Protein AF-0000000069946171 (afdb_homodimer)

Solvent-accessible surface area (backbone atoms only — not comparable to full-atom values): 56715 Å² total; per-residue (Å²): 137,83,79,80,80,76,76,78,77,80,77,77,75,75,73,74,70,72,66,74,68,67,73,79,73,58,49,70,34,68,36,85,49,29,37,39,31,30,38,68,46,90,87,53,72,28,35,36,33,19,44,43,65,46,35,40,60,38,65,78,41,49,49,25,71,65,41,74,42,78,66,44,91,53,70,40,79,16,79,49,45,78,56,23,32,49,29,59,37,87,85,78,68,41,69,42,61,37,77,84,16,38,23,30,32,43,36,31,29,65,76,38,28,90,89,42,52,25,36,34,40,36,44,32,57,30,43,72,46,35,35,64,56,40,25,47,61,64,50,16,55,64,58,42,31,72,60,63,29,28,41,31,30,36,36,45,43,22,24,70,45,7,19,43,26,41,67,39,83,70,27,40,42,36,29,21,60,51,40,44,51,48,45,41,51,46,43,47,69,31,36,48,49,63,9,32,34,59,81,38,26,25,40,29,19,36,37,38,10,1,18,46,43,41,46,51,62,69,47,57,83,61,88,62,53,52,35,41,34,28,36,37,26,35,58,56,23,63,66,41,69,38,75,51,47,59,58,54,46,35,54,48,22,35,75,74,73,46,78,57,92,46,58,68,58,21,45,49,51,54,41,72,45,61,66,58,59,54,53,53,47,38,58,74,68,64,64,83,41,42,49,36,41,24,70,92,46,88,98,46,89,58,71,34,70,52,47,58,94,73,58,80,62,71,76,42,35,84,44,28,33,37,40,35,38,39,70,30,34,20,41,59,72,54,71,74,47,51,58,64,60,46,41,67,48,74,51,50,61,49,49,58,46,60,58,38,35,65,59,56,72,68,57,42,53,53,51,30,49,41,55,42,21,35,49,50,31,62,57,70,66,34,69,89,40,43,69,31,52,24,46,53,48,20,35,51,51,30,50,44,20,45,52,55,47,58,51,52,41,40,75,32,49,39,57,47,35,36,35,37,35,37,47,47,65,61,91,46,29,34,47,34,59,76,68,72,52,78,72,87,57,14,29,49,66,12,66,51,41,37,46,21,43,34,54,86,63,72,64,80,69,53,72,74,48,42,50,48,24,53,36,49,32,45,31,54,41,30,26,64,73,66,61,34,50,35,84,58,68,44,92,78,41,76,54,70,67,59,54,31,46,95,75,43,42,28,25,34,35,42,38,96,58,78,44,77,47,54,38,77,64,25,41,64,47,27,42,49,52,51,52,45,62,68,40,47,82,28,30,66,74,60,71,70,81,91,109,136,84,80,77,78,81,77,77,76,78,75,77,78,75,74,72,72,72,66,77,67,68,74,79,73,57,49,70,34,68,37,86,50,30,36,40,31,30,38,68,47,90,86,53,73,29,35,35,33,20,44,44,64,47,34,41,59,38,65,78,41,50,48,24,71,65,41,74,42,78,64,44,93,54,70,40,79,17,78,49,44,80,56,22,30,50,26,60,36,86,86,80,68,41,68,43,60,38,74,85,14,38,23,30,32,42,36,31,30,66,76,38,28,92,89,41,52,25,35,34,40,35,43,33,58,31,43,72,46,35,35,63,56,40,27,46,60,62,50,16,56,64,58,42,31,74,61,63,29,29,40,31,30,34,35,45,44,21,24,69,44,6,19,42,24,41,67,38,84,70,29,40,41,34,30,20,60,52,40,44,50,47,45,40,51,46,43,47,68,30,35,46,48,64,10,33,35,57,81,37,26,25,39,28,19,34,37,36,9,2,19,47,43,43,46,49,63,68,46,56,84,60,89,62,52,53,34,40,34,27,35,38,28,34,58,58,22,62,66,42,68,38,76,52,46,60,58,52,47,35,54,48,23,37,75,73,72,46,78,57,93,46,58,69,59,22,46,48,51,54,42,73,44,61,67,60,58,55,52,52,48,40,59,74,68,65,63,81,42,43,48,34,40,25,69,92,44,89,97,48,89,58,73,34,71,50,46,58,94,73,57,79,62,71,77,42,36,84,44,28,33,36,39,36,37,39,71,30,34,22,42,58,72,55,71,73,49,51,57,66,59,46,41,66,48,72,52,50,60,51,50,57,47,59,59,39,34,65,60,56,72,70,56,41,53,53,51,32,49,41,54,42,20,35,50,50,30,61,59,69,65,34,69,90,40,42,69,32,53,25,46,53,49,19,35,50,52,31,51,43,22,44,52,55,45,57,49,51,41,42,75,31,49,39,57,46,34,37,35,37,35,37,46,46,66,61,91,44,28,34,45,36,58,77,67,71,53,79,73,87,55,13,29,49,66,13,66,50,40,38,48,22,42,32,55,85,64,71,66,80,67,52,70,72,49,42,50,48,26,52,36,49,31,46,31,52,40,30,27,62,72,66,61,33,50,35,85,58,69,44,90,77,41,78,55,71,66,58,54,31,47,94,76,44,42,28,26,36,34,43,38,97,58,79,44,77,48,54,38,77,63,24,40,65,47,27,43,48,53,51,51,46,62,66,41,47,82,28,30,67,73,58,70,69,81,89,110

pLDDT: mean 92.3, std 13.84, range [21.23, 98.88]

InterPro domains:
  IPR002018 Carboxylesterase, type B [PF00135] (26-528)
  IPR029058 Alpha/Beta hydrolase fold [G3DSA:3.40.50.1820] (4-537)
  IPR029058 Alpha/Beta hydrolase fold [SSF53474] (27-529)

Sequence (1094 aa):
MWRYKCNTILLLSFVFNYGTAMSRIDPLVDTNVGMIRGLRATDGDYAMFMGIPYATVDEANPFGLSKPYPRFNEAFDAYNDTAMCPHLDDLTKEVIGSLDCLHLNVYVPNKANSNNRLPVLVWIHGGSLKIGYSGRYLYGPRFLVKQDIILVTLNYRVGPYGFMCLDVPEVPGNQGLKDQQLALKWIKDNIAAFGANPDRITIFGESAGSKSVDFQLMYSQEKLFHQVIMQSGTAMATSLVKYPDPSVPLKLSEQLGFKTTHTKEALSFLASIDTKLVIVAAEELKLKYNPCVENYFENVERFIPDFPINIKKPNLGNLPTLLGANKDEGLVEFETRTAEKISQDYDMFLNYLNDNFNLNTEELHEMEQIVRNFYIGDEIISKDVIGGLIQIYSDLMYIYPTARTYRKYLDNGLKNIYLYMFSYDGGRNYVKDKFNVTAAGAAHADEIGYLFDISYMDKSPAPEDQLVIDRMTTLWANFVKFGNPTPQTTDILPVLWPAATKNEQYYLDIDADLTVGKRYFNSRVAFWDLFYKLNEKAQIGYKDSSNMWRYKCNTILLLSFVFNYGTAMSRIDPLVDTNVGMIRGLRATDGDYAMFMGIPYATVDEANPFGLSKPYPRFNEAFDAYNDTAMCPHLDDLTKEVIGSLDCLHLNVYVPNKANSNNRLPVLVWIHGGSLKIGYSGRYLYGPRFLVKQDIILVTLNYRVGPYGFMCLDVPEVPGNQGLKDQQLALKWIKDNIAAFGANPDRITIFGESAGSKSVDFQLMYSQEKLFHQVIMQSGTAMATSLVKYPDPSVPLKLSEQLGFKTTHTKEALSFLASIDTKLVIVAAEELKLKYNPCVENYFENVERFIPDFPINIKKPNLGNLPTLLGANKDEGLVEFETRTAEKISQDYDMFLNYLNDNFNLNTEELHEMEQIVRNFYIGDEIISKDVIGGLIQIYSDLMYIYPTARTYRKYLDNGLKNIYLYMFSYDGGRNYVKDKFNVTAAGAAHADEIGYLFDISYMDKSPAPEDQLVIDRMTTLWANFVKFGNPTPQTTDILPVLWPAATKNEQYYLDIDADLTVGKRYFNSRVAFWDLFYKLNEKAQIGYKDSSN

Foldseek 3Di:
DDPCPPPPPPPPPPPPPPPCCVVQPFDWFQWPQGIETWHADPVDQKTKQAFAAQWAADLQFLQFAIGGDHGDPDYHYRYDHPAAAWAQDPPVRATDHDRSRFGKMKMAGNVFDLVQAAAEEEEQEDDLQGGDGFDQQQFACHLQVVLVYMYMYGYFHGDSSQAADAQDQRRNGRNRLSSVVSVLVSCLRTVVRRRHDSAQYEYEYFHVRLQSQQLCVLQPPDPSHQAYEREQDHLLFALFEAAHDNCLLQQLQVLVPHHDPDSSVSSSSCSVDDPRSSNVSCVVVVPDGHHYAGDDDPPGDTSHPARPVPRADAPCAERQYEYEYEPQACVCVQLLDDQVVQLVPQCVLLVRCVSWFQDPPVVSVVLSQVLCCVQQNPDHGGPVSSVSVSVVCSCRGGVLSRVVVVLSVQVNNYDNYAYAYEWADADQQPVCVVSVNDDHTRYGPRCSSLARDNVVVPDDGDPLSVLLSNLVSQQVSCCSRPVASPPDADPSRNDGGDGQHNVWGWHWYRYSDIDIDTDPPVVSSVVVVVVCVVRVCGTPRDDDPVD/DDPPPPPPPPPPPPPPPPPCCVVQPFDWFQWPQGIETWHADPPDQKTKQAFAAQWAADLQFLQFAIGGDHGDPDYHYRYDHPAFAWAQDPPVRATDHDRSRFGKMKMAGNVFDLVQAAAEEEEQEDDLQGGDGFDQQQFACHLQVVLVYMYMYGYFHGDSSQAADAQDQRRNGRNRLSSVVSVLVSCLRTVVRRRHDSAQYEYEYFQVRLQSQQLCVLQPPDPSHQAYEREQDHLLFALFEAAHDNCLLQQLQVLVPHHDPDSSVSSSSCSVDDSRSSNVSCVVVVPDGHHYAGDDDPPGDGSHPARPVPRADAPNAERQYEYEYEPQACVCVQLLDDQVVQLVPQCVLLVRCVSWFQDPPVVSVVLSQVLCCVQQNPDHGGPVSSVSVSVVCSCRGGVLSRVVVVLSVQVNHYDNYAYAYEWADADQQPVCVVSVPDDHTRYGPRCSSLARDNPVVPDDGDPLSVLLSNLVSQQVSCCSRPVASPPDADPSRHDGGDGQHNVWGWHWYRYSDIDIDTDPPVVSSVVVVVVCVVRVCGTPRDDDPVD

Nearest PDB structures (foldseek):
  8axc-assembly1_A  TM=8.458E-01  e=3.448E-42  Mus musculus
  8axc-assembly2_B  TM=8.428E-01  e=2.272E-42  Mus musculus
  3bix-assembly1_A  TM=8.232E-01  e=5.556E-39  Rattus norvegicus
  3b3q-assembly1_B  TM=8.473E-01  e=1.560E-37  Mus musculus
  3biw-assembly2_C  TM=8.231E-01  e=9.690E-38  Rattus norvegicus

Structure (mmCIF, N/CA/C/O backbone):
data_AF-0000000069946171-model_v1
#
loop_
_entity.id
_entity.type
_entity.pdbx_description
1 polymer 'Esterase B1-like'
#
loop_
_atom_site.group_PDB
_atom_site.id
_atom_site.type_symbol
_atom_site.label_atom_id
_atom_site.label_alt_id
_atom_site.label_comp_id
_atom_site.label_asym_id
_atom_site.label_entity_id
_atom_site.label_seq_id
_atom_site.pdbx_PDB_ins_code
_atom_site.Cartn_x
_atom_site.Cartn_y
_atom_site.Cartn_z
_atom_site.occupancy
_atom_site.B_iso_or_equiv
_atom_site.auth_seq_id
_atom_site.auth_comp_id
_atom_site.auth_asym_id
_atom_site.auth_atom_id
_atom_site.pdbx_PDB_model_num
ATOM 1 N N . MET A 1 1 ? -31.078 -30.516 -99.812 1 25.53 1 MET A N 1
ATOM 2 C CA . MET A 1 1 ? -29.812 -30.141 -99.25 1 25.53 1 MET A CA 1
ATOM 3 C C . MET A 1 1 ? -29.812 -30.406 -97.75 1 25.53 1 MET A C 1
ATOM 5 O O . MET A 1 1 ? -30.328 -29.594 -96.938 1 25.53 1 MET A O 1
ATOM 9 N N . TRP A 1 2 ? -30.094 -31.656 -97.312 1 24.33 2 TRP A N 1
ATOM 10 C CA . TRP A 1 2 ? -30.344 -32.312 -96.062 1 24.33 2 TRP A CA 1
ATOM 11 C C . TRP A 1 2 ? -29.141 -32.219 -95.125 1 24.33 2 TRP A C 1
ATOM 13 O O . TRP A 1 2 ? -28.031 -32.594 -95.5 1 24.33 2 TRP A O 1
ATOM 23 N N . ARG A 1 3 ? -29.188 -31.125 -94.25 1 27.47 3 ARG A N 1
ATOM 24 C CA . ARG A 1 3 ? -28.234 -30.641 -93.25 1 27.47 3 ARG A CA 1
ATOM 25 C C . ARG A 1 3 ? -27.75 -31.766 -92.375 1 27.47 3 ARG A C 1
ATOM 27 O O . ARG A 1 3 ? -28.547 -32.625 -92 1 27.47 3 ARG A O 1
ATOM 34 N N . TYR A 1 4 ? -26.422 -32.125 -92.25 1 21.23 4 TYR A N 1
ATOM 35 C CA . TYR A 1 4 ? -25.531 -33.125 -91.688 1 21.23 4 TYR A CA 1
ATOM 36 C C . TYR A 1 4 ? -25.688 -33.219 -90.188 1 21.23 4 TYR A C 1
ATOM 38 O O . TYR A 1 4 ? -25.453 -32.219 -89.5 1 21.23 4 TYR A O 1
ATOM 46 N N . LYS A 1 5 ? -26.781 -33.812 -89.688 1 31.55 5 LYS A N 1
ATOM 47 C CA . LYS A 1 5 ? -27 -34.125 -88.312 1 31.55 5 LYS A CA 1
ATOM 48 C C . LYS A 1 5 ? -25.828 -34.906 -87.75 1 31.55 5 LYS A C 1
ATOM 50 O O . LYS A 1 5 ? -25.734 -36.125 -87.938 1 31.55 5 LYS A O 1
ATOM 55 N N . CYS A 1 6 ? -24.391 -34.312 -87.812 1 25.53 6 CYS A N 1
ATOM 56 C CA . CYS A 1 6 ? -23.297 -35.094 -87.25 1 25.53 6 CYS A CA 1
ATOM 57 C C . CYS A 1 6 ? -23.562 -35.406 -85.75 1 25.53 6 CYS A C 1
ATOM 59 O O . CYS A 1 6 ? -23.875 -34.5 -85 1 25.53 6 CYS A O 1
ATOM 61 N N . ASN A 1 7 ? -23.922 -36.562 -85.438 1 28.16 7 ASN A N 1
ATOM 62 C CA . ASN A 1 7 ? -24.094 -37.25 -84.188 1 28.16 7 ASN A CA 1
ATOM 63 C C . ASN A 1 7 ? -22.812 -37.25 -83.312 1 28.16 7 ASN A C 1
ATOM 65 O O . ASN A 1 7 ? -21.828 -37.875 -83.688 1 28.16 7 ASN A O 1
ATOM 69 N N . THR A 1 8 ? -22.297 -36.094 -82.938 1 33.88 8 THR A N 1
ATOM 70 C CA . THR A 1 8 ? -21.125 -36.094 -82.062 1 33.88 8 THR A CA 1
ATOM 71 C C . THR A 1 8 ? -21.297 -37.031 -80.875 1 33.88 8 THR A C 1
ATOM 73 O O . THR A 1 8 ? -22.328 -36.938 -80.188 1 33.88 8 THR A O 1
ATOM 76 N N . ILE A 1 9 ? -20.766 -38.25 -80.875 1 32.12 9 ILE A N 1
ATOM 77 C CA . ILE A 1 9 ? -20.562 -39.25 -79.875 1 32.12 9 ILE A CA 1
ATOM 78 C C . ILE A 1 9 ? -20.016 -38.594 -78.625 1 32.12 9 ILE A C 1
ATOM 80 O O . ILE A 1 9 ? -19.031 -37.844 -78.688 1 32.12 9 ILE A O 1
ATOM 84 N N . LEU A 1 10 ? -20.828 -38.5 -77.562 1 33.81 10 LEU A N 1
ATOM 85 C CA . LEU A 1 10 ? -20.625 -38.156 -76.188 1 33.81 10 LEU A CA 1
ATOM 86 C C . LEU A 1 10 ? -19.594 -39.062 -75.5 1 33.81 10 LEU A C 1
ATOM 88 O O . LEU A 1 10 ? -19.844 -40.25 -75.312 1 33.81 10 LEU A O 1
ATOM 92 N N . LEU A 1 11 ? -18.297 -39.094 -75.938 1 34.38 11 LEU A N 1
ATOM 93 C CA . LEU A 1 11 ? -17.312 -39.812 -75.125 1 34.38 11 LEU A CA 1
ATOM 94 C C . LEU A 1 11 ? -17.406 -39.375 -73.688 1 34.38 11 LEU A C 1
ATOM 96 O O . LEU A 1 11 ? -17.188 -38.219 -73.312 1 34.38 11 LEU A O 1
ATOM 100 N N . LEU A 1 12 ? -18.141 -40.125 -72.875 1 33.5 12 LEU A N 1
ATOM 101 C CA . LEU A 1 12 ? -18.156 -40.062 -71.438 1 33.5 12 LEU A CA 1
ATOM 102 C C . LEU A 1 12 ? -16.766 -40.281 -70.875 1 33.5 12 LEU A C 1
ATOM 104 O O . LEU A 1 12 ? -16.203 -41.375 -71 1 33.5 12 LEU A O 1
ATOM 108 N N . SER A 1 13 ? -15.82 -39.312 -70.875 1 35.22 13 SER A N 1
ATOM 109 C CA . SER A 1 13 ? -14.586 -39.375 -70.125 1 35.22 13 SER A CA 1
ATOM 110 C C . SER A 1 13 ? -14.859 -39.75 -68.625 1 35.22 13 SER A C 1
ATOM 112 O O . SER A 1 13 ? -15.555 -39.031 -67.938 1 35.22 13 SER A O 1
ATOM 114 N N . PHE A 1 14 ? -14.938 -41.062 -68.375 1 35.81 14 PHE A N 1
ATOM 115 C CA . PHE A 1 14 ? -14.828 -41.5 -67 1 35.81 14 PHE A CA 1
ATOM 116 C C . PHE A 1 14 ? -13.617 -40.875 -66.312 1 35.81 14 PHE A C 1
ATOM 118 O O . PHE A 1 14 ? -12.477 -41.188 -66.688 1 35.81 14 PHE A O 1
ATOM 125 N N . VAL A 1 15 ? -13.664 -39.688 -65.938 1 36.69 15 VAL A N 1
ATOM 126 C CA . VAL A 1 15 ? -12.688 -39.156 -65 1 36.69 15 VAL A CA 1
ATOM 127 C C . VAL A 1 15 ? -12.578 -40.062 -63.781 1 36.69 15 VAL A C 1
ATOM 129 O O . VAL A 1 15 ? -13.547 -40.219 -63.031 1 36.69 15 VAL A O 1
ATOM 132 N N . PHE A 1 16 ? -11.82 -41.188 -63.938 1 35.28 16 PHE A N 1
ATOM 133 C CA . PHE A 1 16 ? -11.352 -41.875 -62.719 1 35.28 16 PHE A CA 1
ATOM 134 C C . PHE A 1 16 ? -10.836 -40.844 -61.688 1 35.28 16 PHE A C 1
ATOM 136 O O . PHE A 1 16 ? -9.828 -40.188 -61.938 1 35.28 16 PHE A O 1
ATOM 143 N N . ASN A 1 17 ? -11.719 -40.281 -61.062 1 32.5 17 ASN A N 1
ATOM 144 C CA . ASN A 1 17 ? -11.289 -39.625 -59.812 1 32.5 17 ASN A CA 1
ATOM 145 C C . ASN A 1 17 ? -10.398 -40.531 -58.969 1 32.5 17 ASN A C 1
ATOM 147 O O . ASN A 1 17 ? -10.852 -41.531 -58.438 1 32.5 17 ASN A O 1
ATOM 151 N N . TYR A 1 18 ? -9.156 -40.844 -59.469 1 33.12 18 TYR A N 1
ATOM 152 C CA . TYR A 1 18 ? -8.195 -41.312 -58.469 1 33.12 18 TYR A CA 1
ATOM 153 C C . TYR A 1 18 ? -8.375 -40.594 -57.156 1 33.12 18 TYR A C 1
ATOM 155 O O . TYR A 1 18 ? -8.031 -39.406 -57.031 1 33.12 18 TYR A O 1
ATOM 163 N N . GLY A 1 19 ? -9.469 -40.906 -56.562 1 35.81 19 GLY A N 1
ATOM 164 C CA . GLY A 1 19 ? -9.328 -40.594 -55.156 1 35.81 19 GLY A CA 1
ATOM 165 C C . GLY A 1 19 ? -7.949 -40.938 -54.594 1 35.81 19 GLY A C 1
ATOM 166 O O . GLY A 1 19 ? -7.473 -42.062 -54.719 1 35.81 19 GLY A O 1
ATOM 167 N N . THR A 1 20 ? -6.977 -40.125 -54.812 1 36.19 20 THR A N 1
ATOM 168 C CA . THR A 1 20 ? -5.77 -40.219 -54 1 36.19 20 THR A CA 1
ATOM 169 C C . THR A 1 20 ? -6.098 -40.781 -52.594 1 36.19 20 THR A C 1
ATOM 171 O O . THR A 1 20 ? -6.582 -40.031 -51.75 1 36.19 20 THR A O 1
ATOM 174 N N . ALA A 1 21 ? -6.684 -41.906 -52.562 1 40.72 21 ALA A N 1
ATOM 175 C CA . ALA A 1 21 ? -6.527 -42.594 -51.281 1 40.72 21 ALA A CA 1
ATOM 176 C C . ALA A 1 21 ? -5.098 -42.469 -50.75 1 40.72 21 ALA A C 1
ATOM 178 O O . ALA A 1 21 ? -4.227 -43.25 -51.156 1 40.72 21 ALA A O 1
ATOM 179 N N . MET A 1 22 ? -4.434 -41.375 -50.812 1 40.09 22 MET A N 1
ATOM 180 C CA . MET A 1 22 ? -3.244 -41.375 -49.969 1 40.09 22 MET A CA 1
ATOM 181 C C . MET A 1 22 ? -3.461 -42.188 -48.688 1 40.09 22 MET A C 1
ATOM 183 O O . MET A 1 22 ? -4.34 -41.875 -47.906 1 40.09 22 MET A O 1
ATOM 187 N N . SER A 1 23 ? -3.467 -43.406 -48.688 1 42.03 23 SER A N 1
ATOM 188 C CA . SER A 1 23 ? -3.455 -44.312 -47.562 1 42.03 23 SER A CA 1
ATOM 189 C C . SER A 1 23 ? -2.795 -43.656 -46.344 1 42.03 23 SER A C 1
ATOM 191 O O . SER A 1 23 ? -1.617 -43.312 -46.375 1 42.03 23 SER A O 1
ATOM 193 N N . ARG A 1 24 ? -3.354 -42.781 -45.656 1 52.91 24 ARG A N 1
ATOM 194 C CA . ARG A 1 24 ? -2.904 -42.125 -44.438 1 52.91 24 ARG A CA 1
ATOM 195 C C . ARG A 1 24 ? -2.27 -43.125 -43.469 1 52.91 24 ARG A C 1
ATOM 197 O O . ARG A 1 24 ? -2.975 -43.844 -42.781 1 52.91 24 ARG A O 1
ATOM 204 N N . ILE A 1 25 ? -1.088 -43.719 -43.812 1 65 25 ILE A N 1
ATOM 205 C CA . ILE A 1 25 ? -0.344 -44.594 -42.906 1 65 25 ILE A CA 1
ATOM 206 C C . ILE A 1 25 ? -0.189 -43.938 -41.531 1 65 25 ILE A C 1
ATOM 208 O O . ILE A 1 25 ? 0.255 -42.781 -41.469 1 65 25 ILE A O 1
ATOM 212 N N . ASP A 1 26 ? -0.712 -44.625 -40.531 1 77.94 26 ASP A N 1
ATOM 213 C CA . ASP A 1 26 ? -0.588 -44.156 -39.156 1 77.94 26 ASP A CA 1
ATOM 214 C C . ASP A 1 26 ? 0.878 -44.062 -38.75 1 77.94 26 ASP A C 1
ATOM 216 O O . ASP A 1 26 ? 1.704 -44.875 -39.125 1 77.94 26 ASP A O 1
ATOM 220 N N . PRO A 1 27 ? 1.184 -42.938 -38.156 1 92.19 27 PRO A N 1
ATOM 221 C CA . PRO A 1 27 ? 2.566 -42.781 -37.719 1 92.19 27 PRO A CA 1
ATOM 222 C C . PRO A 1 27 ? 2.984 -43.875 -36.719 1 92.19 27 PRO A C 1
ATOM 224 O O . PRO A 1 27 ? 2.191 -44.281 -35.844 1 92.19 27 PRO A O 1
ATOM 227 N N . LEU A 1 28 ? 4.102 -44.469 -36.906 1 95.75 28 LEU A N 1
ATOM 228 C CA . LEU A 1 28 ? 4.703 -45.5 -36.062 1 95.75 28 LEU A CA 1
ATOM 229 C C . LEU A 1 28 ? 6.117 -45.125 -35.625 1 95.75 28 LEU A C 1
ATOM 231 O O . LEU A 1 28 ? 6.934 -44.75 -36.5 1 95.75 28 LEU A O 1
ATOM 235 N N . VAL A 1 29 ? 6.371 -45.156 -34.375 1 96.56 29 VAL A N 1
ATOM 236 C CA . VAL A 1 29 ? 7.699 -44.781 -33.875 1 96.56 29 VAL A CA 1
ATOM 237 C C . VAL A 1 29 ? 8.281 -45.938 -33.062 1 96.56 29 VAL A C 1
ATOM 239 O O . VAL A 1 29 ? 7.539 -46.688 -32.438 1 96.56 29 VAL A O 1
ATOM 242 N N . ASP A 1 30 ? 9.57 -46.062 -33.031 1 96.75 30 ASP A N 1
ATOM 243 C CA . ASP A 1 30 ? 10.305 -47.062 -32.281 1 96.75 30 ASP A CA 1
ATOM 244 C C . ASP A 1 30 ? 10.984 -46.438 -31.062 1 96.75 30 ASP A C 1
ATOM 246 O O . ASP A 1 30 ? 12.07 -45.875 -31.172 1 96.75 30 ASP A O 1
ATOM 250 N N . THR A 1 31 ? 10.352 -46.656 -29.906 1 97.44 31 THR A N 1
ATOM 251 C CA . THR A 1 31 ? 10.867 -46.062 -28.672 1 97.44 31 THR A CA 1
ATOM 252 C C . THR A 1 31 ? 11.641 -47.125 -27.859 1 97.44 31 THR A C 1
ATOM 254 O O . THR A 1 31 ? 11.703 -48.281 -28.25 1 97.44 31 THR A O 1
ATOM 257 N N . ASN A 1 32 ? 12.25 -46.656 -26.703 1 96.44 32 ASN A N 1
ATOM 258 C CA . ASN A 1 32 ? 12.969 -47.562 -25.828 1 96.44 32 ASN A CA 1
ATOM 259 C C . ASN A 1 32 ? 12.023 -48.562 -25.125 1 96.44 32 ASN A C 1
ATOM 261 O O . ASN A 1 32 ? 12.445 -49.594 -24.641 1 96.44 32 ASN A O 1
ATOM 265 N N . VAL A 1 33 ? 10.719 -48.156 -25.172 1 97.12 33 VAL A N 1
ATOM 266 C CA . VAL A 1 33 ? 9.75 -49.031 -24.5 1 97.12 33 VAL A CA 1
ATOM 267 C C . VAL A 1 33 ? 8.945 -49.812 -25.531 1 97.12 33 VAL A C 1
ATOM 269 O O . VAL A 1 33 ? 7.934 -50.438 -25.188 1 97.12 33 VAL A O 1
ATOM 272 N N . GLY A 1 34 ? 9.352 -49.719 -26.766 1 97.5 34 GLY A N 1
ATOM 273 C CA . GLY A 1 34 ? 8.656 -50.438 -27.828 1 97.5 34 GLY A CA 1
ATOM 274 C C . GLY A 1 34 ? 8.016 -49.531 -28.844 1 97.5 34 GLY A C 1
ATOM 275 O O . GLY A 1 34 ? 8.172 -48.312 -28.797 1 97.5 34 GLY A O 1
ATOM 276 N N . MET A 1 35 ? 7.301 -50.188 -29.781 1 97.75 35 MET A N 1
ATOM 277 C CA . MET A 1 35 ? 6.668 -49.469 -30.875 1 97.75 35 MET A CA 1
ATOM 278 C C . MET A 1 35 ? 5.371 -48.781 -30.406 1 97.75 35 MET A C 1
ATOM 280 O O . MET A 1 35 ? 4.602 -49.406 -29.656 1 97.75 35 MET A O 1
ATOM 284 N N . ILE A 1 36 ? 5.219 -47.594 -30.875 1 98.31 36 ILE A N 1
ATOM 285 C CA . ILE A 1 36 ? 4.012 -46.812 -30.547 1 98.31 36 ILE A CA 1
ATOM 286 C C . ILE A 1 36 ? 3.375 -46.281 -31.828 1 98.31 36 ILE A C 1
ATOM 288 O O . ILE A 1 36 ? 4.039 -45.625 -32.625 1 98.31 36 ILE A O 1
ATOM 292 N N . ARG A 1 37 ? 2.113 -46.656 -32.031 1 98 37 ARG A N 1
ATOM 293 C CA . ARG A 1 37 ? 1.353 -46.188 -33.188 1 98 37 ARG A CA 1
ATOM 294 C C . ARG A 1 37 ? 0.429 -45.031 -32.812 1 98 37 ARG A C 1
ATOM 296 O O . ARG A 1 37 ? -0.314 -45.125 -31.844 1 98 37 ARG A O 1
ATOM 303 N N . GLY A 1 38 ? 0.599 -44 -33.594 1 97.75 38 GLY A N 1
ATOM 304 C CA . GLY A 1 38 ? -0.24 -42.812 -33.375 1 97.75 38 GLY A CA 1
ATOM 3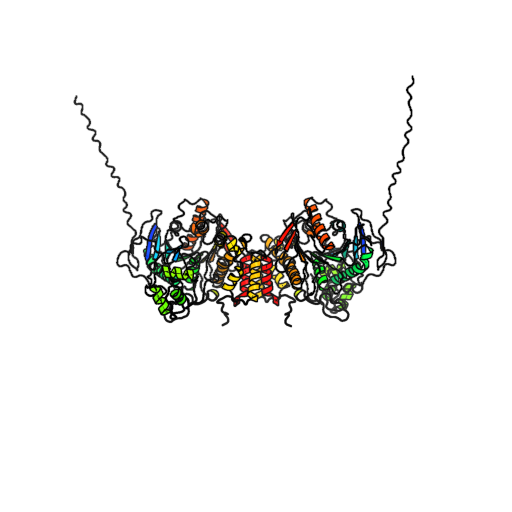05 C C . GLY A 1 38 ? -1.284 -42.625 -34.438 1 97.75 38 GLY A C 1
ATOM 306 O O . GLY A 1 38 ? -1.602 -43.531 -35.188 1 97.75 38 GLY A O 1
ATOM 307 N N . LEU A 1 39 ? -1.948 -41.375 -34.375 1 96.75 39 LEU A N 1
ATOM 308 C CA . LEU A 1 39 ? -2.947 -40.938 -35.344 1 96.75 39 LEU A CA 1
ATOM 309 C C . LEU A 1 39 ? -2.52 -39.656 -36 1 96.75 39 LEU A C 1
ATOM 311 O O . LEU A 1 39 ? -1.876 -38.812 -35.375 1 96.75 39 LEU A O 1
ATOM 315 N N . ARG A 1 40 ? -2.869 -39.531 -37.219 1 96 40 ARG A N 1
ATOM 316 C CA . ARG A 1 40 ? -2.703 -38.25 -37.875 1 96 40 ARG A CA 1
ATOM 317 C C . ARG A 1 40 ? -3.842 -37.281 -37.5 1 96 40 ARG A C 1
ATOM 319 O O . ARG A 1 40 ? -5.008 -37.688 -37.5 1 96 40 ARG A O 1
ATOM 326 N N . ALA A 1 41 ? -3.428 -36.156 -37.188 1 95.06 41 ALA A N 1
ATOM 327 C CA . ALA A 1 41 ? -4.445 -35.156 -36.875 1 95.06 41 ALA A CA 1
ATOM 328 C C . ALA A 1 41 ? -5.246 -34.781 -38.125 1 95.06 41 ALA A C 1
ATOM 330 O O . ALA A 1 41 ? -4.707 -34.75 -39.219 1 95.06 41 ALA A O 1
ATOM 331 N N . THR A 1 42 ? -6.5 -34.406 -37.938 1 91.62 42 THR A N 1
ATOM 332 C CA . THR A 1 42 ? -7.352 -33.969 -39.062 1 91.62 42 THR A CA 1
ATOM 333 C C . THR A 1 42 ? -7.418 -32.438 -39.125 1 91.62 42 THR A C 1
ATOM 335 O O . THR A 1 42 ? -7.848 -31.875 -40.156 1 91.62 42 THR A O 1
ATOM 338 N N . ASP A 1 43 ? -6.965 -31.828 -38.125 1 90.81 43 ASP A N 1
ATOM 339 C CA . ASP A 1 43 ? -7.121 -30.375 -38.031 1 90.81 43 ASP A CA 1
ATOM 340 C C . ASP A 1 43 ? -5.773 -29.672 -38.156 1 90.81 43 ASP A C 1
ATOM 342 O O . ASP A 1 43 ? -5.637 -28.516 -37.75 1 90.81 43 ASP A O 1
ATOM 346 N N . GLY A 1 44 ? -4.828 -30.328 -38.625 1 92.25 44 GLY A N 1
ATOM 347 C CA . GLY A 1 44 ? -3.51 -29.734 -38.781 1 92.25 44 GLY A CA 1
ATOM 348 C C . GLY A 1 44 ? -2.459 -30.719 -39.25 1 92.25 44 GLY A C 1
ATOM 349 O O . GLY A 1 44 ? -2.766 -31.875 -39.562 1 92.25 44 GLY A O 1
ATOM 350 N N . ASP A 1 45 ? -1.23 -30.203 -39.344 1 95.06 45 ASP A N 1
ATOM 351 C CA . ASP A 1 45 ? -0.11 -30.984 -39.875 1 95.06 45 ASP A CA 1
ATOM 352 C C . ASP A 1 45 ? 0.727 -31.562 -38.719 1 95.06 45 ASP A C 1
ATOM 354 O O . ASP A 1 45 ? 1.909 -31.234 -38.594 1 95.06 45 ASP A O 1
ATOM 358 N N . TYR A 1 46 ? 0.096 -32.438 -38 1 97.19 46 TYR A N 1
ATOM 359 C CA . TYR A 1 46 ? 0.806 -33.062 -36.875 1 97.19 46 TYR A CA 1
ATOM 360 C C . TYR A 1 46 ? 0.241 -34.438 -36.562 1 97.19 46 TYR A C 1
ATOM 362 O O . TYR A 1 46 ? -0.844 -34.812 -37.031 1 97.19 46 TYR A O 1
ATOM 370 N N . ALA A 1 47 ? 0.986 -35.281 -35.906 1 97.88 47 ALA A N 1
ATOM 371 C CA . ALA A 1 47 ? 0.604 -36.594 -35.406 1 97.88 47 ALA A CA 1
ATOM 372 C C . ALA A 1 47 ? 0.306 -36.562 -33.906 1 97.88 47 ALA A C 1
ATOM 374 O O . ALA A 1 47 ? 0.85 -35.75 -33.188 1 97.88 47 ALA A O 1
ATOM 375 N N . MET A 1 48 ? -0.588 -37.406 -33.562 1 98.25 48 MET A N 1
ATOM 376 C CA . MET A 1 48 ? -0.984 -37.531 -32.156 1 98.25 48 MET A CA 1
ATOM 377 C C . MET A 1 48 ? -0.703 -38.906 -31.609 1 98.25 48 MET A C 1
ATOM 379 O O . MET A 1 48 ? -1.101 -39.906 -32.219 1 98.25 48 MET A O 1
ATOM 383 N N . PHE A 1 49 ? 0.063 -39.031 -30.594 1 98.62 49 PHE A N 1
ATOM 384 C CA . PHE A 1 49 ? 0.267 -40.25 -29.812 1 98.62 49 PHE A CA 1
ATOM 385 C C . PHE A 1 49 ? -0.34 -40.094 -28.422 1 98.62 49 PHE A C 1
ATOM 387 O O . PHE A 1 49 ? 0.234 -39.438 -27.547 1 98.62 49 PHE A O 1
ATOM 394 N N . MET A 1 50 ? -1.514 -40.75 -28.203 1 98.44 50 MET A N 1
ATOM 395 C CA . MET A 1 50 ? -2.332 -40.406 -27.047 1 98.44 50 MET A CA 1
ATOM 396 C C . MET A 1 50 ? -2.43 -41.625 -26.094 1 98.44 50 MET A C 1
ATOM 398 O O . MET A 1 50 ? -2.506 -42.75 -26.531 1 98.44 50 MET A O 1
ATOM 402 N N . GLY A 1 51 ? -2.371 -41.281 -24.766 1 98.31 51 GLY A N 1
ATOM 403 C CA . GLY A 1 51 ? -2.641 -42.25 -23.719 1 98.31 51 GLY A CA 1
ATOM 404 C C . GLY A 1 51 ? -1.502 -43.219 -23.516 1 98.31 51 GLY A C 1
ATOM 405 O O . GLY A 1 51 ? -1.729 -44.406 -23.172 1 98.31 51 GLY A O 1
ATOM 406 N N . ILE A 1 52 ? -0.316 -42.875 -23.766 1 98.62 52 ILE A N 1
ATOM 407 C CA . ILE A 1 52 ? 0.834 -43.75 -23.578 1 98.62 52 ILE A CA 1
ATOM 408 C C . ILE A 1 52 ? 1.105 -43.938 -22.094 1 98.62 52 ILE A C 1
ATOM 410 O O . ILE A 1 52 ? 1.381 -42.969 -21.375 1 98.62 52 ILE A O 1
ATOM 414 N N . PRO A 1 53 ? 1.006 -45.156 -21.547 1 98.38 53 PRO A N 1
ATOM 415 C CA . PRO A 1 53 ? 1.324 -45.344 -20.125 1 98.38 53 PRO A CA 1
ATOM 416 C C . PRO A 1 53 ? 2.814 -45.188 -19.828 1 98.38 53 PRO A C 1
ATOM 418 O O . PRO A 1 53 ? 3.646 -45.812 -20.484 1 98.38 53 PRO A O 1
ATOM 421 N N . TYR A 1 54 ? 3.207 -44.375 -18.938 1 98.38 54 TYR A N 1
ATOM 422 C CA . TYR A 1 54 ? 4.609 -44.188 -18.578 1 98.38 54 TYR A CA 1
ATOM 423 C C . TYR A 1 54 ? 4.922 -44.875 -17.25 1 98.38 54 TYR A C 1
ATOM 425 O O . TYR A 1 54 ? 6.086 -45.125 -16.953 1 98.38 54 TYR A O 1
ATOM 433 N N . ALA A 1 55 ? 3.922 -45.062 -16.438 1 98.38 55 ALA A N 1
ATOM 434 C CA . ALA A 1 55 ? 4.082 -45.688 -15.125 1 98.38 55 ALA A CA 1
ATOM 435 C C . ALA A 1 55 ? 2.834 -46.469 -14.727 1 98.38 55 ALA A C 1
ATOM 437 O O . ALA A 1 55 ? 1.796 -46.375 -15.383 1 98.38 55 ALA A O 1
ATOM 438 N N . THR A 1 56 ? 2.988 -47.281 -13.688 1 97.69 56 THR A N 1
ATOM 439 C CA . THR A 1 56 ? 1.877 -48.062 -13.133 1 97.69 56 THR A CA 1
ATOM 440 C C . THR A 1 56 ? 1.763 -47.844 -11.633 1 97.69 56 THR A C 1
ATOM 442 O O . THR A 1 56 ? 2.775 -47.719 -10.938 1 97.69 56 THR A O 1
ATOM 445 N N . VAL A 1 57 ? 0.544 -47.781 -11.211 1 97.38 57 VAL A N 1
ATOM 446 C CA . VAL A 1 57 ? 0.261 -47.656 -9.789 1 97.38 57 VAL A CA 1
ATOM 447 C C . VAL A 1 57 ? 0.192 -49.062 -9.164 1 97.38 57 VAL A C 1
ATOM 449 O O . VAL A 1 57 ? -0.409 -49.969 -9.734 1 97.38 57 VAL A O 1
ATOM 452 N N . ASP A 1 58 ? 0.895 -49.219 -8.039 1 94.75 58 ASP A N 1
ATOM 453 C CA . ASP A 1 58 ? 0.783 -50.469 -7.293 1 94.75 58 ASP A CA 1
ATOM 454 C C . ASP A 1 58 ? -0.594 -50.594 -6.645 1 94.75 58 ASP A C 1
ATOM 456 O O . ASP A 1 58 ? -0.923 -49.875 -5.715 1 94.75 58 ASP A O 1
ATOM 460 N N . GLU A 1 59 ? -1.344 -51.531 -7.02 1 91.19 59 GLU A N 1
ATOM 461 C CA . GLU A 1 59 ? -2.709 -51.688 -6.527 1 91.19 59 GLU A CA 1
ATOM 462 C C . GLU A 1 59 ? -2.723 -52.031 -5.039 1 91.19 59 GLU A C 1
ATOM 464 O O . GLU A 1 59 ? -3.678 -51.688 -4.332 1 91.19 59 GLU A O 1
ATOM 469 N N . ALA A 1 60 ? -1.677 -52.688 -4.617 1 92.5 60 ALA A N 1
ATOM 470 C CA . ALA A 1 60 ? -1.598 -53.062 -3.209 1 92.5 60 ALA A CA 1
ATOM 471 C C . ALA A 1 60 ? -1.271 -51.844 -2.34 1 92.5 60 ALA A C 1
ATOM 473 O O . ALA A 1 60 ? -1.569 -51.844 -1.143 1 92.5 60 ALA A O 1
ATOM 474 N N . ASN A 1 61 ? -0.71 -50.906 -2.918 1 94.25 61 ASN A N 1
ATOM 475 C CA . ASN A 1 61 ? -0.415 -49.625 -2.248 1 94.25 61 ASN A CA 1
ATOM 476 C C . ASN A 1 61 ? -0.544 -48.438 -3.201 1 94.25 61 ASN A C 1
ATOM 478 O O . ASN A 1 61 ? 0.45 -47.812 -3.533 1 94.25 61 ASN A O 1
ATOM 482 N N . PRO A 1 62 ? -1.75 -48.062 -3.504 1 97.06 62 PRO A N 1
ATOM 483 C CA . PRO A 1 62 ? -1.953 -47 -4.477 1 97.06 62 PRO A CA 1
ATOM 484 C C . PRO A 1 62 ? -1.511 -45.625 -3.953 1 97.06 62 PRO A C 1
ATOM 486 O O . PRO A 1 62 ? -1.426 -44.656 -4.719 1 97.06 62 PRO A O 1
ATOM 489 N N . PHE A 1 63 ? -1.175 -45.531 -2.662 1 96.62 63 PHE A N 1
ATOM 490 C CA . PHE A 1 63 ? -0.753 -44.281 -2.033 1 96.62 63 PHE A CA 1
ATOM 491 C C . PHE A 1 63 ? 0.766 -44.156 -2.051 1 96.62 63 PHE A C 1
ATOM 493 O O . PHE A 1 63 ? 1.311 -43.125 -1.675 1 96.62 63 PHE A O 1
ATOM 500 N N . GLY A 1 64 ? 1.448 -45.156 -2.482 1 94.88 64 GLY A N 1
ATOM 501 C CA . GLY A 1 64 ? 2.902 -45.188 -2.49 1 94.88 64 GLY A CA 1
ATOM 502 C C . GLY A 1 64 ? 3.498 -44.875 -3.848 1 94.88 64 GLY A C 1
ATOM 503 O O . GLY A 1 64 ? 2.826 -44.281 -4.711 1 94.88 64 GLY A O 1
ATOM 504 N N . LEU A 1 65 ? 4.711 -45.25 -4.039 1 95.31 65 LEU A N 1
ATOM 505 C CA . LEU A 1 65 ? 5.457 -44.906 -5.25 1 95.31 65 LEU A CA 1
ATOM 506 C C . LEU A 1 65 ? 4.93 -45.719 -6.441 1 95.31 65 LEU A C 1
ATOM 508 O O . LEU A 1 65 ? 4.562 -46.875 -6.301 1 95.31 65 LEU A O 1
ATOM 512 N N . SER A 1 66 ? 4.844 -45.031 -7.555 1 96.88 66 SER A N 1
ATOM 513 C CA . SER A 1 66 ? 4.578 -45.75 -8.812 1 96.88 66 SER A CA 1
ATOM 514 C C . SER A 1 66 ? 5.859 -46.312 -9.398 1 96.88 66 SER A C 1
ATOM 516 O O . SER A 1 66 ? 6.957 -46.031 -8.906 1 96.88 66 SER A O 1
ATOM 518 N N . LYS A 1 67 ? 5.672 -47.188 -10.375 1 96.19 67 LYS A N 1
ATOM 519 C CA . LYS A 1 67 ? 6.801 -47.812 -11.047 1 96.19 67 LYS A CA 1
ATOM 520 C C . LYS A 1 67 ? 6.73 -47.594 -12.555 1 96.19 67 LYS A C 1
ATOM 522 O O . LYS A 1 67 ? 5.641 -47.5 -13.125 1 96.19 67 LYS A O 1
ATOM 527 N N . PRO A 1 68 ? 7.914 -47.5 -13.219 1 97.5 68 PRO A N 1
ATOM 528 C CA . PRO A 1 68 ? 7.887 -47.344 -14.672 1 97.5 68 PRO A CA 1
ATOM 529 C C . PRO A 1 68 ? 7.051 -48.438 -15.344 1 97.5 68 PRO A C 1
ATOM 531 O O . PRO A 1 68 ? 7.086 -49.594 -14.922 1 97.5 68 PRO A O 1
ATOM 534 N N . TYR A 1 69 ? 6.289 -48.062 -16.297 1 97.12 69 TYR A N 1
ATOM 535 C CA . TYR A 1 69 ? 5.512 -49.031 -17.062 1 97.12 69 TYR A CA 1
ATOM 536 C C . TYR A 1 69 ? 6.426 -50 -17.828 1 97.12 69 TYR A C 1
ATOM 538 O O . TYR A 1 69 ? 7.457 -49.562 -18.359 1 97.12 69 TYR A O 1
ATOM 546 N N . PRO A 1 70 ? 6.043 -51.25 -17.969 1 95.25 70 PRO A N 1
ATOM 547 C CA . PRO A 1 70 ? 6.875 -52.219 -18.688 1 95.25 70 PRO A CA 1
ATOM 548 C C . PRO A 1 70 ? 6.906 -51.938 -20.203 1 95.25 70 PRO A C 1
ATOM 550 O O . PRO A 1 70 ? 6.031 -51.25 -20.719 1 95.25 70 PRO A O 1
ATOM 553 N N . ARG A 1 71 ? 7.879 -52.531 -20.844 1 96.75 71 ARG A N 1
ATOM 554 C CA . ARG A 1 71 ? 8.016 -52.375 -22.297 1 96.75 71 ARG A CA 1
ATOM 555 C C . ARG A 1 71 ? 6.84 -53 -23.016 1 96.75 71 ARG A C 1
ATOM 557 O O . ARG A 1 71 ? 6.266 -54 -22.547 1 96.75 71 ARG A O 1
ATOM 564 N N . PHE A 1 72 ? 6.602 -52.438 -24.188 1 97.06 72 PHE A N 1
ATOM 565 C CA . PHE A 1 72 ? 5.555 -53 -25.031 1 97.06 72 PHE A CA 1
ATOM 566 C C . PHE A 1 72 ? 6.074 -54.219 -25.812 1 97.06 72 PHE A C 1
ATOM 568 O O . PHE A 1 72 ? 7.113 -54.125 -26.469 1 97.06 72 PHE A O 1
ATOM 575 N N . ASN A 1 73 ? 5.383 -55.312 -25.797 1 94.94 73 ASN A N 1
ATOM 576 C CA . ASN A 1 73 ? 5.738 -56.469 -26.609 1 94.94 73 ASN A CA 1
ATOM 577 C C . ASN A 1 73 ? 5.266 -56.312 -28.062 1 94.94 73 ASN A C 1
ATOM 579 O O . ASN A 1 73 ? 5.91 -56.812 -28.984 1 94.94 73 ASN A O 1
ATOM 583 N N . GLU A 1 74 ? 4.102 -55.688 -28.219 1 96 74 GLU A N 1
ATOM 584 C CA . GLU A 1 74 ? 3.537 -55.312 -29.516 1 96 74 GLU A CA 1
ATOM 585 C C . GLU A 1 74 ? 3.344 -53.781 -29.594 1 96 74 GLU A C 1
ATOM 587 O O . GLU A 1 74 ? 3.494 -53.062 -28.609 1 96 74 GLU A O 1
ATOM 592 N N . ALA A 1 75 ? 3.084 -53.469 -30.797 1 96.5 75 ALA A N 1
ATOM 593 C CA . ALA A 1 75 ? 2.877 -52.031 -30.984 1 96.5 75 ALA A CA 1
ATOM 594 C C . ALA A 1 75 ? 1.721 -51.531 -30.125 1 96.5 75 ALA A C 1
ATOM 596 O O . ALA A 1 75 ? 0.634 -52.125 -30.141 1 96.5 75 ALA A O 1
ATOM 597 N N . PHE A 1 76 ? 2.004 -50.5 -29.328 1 97.69 76 PHE A N 1
ATOM 598 C CA . PHE A 1 76 ? 0.962 -49.875 -28.516 1 97.69 76 PHE A CA 1
ATOM 599 C C . PHE A 1 76 ? 0.139 -48.906 -29.344 1 97.69 76 PHE A C 1
ATOM 601 O O . PHE A 1 76 ? 0.686 -47.969 -29.953 1 97.69 76 PHE A O 1
ATOM 608 N N . ASP A 1 77 ? -1.204 -49.062 -29.438 1 97.69 77 ASP A N 1
ATOM 609 C CA . ASP A 1 77 ? -2.1 -48.125 -30.125 1 97.69 77 ASP A CA 1
ATOM 610 C C . ASP A 1 77 ? -2.4 -46.906 -29.25 1 97.69 77 ASP A C 1
ATOM 612 O O . ASP A 1 77 ? -3.254 -46.969 -28.359 1 97.69 77 ASP A O 1
ATOM 616 N N . ALA A 1 78 ? -1.748 -45.844 -29.547 1 98.06 78 ALA A N 1
ATOM 617 C CA . ALA A 1 78 ? -1.865 -44.625 -28.781 1 98.06 78 ALA A CA 1
ATOM 618 C C . ALA A 1 78 ? -2.971 -43.719 -29.328 1 98.06 78 ALA A C 1
ATOM 620 O O . ALA A 1 78 ? -2.701 -42.625 -29.812 1 98.06 78 ALA A O 1
ATOM 621 N N . TYR A 1 79 ? -4.25 -44.094 -29.078 1 97 79 TYR A N 1
ATOM 622 C CA . TYR A 1 79 ? -5.375 -43.469 -29.75 1 97 79 TYR A CA 1
ATOM 623 C C . TYR A 1 79 ? -6.289 -42.75 -28.75 1 97 79 TYR A C 1
ATOM 625 O O . TYR A 1 79 ? -7.18 -42 -29.141 1 97 79 TYR A O 1
ATOM 633 N N . ASN A 1 80 ? -6.02 -42.969 -27.469 1 96.44 80 ASN A N 1
ATOM 634 C CA . ASN A 1 80 ? -7.004 -42.562 -26.469 1 96.44 80 ASN A CA 1
ATOM 635 C C . ASN A 1 80 ? -6.379 -41.688 -25.391 1 96.44 80 ASN A C 1
ATOM 637 O O . ASN A 1 80 ? -5.516 -42.156 -24.641 1 96.44 80 ASN A O 1
ATOM 641 N N . ASP A 1 81 ? -6.895 -40.5 -25.328 1 95.56 81 ASP A N 1
ATOM 642 C CA . ASP A 1 81 ? -6.348 -39.562 -24.328 1 95.56 81 ASP A CA 1
ATOM 643 C C . ASP A 1 81 ? -7.34 -39.344 -23.188 1 95.56 81 ASP A C 1
ATOM 645 O O . ASP A 1 81 ? -7.289 -38.312 -22.516 1 95.56 81 ASP A O 1
ATOM 649 N N . THR A 1 82 ? -8.25 -40.219 -22.781 1 94.69 82 THR A N 1
ATOM 650 C CA . THR A 1 82 ? -9.352 -40 -21.859 1 94.69 82 THR A CA 1
ATOM 651 C C . THR A 1 82 ? -8.977 -40.438 -20.453 1 94.69 82 THR A C 1
ATOM 653 O O . THR A 1 82 ? -9.742 -40.25 -19.5 1 94.69 82 THR A O 1
ATOM 656 N N . ALA A 1 83 ? -7.785 -41.062 -20.297 1 95.56 83 ALA A N 1
ATOM 657 C CA . ALA A 1 83 ? -7.383 -41.5 -18.969 1 95.56 83 ALA A CA 1
ATOM 658 C C . ALA A 1 83 ? -7.309 -40.344 -17.984 1 95.56 83 ALA A C 1
ATOM 660 O O . ALA A 1 83 ? -6.848 -39.25 -18.344 1 95.56 83 ALA A O 1
ATOM 661 N N . MET A 1 84 ? -7.863 -40.562 -16.797 1 95.94 84 MET A N 1
ATOM 662 C CA . MET A 1 84 ? -7.832 -39.594 -15.703 1 95.94 84 MET A CA 1
ATOM 663 C C . MET A 1 84 ? -7.578 -40.281 -14.375 1 95.94 84 MET A C 1
ATOM 665 O O . MET A 1 84 ? -8.086 -41.375 -14.133 1 95.94 84 MET A O 1
ATOM 669 N N . CYS A 1 85 ? -6.766 -39.656 -13.586 1 97.19 85 CYS A N 1
ATOM 670 C CA . CYS A 1 85 ? -6.645 -40.188 -12.227 1 97.19 85 CYS A CA 1
ATOM 671 C C . CYS A 1 85 ? -7.906 -39.875 -11.422 1 97.19 85 CYS A C 1
ATOM 673 O O . CYS A 1 85 ? -8.625 -38.938 -11.703 1 97.19 85 CYS A O 1
ATOM 675 N N . PRO A 1 86 ? -8.141 -40.656 -10.375 1 96.44 86 PRO A N 1
ATOM 676 C CA . PRO A 1 86 ? -9.375 -40.469 -9.609 1 96.44 86 PRO A CA 1
ATOM 677 C C . PRO A 1 86 ? -9.461 -39.094 -8.953 1 96.44 86 PRO A C 1
ATOM 679 O O . PRO A 1 86 ? -8.539 -38.688 -8.258 1 96.44 86 PRO A O 1
ATOM 682 N N . HIS A 1 87 ? -10.578 -38.406 -9.18 1 95.56 87 HIS A N 1
ATOM 683 C CA . HIS A 1 87 ? -10.844 -37.125 -8.531 1 95.56 87 HIS A CA 1
ATOM 684 C C . HIS A 1 87 ? -12.32 -36.75 -8.648 1 95.56 87 HIS A C 1
ATOM 686 O O . HIS A 1 87 ? -13.07 -37.406 -9.391 1 95.56 87 HIS A O 1
ATOM 692 N N . LEU A 1 88 ? -12.688 -35.812 -7.887 1 93.31 88 LEU A N 1
ATOM 693 C CA . LEU A 1 88 ? -14.039 -35.281 -7.938 1 93.31 88 LEU A CA 1
ATOM 694 C C . LEU A 1 88 ? -14.148 -34.188 -9 1 93.31 88 LEU A C 1
ATOM 696 O O . LEU A 1 88 ? -13.508 -33.156 -8.891 1 93.31 88 LEU A O 1
ATOM 700 N N . ASP A 1 89 ? -14.938 -34.438 -9.969 1 89 89 ASP A N 1
ATOM 701 C CA . ASP A 1 89 ? -15.109 -33.469 -11.023 1 89 89 ASP A CA 1
ATOM 702 C C . ASP A 1 89 ? -15.82 -32.219 -10.5 1 89 89 ASP A C 1
ATOM 704 O O . ASP A 1 89 ? -16.859 -32.312 -9.852 1 89 89 ASP A O 1
ATOM 708 N N . ASP A 1 90 ? -15.273 -31.094 -10.781 1 79.94 90 ASP A N 1
ATOM 709 C CA . ASP A 1 90 ? -15.742 -29.859 -10.188 1 79.94 90 ASP A CA 1
ATOM 710 C C . ASP A 1 90 ? -17.078 -29.422 -10.797 1 79.94 90 ASP A C 1
ATOM 712 O O . ASP A 1 90 ? -17.844 -28.688 -10.172 1 79.94 90 ASP A O 1
ATOM 716 N N . LEU A 1 91 ? -17.359 -29.844 -12.016 1 75.69 91 LEU A N 1
ATOM 717 C CA . LEU A 1 91 ? -18.594 -29.422 -12.688 1 75.69 91 LEU A CA 1
ATOM 718 C C . LEU A 1 91 ? -19.719 -30.406 -12.414 1 75.69 91 LEU A C 1
ATOM 720 O O . LEU A 1 91 ? -20.812 -30 -11.977 1 75.69 91 LEU A O 1
ATOM 724 N N . THR A 1 92 ? -19.422 -31.719 -12.555 1 81 92 THR A N 1
ATOM 725 C CA . THR A 1 92 ? -20.469 -32.719 -12.43 1 81 92 THR A CA 1
ATOM 726 C C . THR A 1 92 ? -20.594 -33.188 -10.984 1 81 92 THR A C 1
ATOM 728 O O . THR A 1 92 ? -21.594 -33.812 -10.609 1 81 92 THR A O 1
ATOM 731 N N . LYS A 1 93 ? -19.625 -32.938 -10.195 1 86.19 93 LYS A N 1
ATOM 732 C CA . LYS A 1 93 ? -19.547 -33.375 -8.797 1 86.19 93 LYS A CA 1
ATOM 733 C C . LYS A 1 93 ? -19.594 -34.906 -8.695 1 86.19 93 LYS A C 1
ATOM 735 O O . LYS A 1 93 ? -20.141 -35.438 -7.73 1 86.19 93 LYS A O 1
ATOM 740 N N . GLU A 1 94 ? -19.172 -35.5 -9.742 1 92 94 GLU A N 1
ATOM 741 C CA . GLU A 1 94 ? -19.016 -36.938 -9.75 1 92 94 GLU A CA 1
ATOM 742 C C . GLU A 1 94 ? -17.531 -37.344 -9.672 1 92 94 GLU A C 1
ATOM 744 O O . GLU A 1 94 ? -16.672 -36.625 -10.18 1 92 94 GLU A O 1
ATOM 749 N N . VAL A 1 95 ? -17.359 -38.438 -9.008 1 94 95 VAL A N 1
ATOM 750 C CA . VAL A 1 95 ? -15.992 -38.969 -8.977 1 94 95 VAL A CA 1
ATOM 751 C C . VAL A 1 95 ? -15.703 -39.719 -10.266 1 94 95 VAL A C 1
ATOM 753 O O . VAL A 1 95 ? -16.453 -40.594 -10.656 1 94 95 VAL A O 1
ATOM 756 N N . ILE A 1 96 ? -14.625 -39.375 -10.906 1 94.44 96 ILE A N 1
ATOM 757 C CA . ILE A 1 96 ? -14.258 -40 -12.188 1 94.44 96 ILE A CA 1
ATOM 758 C C . ILE A 1 96 ? -12.805 -40.469 -12.125 1 94.44 96 ILE A C 1
ATOM 760 O O . ILE A 1 96 ? -12.078 -40.156 -11.18 1 94.44 96 ILE A O 1
ATOM 764 N N . GLY A 1 97 ? -12.477 -41.344 -13.164 1 95.38 97 GLY A N 1
ATOM 765 C CA . GLY A 1 97 ? -11.094 -41.781 -13.305 1 95.38 97 GLY A CA 1
ATOM 766 C C . GLY A 1 97 ? -10.812 -43.125 -12.656 1 95.38 97 GLY A C 1
ATOM 767 O O . GLY A 1 97 ? -11.695 -43.719 -12.023 1 95.38 97 GLY A O 1
ATOM 768 N N . SER A 1 98 ? -9.641 -43.562 -12.859 1 96 98 SER A N 1
ATOM 769 C CA . SER A 1 98 ? -9.156 -44.812 -12.305 1 96 98 SER A CA 1
ATOM 770 C C . SER A 1 98 ? -7.664 -44.75 -11.992 1 96 98 SER A C 1
ATOM 772 O O . SER A 1 98 ? -6.988 -43.781 -12.367 1 96 98 SER A O 1
ATOM 774 N N . LEU A 1 99 ? -7.203 -45.75 -11.328 1 96.69 99 LEU A N 1
ATOM 775 C CA . LEU A 1 99 ? -5.801 -45.781 -10.93 1 96.69 99 LEU A CA 1
ATOM 776 C C . LEU A 1 99 ? -4.898 -46.062 -12.125 1 96.69 99 LEU A C 1
ATOM 778 O O . LEU A 1 99 ? -3.689 -45.844 -12.07 1 96.69 99 LEU A O 1
ATOM 782 N N . ASP A 1 100 ? -5.469 -46.625 -13.164 1 96.75 100 ASP A N 1
ATOM 783 C CA . ASP A 1 100 ? -4.727 -46.75 -14.414 1 96.75 100 ASP A CA 1
ATOM 784 C C . ASP A 1 100 ? -4.754 -45.438 -15.203 1 96.75 100 ASP A C 1
ATOM 786 O O . ASP A 1 100 ? -5.41 -45.344 -16.25 1 96.75 100 ASP A O 1
ATOM 790 N N . CYS A 1 101 ? -4.027 -44.5 -14.742 1 97.75 101 CYS A N 1
ATOM 791 C CA . CYS A 1 101 ? -4.191 -43.156 -15.273 1 97.75 101 CYS A CA 1
ATOM 792 C C . CYS A 1 101 ? -2.836 -42.531 -15.57 1 97.75 101 CYS A C 1
ATOM 794 O O . CYS A 1 101 ? -2.771 -41.406 -16.094 1 97.75 101 CYS A O 1
ATOM 796 N N . LEU A 1 102 ? -1.733 -43.125 -15.195 1 98.69 102 LEU A N 1
ATOM 797 C CA . LEU A 1 102 ? -0.418 -42.531 -15.375 1 98.69 102 LEU A CA 1
ATOM 798 C C . LEU A 1 102 ? 0.024 -42.625 -16.828 1 98.69 102 LEU A C 1
ATOM 800 O O . LEU A 1 102 ? 0.918 -43.406 -17.172 1 98.69 102 LEU A O 1
ATOM 804 N N . HIS A 1 103 ? -0.63 -41.781 -17.625 1 98.56 103 HIS A N 1
ATOM 805 C CA . HIS A 1 103 ? -0.458 -41.719 -19.078 1 98.56 103 HIS A CA 1
ATOM 806 C C . HIS A 1 103 ? 0.009 -40.344 -19.516 1 98.56 103 HIS A C 1
ATOM 808 O O . HIS A 1 103 ? -0.149 -39.375 -18.781 1 98.56 103 HIS A O 1
ATOM 814 N N . LEU A 1 104 ? 0.675 -40.281 -20.672 1 98.69 104 LEU A N 1
ATOM 815 C CA . LEU A 1 104 ? 1.013 -39 -21.297 1 98.69 104 LEU A CA 1
ATOM 816 C C . LEU A 1 104 ? 0.657 -39.031 -22.781 1 98.69 104 LEU A C 1
ATOM 818 O O . LEU A 1 104 ? 0.343 -40.062 -23.344 1 98.69 104 LEU A O 1
ATOM 822 N N . ASN A 1 105 ? 0.542 -37.875 -23.359 1 98.81 105 ASN A N 1
ATOM 823 C CA . ASN A 1 105 ? 0.28 -37.656 -24.781 1 98.81 105 ASN A CA 1
ATOM 824 C C . ASN A 1 105 ? 1.424 -36.906 -25.453 1 98.81 105 ASN A C 1
ATOM 826 O O . ASN A 1 105 ? 2.01 -36 -24.844 1 98.81 105 ASN A O 1
ATOM 830 N N . VAL A 1 106 ? 1.717 -37.281 -26.688 1 98.81 106 VAL A N 1
ATOM 831 C CA . VAL A 1 106 ? 2.734 -36.594 -27.484 1 98.81 106 VAL A CA 1
ATOM 832 C C . VAL A 1 106 ? 2.131 -36.125 -28.797 1 98.81 106 VAL A C 1
ATOM 834 O O . VAL A 1 106 ? 1.566 -36.906 -29.562 1 98.81 106 VAL A O 1
ATOM 837 N N . TYR A 1 107 ? 2.246 -34.875 -29.062 1 98.69 107 TYR A N 1
ATOM 838 C CA . TYR A 1 107 ? 1.787 -34.25 -30.297 1 98.69 107 TYR A CA 1
ATOM 839 C C . TYR A 1 107 ? 2.963 -33.719 -31.125 1 98.69 107 TYR A C 1
ATOM 841 O O . TYR A 1 107 ? 3.721 -32.875 -30.656 1 98.69 107 TYR A O 1
ATOM 849 N N . VAL A 1 108 ? 3.064 -34.188 -32.375 1 98.38 108 VAL A N 1
ATOM 850 C CA . VAL A 1 108 ? 4.309 -34.031 -33.125 1 98.38 108 VAL A CA 1
ATOM 851 C C . VAL A 1 108 ? 4.023 -33.375 -34.469 1 98.38 108 VAL A C 1
ATOM 853 O O . VAL A 1 108 ? 3.357 -33.969 -35.312 1 98.38 108 VAL A O 1
ATOM 856 N N . PRO A 1 109 ? 4.637 -32.156 -34.625 1 97.62 109 PRO A N 1
ATOM 857 C CA . PRO A 1 109 ? 4.566 -31.625 -35.969 1 97.62 109 PRO A CA 1
ATOM 858 C C . PRO A 1 109 ? 5.141 -32.594 -37.031 1 97.62 109 PRO A C 1
ATOM 860 O O . PRO A 1 109 ? 6.16 -33.219 -36.781 1 97.62 109 PRO A O 1
ATOM 863 N N . ASN A 1 110 ? 4.539 -32.594 -38.188 1 94.5 110 ASN A N 1
ATOM 864 C CA . ASN A 1 110 ? 4.961 -33.531 -39.219 1 94.5 110 ASN A CA 1
ATOM 865 C C . ASN A 1 110 ? 6.375 -33.25 -39.688 1 94.5 110 ASN A C 1
ATOM 867 O O . ASN A 1 110 ? 7.059 -34.125 -40.219 1 94.5 110 ASN A O 1
ATOM 871 N N . LYS A 1 111 ? 6.789 -32.094 -39.438 1 93.88 111 LYS A N 1
ATOM 872 C CA . LYS A 1 111 ? 8.125 -31.703 -39.875 1 93.88 111 LYS A CA 1
ATOM 873 C C . LYS A 1 111 ? 9.195 -32.281 -38.969 1 93.88 111 LYS A C 1
ATOM 875 O O . LYS A 1 111 ? 10.375 -32.312 -39.312 1 93.88 111 LYS A O 1
ATOM 880 N N . ALA A 1 112 ? 8.844 -32.812 -37.844 1 95.38 112 ALA A N 1
ATOM 881 C CA . ALA A 1 112 ? 9.805 -33.344 -36.906 1 95.38 112 ALA A CA 1
ATOM 882 C C . ALA A 1 112 ? 10.367 -34.688 -37.406 1 95.38 112 ALA A C 1
ATOM 884 O O . ALA A 1 112 ? 9.609 -35.562 -37.812 1 95.38 112 ALA A O 1
ATOM 885 N N . ASN A 1 113 ? 11.695 -34.75 -37.438 1 91.56 113 ASN A N 1
ATOM 886 C CA . ASN A 1 113 ? 12.398 -36 -37.812 1 91.56 113 ASN A CA 1
ATOM 887 C C . ASN A 1 113 ? 13.836 -35.969 -37.281 1 91.56 113 ASN A C 1
ATOM 889 O O . ASN A 1 113 ? 14.234 -35.062 -36.562 1 91.56 113 ASN A O 1
ATOM 893 N N . SER A 1 114 ? 14.547 -37 -37.625 1 90.31 114 SER A N 1
ATOM 894 C CA . SER A 1 114 ? 15.891 -37.156 -37.094 1 90.31 114 SER A CA 1
ATOM 895 C C . SER A 1 114 ? 16.828 -36.094 -37.625 1 90.31 114 SER A C 1
ATOM 897 O O . SER A 1 114 ? 17.828 -35.75 -36.969 1 90.31 114 SER A O 1
ATOM 899 N N . ASN A 1 115 ? 16.516 -35.5 -38.688 1 92.19 115 ASN A N 1
ATOM 900 C CA . ASN A 1 115 ? 17.344 -34.469 -39.281 1 92.19 115 ASN A CA 1
ATOM 901 C C . ASN A 1 115 ? 16.875 -33.062 -38.875 1 92.19 115 ASN A C 1
ATOM 903 O O . ASN A 1 115 ? 17.578 -32.094 -39.062 1 92.19 115 ASN A O 1
ATOM 907 N N . ASN A 1 116 ? 15.703 -33.062 -38.344 1 94.31 116 ASN A N 1
ATOM 908 C CA . ASN A 1 116 ? 15.094 -31.812 -37.844 1 94.31 116 ASN A CA 1
ATOM 909 C C . ASN A 1 116 ? 14.438 -32.031 -36.5 1 94.31 116 ASN A C 1
ATOM 911 O O . ASN A 1 116 ? 13.219 -31.938 -36.375 1 94.31 116 ASN A O 1
ATOM 915 N N . ARG A 1 117 ? 15.227 -32.188 -35.5 1 97.5 117 ARG A N 1
ATOM 916 C CA . ARG A 1 117 ? 14.711 -32.438 -34.156 1 97.5 117 ARG A CA 1
ATOM 917 C C . ARG A 1 117 ? 14.133 -31.188 -33.531 1 97.5 117 ARG A C 1
ATOM 919 O O . ARG A 1 117 ? 14.781 -30.141 -33.531 1 97.5 117 ARG A O 1
ATOM 926 N N . LEU A 1 118 ? 12.969 -31.266 -33.125 1 98.44 118 LEU A N 1
ATOM 927 C CA . LEU A 1 118 ? 12.266 -30.109 -32.562 1 98.44 118 LEU A CA 1
ATOM 928 C C . LEU A 1 118 ? 12.359 -30.094 -31.047 1 98.44 118 LEU A C 1
ATOM 930 O O . LEU A 1 118 ? 12.539 -31.125 -30.422 1 98.44 118 LEU A O 1
ATOM 934 N N . PRO A 1 119 ? 12.359 -28.891 -30.438 1 98.44 119 PRO A N 1
ATOM 935 C CA . PRO A 1 119 ? 12.297 -28.812 -28.969 1 98.44 119 PRO A CA 1
ATOM 936 C C . PRO A 1 119 ? 10.953 -29.281 -28.422 1 98.44 119 PRO A C 1
ATOM 938 O O . PRO A 1 119 ? 9.977 -29.391 -29.156 1 98.44 119 PRO A O 1
ATOM 941 N N . VAL A 1 120 ? 10.906 -29.609 -27.125 1 98.69 120 VAL A N 1
ATOM 942 C CA . VAL A 1 120 ? 9.75 -30.219 -26.484 1 98.69 120 VAL A CA 1
ATOM 943 C C . VAL A 1 120 ? 9.203 -29.281 -25.406 1 98.69 120 VAL A C 1
ATOM 945 O O . VAL A 1 120 ? 9.969 -28.656 -24.672 1 98.69 120 VAL A O 1
ATOM 948 N N . LEU A 1 121 ? 7.961 -29.094 -25.391 1 98.88 121 LEU A N 1
ATOM 949 C CA . LEU A 1 121 ? 7.215 -28.406 -24.344 1 98.88 121 LEU A CA 1
ATOM 950 C C . LEU A 1 121 ? 6.324 -29.391 -23.578 1 98.88 121 LEU A C 1
ATOM 952 O O . LEU A 1 121 ? 5.461 -30.031 -24.172 1 98.88 121 LEU A O 1
ATOM 956 N N . VAL A 1 122 ? 6.535 -29.516 -22.281 1 98.88 122 VAL A N 1
ATOM 957 C CA . VAL A 1 122 ? 5.828 -30.5 -21.469 1 98.88 122 VAL A CA 1
ATOM 958 C C . VAL A 1 122 ? 4.871 -29.797 -20.5 1 98.88 122 VAL A C 1
ATOM 960 O O . VAL A 1 122 ? 5.305 -29.062 -19.609 1 98.88 122 VAL A O 1
ATOM 963 N N . TRP A 1 123 ? 3.584 -30.109 -20.594 1 98.88 123 TRP A N 1
ATOM 964 C CA . TRP A 1 123 ? 2.529 -29.469 -19.797 1 98.88 123 TRP A CA 1
ATOM 965 C C . TRP A 1 123 ? 2.211 -30.297 -18.562 1 98.88 123 TRP A C 1
ATOM 967 O O . TRP A 1 123 ? 1.9 -31.484 -18.656 1 98.88 123 TRP A O 1
ATOM 977 N N . ILE A 1 124 ? 2.34 -29.672 -17.438 1 98.75 124 ILE A N 1
ATOM 978 C CA . ILE A 1 124 ? 1.851 -30.203 -16.172 1 98.75 124 ILE A CA 1
ATOM 979 C C . ILE A 1 124 ? 0.586 -29.469 -15.758 1 98.75 124 ILE A C 1
ATOM 981 O O . ILE A 1 124 ? 0.637 -28.266 -15.43 1 98.75 124 ILE A O 1
ATOM 985 N N . HIS A 1 125 ? -0.542 -30.141 -15.734 1 97.88 125 HIS A N 1
ATOM 986 C CA . HIS A 1 125 ? -1.832 -29.484 -15.57 1 97.88 125 HIS A CA 1
ATOM 987 C C . HIS A 1 125 ? -2.027 -29 -14.133 1 97.88 125 HIS A C 1
ATOM 989 O O . HIS A 1 125 ? -1.421 -29.547 -13.211 1 97.88 125 HIS A O 1
ATOM 995 N N . GLY A 1 126 ? -2.883 -28.016 -14.023 1 97.06 126 GLY A N 1
ATOM 996 C CA . GLY A 1 126 ? -3.291 -27.516 -12.719 1 97.06 126 GLY A CA 1
ATOM 997 C C . GLY A 1 126 ? -4.477 -28.281 -12.141 1 97.06 126 GLY A C 1
ATOM 998 O O . GLY A 1 126 ? -4.746 -29.406 -12.539 1 97.06 126 GLY A O 1
ATOM 999 N N . GLY A 1 127 ? -5.059 -27.656 -11.125 1 95.38 127 GLY A N 1
ATOM 1000 C CA . GLY A 1 127 ? -6.203 -28.266 -10.477 1 95.38 127 GLY A CA 1
ATOM 1001 C C . GLY A 1 127 ? -6.02 -28.422 -8.977 1 95.38 127 GLY A C 1
ATOM 1002 O O . GLY A 1 127 ? -6.496 -29.406 -8.383 1 95.38 127 GLY A O 1
ATOM 1003 N N . SER A 1 128 ? -5.254 -27.531 -8.383 1 94.06 128 SER A N 1
ATOM 1004 C CA . SER A 1 128 ? -5.043 -27.469 -6.941 1 94.06 128 SER A CA 1
ATOM 1005 C C . SER A 1 128 ? -4.504 -28.781 -6.395 1 94.06 128 SER A C 1
ATOM 1007 O O . SER A 1 128 ? -4.734 -29.109 -5.23 1 94.06 128 SER A O 1
ATOM 1009 N N . LEU A 1 129 ? -3.988 -29.625 -7.312 1 95.69 129 LEU A N 1
ATOM 1010 C CA . LEU A 1 129 ? -3.439 -30.938 -6.973 1 95.69 129 LEU A CA 1
ATOM 1011 C C . LEU A 1 129 ? -4.547 -31.891 -6.535 1 95.69 129 LEU A C 1
ATOM 1013 O O . LEU A 1 129 ? -4.277 -32.906 -5.871 1 95.69 129 LEU A O 1
ATOM 1017 N N . LYS A 1 130 ? -5.781 -31.547 -6.914 1 94.56 130 LYS A N 1
ATOM 1018 C CA . LYS A 1 130 ? -6.934 -32.344 -6.512 1 94.56 130 LYS A CA 1
ATOM 1019 C C . LYS A 1 130 ? -7.684 -32.875 -7.727 1 94.56 130 LYS A C 1
ATOM 1021 O O . LYS A 1 130 ? -8.359 -33.906 -7.645 1 94.56 130 LYS A O 1
ATOM 1026 N N . ILE A 1 131 ? -7.57 -32.094 -8.75 1 94.06 131 ILE A N 1
ATOM 1027 C CA . ILE A 1 131 ? -8.297 -32.469 -9.953 1 94.06 131 ILE A CA 1
ATOM 1028 C C . ILE A 1 131 ? -7.434 -32.188 -11.18 1 94.06 131 ILE A C 1
ATOM 1030 O O . ILE A 1 131 ? -6.426 -31.484 -11.102 1 94.06 131 ILE A O 1
ATOM 1034 N N . GLY A 1 132 ? -7.855 -32.844 -12.312 1 94.69 132 GLY A N 1
ATOM 1035 C CA . GLY A 1 132 ? -7.242 -32.531 -13.586 1 94.69 132 GLY A CA 1
ATOM 1036 C C . GLY A 1 132 ? -6.941 -33.75 -14.438 1 94.69 132 GLY A C 1
ATOM 1037 O O . GLY A 1 132 ? -7.051 -34.875 -13.969 1 94.69 132 GLY A O 1
ATOM 1038 N N . TYR A 1 133 ? -6.699 -33.438 -15.664 1 95.19 133 TYR A N 1
ATOM 1039 C CA . TYR A 1 133 ? -6.32 -34.438 -16.656 1 95.19 133 TYR A CA 1
ATOM 1040 C C . TYR A 1 133 ? -5.602 -33.781 -17.844 1 95.19 133 TYR A C 1
ATOM 1042 O O . TYR A 1 133 ? -5.59 -32.562 -17.969 1 95.19 133 TYR A O 1
ATOM 1050 N N . SER A 1 134 ? -5.031 -34.625 -18.672 1 96.44 134 SER A N 1
ATOM 1051 C CA . SER A 1 134 ? -4.109 -34.094 -19.672 1 96.44 134 SER A CA 1
ATOM 1052 C C . SER A 1 134 ? -4.727 -34.156 -21.078 1 96.44 134 SER A C 1
ATOM 1054 O O . SER A 1 134 ? -4.082 -33.781 -22.062 1 96.44 134 SER A O 1
ATOM 1056 N N . GLY A 1 135 ? -5.945 -34.438 -21.219 1 96.19 135 GLY A N 1
ATOM 1057 C CA . GLY A 1 135 ? -6.543 -34.719 -22.516 1 96.19 135 GLY A CA 1
ATOM 1058 C C . GLY A 1 135 ? -6.789 -33.469 -23.344 1 96.19 135 GLY A C 1
ATOM 1059 O O . GLY A 1 135 ? -6.758 -32.375 -22.828 1 96.19 135 GLY A O 1
ATOM 1060 N N . ARG A 1 136 ? -7.141 -33.656 -24.641 1 95.62 136 ARG A N 1
ATOM 1061 C CA . ARG A 1 136 ? -7.289 -32.625 -25.641 1 95.62 136 ARG A CA 1
ATOM 1062 C C . ARG A 1 136 ? -8.578 -31.828 -25.406 1 95.62 136 ARG A C 1
ATOM 1064 O O . ARG A 1 136 ? -8.75 -30.734 -25.969 1 95.62 136 ARG A O 1
ATOM 1071 N N . TYR A 1 137 ? -9.375 -32.438 -24.578 1 94 137 TYR A N 1
ATOM 1072 C CA . TYR A 1 137 ? -10.602 -31.688 -24.312 1 94 137 TYR A CA 1
ATOM 1073 C C . TYR A 1 137 ? -10.289 -30.297 -23.797 1 94 137 TYR A C 1
ATOM 1075 O O . TYR A 1 137 ? -10.914 -29.312 -24.219 1 94 137 TYR A O 1
ATOM 1083 N N . LEU A 1 138 ? -9.344 -30.188 -22.969 1 95.44 138 LEU A N 1
ATOM 1084 C CA . LEU A 1 138 ? -8.953 -28.891 -22.438 1 95.44 138 LEU A CA 1
ATOM 1085 C C . LEU A 1 138 ? -7.645 -28.422 -23.047 1 95.44 138 LEU A C 1
ATOM 1087 O O . LEU A 1 138 ? -7.426 -27.219 -23.203 1 95.44 138 LEU A O 1
ATOM 1091 N N . TYR A 1 139 ? -6.816 -29.391 -23.359 1 97.94 139 TYR A N 1
ATOM 1092 C CA . TYR A 1 139 ? -5.477 -29 -23.781 1 97.94 139 TYR A CA 1
ATOM 1093 C C . TYR A 1 139 ? -5.219 -29.422 -25.219 1 97.94 139 TYR A C 1
ATOM 1095 O O . TYR A 1 139 ? -4.27 -30.156 -25.5 1 97.94 139 TYR A O 1
ATOM 1103 N N . GLY A 1 140 ? -6.055 -28.859 -26.125 1 97.62 140 GLY A N 1
ATOM 1104 C CA . GLY A 1 140 ? -5.863 -29.094 -27.547 1 97.62 140 GLY A CA 1
ATOM 1105 C C . GLY A 1 140 ? -4.555 -28.531 -28.062 1 97.62 140 GLY A C 1
ATOM 1106 O O . GLY A 1 140 ? -4.215 -27.375 -27.812 1 97.62 140 GLY A O 1
ATOM 1107 N N . PRO A 1 141 ? -3.828 -29.312 -28.828 1 98 141 PRO A N 1
ATOM 1108 C CA . PRO A 1 141 ? -2.441 -28.969 -29.172 1 98 141 PRO A CA 1
ATOM 1109 C C . PRO A 1 141 ? -2.332 -28.031 -30.359 1 98 141 PRO A C 1
ATOM 1111 O O . PRO A 1 141 ? -1.253 -27.516 -30.641 1 98 141 PRO A O 1
ATOM 1114 N N . ARG A 1 142 ? -3.355 -27.766 -31.047 1 96.81 142 ARG A N 1
ATOM 1115 C CA . ARG A 1 142 ? -3.316 -27.172 -32.375 1 96.81 142 ARG A CA 1
ATOM 1116 C C . ARG A 1 142 ? -2.557 -25.844 -32.375 1 96.81 142 ARG A C 1
ATOM 1118 O O . ARG A 1 142 ? -1.714 -25.594 -33.25 1 96.81 142 ARG A O 1
ATOM 1125 N N . PHE A 1 143 ? -2.834 -24.969 -31.391 1 97.44 143 PHE A N 1
ATOM 1126 C CA . PHE A 1 143 ? -2.244 -23.641 -31.344 1 97.44 143 PHE A CA 1
ATOM 1127 C C . PHE A 1 143 ? -0.732 -23.719 -31.172 1 97.44 143 PHE A C 1
ATOM 1129 O O . PHE A 1 143 ? 0.017 -23 -31.828 1 97.44 143 PHE A O 1
ATOM 1136 N N . LEU A 1 144 ? -0.242 -24.641 -30.344 1 98.25 144 LEU A N 1
ATOM 1137 C CA . LEU A 1 144 ? 1.165 -24.688 -29.953 1 98.25 144 LEU A CA 1
ATOM 1138 C C . LEU A 1 144 ? 1.975 -25.484 -30.984 1 98.25 144 LEU A C 1
ATOM 1140 O O . LEU A 1 144 ? 3.088 -25.094 -31.328 1 98.25 144 LEU A O 1
ATOM 1144 N N . VAL A 1 145 ? 1.439 -26.562 -31.5 1 97.69 145 VAL A N 1
ATOM 1145 C CA . VAL A 1 145 ? 2.184 -27.438 -32.406 1 97.69 145 VAL A CA 1
ATOM 1146 C C . VAL A 1 145 ? 2.432 -26.734 -33.719 1 97.69 145 VAL A C 1
ATOM 1148 O O . VAL A 1 145 ? 3.43 -27 -34.406 1 97.69 145 VAL A O 1
ATOM 1151 N N . LYS A 1 146 ? 1.569 -25.797 -34.031 1 96.5 146 LYS A N 1
ATOM 1152 C CA . LYS A 1 146 ? 1.741 -24.984 -35.25 1 96.5 146 LYS A CA 1
ATOM 1153 C C . LYS A 1 146 ? 3.031 -24.172 -35.188 1 96.5 146 LYS A C 1
ATOM 1155 O O . LYS A 1 146 ? 3.533 -23.719 -36.219 1 96.5 146 LYS A O 1
ATOM 1160 N N . GLN A 1 147 ? 3.555 -24.031 -34.031 1 97.5 147 GLN A N 1
ATOM 1161 C CA . GLN A 1 147 ? 4.746 -23.219 -33.844 1 97.5 147 GLN A CA 1
ATOM 1162 C C . GLN A 1 147 ? 6.016 -24.062 -33.938 1 97.5 147 GLN A C 1
ATOM 1164 O O . GLN A 1 147 ? 7.098 -23.609 -33.562 1 97.5 147 GLN A O 1
ATOM 1169 N N . ASP A 1 148 ? 5.969 -25.266 -34.375 1 97.12 148 ASP A N 1
ATOM 1170 C CA . ASP A 1 148 ? 7.086 -26.172 -34.594 1 97.12 148 ASP A CA 1
ATOM 1171 C C . ASP A 1 148 ? 7.75 -26.562 -33.281 1 97.12 148 ASP A C 1
ATOM 1173 O O . ASP A 1 148 ? 8.977 -26.484 -33.156 1 97.12 148 ASP A O 1
ATOM 1177 N N . ILE A 1 149 ? 6.957 -26.922 -32.344 1 98.06 149 ILE A N 1
ATOM 1178 C CA . ILE A 1 149 ? 7.387 -27.516 -31.078 1 98.06 149 ILE A CA 1
ATOM 1179 C C . ILE A 1 149 ? 6.578 -28.781 -30.812 1 98.06 149 ILE A C 1
ATOM 1181 O O . ILE A 1 149 ? 5.41 -28.891 -31.203 1 98.06 149 ILE A O 1
ATOM 1185 N N . ILE A 1 150 ? 7.191 -29.766 -30.25 1 98.69 150 ILE A N 1
ATOM 1186 C CA . ILE A 1 150 ? 6.492 -30.969 -29.812 1 98.69 150 ILE A CA 1
ATOM 1187 C C . ILE A 1 150 ? 5.863 -30.719 -28.438 1 98.69 150 ILE A C 1
ATOM 1189 O O . ILE A 1 150 ? 6.52 -30.203 -27.531 1 98.69 150 ILE A O 1
ATOM 1193 N N . LEU A 1 151 ? 4.574 -30.984 -28.328 1 98.81 151 LEU A N 1
ATOM 1194 C CA . LEU A 1 151 ? 3.867 -30.812 -27.062 1 98.81 151 LEU A CA 1
ATOM 1195 C C . LEU A 1 151 ? 3.637 -32.156 -26.391 1 98.81 151 LEU A C 1
ATOM 1197 O O . LEU A 1 151 ? 3.234 -33.125 -27.047 1 98.81 151 LEU A O 1
ATOM 1201 N N . VAL A 1 152 ? 3.953 -32.25 -25.141 1 98.88 152 VAL A N 1
ATOM 1202 C CA . VAL A 1 152 ? 3.633 -33.406 -24.312 1 98.88 152 VAL A CA 1
ATOM 1203 C C . VAL A 1 152 ? 2.738 -32.969 -23.156 1 98.88 152 VAL A C 1
ATOM 1205 O O . VAL A 1 152 ? 2.99 -31.969 -22.5 1 98.88 152 VAL A O 1
ATOM 1208 N N . THR A 1 153 ? 1.646 -33.656 -22.938 1 98.81 153 THR A N 1
ATOM 1209 C CA . THR A 1 153 ? 0.813 -33.5 -21.75 1 98.81 153 THR A CA 1
ATOM 1210 C C . THR A 1 153 ? 0.802 -34.781 -20.922 1 98.81 153 THR A C 1
ATOM 1212 O O . THR A 1 153 ? 0.931 -35.875 -21.453 1 98.81 153 THR A O 1
ATOM 1215 N N . LEU A 1 154 ? 0.682 -34.688 -19.594 1 98.81 154 LEU A N 1
ATOM 1216 C CA . LEU A 1 154 ? 0.778 -35.906 -18.781 1 98.81 154 LEU A CA 1
ATOM 1217 C C . LEU A 1 154 ? -0.19 -35.844 -17.594 1 98.81 154 LEU A C 1
ATOM 1219 O O . LEU A 1 154 ? -0.526 -34.75 -17.125 1 98.81 154 LEU A O 1
ATOM 1223 N N . ASN A 1 155 ? -0.654 -37 -17.188 1 98.56 155 ASN A N 1
ATOM 1224 C CA . ASN A 1 155 ? -1.403 -37.156 -15.938 1 98.56 155 ASN A CA 1
ATOM 1225 C C . ASN A 1 155 ? -0.479 -37.469 -14.766 1 98.56 155 ASN A C 1
ATOM 1227 O O . ASN A 1 155 ? 0.648 -37.906 -14.953 1 98.56 155 ASN A O 1
ATOM 1231 N N . TYR A 1 156 ? -0.901 -37.188 -13.648 1 98.56 156 TYR A N 1
ATOM 1232 C CA . TYR A 1 156 ? -0.309 -37.594 -12.375 1 98.56 156 TYR A CA 1
ATOM 1233 C C . TYR A 1 156 ? -1.383 -37.781 -11.305 1 98.56 156 TYR A C 1
ATOM 1235 O O . TYR A 1 156 ? -2.498 -37.281 -11.445 1 98.56 156 TYR A O 1
ATOM 1243 N N . ARG A 1 157 ? -1.099 -38.531 -10.312 1 98.25 157 ARG A N 1
ATOM 1244 C CA . ARG A 1 157 ? -2.088 -38.75 -9.258 1 98.25 157 ARG A CA 1
ATOM 1245 C C . ARG A 1 157 ? -2.34 -37.5 -8.461 1 98.25 157 ARG A C 1
ATOM 1247 O O . ARG A 1 157 ? -1.405 -36.75 -8.164 1 98.25 157 ARG A O 1
ATOM 1254 N N . VAL A 1 158 ? -3.605 -37.25 -8.102 1 97.12 158 VAL A N 1
ATOM 1255 C CA . VAL A 1 158 ? -4.035 -36.094 -7.363 1 97.12 158 VAL A CA 1
ATOM 1256 C C . VAL A 1 158 ? -4.766 -36.5 -6.09 1 97.12 158 VAL A C 1
ATOM 1258 O O . VAL A 1 158 ? -4.926 -37.688 -5.824 1 97.12 158 VAL A O 1
ATOM 1261 N N . GLY A 1 159 ? -5.086 -35.531 -5.25 1 96.06 159 GLY A N 1
ATOM 1262 C CA . GLY A 1 159 ? -5.852 -35.812 -4.043 1 96.06 159 GLY A CA 1
ATOM 1263 C C . GLY A 1 159 ? -5.184 -36.812 -3.117 1 96.06 159 GLY A C 1
ATOM 1264 O O . GLY A 1 159 ? -3.969 -36.75 -2.916 1 96.06 159 GLY A O 1
ATOM 1265 N N . PRO A 1 160 ? -5.984 -37.688 -2.545 1 95.88 160 PRO A N 1
ATOM 1266 C CA . PRO A 1 160 ? -5.434 -38.594 -1.555 1 95.88 160 PRO A CA 1
ATOM 1267 C C . PRO A 1 160 ? -4.414 -39.562 -2.152 1 95.88 160 PRO A C 1
ATOM 1269 O O . PRO A 1 160 ? -3.51 -40.031 -1.451 1 95.88 160 PRO A O 1
ATOM 1272 N N . TYR A 1 161 ? -4.516 -39.812 -3.418 1 97.19 161 TYR A N 1
ATOM 1273 C CA . TYR A 1 161 ? -3.625 -40.781 -4.031 1 97.19 161 TYR A CA 1
ATOM 1274 C C . TYR A 1 161 ? -2.301 -40.156 -4.434 1 97.19 161 TYR A C 1
ATOM 1276 O O . TYR A 1 161 ? -1.295 -40.844 -4.598 1 97.19 161 TYR A O 1
ATOM 1284 N N . GLY A 1 162 ? -2.314 -38.875 -4.605 1 97.31 162 GLY A N 1
ATOM 1285 C CA . GLY A 1 162 ? -1.107 -38.219 -5.055 1 97.31 162 GLY A CA 1
ATOM 1286 C C . GLY A 1 162 ? -0.387 -37.469 -3.943 1 97.31 162 GLY A C 1
ATOM 1287 O O . GLY A 1 162 ? 0.819 -37.219 -4.031 1 97.31 162 GLY A O 1
ATOM 1288 N N . PHE A 1 163 ? -1.128 -37.125 -2.848 1 97 163 PHE A N 1
ATOM 1289 C CA . PHE A 1 163 ? -0.512 -36.188 -1.94 1 97 163 PHE A CA 1
ATOM 1290 C C . PHE A 1 163 ? -0.821 -36.531 -0.49 1 97 163 PHE A C 1
ATOM 1292 O O . PHE A 1 163 ? -0.812 -35.656 0.38 1 97 163 PHE A O 1
ATOM 1299 N N . MET A 1 164 ? -1.139 -37.75 -0.221 1 95.19 164 MET A N 1
ATOM 1300 C CA . MET A 1 164 ? -1.111 -38.219 1.163 1 95.19 164 MET A CA 1
ATOM 1301 C C . MET A 1 164 ? 0.321 -38.312 1.68 1 95.19 164 MET A C 1
ATOM 1303 O O . MET A 1 164 ? 1.191 -38.875 1.017 1 95.19 164 MET A O 1
ATOM 1307 N N . CYS A 1 165 ? 0.558 -37.688 2.783 1 93.75 165 CYS A N 1
ATOM 1308 C CA . CYS A 1 165 ? 1.892 -37.594 3.367 1 93.75 165 CYS A CA 1
ATOM 1309 C C . CYS A 1 165 ? 1.903 -38.156 4.781 1 93.75 165 CYS A C 1
ATOM 1311 O O . CYS A 1 165 ? 1.415 -37.531 5.715 1 93.75 165 CYS A O 1
ATOM 1313 N N . LEU A 1 166 ? 2.52 -39.312 5.113 1 92.62 166 LEU A N 1
ATOM 1314 C CA . LEU A 1 166 ? 2.377 -40 6.395 1 92.62 166 LEU A CA 1
ATOM 1315 C C . LEU A 1 166 ? 3.723 -40.125 7.105 1 92.62 166 LEU A C 1
ATOM 1317 O O . LEU A 1 166 ? 3.785 -40.531 8.266 1 92.62 166 LEU A O 1
ATOM 1321 N N . ASP A 1 167 ? 4.805 -39.75 6.656 1 88.94 167 ASP A N 1
ATOM 1322 C CA . ASP A 1 167 ? 6.121 -39.844 7.273 1 88.94 167 ASP A CA 1
ATOM 1323 C C . ASP A 1 167 ? 6.523 -41.281 7.496 1 88.94 167 ASP A C 1
ATOM 1325 O O . ASP A 1 167 ? 6.98 -41.656 8.578 1 88.94 167 ASP A O 1
ATOM 1329 N N . VAL A 1 168 ? 6.188 -42.188 6.688 1 91.88 168 VAL A N 1
ATOM 1330 C CA . VAL A 1 168 ? 6.617 -43.562 6.672 1 91.88 168 VAL A CA 1
ATOM 1331 C C . VAL A 1 168 ? 7.223 -43.906 5.312 1 91.88 168 VAL A C 1
ATOM 1333 O O . VAL A 1 168 ? 6.855 -43.312 4.297 1 91.88 168 VAL A O 1
ATOM 1336 N N . PRO A 1 169 ? 8.086 -44.844 5.238 1 91.5 169 PRO A N 1
ATOM 1337 C CA . PRO A 1 169 ? 8.797 -45.125 3.99 1 91.5 169 PRO A CA 1
ATOM 1338 C C . PRO A 1 169 ? 7.871 -45.625 2.881 1 91.5 169 PRO A C 1
ATOM 1340 O O . PRO A 1 169 ? 8.141 -45.406 1.699 1 91.5 169 PRO A O 1
ATOM 1343 N N . GLU A 1 170 ? 6.781 -46.281 3.268 1 91.25 170 GLU A N 1
ATOM 1344 C CA . GLU A 1 170 ? 5.859 -46.812 2.277 1 91.25 170 GLU A CA 1
ATOM 1345 C C . GLU A 1 170 ? 5.043 -45.719 1.614 1 91.25 170 GLU A C 1
ATOM 1347 O O . GLU A 1 170 ? 4.578 -45.875 0.484 1 91.25 170 GLU A O 1
ATOM 1352 N N . VAL A 1 171 ? 4.82 -44.656 2.352 1 94 171 VAL A N 1
ATOM 1353 C CA . VAL A 1 171 ? 4.074 -43.469 1.875 1 94 171 VAL A CA 1
ATOM 1354 C C . VAL A 1 171 ? 4.73 -42.188 2.383 1 94 171 VAL A C 1
ATOM 1356 O O . VAL A 1 171 ? 4.133 -41.469 3.162 1 94 171 VAL A O 1
ATOM 1359 N N . PRO A 1 172 ? 5.902 -41.875 1.899 1 89.38 172 PRO A N 1
ATOM 1360 C CA . PRO A 1 172 ? 6.633 -40.719 2.42 1 89.38 172 PRO A CA 1
ATOM 1361 C C . PRO A 1 172 ? 5.965 -39.406 2.061 1 89.38 172 PRO A C 1
ATOM 1363 O O . PRO A 1 172 ? 6.043 -38.438 2.828 1 89.38 172 PRO A O 1
ATOM 1366 N N . GLY A 1 173 ? 5.352 -39.375 0.85 1 94.06 173 GLY A N 1
ATOM 1367 C CA . GLY A 1 173 ? 4.66 -38.188 0.427 1 94.06 173 GLY A CA 1
ATOM 1368 C C . GLY A 1 173 ? 5.008 -37.75 -0.988 1 94.06 173 GLY A C 1
ATOM 1369 O O . GLY A 1 173 ? 5.941 -38.281 -1.589 1 94.06 173 GLY A O 1
ATOM 1370 N N . ASN A 1 174 ? 4.16 -36.875 -1.511 1 97.31 174 ASN A N 1
ATOM 1371 C CA . ASN A 1 174 ? 4.367 -36.156 -2.768 1 97.31 174 ASN A CA 1
ATOM 1372 C C . ASN A 1 174 ? 4.395 -37.125 -3.955 1 97.31 174 ASN A C 1
ATOM 1374 O O . ASN A 1 174 ? 5.191 -36.969 -4.879 1 97.31 174 ASN A O 1
ATOM 1378 N N . GLN A 1 175 ? 3.584 -38.156 -3.939 1 96.88 175 GLN A N 1
ATOM 1379 C CA . GLN A 1 175 ? 3.553 -39.125 -5.016 1 96.88 175 GLN A CA 1
ATOM 1380 C C . GLN A 1 175 ? 3.17 -38.5 -6.344 1 96.88 175 GLN A C 1
ATOM 1382 O O . GLN A 1 175 ? 3.641 -38.906 -7.402 1 96.88 175 GLN A O 1
ATOM 1387 N N . GLY A 1 176 ? 2.27 -37.531 -6.277 1 98 176 GLY A N 1
ATOM 1388 C CA . GLY A 1 176 ? 1.928 -36.812 -7.496 1 98 176 GLY A CA 1
ATOM 1389 C C . GLY A 1 176 ? 3.125 -36.156 -8.164 1 98 176 GLY A C 1
ATOM 1390 O O . GLY A 1 176 ? 3.26 -36.188 -9.383 1 98 176 GLY A O 1
ATOM 1391 N N . LEU A 1 177 ? 3.996 -35.531 -7.371 1 97.88 177 LEU A N 1
ATOM 1392 C CA . LEU A 1 177 ? 5.215 -34.938 -7.895 1 97.88 177 LEU A CA 1
ATOM 1393 C C . LEU A 1 177 ? 6.184 -36 -8.391 1 97.88 177 LEU A C 1
ATOM 1395 O O . LEU A 1 177 ? 6.871 -35.812 -9.391 1 97.88 177 LEU A O 1
ATOM 1399 N N . LYS A 1 178 ? 6.246 -37.125 -7.691 1 96.88 178 LYS A N 1
ATOM 1400 C CA . LYS A 1 178 ? 7.113 -38.219 -8.086 1 96.88 178 LYS A CA 1
ATOM 1401 C C . LYS A 1 178 ? 6.605 -38.875 -9.359 1 96.88 178 LYS A C 1
ATOM 1403 O O . LYS A 1 178 ? 7.398 -39.375 -10.18 1 96.88 178 LYS A O 1
ATOM 1408 N N . ASP A 1 179 ? 5.242 -38.938 -9.508 1 98.31 179 ASP A N 1
ATOM 1409 C CA . ASP A 1 179 ? 4.688 -39.375 -10.789 1 98.31 179 ASP A CA 1
ATOM 1410 C C . ASP A 1 179 ? 5.172 -38.5 -11.93 1 98.31 179 ASP A C 1
ATOM 1412 O O . ASP A 1 179 ? 5.562 -39 -12.992 1 98.31 179 ASP A O 1
ATOM 1416 N N . GLN A 1 180 ? 5.133 -37.219 -11.742 1 98.25 180 GLN A N 1
ATOM 1417 C CA . GLN A 1 180 ? 5.613 -36.25 -12.742 1 98.25 180 GLN A CA 1
ATOM 1418 C C . GLN A 1 180 ? 7.086 -36.5 -13.07 1 98.25 180 GLN A C 1
ATOM 1420 O O . GLN A 1 180 ? 7.484 -36.438 -14.242 1 98.25 180 GLN A O 1
ATOM 1425 N N . GLN A 1 181 ? 7.867 -36.75 -12.055 1 96.69 181 GLN A N 1
ATOM 1426 C CA . GLN A 1 181 ? 9.281 -37.062 -12.242 1 96.69 181 GLN A CA 1
ATOM 1427 C C . GLN A 1 181 ? 9.477 -38.281 -13.125 1 96.69 181 GLN A C 1
ATOM 1429 O O . GLN A 1 181 ? 10.336 -38.281 -14.008 1 96.69 181 GLN A O 1
ATOM 1434 N N . LEU A 1 182 ? 8.711 -39.281 -12.891 1 97 182 LEU A N 1
ATOM 1435 C CA . LEU A 1 182 ? 8.789 -40.469 -13.695 1 97 182 LEU A CA 1
ATOM 1436 C C . LEU A 1 182 ? 8.398 -40.188 -15.148 1 97 182 LEU A C 1
ATOM 1438 O O . LEU A 1 182 ? 8.984 -40.75 -16.078 1 97 182 LEU A O 1
ATOM 1442 N N . ALA A 1 183 ? 7.367 -39.406 -15.281 1 98.62 183 ALA A N 1
ATOM 1443 C CA . ALA A 1 183 ? 6.965 -39.031 -16.625 1 98.62 183 ALA A CA 1
ATOM 1444 C C . ALA A 1 183 ? 8.094 -38.281 -17.344 1 98.62 183 ALA A C 1
ATOM 1446 O O . ALA A 1 183 ? 8.352 -38.531 -18.531 1 98.62 183 ALA A O 1
ATOM 1447 N N . LEU A 1 184 ? 8.75 -37.375 -16.656 1 98.25 184 LEU A N 1
ATOM 1448 C CA . LEU A 1 184 ? 9.844 -36.625 -17.25 1 98.25 184 LEU A CA 1
ATOM 1449 C C . LEU A 1 184 ? 11.008 -37.531 -17.625 1 98.25 184 LEU A C 1
ATOM 1451 O O . LEU A 1 184 ? 11.656 -37.312 -18.656 1 98.25 184 LEU A O 1
ATOM 1455 N N . LYS A 1 185 ? 11.281 -38.5 -16.797 1 97.25 185 LYS A N 1
ATOM 1456 C CA . LYS A 1 185 ? 12.305 -39.469 -17.141 1 97.25 185 LYS A CA 1
ATOM 1457 C C . LYS A 1 185 ? 11.922 -40.25 -18.391 1 97.25 185 LYS A C 1
ATOM 1459 O O . LYS A 1 185 ? 12.758 -40.5 -19.266 1 97.25 185 LYS A O 1
ATOM 1464 N N . TRP A 1 186 ? 10.664 -40.656 -18.422 1 98.38 186 TRP A N 1
ATOM 1465 C CA . TRP A 1 186 ? 10.172 -41.344 -19.609 1 98.38 186 TRP A CA 1
ATOM 1466 C C . TRP A 1 186 ? 10.367 -40.5 -20.859 1 98.38 186 TRP A C 1
ATOM 1468 O O . TRP A 1 186 ? 10.805 -41 -21.891 1 98.38 186 TRP A O 1
ATOM 1478 N N . ILE A 1 187 ? 10.008 -39.25 -20.812 1 98.69 187 ILE A N 1
ATOM 1479 C CA . ILE A 1 187 ? 10.117 -38.344 -21.922 1 98.69 187 ILE A CA 1
ATOM 1480 C C . ILE A 1 187 ? 11.586 -38.219 -22.344 1 98.69 187 ILE A C 1
ATOM 1482 O O . ILE A 1 187 ? 11.906 -38.344 -23.531 1 98.69 187 ILE A O 1
ATOM 1486 N N . LYS A 1 188 ? 12.43 -38 -21.422 1 97.62 188 LYS A N 1
ATOM 1487 C CA . LYS A 1 188 ? 13.852 -37.875 -21.703 1 97.62 188 LYS A CA 1
ATOM 1488 C C . LYS A 1 188 ? 14.375 -39.094 -22.438 1 97.62 188 LYS A C 1
ATOM 1490 O O . LYS A 1 188 ? 15.141 -38.969 -23.406 1 97.62 188 LYS A O 1
ATOM 1495 N N . ASP A 1 189 ? 13.93 -40.219 -22.094 1 97.38 189 ASP A N 1
ATOM 1496 C CA . ASP A 1 189 ? 14.461 -41.469 -22.594 1 97.38 189 ASP A CA 1
ATOM 1497 C C . ASP A 1 189 ? 13.859 -41.844 -23.938 1 97.38 189 ASP A C 1
ATOM 1499 O O . ASP A 1 189 ? 14.461 -42.562 -24.719 1 97.38 189 ASP A O 1
ATOM 1503 N N . ASN A 1 190 ? 12.672 -41.281 -24.266 1 98.31 190 ASN A N 1
ATOM 1504 C CA . ASN A 1 190 ? 11.945 -41.875 -25.391 1 98.31 190 ASN A CA 1
ATOM 1505 C C . ASN A 1 190 ? 11.625 -40.812 -26.453 1 98.31 190 ASN A C 1
ATOM 1507 O O . ASN A 1 190 ? 11.297 -41.125 -27.594 1 98.31 190 ASN A O 1
ATOM 1511 N N . ILE A 1 191 ? 11.773 -39.562 -26.172 1 98.25 191 ILE A N 1
ATOM 1512 C CA . ILE A 1 191 ? 11.156 -38.5 -26.984 1 98.25 191 ILE A CA 1
ATOM 1513 C C . ILE A 1 191 ? 11.898 -38.375 -28.312 1 98.25 191 ILE A C 1
ATOM 1515 O O . ILE A 1 191 ? 11.352 -37.844 -29.281 1 98.25 191 ILE A O 1
ATOM 1519 N N . ALA A 1 192 ? 13.125 -38.781 -28.344 1 97.94 192 ALA A N 1
ATOM 1520 C CA . ALA A 1 192 ? 13.906 -38.719 -29.578 1 97.94 192 ALA A CA 1
ATOM 1521 C C . ALA A 1 192 ? 13.227 -39.531 -30.688 1 97.94 192 ALA A C 1
ATOM 1523 O O . ALA A 1 192 ? 13.305 -39.156 -31.859 1 97.94 192 ALA A O 1
ATOM 1524 N N . ALA A 1 193 ? 12.562 -40.594 -30.344 1 97.75 193 ALA A N 1
ATOM 1525 C CA . ALA A 1 193 ? 11.883 -41.469 -31.312 1 97.75 193 ALA A CA 1
ATOM 1526 C C . ALA A 1 193 ? 10.758 -40.719 -32.031 1 97.75 193 ALA A C 1
ATOM 1528 O O . ALA A 1 193 ? 10.336 -41.094 -33.125 1 97.75 193 ALA A O 1
ATOM 1529 N N . PHE A 1 194 ? 10.344 -39.625 -31.484 1 97.94 194 PHE A N 1
ATOM 1530 C CA . PHE A 1 194 ? 9.242 -38.844 -32.031 1 97.94 194 PHE A CA 1
ATOM 1531 C C . PHE A 1 194 ? 9.781 -37.656 -32.844 1 97.94 194 PHE A C 1
ATOM 1533 O O . PHE A 1 194 ? 9.016 -36.781 -33.25 1 97.94 194 PHE A O 1
ATOM 1540 N N . GLY A 1 195 ? 11.102 -37.594 -32.969 1 97.31 195 GLY A N 1
ATOM 1541 C CA . GLY A 1 195 ? 11.703 -36.5 -33.719 1 97.31 195 GLY A CA 1
ATOM 1542 C C . GLY A 1 195 ? 12.055 -35.312 -32.844 1 97.31 195 GLY A C 1
ATOM 1543 O O . GLY A 1 195 ? 12.289 -34.219 -33.344 1 97.31 195 GLY A O 1
ATOM 1544 N N . ALA A 1 196 ? 12.102 -35.531 -31.594 1 97.81 196 ALA A N 1
ATOM 1545 C CA . ALA A 1 196 ? 12.383 -34.469 -30.641 1 97.81 196 ALA A CA 1
ATOM 1546 C C . ALA A 1 196 ? 13.867 -34.438 -30.266 1 97.81 196 ALA A C 1
ATOM 1548 O O . ALA A 1 196 ? 14.57 -35.438 -30.438 1 97.81 196 ALA A O 1
ATOM 1549 N N . ASN A 1 197 ? 14.375 -33.281 -29.875 1 97.25 197 ASN A N 1
ATOM 1550 C CA . ASN A 1 197 ? 15.672 -33.125 -29.219 1 97.25 197 ASN A CA 1
ATOM 1551 C C . ASN A 1 197 ? 15.578 -33.375 -27.719 1 97.25 197 ASN A C 1
ATOM 1553 O O . ASN A 1 197 ? 15.039 -32.531 -26.984 1 97.25 197 ASN A O 1
ATOM 1557 N N . PRO A 1 198 ? 16.094 -34.469 -27.203 1 96.69 198 PRO A N 1
ATOM 1558 C CA . PRO A 1 198 ? 15.922 -34.781 -25.797 1 96.69 198 PRO A CA 1
ATOM 1559 C C . PRO A 1 198 ? 16.672 -33.812 -24.875 1 96.69 198 PRO A C 1
ATOM 1561 O O . PRO A 1 198 ? 16.484 -33.844 -23.656 1 96.69 198 PRO A O 1
ATOM 1564 N N . ASP A 1 199 ? 17.531 -32.938 -25.453 1 95.88 199 ASP A N 1
ATOM 1565 C CA . ASP A 1 199 ? 18.281 -32 -24.641 1 95.88 199 ASP A CA 1
ATOM 1566 C C . ASP A 1 199 ? 17.578 -30.641 -24.609 1 95.88 199 ASP A C 1
ATOM 1568 O O . ASP A 1 199 ? 18.047 -29.703 -23.938 1 95.88 199 ASP A O 1
ATOM 1572 N N . ARG A 1 200 ? 16.453 -30.5 -25.266 1 97.5 200 ARG A N 1
ATOM 1573 C CA . ARG A 1 200 ? 15.703 -29.25 -25.328 1 97.5 200 ARG A CA 1
ATOM 1574 C C . ARG A 1 200 ? 14.266 -29.469 -24.859 1 97.5 200 ARG A C 1
ATOM 1576 O O . ARG A 1 200 ? 13.328 -29.344 -25.656 1 97.5 200 ARG A O 1
ATOM 1583 N N . ILE A 1 201 ? 14.164 -29.719 -23.562 1 98.19 201 ILE A N 1
ATOM 1584 C CA . ILE A 1 201 ? 12.867 -29.953 -22.938 1 98.19 201 ILE A CA 1
ATOM 1585 C C . ILE A 1 201 ? 12.531 -28.797 -22 1 98.19 201 ILE A C 1
ATOM 1587 O O . ILE A 1 201 ? 13.32 -28.453 -21.109 1 98.19 201 ILE A O 1
ATOM 1591 N N . THR A 1 202 ? 11.445 -28.125 -22.219 1 98.5 202 THR A N 1
ATOM 1592 C CA . THR A 1 202 ? 10.875 -27.109 -21.344 1 98.5 202 THR A CA 1
ATOM 1593 C C . THR A 1 202 ? 9.641 -27.641 -20.625 1 98.5 202 THR A C 1
ATOM 1595 O O . THR A 1 202 ? 8.727 -28.172 -21.266 1 98.5 202 THR A O 1
ATOM 1598 N N . ILE A 1 203 ? 9.625 -27.547 -19.328 1 98.56 203 ILE A N 1
ATOM 1599 C CA . ILE A 1 203 ? 8.406 -27.922 -18.609 1 98.56 203 ILE A CA 1
ATOM 1600 C C . ILE A 1 203 ? 7.629 -26.656 -18.234 1 98.56 203 ILE A C 1
ATOM 1602 O O . ILE A 1 203 ? 8.219 -25.625 -17.938 1 98.56 203 ILE A O 1
ATOM 1606 N N . PHE A 1 204 ? 6.324 -26.688 -18.359 1 98.75 204 PHE A N 1
ATOM 1607 C CA . PHE A 1 204 ? 5.48 -25.562 -18 1 98.75 204 PHE A CA 1
ATOM 1608 C C . PHE A 1 204 ? 4.16 -26.031 -17.406 1 98.75 204 PHE A C 1
ATOM 1610 O O . PHE A 1 204 ? 3.779 -27.188 -17.578 1 98.75 204 PHE A O 1
ATOM 1617 N N . GLY A 1 205 ? 3.551 -25.25 -16.641 1 98.62 205 GLY A N 1
ATOM 1618 C CA . GLY A 1 205 ? 2.277 -25.547 -16 1 98.62 205 GLY A CA 1
ATOM 1619 C C . GLY A 1 205 ? 1.584 -24.312 -15.453 1 98.62 205 GLY A C 1
ATOM 1620 O O . GLY A 1 205 ? 2.139 -23.203 -15.5 1 98.62 205 GLY A O 1
ATOM 1621 N N . GLU A 1 206 ? 0.342 -24.453 -15.078 1 98.19 206 GLU A N 1
ATOM 1622 C CA . GLU A 1 206 ? -0.509 -23.406 -14.531 1 98.19 206 GLU A CA 1
ATOM 1623 C C . GLU A 1 206 ? -1.035 -23.781 -13.148 1 98.19 206 GLU A C 1
ATOM 1625 O O . GLU A 1 206 ? -1.351 -24.953 -12.898 1 98.19 206 GLU A O 1
ATOM 1630 N N . SER A 1 207 ? -1.099 -22.781 -12.227 1 97.62 207 SER A N 1
ATOM 1631 C CA . SER A 1 207 ? -1.646 -23 -10.891 1 97.62 207 SER A CA 1
ATOM 1632 C C . SER A 1 207 ? -0.89 -24.094 -10.156 1 97.62 207 SER A C 1
ATOM 1634 O O . SER A 1 207 ? 0.328 -24.016 -9.977 1 97.62 207 SER A O 1
ATOM 1636 N N . ALA A 1 208 ? -1.555 -25.25 -9.891 1 97.25 208 ALA A N 1
ATOM 1637 C CA . ALA A 1 208 ? -0.886 -26.375 -9.242 1 97.25 208 ALA A CA 1
ATOM 1638 C C . ALA A 1 208 ? 0.183 -26.984 -10.156 1 97.25 208 ALA A C 1
ATOM 1640 O O . ALA A 1 208 ? 1.219 -27.453 -9.68 1 97.25 208 ALA A O 1
ATOM 1641 N N . GLY A 1 209 ? -0.058 -26.984 -11.461 1 98.31 209 GLY A N 1
ATOM 1642 C CA . GLY A 1 209 ? 0.96 -27.422 -12.406 1 98.31 209 GLY A CA 1
ATOM 1643 C C . GLY A 1 209 ? 2.201 -26.547 -12.391 1 98.31 209 GLY A C 1
ATOM 1644 O O . GLY A 1 209 ? 3.322 -27.062 -12.5 1 98.31 209 GLY A O 1
ATOM 1645 N N . SER A 1 210 ? 1.935 -25.266 -12.281 1 98.5 210 SER A N 1
ATOM 1646 C CA . SER A 1 210 ? 3.043 -24.312 -12.164 1 98.5 210 SER A CA 1
ATOM 1647 C C . SER A 1 210 ? 3.822 -24.531 -10.875 1 98.5 210 SER A C 1
ATOM 1649 O O . SER A 1 210 ? 5.051 -24.453 -10.859 1 98.5 210 SER A O 1
ATOM 1651 N N . LYS A 1 211 ? 3.154 -24.75 -9.797 1 98.12 211 LYS A N 1
ATOM 1652 C CA . LYS A 1 211 ? 3.805 -25.109 -8.539 1 98.12 211 LYS A CA 1
ATOM 1653 C C . LYS A 1 211 ? 4.648 -26.375 -8.695 1 98.12 211 LYS A C 1
ATOM 1655 O O . LYS A 1 211 ? 5.762 -26.453 -8.18 1 98.12 211 LYS A O 1
ATOM 1660 N N . SER A 1 212 ? 4.121 -27.312 -9.406 1 98 212 SER A N 1
ATOM 1661 C CA . SER A 1 212 ? 4.852 -28.547 -9.688 1 98 212 SER A CA 1
ATOM 1662 C C . SER A 1 212 ? 6.141 -28.266 -10.453 1 98 212 SER A C 1
ATOM 1664 O O . SER A 1 212 ? 7.18 -28.859 -10.164 1 98 212 SER A O 1
ATOM 1666 N N . VAL A 1 213 ? 6.062 -27.391 -11.398 1 97.94 213 VAL A N 1
ATOM 1667 C CA . VAL A 1 213 ? 7.242 -27.016 -12.164 1 97.94 213 VAL A CA 1
ATOM 1668 C C . VAL A 1 213 ? 8.312 -26.453 -11.227 1 97.94 213 VAL A C 1
ATOM 1670 O O . VAL A 1 213 ? 9.484 -26.828 -11.336 1 97.94 213 VAL A O 1
ATOM 1673 N N . ASP A 1 214 ? 7.898 -25.625 -10.328 1 97 214 ASP A N 1
ATOM 1674 C CA . ASP A 1 214 ? 8.828 -25.031 -9.375 1 97 214 ASP A CA 1
ATOM 1675 C C . ASP A 1 214 ? 9.438 -26.094 -8.461 1 97 214 ASP A C 1
ATOM 1677 O O . ASP A 1 214 ? 10.641 -26.078 -8.203 1 97 214 ASP A O 1
ATOM 1681 N N . PHE A 1 215 ? 8.641 -27.016 -8.016 1 96.56 215 PHE A N 1
ATOM 1682 C CA . PHE A 1 215 ? 9.133 -28.109 -7.172 1 96.56 215 PHE A CA 1
ATOM 1683 C C . PHE A 1 215 ? 10.117 -28.984 -7.938 1 96.56 215 PHE A C 1
ATOM 1685 O O . PHE A 1 215 ? 11.125 -29.422 -7.387 1 96.56 215 PHE A O 1
ATOM 1692 N N . GLN A 1 216 ? 9.773 -29.266 -9.188 1 96.31 216 GLN A N 1
ATOM 1693 C CA . GLN A 1 216 ? 10.688 -30.031 -10.016 1 96.31 216 GLN A CA 1
ATOM 1694 C C . GLN A 1 216 ? 12.031 -29.328 -10.164 1 96.31 216 GLN A C 1
ATOM 1696 O O . GLN A 1 216 ? 13.086 -29.969 -10.133 1 96.31 216 GLN A O 1
ATOM 1701 N N . LEU A 1 217 ? 11.977 -28.031 -10.344 1 93.69 217 LEU A N 1
ATOM 1702 C CA . LEU A 1 217 ? 13.195 -27.234 -10.461 1 93.69 217 LEU A CA 1
ATOM 1703 C C . LEU A 1 217 ? 14.008 -27.297 -9.172 1 93.69 217 LEU A C 1
ATOM 1705 O O . LEU A 1 217 ? 15.234 -27.453 -9.211 1 93.69 217 LEU A O 1
ATOM 1709 N N . MET A 1 218 ? 13.367 -27.266 -8.07 1 90.75 218 MET A N 1
ATOM 1710 C CA . MET A 1 218 ? 14.039 -27.297 -6.77 1 90.75 218 MET A CA 1
ATOM 1711 C C . MET A 1 218 ? 14.648 -28.672 -6.508 1 90.75 218 MET A C 1
ATOM 1713 O O . MET A 1 218 ? 15.719 -28.766 -5.906 1 90.75 218 MET A O 1
ATOM 1717 N N . TYR A 1 219 ? 13.992 -29.656 -6.867 1 88.25 219 TYR A N 1
ATOM 1718 C CA . TYR A 1 219 ? 14.398 -31.047 -6.629 1 88.25 219 TYR A CA 1
ATOM 1719 C C . TYR A 1 219 ? 15.555 -31.438 -7.547 1 88.25 219 TYR A C 1
ATOM 1721 O O . TYR A 1 219 ? 16.453 -32.188 -7.145 1 88.25 219 TYR A O 1
ATOM 1729 N N . SER A 1 220 ? 15.664 -30.938 -8.68 1 70.38 220 SER A N 1
ATOM 1730 C CA . SER A 1 220 ? 16.406 -31.375 -9.859 1 70.38 220 SER A CA 1
ATOM 1731 C C . SER A 1 220 ? 17.766 -31.938 -9.469 1 70.38 220 SER A C 1
ATOM 1733 O O . SER A 1 220 ? 18.672 -31.203 -9.086 1 70.38 220 SER A O 1
ATOM 1735 N N . GLN A 1 221 ? 17.625 -33.25 -9.344 1 69 221 GLN A N 1
ATOM 1736 C CA . GLN A 1 221 ? 18.828 -34.062 -9.18 1 69 221 GLN A CA 1
ATOM 1737 C C . GLN A 1 221 ? 19.359 -34.531 -10.523 1 69 221 GLN A C 1
ATOM 1739 O O . GLN A 1 221 ? 20.578 -34.688 -10.688 1 69 221 GLN A O 1
ATOM 1744 N N . GLU A 1 222 ? 18.484 -34.656 -11.422 1 74.88 222 GLU A N 1
ATOM 1745 C CA . GLU A 1 222 ? 18.828 -35 -12.789 1 74.88 222 GLU A CA 1
ATOM 1746 C C . GLU A 1 222 ? 18.453 -33.906 -13.773 1 74.88 222 GLU A C 1
ATOM 1748 O O . GLU A 1 222 ? 17.562 -33.094 -13.492 1 74.88 222 GLU A O 1
ATOM 1753 N N . LYS A 1 223 ? 19.234 -33.812 -14.82 1 87.12 223 LYS A N 1
ATOM 1754 C CA . LYS A 1 223 ? 18.953 -32.844 -15.852 1 87.12 223 LYS A CA 1
ATOM 1755 C C . LYS A 1 223 ? 17.875 -33.312 -16.812 1 87.12 223 LYS A C 1
ATOM 1757 O O . LYS A 1 223 ? 18.188 -33.688 -17.953 1 87.12 223 LYS A O 1
ATOM 1762 N N . LEU A 1 224 ? 16.625 -33.25 -16.375 1 94.75 224 LEU A N 1
ATOM 1763 C CA . LEU A 1 224 ? 15.5 -33.781 -17.156 1 94.75 224 LEU A CA 1
ATOM 1764 C C . LEU A 1 224 ? 14.898 -32.688 -18.047 1 94.75 224 LEU A C 1
ATOM 1766 O O . LEU A 1 224 ? 14.133 -33 -18.953 1 94.75 224 LEU A O 1
ATOM 1770 N N . PHE A 1 225 ? 15.25 -31.484 -17.812 1 95.69 225 PHE A N 1
ATOM 1771 C CA . PHE A 1 225 ? 14.797 -30.344 -18.578 1 95.69 225 PHE A CA 1
ATOM 1772 C C . PHE A 1 225 ? 15.812 -29.203 -18.516 1 95.69 225 PHE A C 1
ATOM 1774 O O . PHE A 1 225 ? 16.703 -29.219 -17.688 1 95.69 225 PHE A O 1
ATOM 1781 N N . HIS A 1 226 ? 15.68 -28.25 -19.469 1 94.06 226 HIS A N 1
ATOM 1782 C CA . HIS A 1 226 ? 16.703 -27.219 -19.516 1 94.06 226 HIS A CA 1
ATOM 1783 C C . HIS A 1 226 ? 16.078 -25.828 -19.375 1 94.06 226 HIS A C 1
ATOM 1785 O O . HIS A 1 226 ? 16.797 -24.828 -19.219 1 94.06 226 HIS A O 1
ATOM 1791 N N . GLN A 1 227 ? 14.664 -25.703 -19.422 1 96.44 227 GLN A N 1
ATOM 1792 C CA . GLN A 1 227 ? 13.922 -24.453 -19.25 1 96.44 227 GLN A CA 1
ATOM 1793 C C . GLN A 1 227 ? 12.617 -24.688 -18.5 1 96.44 227 GLN A C 1
ATOM 1795 O O . GLN A 1 227 ? 12.125 -25.828 -18.453 1 96.44 227 GLN A O 1
ATOM 1800 N N . VAL A 1 228 ? 12.117 -23.562 -17.875 1 97.5 228 VAL A N 1
ATOM 1801 C CA . VAL A 1 228 ? 10.852 -23.719 -17.172 1 97.5 228 VAL A CA 1
ATOM 1802 C C . VAL A 1 228 ? 9.961 -22.516 -17.422 1 97.5 228 VAL A C 1
ATOM 1804 O O . VAL A 1 228 ? 10.453 -21.391 -17.594 1 97.5 228 VAL A O 1
ATOM 1807 N N . ILE A 1 229 ? 8.648 -22.734 -17.5 1 98.75 229 ILE A N 1
ATOM 1808 C CA . ILE A 1 229 ? 7.621 -21.703 -17.531 1 98.75 229 ILE A CA 1
ATOM 1809 C C . ILE A 1 229 ? 6.645 -21.922 -16.375 1 98.75 229 ILE A C 1
ATOM 1811 O O . ILE A 1 229 ? 6.043 -22.984 -16.25 1 98.75 229 ILE A O 1
ATOM 1815 N N . MET A 1 230 ? 6.543 -20.938 -15.508 1 98.62 230 MET A N 1
ATOM 1816 C CA . MET A 1 230 ? 5.648 -21 -14.359 1 98.62 230 MET A CA 1
ATOM 1817 C C . MET A 1 230 ? 4.504 -20 -14.508 1 98.62 230 MET A C 1
ATOM 1819 O O . MET A 1 230 ? 4.719 -18.781 -14.453 1 98.62 230 MET A O 1
ATOM 1823 N N . GLN A 1 231 ? 3.238 -20.547 -14.625 1 98.75 231 GLN A N 1
ATOM 1824 C CA . GLN A 1 231 ? 2.072 -19.703 -14.844 1 98.75 231 GLN A CA 1
ATOM 1825 C C . GLN A 1 231 ? 1.168 -19.688 -13.617 1 98.75 231 GLN A C 1
ATOM 1827 O O . GLN A 1 231 ? 0.413 -20.625 -13.375 1 98.75 231 GLN A O 1
ATOM 1832 N N . SER A 1 232 ? 1.175 -18.656 -12.852 1 98.12 232 SER A N 1
ATOM 1833 C CA . SER A 1 232 ? 0.301 -18.391 -11.711 1 98.12 232 SER A CA 1
ATOM 1834 C C . SER A 1 232 ? 0.456 -19.453 -10.641 1 98.12 232 SER A C 1
ATOM 1836 O O . SER A 1 232 ? -0.531 -20.062 -10.203 1 98.12 232 SER A O 1
ATOM 1838 N N . GLY A 1 233 ? 1.665 -19.656 -10.156 1 97.5 233 GLY A N 1
ATOM 1839 C CA . GLY A 1 233 ? 1.916 -20.609 -9.078 1 97.5 233 GLY A CA 1
ATOM 1840 C C . GLY A 1 233 ? 3.391 -20.891 -8.867 1 97.5 233 GLY A C 1
ATOM 1841 O O . GLY A 1 233 ? 4.145 -21.031 -9.836 1 97.5 233 GLY A O 1
ATOM 1842 N N . THR A 1 234 ? 3.791 -20.906 -7.617 1 97.69 234 THR A N 1
ATOM 1843 C CA . THR A 1 234 ? 5.156 -21.266 -7.246 1 97.69 234 THR A CA 1
ATOM 1844 C C . THR A 1 234 ? 5.172 -22.062 -5.949 1 97.69 234 THR A C 1
ATOM 1846 O O . THR A 1 234 ? 4.156 -22.156 -5.258 1 97.69 234 THR A O 1
ATOM 1849 N N . ALA A 1 235 ? 6.309 -22.625 -5.676 1 95.94 235 ALA A N 1
ATOM 1850 C CA . ALA A 1 235 ? 6.469 -23.406 -4.457 1 95.94 235 ALA A CA 1
ATOM 1851 C C . ALA A 1 235 ? 6.379 -22.531 -3.215 1 95.94 235 ALA A C 1
ATOM 1853 O O . ALA A 1 235 ? 6.199 -23.031 -2.102 1 95.94 235 ALA A O 1
ATOM 1854 N N . MET A 1 236 ? 6.379 -21.234 -3.441 1 93.19 236 MET A N 1
ATOM 1855 C CA . MET A 1 236 ? 6.371 -20.281 -2.334 1 93.19 236 MET A CA 1
ATOM 1856 C C . MET A 1 236 ? 4.945 -19.859 -1.986 1 93.19 236 MET A C 1
ATOM 1858 O O . MET A 1 236 ? 4.734 -19.031 -1.099 1 93.19 236 MET A O 1
ATOM 1862 N N . ALA A 1 237 ? 4.02 -20.438 -2.658 1 91.88 237 ALA A N 1
ATOM 1863 C CA . ALA A 1 237 ? 2.629 -20.078 -2.379 1 91.88 237 ALA A CA 1
ATOM 1864 C C . ALA A 1 237 ? 2.297 -20.281 -0.903 1 91.88 237 ALA A C 1
ATOM 1866 O O . ALA A 1 237 ? 2.791 -21.219 -0.275 1 91.88 237 ALA A O 1
ATOM 1867 N N . THR A 1 238 ? 1.462 -19.469 -0.455 1 81.56 238 THR A N 1
ATOM 1868 C CA . THR A 1 238 ? 1.111 -19.453 0.961 1 81.56 238 THR A CA 1
ATOM 1869 C C . THR A 1 238 ? 0.38 -20.734 1.344 1 81.56 238 THR A C 1
ATOM 1871 O O . THR A 1 238 ? -0.5 -21.203 0.614 1 81.56 238 THR A O 1
ATOM 1874 N N . SER A 1 239 ? 0.765 -21.297 2.408 1 81.62 239 SER A N 1
ATOM 1875 C CA . SER A 1 239 ? 0.123 -22.453 3.031 1 81.62 239 SER A CA 1
ATOM 1876 C C . SER A 1 239 ? 0.113 -23.656 2.094 1 81.62 239 SER A C 1
ATOM 1878 O O . SER A 1 239 ? -0.815 -24.469 2.125 1 81.62 239 SER A O 1
ATOM 1880 N N . LEU A 1 240 ? 1.096 -23.75 1.238 1 90.94 240 LEU A N 1
ATOM 1881 C CA . LEU A 1 240 ? 1.141 -24.828 0.259 1 90.94 240 LEU A CA 1
ATOM 1882 C C . LEU A 1 240 ? 1.785 -26.078 0.854 1 90.94 240 LEU A C 1
ATOM 1884 O O . LEU A 1 240 ? 1.169 -27.141 0.885 1 90.94 240 LEU A O 1
ATOM 1888 N N . VAL A 1 241 ? 2.99 -25.953 1.41 1 94.44 241 VAL A N 1
ATOM 1889 C CA . VAL A 1 241 ? 3.725 -27.109 1.93 1 94.44 241 VAL A CA 1
ATOM 1890 C C . VAL A 1 241 ? 3.379 -27.312 3.4 1 94.44 241 VAL A C 1
ATOM 1892 O O . VAL A 1 241 ? 3.354 -26.359 4.184 1 94.44 241 VAL A O 1
ATOM 1895 N N . LYS A 1 242 ? 3.127 -28.562 3.732 1 94.12 242 LYS A N 1
ATOM 1896 C CA . LYS A 1 242 ? 2.719 -28.906 5.094 1 94.12 242 LYS A CA 1
ATOM 1897 C C . LYS A 1 242 ? 3.631 -29.969 5.691 1 94.12 242 LYS A C 1
ATOM 1899 O O . LYS A 1 242 ? 4.457 -30.562 4.984 1 94.12 242 LYS A O 1
ATOM 1904 N N . TYR A 1 243 ? 3.449 -30.109 6.996 1 93.19 243 TYR A N 1
ATOM 1905 C CA . TYR A 1 243 ? 4.051 -31.266 7.66 1 93.19 243 TYR A CA 1
ATOM 1906 C C . TYR A 1 243 ? 3.24 -32.531 7.398 1 93.19 243 TYR A C 1
ATOM 1908 O O . TYR A 1 243 ? 2.037 -32.469 7.137 1 93.19 243 TYR A O 1
ATOM 1916 N N . PRO A 1 244 ? 3.941 -33.688 7.395 1 94.5 244 PRO A N 1
ATOM 1917 C CA . PRO A 1 244 ? 3.186 -34.938 7.238 1 94.5 244 PRO A CA 1
ATOM 1918 C C . PRO A 1 244 ? 2.162 -35.156 8.352 1 94.5 244 PRO A C 1
ATOM 1920 O O . PRO A 1 244 ? 2.363 -34.688 9.477 1 94.5 244 PRO A O 1
ATOM 1923 N N . ASP A 1 245 ? 1.101 -35.844 8.016 1 94.06 245 ASP A N 1
ATOM 1924 C CA . ASP A 1 245 ? 0.034 -36.156 8.961 1 94.06 245 ASP A CA 1
ATOM 1925 C C . ASP A 1 245 ? -0.307 -37.625 8.945 1 94.06 245 ASP A C 1
ATOM 1927 O O . ASP A 1 245 ? -1.173 -38.062 8.18 1 94.06 245 ASP A O 1
ATOM 1931 N N . PRO A 1 246 ? 0.181 -38.344 9.852 1 92.81 246 PRO A N 1
ATOM 1932 C CA . PRO A 1 246 ? -0.035 -39.781 9.859 1 92.81 246 PRO A CA 1
ATOM 1933 C C . PRO A 1 246 ? -1.455 -40.156 10.273 1 92.81 246 PRO A C 1
ATOM 1935 O O . PRO A 1 246 ? -1.842 -41.344 10.156 1 92.81 246 PRO A O 1
ATOM 1938 N N . SER A 1 247 ? -2.244 -39.25 10.664 1 94.75 247 SER A N 1
ATOM 1939 C CA . SER A 1 247 ? -3.586 -39.562 11.141 1 94.75 247 SER A CA 1
ATOM 1940 C C . SER A 1 247 ? -4.57 -39.688 9.984 1 94.75 247 SER A C 1
ATOM 1942 O O . SER A 1 247 ? -5.676 -40.188 10.156 1 94.75 247 SER A O 1
ATOM 1944 N N . VAL A 1 248 ? -4.191 -39.281 8.812 1 95.5 248 VAL A N 1
ATOM 1945 C CA . VAL A 1 248 ? -5.109 -39.125 7.688 1 95.5 248 VAL A CA 1
ATOM 1946 C C . VAL A 1 248 ? -5.699 -40.5 7.32 1 95.5 248 VAL A C 1
ATOM 1948 O O . VAL A 1 248 ? -6.918 -40.625 7.207 1 95.5 248 VAL A O 1
ATOM 1951 N N . PRO A 1 249 ? -4.906 -41.594 7.16 1 95.94 249 PRO A N 1
ATOM 1952 C CA . PRO A 1 249 ? -5.488 -42.875 6.793 1 95.94 249 PRO A CA 1
ATOM 1953 C C . PRO A 1 249 ? -6.418 -43.438 7.871 1 95.94 249 PRO A C 1
ATOM 1955 O O . PRO A 1 249 ? -7.391 -44.125 7.555 1 95.94 249 PRO A O 1
ATOM 1958 N N . LEU A 1 250 ? -6.086 -43.094 9.125 1 96.88 250 LEU A N 1
ATOM 1959 C CA . LEU A 1 250 ? -6.918 -43.562 10.227 1 96.88 250 LEU A CA 1
ATOM 1960 C C . LEU A 1 250 ? -8.289 -42.875 10.188 1 96.88 250 LEU A C 1
ATOM 1962 O O . LEU A 1 250 ? -9.312 -43.562 10.344 1 96.88 250 LEU A O 1
ATOM 1966 N N . LYS A 1 251 ? -8.234 -41.625 9.906 1 96.94 251 LYS A N 1
ATOM 1967 C CA . LYS A 1 251 ? -9.484 -40.875 9.805 1 96.94 251 LYS A CA 1
ATOM 1968 C C . LYS A 1 251 ? -10.32 -41.344 8.617 1 96.94 251 LYS A C 1
ATOM 1970 O O . LYS A 1 251 ? -11.539 -41.531 8.742 1 96.94 251 LYS A O 1
ATOM 1975 N N . LEU A 1 252 ? -9.703 -41.594 7.535 1 96.94 252 LEU A N 1
ATOM 1976 C CA . LEU A 1 252 ? -10.383 -42.031 6.324 1 96.94 252 LEU A CA 1
ATOM 1977 C C . LEU A 1 252 ? -10.977 -43.406 6.5 1 96.94 252 LEU A C 1
ATOM 1979 O O . LEU A 1 252 ? -12.117 -43.656 6.113 1 96.94 252 LEU A O 1
ATOM 1983 N N . SER A 1 253 ? -10.195 -44.344 7.023 1 97.69 253 SER A N 1
ATOM 1984 C CA . SER A 1 253 ? -10.656 -45.688 7.234 1 97.69 253 SER A CA 1
ATOM 1985 C C . SER A 1 253 ? -11.852 -45.75 8.188 1 97.69 253 SER A C 1
ATOM 1987 O O . SER A 1 253 ? -12.812 -46.469 7.957 1 97.69 253 SER A O 1
ATOM 1989 N N . GLU A 1 254 ? -11.703 -44.906 9.211 1 97.88 254 GLU A N 1
ATOM 1990 C CA . GLU A 1 254 ? -12.805 -44.844 10.164 1 97.88 254 GLU A CA 1
ATOM 1991 C C . GLU A 1 254 ? -14.07 -44.312 9.516 1 97.88 254 GLU A C 1
ATOM 1993 O O . GLU A 1 254 ? -15.164 -44.812 9.742 1 97.88 254 GLU A O 1
ATOM 1998 N N . GLN A 1 255 ? -13.914 -43.25 8.727 1 97.56 255 GLN A N 1
ATOM 1999 C CA . GLN A 1 255 ? -15.047 -42.688 8.016 1 97.56 255 GLN A CA 1
ATOM 2000 C C . GLN A 1 255 ? -15.719 -43.719 7.121 1 97.56 255 GLN A C 1
ATOM 2002 O O . GLN A 1 255 ? -16.938 -43.656 6.902 1 97.56 255 GLN A O 1
ATOM 2007 N N . LEU A 1 256 ? -14.969 -44.719 6.629 1 97.56 256 LEU A N 1
ATOM 2008 C CA . LEU A 1 256 ? -15.469 -45.75 5.703 1 97.56 256 LEU A CA 1
ATOM 2009 C C . LEU A 1 256 ? -15.867 -47 6.441 1 97.56 256 LEU A C 1
ATOM 2011 O O . LEU A 1 256 ? -16.156 -48.031 5.816 1 97.56 256 LEU A O 1
ATOM 2015 N N . GLY A 1 257 ? -15.812 -47 7.766 1 96.94 257 GLY A N 1
ATOM 2016 C CA . GLY A 1 257 ? -16.391 -48.062 8.578 1 96.94 257 GLY A CA 1
ATOM 201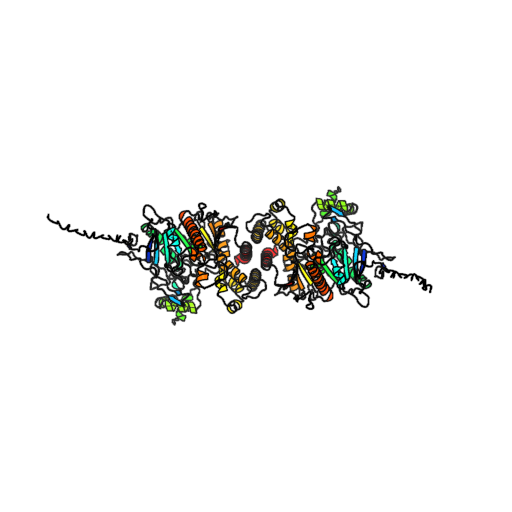7 C C . GLY A 1 257 ? -15.352 -49.031 9.125 1 96.94 257 GLY A C 1
ATOM 2018 O O . GLY A 1 257 ? -15.695 -50.062 9.672 1 96.94 257 GLY A O 1
ATOM 2019 N N . PHE A 1 258 ? -14.125 -48.719 8.961 1 97.94 258 PHE A N 1
ATOM 2020 C CA . PHE A 1 258 ? -13.047 -49.531 9.477 1 97.94 258 PHE A CA 1
ATOM 2021 C C . PHE A 1 258 ? -12.188 -48.781 10.469 1 97.94 258 PHE A C 1
ATOM 2023 O O . PHE A 1 258 ? -11.219 -48.094 10.086 1 97.94 258 PHE A O 1
ATOM 2030 N N . LYS A 1 259 ? -12.445 -48.906 11.727 1 97.62 259 LYS A N 1
ATOM 2031 C CA . LYS A 1 259 ? -11.688 -48.219 12.766 1 97.62 259 LYS A CA 1
ATOM 2032 C C . LYS A 1 259 ? -10.438 -49 13.141 1 97.62 259 LYS A C 1
ATOM 2034 O O . LYS A 1 259 ? -10.516 -50.188 13.43 1 97.62 259 LYS A O 1
ATOM 2039 N N . THR A 1 260 ? -9.305 -48.406 13.062 1 97.38 260 THR A N 1
ATOM 2040 C CA . THR A 1 260 ? -8.023 -49 13.461 1 97.38 260 THR A CA 1
ATOM 2041 C C . THR A 1 260 ? -7.074 -47.906 13.961 1 97.38 260 THR A C 1
ATOM 2043 O O . THR A 1 260 ? -7.305 -46.719 13.734 1 97.38 260 THR A O 1
ATOM 2046 N N . THR A 1 261 ? -6.098 -48.312 14.773 1 96 261 THR A N 1
ATOM 2047 C CA . THR A 1 261 ? -5.074 -47.406 15.242 1 96 261 THR A CA 1
ATOM 2048 C C . THR A 1 261 ? -3.744 -47.656 14.539 1 96 261 THR A C 1
ATOM 2050 O O . THR A 1 261 ? -2.742 -47 14.836 1 96 261 THR A O 1
ATOM 2053 N N . HIS A 1 262 ? -3.76 -48.625 13.648 1 95.25 262 HIS A N 1
ATOM 2054 C CA . HIS A 1 262 ? -2.551 -48.969 12.914 1 95.25 262 HIS A CA 1
ATOM 2055 C C . HIS A 1 262 ? -2.592 -48.469 11.484 1 95.25 262 HIS A C 1
ATOM 2057 O O . HIS A 1 262 ? -3.447 -48.875 10.695 1 95.25 262 HIS A O 1
ATOM 2063 N N . THR A 1 263 ? -1.642 -47.688 11.133 1 94.75 263 THR A N 1
ATOM 2064 C CA . THR A 1 263 ? -1.578 -47.031 9.836 1 94.75 263 THR A CA 1
ATOM 2065 C C . THR A 1 263 ? -1.513 -48.031 8.711 1 94.75 263 THR A C 1
ATOM 2067 O O . THR A 1 263 ? -2.162 -47.875 7.676 1 94.75 263 THR A O 1
ATOM 2070 N N . LYS A 1 264 ? -0.757 -49.062 8.891 1 93.94 264 LYS A N 1
ATOM 2071 C CA . LYS A 1 264 ? -0.602 -50.062 7.848 1 93.94 264 LYS A CA 1
ATOM 2072 C C . LYS A 1 264 ? -1.93 -50.75 7.555 1 93.94 264 LYS A C 1
ATOM 2074 O O . LYS A 1 264 ? -2.246 -51.031 6.395 1 93.94 264 LYS A O 1
ATOM 2079 N N . GLU A 1 265 ? -2.654 -51 8.594 1 96.06 265 GLU A N 1
ATOM 2080 C CA . GLU A 1 265 ? -3.971 -51.625 8.43 1 96.06 265 GLU A CA 1
ATOM 2081 C C . GLU A 1 265 ? -4.93 -50.688 7.707 1 96.06 265 GLU A C 1
ATOM 2083 O O . GLU A 1 265 ? -5.688 -51.125 6.836 1 96.06 265 GLU A O 1
ATOM 2088 N N . ALA A 1 266 ? -4.867 -49.531 8.133 1 96.81 266 ALA A N 1
ATOM 2089 C CA . ALA A 1 266 ? -5.727 -48.531 7.504 1 96.81 266 ALA A CA 1
ATOM 2090 C C . ALA A 1 266 ? -5.422 -48.406 6.016 1 96.81 266 ALA A C 1
ATOM 2092 O O . ALA A 1 266 ? -6.336 -48.344 5.191 1 96.81 266 ALA A O 1
ATOM 2093 N N . LEU A 1 267 ? -4.156 -48.344 5.676 1 96.19 267 LEU A N 1
ATOM 2094 C CA . LEU A 1 267 ? -3.734 -48.219 4.285 1 96.19 267 LEU A CA 1
ATOM 2095 C C . LEU A 1 267 ? -4.172 -49.438 3.475 1 96.19 267 LEU A C 1
ATOM 2097 O O . LEU A 1 267 ? -4.621 -49.312 2.334 1 96.19 267 LEU A O 1
ATOM 2101 N N . SER A 1 268 ? -3.996 -50.562 4.031 1 96.31 268 SER A N 1
ATOM 2102 C CA . SER A 1 268 ? -4.414 -51.812 3.359 1 96.31 268 SER A CA 1
ATOM 2103 C C . SER A 1 268 ? -5.914 -51.812 3.102 1 96.31 268 SER A C 1
ATOM 2105 O O . SER A 1 268 ? -6.363 -52.219 2.027 1 96.31 268 SER A O 1
ATOM 2107 N N . PHE A 1 269 ? -6.602 -51.438 4.082 1 97.44 269 PHE A N 1
ATOM 2108 C CA . PHE A 1 269 ? -8.047 -51.344 3.945 1 97.44 269 PHE A CA 1
ATOM 2109 C C . PHE A 1 269 ? -8.422 -50.344 2.838 1 97.44 269 PHE A C 1
ATOM 2111 O O . PHE A 1 269 ? -9.195 -50.688 1.94 1 97.44 269 PHE A O 1
ATOM 2118 N N . LEU A 1 270 ? -7.859 -49.188 2.889 1 97.31 270 LEU A N 1
ATOM 2119 C CA . LEU A 1 270 ? -8.172 -48.156 1.911 1 97.31 270 LEU A CA 1
ATOM 2120 C C . LEU A 1 270 ? -7.797 -48.594 0.502 1 97.31 270 LEU A C 1
ATOM 2122 O O . LEU A 1 270 ? -8.469 -48.25 -0.466 1 97.31 270 LEU A O 1
ATOM 2126 N N . ALA A 1 271 ? -6.719 -49.344 0.364 1 96.5 271 ALA A N 1
ATOM 2127 C CA . ALA A 1 271 ? -6.277 -49.875 -0.934 1 96.5 271 ALA A CA 1
ATOM 2128 C C . ALA A 1 271 ? -7.293 -50.844 -1.522 1 96.5 271 ALA A C 1
ATOM 2130 O O . ALA A 1 271 ? -7.371 -51 -2.742 1 96.5 271 ALA A O 1
ATOM 2131 N N . SER A 1 272 ? -8.07 -51.406 -0.646 1 96 272 SER A N 1
ATOM 2132 C CA . SER A 1 272 ? -9 -52.438 -1.085 1 96 272 SER A CA 1
ATOM 2133 C C . SER A 1 272 ? -10.367 -51.844 -1.412 1 96 272 SER A C 1
ATOM 2135 O O . SER A 1 272 ? -11.242 -52.531 -1.945 1 96 272 SER A O 1
ATOM 2137 N N . ILE A 1 273 ? -10.562 -50.594 -1.064 1 94.62 273 ILE A N 1
ATOM 2138 C CA . ILE A 1 273 ? -11.852 -49.938 -1.222 1 94.62 273 ILE A CA 1
ATOM 2139 C C . ILE A 1 273 ? -11.914 -49.25 -2.584 1 94.62 273 ILE A C 1
ATOM 2141 O O . ILE A 1 273 ? -10.891 -48.844 -3.129 1 94.62 273 ILE A O 1
ATOM 2145 N N . ASP A 1 274 ? -13.109 -49.188 -3.088 1 95.5 274 ASP A N 1
ATOM 2146 C CA . ASP A 1 274 ? -13.344 -48.438 -4.32 1 95.5 274 ASP A CA 1
ATOM 2147 C C . ASP A 1 274 ? -12.82 -47 -4.203 1 95.5 274 ASP A C 1
ATOM 2149 O O . ASP A 1 274 ? -13.062 -46.344 -3.195 1 95.5 274 ASP A O 1
ATOM 2153 N N . THR A 1 275 ? -12.094 -46.531 -5.23 1 95.56 275 THR A N 1
ATOM 2154 C CA . THR A 1 275 ? -11.477 -45.219 -5.227 1 95.56 275 THR A CA 1
ATOM 2155 C C . THR A 1 275 ? -12.531 -44.125 -5.004 1 95.56 275 THR A C 1
ATOM 2157 O O . THR A 1 275 ? -12.266 -43.125 -4.359 1 95.56 275 THR A O 1
ATOM 2160 N N . LYS A 1 276 ? -13.727 -44.312 -5.543 1 96.06 276 LYS A N 1
ATOM 2161 C CA . LYS A 1 276 ? -14.805 -43.344 -5.418 1 96.06 276 LYS A CA 1
ATOM 2162 C C . LYS A 1 276 ? -15.164 -43.125 -3.953 1 96.06 276 LYS A C 1
ATOM 2164 O O . LYS A 1 276 ? -15.375 -41.969 -3.541 1 96.06 276 LYS A O 1
ATOM 2169 N N . LEU A 1 277 ? -15.211 -44.125 -3.223 1 96.31 277 LEU A N 1
ATOM 2170 C CA . LEU A 1 277 ? -15.562 -44.031 -1.812 1 96.31 277 LEU A CA 1
ATOM 2171 C C . LEU A 1 277 ? -14.469 -43.312 -1.029 1 96.31 277 LEU A C 1
ATOM 2173 O O . LEU A 1 277 ? -14.758 -42.531 -0.12 1 96.31 277 LEU A O 1
ATOM 2177 N N . VAL A 1 278 ? -13.227 -43.594 -1.386 1 96.44 278 VAL A N 1
ATOM 2178 C CA . VAL A 1 278 ? -12.102 -42.938 -0.714 1 96.44 278 VAL A CA 1
ATOM 2179 C C . VAL A 1 278 ? -12.141 -41.438 -0.969 1 96.44 278 VAL A C 1
ATOM 2181 O O . VAL A 1 278 ? -11.977 -40.656 -0.043 1 96.44 278 VAL A O 1
ATOM 2184 N N . ILE A 1 279 ? -12.406 -41.031 -2.182 1 96.44 279 ILE A N 1
ATOM 2185 C CA . ILE A 1 279 ? -12.422 -39.625 -2.578 1 96.44 279 ILE A CA 1
ATOM 2186 C C . ILE A 1 279 ? -13.594 -38.938 -1.901 1 96.44 279 ILE A C 1
ATOM 2188 O O . ILE A 1 279 ? -13.438 -37.812 -1.375 1 96.44 279 ILE A O 1
ATOM 2192 N N . VAL A 1 280 ? -14.734 -39.5 -1.898 1 95.5 280 VAL A N 1
ATOM 2193 C CA . VAL A 1 280 ? -15.914 -38.906 -1.274 1 95.5 280 VAL A CA 1
ATOM 2194 C C . VAL A 1 280 ? -15.672 -38.719 0.222 1 95.5 280 VAL A C 1
ATOM 2196 O O . VAL A 1 280 ? -16 -37.688 0.789 1 95.5 280 VAL A O 1
ATOM 2199 N N . ALA A 1 281 ? -15.109 -39.781 0.865 1 96.38 281 ALA A N 1
ATOM 2200 C CA . ALA A 1 281 ? -14.812 -39.688 2.293 1 96.38 281 ALA A CA 1
ATOM 2201 C C . ALA A 1 281 ? -13.828 -38.562 2.58 1 96.38 281 ALA A C 1
ATOM 2203 O O . ALA A 1 281 ? -13.969 -37.844 3.58 1 96.38 281 ALA A O 1
ATOM 2204 N N . ALA A 1 282 ? -12.812 -38.469 1.781 1 95.5 282 ALA A N 1
ATOM 2205 C CA . ALA A 1 282 ? -11.82 -37.406 1.936 1 95.5 282 ALA A CA 1
ATOM 2206 C C . ALA A 1 282 ? -12.477 -36.031 1.846 1 95.5 282 ALA A C 1
ATOM 2208 O O . ALA A 1 282 ? -12.141 -35.125 2.611 1 95.5 282 ALA A O 1
ATOM 2209 N N . GLU A 1 283 ? -13.367 -35.875 0.891 1 93.56 283 GLU A N 1
ATOM 2210 C CA . GLU A 1 283 ? -14.086 -34.594 0.707 1 93.56 283 GLU A CA 1
ATOM 2211 C C . GLU A 1 283 ? -14.969 -34.281 1.91 1 93.56 283 GLU A C 1
ATOM 2213 O O . GLU A 1 283 ? -15.062 -33.156 2.344 1 93.56 283 GLU A O 1
ATOM 2218 N N . GLU A 1 284 ? -15.633 -35.25 2.406 1 94.31 284 GLU A N 1
ATOM 2219 C CA . GLU A 1 284 ? -16.531 -35.094 3.549 1 94.31 284 GLU A CA 1
ATOM 2220 C C . GLU A 1 284 ? -15.75 -34.656 4.797 1 94.31 284 GLU A C 1
ATOM 2222 O O . GLU A 1 284 ? -16.25 -33.906 5.617 1 94.31 284 GLU A O 1
ATOM 2227 N N . LEU A 1 285 ? -14.578 -35.219 4.895 1 95.25 285 LEU A N 1
ATOM 2228 C CA . LEU A 1 285 ? -13.742 -34.906 6.051 1 95.25 285 LEU A CA 1
ATOM 2229 C C . LEU A 1 285 ? -12.992 -33.594 5.844 1 95.25 285 LEU A C 1
ATOM 2231 O O . LEU A 1 285 ? -12.289 -33.125 6.738 1 95.25 285 LEU A O 1
ATOM 2235 N N . LYS A 1 286 ? -13.094 -33 4.648 1 91.19 286 LYS A N 1
ATOM 2236 C CA . LYS A 1 286 ? -12.445 -31.734 4.289 1 91.19 286 LYS A CA 1
ATOM 2237 C C . LYS A 1 286 ? -10.93 -31.844 4.449 1 91.19 286 LYS A C 1
ATOM 2239 O O . LYS A 1 286 ? -10.297 -30.922 4.973 1 91.19 286 LYS A O 1
ATOM 2244 N N . LEU A 1 287 ? -10.445 -33 4.07 1 90.69 287 LEU A N 1
ATOM 2245 C CA . LEU A 1 287 ? -9 -33.219 4.133 1 90.69 287 LEU A CA 1
ATOM 2246 C C . LEU A 1 287 ? -8.297 -32.438 3.027 1 90.69 287 LEU A C 1
ATOM 2248 O O . LEU A 1 287 ? -8.805 -32.344 1.908 1 90.69 287 LEU A O 1
ATOM 2252 N N . LYS A 1 288 ? -7.184 -31.844 3.402 1 85.94 288 LYS A N 1
ATOM 2253 C CA . LYS A 1 288 ? -6.367 -31.125 2.432 1 85.94 288 LYS A CA 1
ATOM 2254 C C . LYS A 1 288 ? -5.156 -31.953 2.012 1 85.94 288 LYS A C 1
ATOM 2256 O O . LYS A 1 288 ? -4.531 -32.625 2.842 1 85.94 288 LYS A O 1
ATOM 2261 N N . TYR A 1 289 ? -4.988 -32 0.774 1 90.12 289 TYR A N 1
ATOM 2262 C CA . TYR A 1 289 ? -3.867 -32.75 0.219 1 90.12 289 TYR A CA 1
ATOM 2263 C C . TYR A 1 289 ? -2.881 -31.828 -0.476 1 90.12 289 TYR A C 1
ATOM 2265 O O . TYR A 1 289 ? -3.088 -31.438 -1.629 1 90.12 289 TYR A O 1
ATOM 2273 N N . ASN A 1 290 ? -1.892 -31.469 0.281 1 92 290 ASN A N 1
ATOM 2274 C CA . ASN A 1 290 ? -0.821 -30.562 -0.135 1 92 290 ASN A CA 1
ATOM 2275 C C . ASN A 1 290 ? 0.522 -31.281 -0.202 1 92 290 ASN A C 1
ATOM 2277 O O . ASN A 1 290 ? 0.693 -32.344 0.398 1 92 290 ASN A O 1
ATOM 2281 N N . PRO A 1 291 ? 1.445 -30.688 -0.958 1 96.75 291 PRO A N 1
ATOM 2282 C CA . PRO A 1 291 ? 2.82 -31.172 -0.797 1 96.75 291 PRO A CA 1
ATOM 2283 C C . PRO A 1 291 ? 3.309 -31.078 0.647 1 96.75 291 PRO A C 1
ATOM 2285 O O . PRO A 1 291 ? 2.844 -30.234 1.412 1 96.75 291 PRO A O 1
ATOM 2288 N N . CYS A 1 292 ? 4.215 -31.969 1.028 1 96.31 292 CYS A N 1
ATOM 2289 C CA . CYS A 1 292 ? 4.668 -31.984 2.414 1 96.31 292 CYS A CA 1
ATOM 2290 C C . CYS A 1 292 ? 6.184 -32.156 2.488 1 96.31 292 CYS A C 1
ATOM 2292 O O . CYS A 1 292 ? 6.816 -32.594 1.527 1 96.31 292 CYS A O 1
ATOM 2294 N N . VAL A 1 293 ? 6.719 -31.703 3.568 1 95.25 293 VAL A N 1
ATOM 2295 C CA . VAL A 1 293 ? 8.117 -31.984 3.875 1 95.25 293 VAL A CA 1
ATOM 2296 C C . VAL A 1 293 ? 8.297 -33.469 4.156 1 95.25 293 VAL A C 1
ATOM 2298 O O . VAL A 1 293 ? 7.484 -34.094 4.852 1 95.25 293 VAL A O 1
ATOM 2301 N N . GLU A 1 294 ? 9.305 -34.031 3.514 1 94.94 294 GLU A N 1
ATOM 2302 C CA . GLU A 1 294 ? 9.578 -35.469 3.688 1 94.94 294 GLU A CA 1
ATOM 2303 C C . GLU A 1 294 ? 10.805 -35.688 4.57 1 94.94 294 GLU A C 1
ATOM 2305 O O . GLU A 1 294 ? 11.867 -35.094 4.324 1 94.94 294 GLU A O 1
ATOM 2310 N N . ASN A 1 295 ? 10.641 -36.594 5.547 1 92.25 295 ASN A N 1
ATOM 2311 C CA . ASN A 1 295 ? 11.758 -36.969 6.406 1 92.25 295 ASN A CA 1
ATOM 2312 C C . ASN A 1 295 ? 12.648 -38 5.73 1 92.25 295 ASN A C 1
ATOM 2314 O O . ASN A 1 295 ? 12.258 -38.625 4.738 1 92.25 295 ASN A O 1
ATOM 2318 N N . TYR A 1 296 ? 13.797 -38.188 6.305 1 91.81 296 TYR A N 1
ATOM 2319 C CA . TYR A 1 296 ? 14.781 -39.094 5.73 1 91.81 296 TYR A CA 1
ATOM 2320 C C . TYR A 1 296 ? 14.461 -40.531 6.109 1 91.81 296 TYR A C 1
ATOM 2322 O O . TYR A 1 296 ? 14.234 -40.844 7.285 1 91.81 296 TYR A O 1
ATOM 2330 N N . PHE A 1 297 ? 14.414 -41.375 5.109 1 91.31 297 PHE A N 1
ATOM 2331 C CA . PHE A 1 297 ? 14.352 -42.844 5.258 1 91.31 297 PHE A CA 1
ATOM 2332 C C . PHE A 1 297 ? 15.391 -43.5 4.367 1 91.31 297 PHE A C 1
ATOM 2334 O O . PHE A 1 297 ? 15.625 -43.062 3.236 1 91.31 297 PHE A O 1
ATOM 2341 N N . GLU A 1 298 ? 15.898 -44.562 4.816 1 91.25 298 GLU A N 1
ATOM 2342 C CA . GLU A 1 298 ? 16.891 -45.281 4.031 1 91.25 298 GLU A CA 1
ATOM 2343 C C . GLU A 1 298 ? 16.297 -45.781 2.719 1 91.25 298 GLU A C 1
ATOM 2345 O O . GLU A 1 298 ? 15.203 -46.344 2.705 1 91.25 298 GLU A O 1
ATOM 2350 N N . ASN A 1 299 ? 16.906 -45.531 1.665 1 86.88 299 ASN A N 1
ATOM 2351 C CA . ASN A 1 299 ? 16.594 -46 0.322 1 86.88 299 ASN A CA 1
ATOM 2352 C C . ASN A 1 299 ? 15.273 -45.438 -0.177 1 86.88 299 ASN A C 1
ATOM 2354 O O . ASN A 1 299 ? 14.602 -46.031 -1.014 1 86.88 299 ASN A O 1
ATOM 2358 N N . VAL A 1 300 ? 14.852 -44.375 0.439 1 87.81 300 VAL A N 1
ATOM 2359 C CA . VAL A 1 300 ? 13.641 -43.688 -0.006 1 87.81 300 VAL A CA 1
ATOM 2360 C C . VAL A 1 300 ? 13.977 -42.281 -0.484 1 87.81 300 VAL A C 1
ATOM 2362 O O . VAL A 1 300 ? 14.609 -41.531 0.242 1 87.81 300 VAL A O 1
ATOM 2365 N N . GLU A 1 301 ? 13.602 -42 -1.683 1 85.31 301 GLU A N 1
ATOM 2366 C CA . GLU A 1 301 ? 13.859 -40.656 -2.238 1 85.31 301 GLU A CA 1
ATOM 2367 C C . GLU A 1 301 ? 13.008 -39.594 -1.546 1 85.31 301 GLU A C 1
ATOM 2369 O O . GLU A 1 301 ? 11.82 -39.812 -1.307 1 85.31 301 GLU A O 1
ATOM 2374 N N . ARG A 1 302 ? 13.664 -38.375 -1.133 1 90 302 ARG A N 1
ATOM 2375 C CA . ARG A 1 302 ? 12.984 -37.219 -0.572 1 90 302 ARG A CA 1
ATOM 2376 C C . ARG A 1 302 ? 12.812 -36.125 -1.619 1 90 302 ARG A C 1
ATOM 2378 O O . ARG A 1 302 ? 13.789 -35.469 -1.997 1 90 302 ARG A O 1
ATOM 2385 N N . PHE A 1 303 ? 11.648 -36 -1.984 1 93.81 303 PHE A N 1
ATOM 2386 C CA . PHE A 1 303 ? 11.391 -35.031 -3.037 1 93.81 303 PHE A CA 1
ATOM 2387 C C . PHE A 1 303 ? 11.438 -33.594 -2.479 1 93.81 303 PHE A C 1
ATOM 2389 O O . PHE A 1 303 ? 12.039 -32.719 -3.082 1 93.81 303 PHE A O 1
ATOM 2396 N N . ILE A 1 304 ? 10.773 -33.312 -1.347 1 95.19 304 ILE A N 1
ATOM 2397 C CA . ILE A 1 304 ? 10.789 -32.031 -0.66 1 95.19 304 ILE A CA 1
ATOM 2398 C C . ILE A 1 304 ? 11.414 -32.188 0.721 1 95.19 304 ILE A C 1
ATOM 2400 O O . ILE A 1 304 ? 10.734 -32.531 1.687 1 95.19 304 ILE A O 1
ATOM 2404 N N . PRO A 1 305 ? 12.641 -31.828 0.823 1 93 305 PRO A N 1
ATOM 2405 C CA . PRO A 1 305 ? 13.352 -32.125 2.072 1 93 305 PRO A CA 1
ATOM 2406 C C . PRO A 1 305 ? 13.102 -31.062 3.148 1 93 305 PRO A C 1
ATOM 2408 O O . PRO A 1 305 ? 13.414 -31.297 4.32 1 93 305 PRO A O 1
ATOM 2411 N N . ASP A 1 306 ? 12.617 -29.891 2.738 1 93.69 306 ASP A N 1
ATOM 2412 C CA . ASP A 1 306 ? 12.352 -28.781 3.645 1 93.69 306 ASP A CA 1
ATOM 2413 C C . ASP A 1 306 ? 11.344 -27.797 3.039 1 93.69 306 ASP A C 1
ATOM 2415 O O . ASP A 1 306 ? 10.977 -27.922 1.868 1 93.69 306 ASP A O 1
ATOM 2419 N N . PHE A 1 307 ? 10.836 -26.906 3.912 1 94.38 307 PHE A N 1
ATOM 2420 C CA . PHE A 1 307 ? 10 -25.844 3.377 1 94.38 307 PHE A CA 1
ATOM 2421 C C . PHE A 1 307 ? 10.758 -25.047 2.326 1 94.38 307 PHE A C 1
ATOM 2423 O O . PHE A 1 307 ? 11.961 -24.797 2.469 1 94.38 307 PHE A O 1
ATOM 2430 N N . PRO A 1 308 ? 10.055 -24.562 1.308 1 93.62 308 PRO A N 1
ATOM 2431 C CA . PRO A 1 308 ? 10.703 -23.875 0.188 1 93.62 308 PRO A CA 1
ATOM 2432 C C . PRO A 1 308 ? 11.5 -22.656 0.629 1 93.62 308 PRO A C 1
ATOM 2434 O O . PRO A 1 308 ? 12.523 -22.328 0.022 1 93.62 308 PRO A O 1
ATOM 2437 N N . ILE A 1 309 ? 11.094 -21.953 1.703 1 91.38 309 ILE A N 1
ATOM 2438 C CA . ILE A 1 309 ? 11.773 -20.766 2.172 1 91.38 309 ILE A CA 1
ATOM 2439 C C . ILE A 1 309 ? 13.188 -21.125 2.623 1 91.38 309 ILE A C 1
ATOM 2441 O O . ILE A 1 309 ? 14.094 -20.281 2.6 1 91.38 309 ILE A O 1
ATOM 2445 N N . ASN A 1 310 ? 13.438 -22.406 2.904 1 92.56 310 ASN A N 1
ATOM 2446 C CA . ASN A 1 310 ? 14.727 -22.828 3.447 1 92.56 310 ASN A CA 1
ATOM 2447 C C . ASN A 1 310 ? 15.578 -23.531 2.391 1 92.56 310 ASN A C 1
ATOM 2449 O O . ASN A 1 310 ? 16.75 -23.828 2.631 1 92.56 310 ASN A O 1
ATOM 2453 N N . ILE A 1 311 ? 14.953 -23.828 1.272 1 89.62 311 ILE A N 1
ATOM 2454 C CA . ILE A 1 311 ? 15.664 -24.562 0.239 1 89.62 311 ILE A CA 1
ATOM 2455 C C . ILE A 1 311 ? 16.453 -23.594 -0.642 1 89.62 311 ILE A C 1
ATOM 2457 O O . ILE A 1 311 ? 15.883 -22.672 -1.215 1 89.62 311 ILE A O 1
ATOM 2461 N N . LYS A 1 312 ? 17.766 -23.797 -0.644 1 82.12 312 LYS A N 1
ATOM 2462 C CA . LYS A 1 312 ? 18.625 -23 -1.512 1 82.12 312 LYS A CA 1
ATOM 2463 C C . LYS A 1 312 ? 19.016 -23.781 -2.771 1 82.12 312 LYS A C 1
ATOM 2465 O O . LYS A 1 312 ? 19.297 -24.969 -2.711 1 82.12 312 LYS A O 1
ATOM 2470 N N . LYS A 1 313 ? 18.688 -23.281 -3.828 1 80 313 LYS A N 1
ATOM 2471 C CA . LYS A 1 313 ? 19.125 -23.859 -5.098 1 80 313 LYS A CA 1
ATOM 2472 C C . LYS A 1 313 ? 20.203 -22.984 -5.75 1 80 313 LYS A C 1
ATOM 2474 O O . LYS A 1 313 ? 19.891 -22.031 -6.469 1 80 313 LYS A O 1
ATOM 2479 N N . PRO A 1 314 ? 21.375 -23.406 -5.461 1 75.94 314 PRO A N 1
ATOM 2480 C CA . PRO A 1 314 ? 22.453 -22.609 -6.066 1 75.94 314 PRO A CA 1
ATOM 2481 C C . PRO A 1 314 ? 22.672 -22.953 -7.539 1 75.94 314 PRO A C 1
ATOM 2483 O O . PRO A 1 314 ? 22.125 -23.938 -8.039 1 75.94 314 PRO A O 1
ATOM 2486 N N . ASN A 1 315 ? 23.297 -22.203 -8.258 1 72.62 315 ASN A N 1
ATOM 2487 C CA . ASN A 1 315 ? 23.812 -22.406 -9.609 1 72.62 315 ASN A CA 1
ATOM 2488 C C . ASN A 1 315 ? 22.688 -22.594 -10.617 1 72.62 315 ASN A C 1
ATOM 2490 O O . ASN A 1 315 ? 22.734 -23.5 -11.453 1 72.62 315 ASN A O 1
ATOM 2494 N N . LEU A 1 316 ? 21.656 -21.875 -10.281 1 76.56 316 LEU A N 1
ATOM 2495 C CA . LEU A 1 316 ? 20.562 -21.875 -11.25 1 76.56 316 LEU A CA 1
ATOM 2496 C C . LEU A 1 316 ? 21 -21.219 -12.555 1 76.56 316 LEU A C 1
ATOM 2498 O O . LEU A 1 316 ? 20.344 -21.375 -13.586 1 76.56 316 LEU A O 1
ATOM 2502 N N . GLY A 1 317 ? 22.219 -20.719 -12.531 1 69.62 317 GLY A N 1
ATOM 2503 C CA . GLY A 1 317 ? 22.891 -19.844 -13.477 1 69.62 317 GLY A CA 1
ATOM 2504 C C . GLY A 1 317 ? 22.172 -19.75 -14.812 1 69.62 317 GLY A C 1
ATOM 2505 O O . GLY A 1 317 ? 21.484 -18.766 -15.07 1 69.62 317 GLY A O 1
ATOM 2506 N N . ASN A 1 318 ? 22.203 -20.672 -15.641 1 81.44 318 ASN A N 1
ATOM 2507 C CA . ASN A 1 318 ? 21.812 -20.406 -17.016 1 81.44 318 ASN A CA 1
ATOM 2508 C C . ASN A 1 318 ? 20.5 -21.109 -17.359 1 81.44 318 ASN A C 1
ATOM 2510 O O . ASN A 1 318 ? 20.234 -21.422 -18.516 1 81.44 318 ASN A O 1
ATOM 2514 N N . LEU A 1 319 ? 19.672 -21.375 -16.438 1 91.19 319 LEU A N 1
ATOM 2515 C CA . LEU A 1 319 ? 18.391 -22 -16.734 1 91.19 319 LEU A CA 1
ATOM 2516 C C . LEU A 1 319 ? 17.344 -20.938 -17.078 1 91.19 319 LEU A C 1
ATOM 2518 O O . LEU A 1 319 ? 16.797 -20.297 -16.172 1 91.19 319 LEU A O 1
ATOM 2522 N N . PRO A 1 320 ? 17 -20.781 -18.375 1 95.88 320 PRO A N 1
ATOM 2523 C CA . PRO A 1 320 ? 15.969 -19.797 -18.719 1 95.88 320 PRO A CA 1
ATOM 2524 C C . PRO A 1 320 ? 14.633 -20.062 -18.031 1 95.88 320 PRO A C 1
ATOM 2526 O O . PRO A 1 320 ? 14.188 -21.219 -17.984 1 95.88 320 PRO A O 1
ATOM 2529 N N . THR A 1 321 ? 14.117 -19.047 -17.438 1 97.5 321 THR A N 1
ATOM 2530 C CA . THR A 1 321 ? 12.883 -19.141 -16.672 1 97.5 321 THR A CA 1
ATOM 2531 C C . THR A 1 321 ? 11.891 -18.078 -17.094 1 97.5 321 THR A C 1
ATOM 2533 O O . THR A 1 321 ? 12.25 -16.906 -17.234 1 97.5 321 THR A O 1
ATOM 2536 N N . LEU A 1 322 ? 10.695 -18.469 -17.406 1 98.44 322 LEU A N 1
ATOM 2537 C CA . LEU A 1 322 ? 9.562 -17.578 -17.672 1 98.44 322 LEU A CA 1
ATOM 2538 C C . LEU A 1 322 ? 8.484 -17.734 -16.609 1 98.44 322 LEU A C 1
ATOM 2540 O O . LEU A 1 322 ? 8.039 -18.844 -16.328 1 98.44 322 LEU A O 1
ATOM 2544 N N . LEU A 1 323 ? 8.188 -16.641 -15.938 1 97.75 323 LEU A N 1
ATOM 2545 C CA . LEU A 1 323 ? 7.281 -16.672 -14.797 1 97.75 323 LEU A CA 1
ATOM 2546 C C . LEU A 1 323 ? 6.273 -15.531 -14.867 1 97.75 323 LEU A C 1
ATOM 2548 O O . LEU A 1 323 ? 6.617 -14.422 -15.281 1 97.75 323 LEU A O 1
ATOM 2552 N N . GLY A 1 324 ? 4.988 -15.844 -14.477 1 98.12 324 GLY A N 1
ATOM 2553 C CA . GLY A 1 324 ? 4.035 -14.75 -14.477 1 98.12 324 GLY A CA 1
ATOM 2554 C C . GLY A 1 324 ? 2.742 -15.078 -13.75 1 98.12 324 GLY A C 1
ATOM 2555 O O . GLY A 1 324 ? 2.635 -16.125 -13.109 1 98.12 324 GLY A O 1
ATOM 2556 N N . ALA A 1 325 ? 1.809 -14.117 -13.727 1 98.5 325 ALA A N 1
ATOM 2557 C CA . ALA A 1 325 ? 0.49 -14.195 -13.109 1 98.5 325 ALA A CA 1
ATOM 2558 C C . ALA A 1 325 ? -0.544 -13.414 -13.914 1 98.5 325 ALA A C 1
ATOM 2560 O O . ALA A 1 325 ? -0.215 -12.805 -14.93 1 98.5 325 ALA A O 1
ATOM 2561 N N . ASN A 1 326 ? -1.75 -13.617 -13.5 1 98.81 326 ASN A N 1
ATOM 2562 C CA . ASN A 1 326 ? -2.832 -12.836 -14.086 1 98.81 326 ASN A CA 1
ATOM 2563 C C . ASN A 1 326 ? -3.203 -11.641 -13.211 1 98.81 326 ASN A C 1
ATOM 2565 O O . ASN A 1 326 ? -3.08 -11.703 -11.992 1 98.81 326 ASN A O 1
ATOM 2569 N N . LYS A 1 327 ? -3.682 -10.672 -13.844 1 98.56 327 LYS A N 1
ATOM 2570 C CA . LYS A 1 327 ? -3.887 -9.383 -13.195 1 98.56 327 LYS A CA 1
ATOM 2571 C C . LYS A 1 327 ? -4.902 -9.484 -12.062 1 98.56 327 LYS A C 1
ATOM 2573 O O . LYS A 1 327 ? -4.762 -8.828 -11.031 1 98.56 327 LYS A O 1
ATOM 2578 N N . ASP A 1 328 ? -5.992 -10.258 -12.273 1 98.56 328 ASP A N 1
ATOM 2579 C CA . ASP A 1 328 ? -7.098 -10.391 -11.32 1 98.56 328 ASP A CA 1
ATOM 2580 C C . ASP A 1 328 ? -7.316 -11.852 -10.938 1 98.56 328 ASP A C 1
ATOM 2582 O O . ASP A 1 328 ? -8.414 -12.383 -11.102 1 98.56 328 ASP A O 1
ATOM 2586 N N . GLU A 1 329 ? -6.254 -12.461 -10.367 1 98.5 329 GLU A N 1
ATOM 2587 C CA . GLU A 1 329 ? -6.23 -13.891 -10.055 1 98.5 329 GLU A CA 1
ATOM 2588 C C . GLU A 1 329 ? -7.473 -14.297 -9.266 1 98.5 329 GLU A C 1
ATOM 2590 O O . GLU A 1 329 ? -8.062 -15.352 -9.531 1 98.5 329 GLU A O 1
ATOM 2595 N N . GLY A 1 330 ? -7.93 -13.492 -8.344 1 97.69 330 GLY A N 1
ATOM 2596 C CA . GLY A 1 330 ? -9.008 -13.852 -7.438 1 97.69 330 GLY A CA 1
ATOM 2597 C C . GLY A 1 330 ? -10.375 -13.453 -7.953 1 97.69 330 GLY A C 1
ATOM 2598 O O . GLY A 1 330 ? -11.375 -13.562 -7.234 1 97.69 330 GLY A O 1
ATOM 2599 N N . LEU A 1 331 ? -10.5 -13.031 -9.211 1 98.31 331 LEU A N 1
ATOM 2600 C CA . LEU A 1 331 ? -11.727 -12.453 -9.742 1 98.31 331 LEU A CA 1
ATOM 2601 C C . LEU A 1 331 ? -12.875 -13.461 -9.672 1 98.31 331 LEU A C 1
ATOM 2603 O O . LEU A 1 331 ? -13.922 -13.18 -9.086 1 98.31 331 LEU A O 1
ATOM 2607 N N . VAL A 1 332 ? -12.672 -14.648 -10.227 1 97.31 332 VAL A N 1
ATOM 2608 C CA . VAL A 1 332 ? -13.75 -15.633 -10.328 1 97.31 332 VAL A CA 1
ATOM 2609 C C . VAL A 1 332 ? -14.07 -16.188 -8.938 1 97.31 332 VAL A C 1
ATOM 2611 O O . VAL A 1 332 ? -15.234 -16.469 -8.633 1 97.31 332 VAL A O 1
ATOM 2614 N N . GLU A 1 333 ? -13.047 -16.25 -8.062 1 94.25 333 GLU A N 1
ATOM 2615 C CA . GLU A 1 333 ? -13.242 -16.734 -6.695 1 94.25 333 GLU A CA 1
ATOM 2616 C C . GLU A 1 333 ? -14.312 -15.906 -5.98 1 94.25 333 GLU A C 1
ATOM 2618 O O . GLU A 1 333 ? -15.133 -16.453 -5.242 1 94.25 333 GLU A O 1
ATOM 2623 N N . PHE A 1 334 ? -14.375 -14.648 -6.227 1 95.38 334 PHE A N 1
ATOM 2624 C CA . PHE A 1 334 ? -15.266 -13.797 -5.445 1 95.38 334 PHE A CA 1
ATOM 2625 C C . PHE A 1 334 ? -16.5 -13.43 -6.25 1 95.38 334 PHE A C 1
ATOM 2627 O O . PHE A 1 334 ? -17.578 -13.234 -5.684 1 95.38 334 PHE A O 1
ATOM 2634 N N . GLU A 1 335 ? -16.391 -13.312 -7.555 1 95 335 GLU A N 1
ATOM 2635 C CA . GLU A 1 335 ? -17.531 -12.938 -8.383 1 95 335 GLU A CA 1
ATOM 2636 C C . GLU A 1 335 ? -18.578 -14.055 -8.422 1 95 335 GLU A C 1
ATOM 2638 O O . GLU A 1 335 ? -19.75 -13.805 -8.719 1 95 335 GLU A O 1
ATOM 2643 N N . THR A 1 336 ? -18.156 -15.266 -8.172 1 94.56 336 THR A N 1
ATOM 2644 C CA . THR A 1 336 ? -19.094 -16.391 -8.195 1 94.56 336 THR A CA 1
ATOM 2645 C C . THR A 1 336 ? -19.766 -16.562 -6.836 1 94.56 336 THR A C 1
ATOM 2647 O O . THR A 1 336 ? -20.672 -17.391 -6.688 1 94.56 336 THR A O 1
ATOM 2650 N N . ARG A 1 337 ? -19.359 -15.852 -5.828 1 93.44 337 ARG A N 1
ATOM 2651 C CA . ARG A 1 337 ? -19.938 -15.953 -4.488 1 93.44 337 ARG A CA 1
ATOM 2652 C C . ARG A 1 337 ? -21.141 -15.031 -4.332 1 93.44 337 ARG A C 1
ATOM 2654 O O . ARG A 1 337 ? -21.141 -13.906 -4.848 1 93.44 337 ARG A O 1
ATOM 2661 N N . THR A 1 338 ? -22.109 -15.469 -3.525 1 92.5 338 THR A N 1
ATOM 2662 C CA . THR A 1 338 ? -23.234 -14.609 -3.191 1 92.5 338 THR A CA 1
ATOM 2663 C C . THR A 1 338 ? -22.828 -13.555 -2.168 1 92.5 338 THR A C 1
ATOM 2665 O O . THR A 1 338 ? -21.828 -13.727 -1.46 1 92.5 338 THR A O 1
ATOM 2668 N N . ALA A 1 339 ? -23.578 -12.555 -2.143 1 91.12 339 ALA A N 1
ATOM 2669 C CA . ALA A 1 339 ? -23.344 -11.508 -1.147 1 91.12 339 ALA A CA 1
ATOM 2670 C C . ALA A 1 339 ? -23.359 -12.086 0.265 1 91.12 339 ALA A C 1
ATOM 2672 O O . ALA A 1 339 ? -22.578 -11.672 1.122 1 91.12 339 ALA A O 1
ATOM 2673 N N . GLU A 1 340 ? -24.172 -13 0.494 1 93.06 340 GLU A N 1
ATOM 2674 C CA . GLU A 1 340 ? -24.312 -13.641 1.801 1 93.06 340 GLU A CA 1
ATOM 2675 C C . GLU A 1 340 ? -23.062 -14.43 2.162 1 93.06 340 GLU A C 1
ATOM 2677 O O . GLU A 1 340 ? -22.578 -14.352 3.295 1 93.06 340 GLU A O 1
ATOM 2682 N N . LYS A 1 341 ? -22.531 -15.164 1.226 1 92.88 341 LYS A N 1
ATOM 2683 C CA . LYS A 1 341 ? -21.344 -15.969 1.482 1 92.88 341 LYS A CA 1
ATOM 2684 C C . LYS A 1 341 ? -20.125 -15.078 1.772 1 92.88 341 LYS A C 1
ATOM 2686 O O . LYS A 1 341 ? -19.312 -15.398 2.633 1 92.88 341 LYS A O 1
ATOM 2691 N N . ILE A 1 342 ? -20.078 -13.992 1.059 1 92 342 ILE A N 1
ATOM 2692 C CA . ILE A 1 342 ? -18.984 -13.055 1.267 1 92 342 ILE A CA 1
ATOM 2693 C C . ILE A 1 342 ? -19.062 -12.453 2.668 1 92 342 ILE A C 1
ATOM 2695 O O . ILE A 1 342 ? -18.078 -12.391 3.391 1 92 342 ILE A O 1
ATOM 2699 N N . SER A 1 343 ? -20.203 -12.086 3.066 1 90.19 343 SER A N 1
ATOM 2700 C CA . SER A 1 343 ? -20.422 -11.43 4.355 1 90.19 343 SER A CA 1
ATOM 2701 C C . SER A 1 343 ? -20.188 -12.398 5.508 1 90.19 343 SER A C 1
ATOM 2703 O O . SER A 1 343 ? -19.797 -11.992 6.602 1 90.19 343 SER A O 1
ATOM 2705 N N . GLN A 1 344 ? -20.312 -13.672 5.234 1 88.5 344 GLN A N 1
ATOM 2706 C CA . GLN A 1 344 ? -20.172 -14.688 6.27 1 88.5 344 GLN A CA 1
ATOM 2707 C C . GLN A 1 344 ? -18.703 -15.008 6.539 1 88.5 344 GLN A C 1
ATOM 2709 O O . GLN A 1 344 ? -18.375 -15.555 7.59 1 88.5 344 GLN A O 1
ATOM 2714 N N . ASP A 1 345 ? -17.906 -14.672 5.652 1 86.25 345 ASP A N 1
ATOM 2715 C CA . ASP A 1 345 ? -16.484 -14.938 5.844 1 86.25 345 ASP A CA 1
ATOM 2716 C C . ASP A 1 345 ? -15.789 -13.742 6.492 1 86.25 345 ASP A C 1
ATOM 2718 O O . ASP A 1 345 ? -14.773 -13.258 5.98 1 86.25 345 ASP A O 1
ATOM 2722 N N . TYR A 1 346 ? -16.266 -13.352 7.621 1 80.38 346 TYR A N 1
ATOM 2723 C CA . TYR A 1 346 ? -15.797 -12.148 8.289 1 80.38 346 TYR A CA 1
ATOM 2724 C C . TYR A 1 346 ? -14.383 -12.344 8.828 1 80.38 346 TYR A C 1
ATOM 2726 O O . TYR A 1 346 ? -13.672 -11.367 9.102 1 80.38 346 TYR A O 1
ATOM 2734 N N . ASP A 1 347 ? -13.93 -13.633 8.797 1 87.75 347 ASP A N 1
ATOM 2735 C CA . ASP A 1 347 ? -12.617 -13.914 9.375 1 87.75 347 ASP A CA 1
ATOM 2736 C C . ASP A 1 347 ? -11.602 -14.258 8.289 1 87.75 347 ASP A C 1
ATOM 2738 O O . ASP A 1 347 ? -10.57 -14.867 8.57 1 87.75 347 ASP A O 1
ATOM 2742 N N . MET A 1 348 ? -11.867 -13.891 7.137 1 90.38 348 MET A N 1
ATOM 2743 C CA . MET A 1 348 ? -11.031 -14.305 6.016 1 90.38 348 MET A CA 1
ATOM 2744 C C . MET A 1 348 ? -9.594 -13.82 6.207 1 90.38 348 MET A C 1
ATOM 2746 O O . MET A 1 348 ? -8.648 -14.578 5.965 1 90.38 348 MET A O 1
ATOM 2750 N N . PHE A 1 349 ? -9.422 -12.594 6.586 1 93.94 349 PHE A N 1
ATOM 2751 C CA . PHE A 1 349 ? -8.086 -12.031 6.793 1 93.94 349 PHE A CA 1
ATOM 2752 C C . PHE A 1 349 ? -7.352 -12.781 7.898 1 93.94 349 PHE A C 1
ATOM 2754 O O . PHE A 1 349 ? -6.168 -13.102 7.762 1 93.94 349 PHE A O 1
ATOM 2761 N N . LEU A 1 350 ? -8.062 -13.07 8.969 1 94.06 350 LEU A N 1
ATOM 2762 C CA . LEU A 1 350 ? -7.496 -13.82 10.086 1 94.06 350 LEU A CA 1
ATOM 2763 C C . LEU A 1 350 ? -7.086 -15.219 9.656 1 94.06 350 LEU A C 1
ATOM 2765 O O . LEU A 1 350 ? -6.023 -15.711 10.047 1 94.06 350 LEU A O 1
ATOM 2769 N N . ASN A 1 351 ? -7.891 -15.828 8.883 1 91.44 351 ASN A N 1
ATOM 2770 C CA . ASN A 1 351 ? -7.625 -17.188 8.414 1 91.44 351 ASN A CA 1
ATOM 2771 C C . ASN A 1 351 ? -6.383 -17.234 7.527 1 91.44 351 ASN A C 1
ATOM 2773 O O . ASN A 1 351 ? -5.566 -18.141 7.652 1 91.44 351 ASN A O 1
ATOM 2777 N N . TYR A 1 352 ? -6.262 -16.297 6.676 1 89.38 352 TYR A N 1
ATOM 2778 C CA . TYR A 1 352 ? -5.09 -16.234 5.805 1 89.38 352 TYR A CA 1
ATOM 2779 C C . TYR A 1 352 ? -3.809 -16.141 6.625 1 89.38 352 TYR A C 1
ATOM 2781 O O . TYR A 1 352 ? -2.822 -16.812 6.328 1 89.38 352 TYR A O 1
ATOM 2789 N N . LEU A 1 353 ? -3.84 -15.32 7.633 1 94.5 353 LEU A N 1
ATOM 2790 C CA . LEU A 1 353 ? -2.646 -15.102 8.445 1 94.5 353 LEU A CA 1
ATOM 2791 C C . LEU A 1 353 ? -2.357 -16.312 9.32 1 94.5 353 LEU A C 1
ATOM 2793 O O . LEU A 1 353 ? -1.204 -16.734 9.453 1 94.5 353 LEU A O 1
ATOM 2797 N N . ASN A 1 354 ? -3.428 -16.906 9.836 1 92.56 354 ASN A N 1
ATOM 2798 C CA . ASN A 1 354 ? -3.27 -18.062 10.695 1 92.56 354 ASN A CA 1
ATOM 2799 C C . ASN A 1 354 ? -2.682 -19.25 9.93 1 92.56 354 ASN A C 1
ATOM 2801 O O . ASN A 1 354 ? -1.953 -20.062 10.5 1 92.56 354 ASN A O 1
ATOM 2805 N N . ASP A 1 355 ? -2.957 -19.312 8.75 1 89.31 355 ASP A N 1
ATOM 2806 C CA . ASP A 1 355 ? -2.506 -20.438 7.922 1 89.31 355 ASP A CA 1
ATOM 2807 C C . ASP A 1 355 ? -1.041 -20.266 7.523 1 89.31 355 ASP A C 1
ATOM 2809 O O . ASP A 1 355 ? -0.401 -21.219 7.074 1 89.31 355 ASP A O 1
ATOM 2813 N N . ASN A 1 356 ? -0.477 -19.125 7.75 1 92.25 356 ASN A N 1
ATOM 2814 C CA . ASN A 1 356 ? 0.837 -18.875 7.168 1 92.25 356 ASN A CA 1
ATOM 2815 C C . ASN A 1 356 ? 1.841 -18.422 8.227 1 92.25 356 ASN A C 1
ATOM 2817 O O . ASN A 1 356 ? 3.051 -18.484 8 1 92.25 356 ASN A O 1
ATOM 2821 N N . PHE A 1 357 ? 1.329 -17.984 9.391 1 95.5 357 PHE A N 1
ATOM 2822 C CA . PHE A 1 357 ? 2.225 -17.406 10.391 1 95.5 357 PHE A CA 1
ATOM 2823 C C . PHE A 1 357 ? 1.905 -17.938 11.781 1 95.5 357 PHE A C 1
ATOM 2825 O O . PHE A 1 357 ? 0.738 -18.156 12.117 1 95.5 357 PHE A O 1
ATOM 2832 N N . ASN A 1 358 ? 2.965 -18.203 12.484 1 95.56 358 ASN A N 1
ATOM 2833 C CA . ASN A 1 358 ? 2.859 -18.469 13.914 1 95.56 358 ASN A CA 1
ATOM 2834 C C . ASN A 1 358 ? 2.92 -17.188 14.742 1 95.56 358 ASN A C 1
ATOM 2836 O O . ASN A 1 358 ? 3.99 -16.797 15.211 1 95.56 358 ASN A O 1
ATOM 2840 N N . LEU A 1 359 ? 1.779 -16.578 14.953 1 96.94 359 LEU A N 1
ATOM 2841 C CA . LEU A 1 359 ? 1.664 -15.344 15.734 1 96.94 359 LEU A CA 1
ATOM 2842 C C . LEU A 1 359 ? 0.839 -15.586 17 1 96.94 359 LEU A C 1
ATOM 2844 O O . LEU A 1 359 ? -0.105 -16.375 16.984 1 96.94 359 LEU A O 1
ATOM 2848 N N . ASN A 1 360 ? 1.249 -14.938 18.078 1 96.56 360 ASN A N 1
ATOM 2849 C CA . ASN A 1 360 ? 0.367 -14.992 19.234 1 96.56 360 ASN A CA 1
ATOM 2850 C C . ASN A 1 360 ? -0.919 -14.203 19 1 96.56 360 ASN A C 1
ATOM 2852 O O . ASN A 1 360 ? -1.057 -13.523 17.984 1 96.56 360 ASN A O 1
ATOM 2856 N N . THR A 1 361 ? -1.844 -14.328 19.828 1 96.12 361 THR A N 1
ATOM 2857 C CA . THR A 1 361 ? -3.189 -13.797 19.641 1 96.12 361 THR A CA 1
ATOM 2858 C C . THR A 1 361 ? -3.152 -12.289 19.438 1 96.12 361 THR A C 1
ATOM 2860 O O . THR A 1 361 ? -3.816 -11.766 18.547 1 96.12 361 THR A O 1
ATOM 2863 N N . GLU A 1 362 ? -2.359 -11.617 20.219 1 95.88 362 GLU A N 1
ATOM 2864 C CA . GLU A 1 362 ? -2.279 -10.164 20.125 1 95.88 362 GLU A CA 1
ATOM 2865 C C . GLU A 1 362 ? -1.655 -9.727 18.797 1 95.88 362 GLU A C 1
ATOM 2867 O O . GLU A 1 362 ? -2.17 -8.828 18.125 1 95.88 362 GLU A O 1
ATOM 2872 N N . GLU A 1 363 ? -0.573 -10.367 18.469 1 96.31 363 GLU A N 1
ATOM 2873 C CA . GLU A 1 363 ? 0.105 -10.07 17.203 1 96.31 363 GLU A CA 1
ATOM 2874 C C . GLU A 1 363 ? -0.793 -10.367 16.016 1 96.31 363 GLU A C 1
ATOM 2876 O O . GLU A 1 363 ? -0.812 -9.617 15.039 1 96.31 363 GLU A O 1
ATOM 2881 N N . LEU A 1 364 ? -1.488 -11.477 16.125 1 96.94 364 LEU A N 1
ATOM 2882 C CA . LEU A 1 364 ? -2.367 -11.891 15.039 1 96.94 364 LEU A CA 1
ATOM 2883 C C . LEU A 1 364 ? -3.465 -10.859 14.805 1 96.94 364 LEU A C 1
ATOM 2885 O O . LEU A 1 364 ? -3.76 -10.516 13.656 1 96.94 364 LEU A O 1
ATOM 2889 N N . HIS A 1 365 ? -4.047 -10.383 15.836 1 95.56 365 HIS A N 1
ATOM 2890 C CA . HIS A 1 365 ? -5.109 -9.391 15.711 1 95.56 365 HIS A CA 1
ATOM 2891 C C . HIS A 1 365 ? -4.574 -8.078 15.148 1 95.56 365 HIS A C 1
ATOM 2893 O O . HIS A 1 365 ? -5.234 -7.434 14.336 1 95.56 365 HIS A O 1
ATOM 2899 N N . GLU A 1 366 ? -3.439 -7.703 15.602 1 96.38 366 GLU A N 1
ATOM 2900 C CA . GLU A 1 366 ? -2.82 -6.477 15.102 1 96.38 366 GLU A CA 1
ATOM 2901 C C . GLU A 1 366 ? -2.5 -6.582 13.617 1 96.38 366 GLU A C 1
ATOM 2903 O O . GLU A 1 366 ? -2.783 -5.66 12.844 1 96.38 366 GLU A O 1
ATOM 2908 N N . MET A 1 367 ? -1.904 -7.699 13.242 1 97.88 367 MET A N 1
ATOM 2909 C CA . MET A 1 367 ? -1.553 -7.914 11.844 1 97.88 367 MET A CA 1
ATOM 2910 C C . MET A 1 367 ? -2.803 -8.008 10.969 1 97.88 367 MET A C 1
ATOM 2912 O O . MET A 1 367 ? -2.832 -7.477 9.859 1 97.88 367 MET A O 1
ATOM 2916 N N . GLU A 1 368 ? -3.803 -8.68 11.508 1 97.38 368 GLU A N 1
ATOM 2917 C CA . GLU A 1 368 ? -5.059 -8.797 10.773 1 97.38 368 GLU A CA 1
ATOM 2918 C C . GLU A 1 368 ? -5.664 -7.418 10.508 1 97.38 368 GLU A C 1
ATOM 2920 O O . GLU A 1 368 ? -6.145 -7.148 9.406 1 97.38 368 GLU A O 1
ATOM 2925 N N . GLN A 1 369 ? -5.645 -6.578 11.469 1 95.94 369 GLN A N 1
ATOM 2926 C CA . GLN A 1 369 ? -6.207 -5.238 11.32 1 95.94 369 GLN A CA 1
ATOM 2927 C C . GLN A 1 369 ? -5.441 -4.434 10.281 1 95.94 369 GLN A C 1
ATOM 2929 O O . GLN A 1 369 ? -6.047 -3.742 9.453 1 95.94 369 GLN A O 1
ATOM 2934 N N . ILE A 1 370 ? -4.129 -4.473 10.312 1 97.44 370 ILE A N 1
ATOM 2935 C CA . ILE A 1 370 ? -3.305 -3.715 9.375 1 97.44 370 ILE A CA 1
ATOM 2936 C C . ILE A 1 370 ? -3.561 -4.203 7.953 1 97.44 370 ILE A C 1
ATOM 2938 O O . ILE A 1 370 ? -3.725 -3.395 7.035 1 97.44 370 ILE A O 1
ATOM 2942 N N . VAL A 1 371 ? -3.623 -5.531 7.758 1 98.12 371 VAL A N 1
ATOM 2943 C CA . VAL A 1 371 ? -3.857 -6.102 6.434 1 98.12 371 VAL A CA 1
ATOM 2944 C C . VAL A 1 371 ? -5.262 -5.742 5.957 1 98.12 371 VAL A C 1
ATOM 2946 O O . VAL A 1 371 ? -5.453 -5.367 4.797 1 98.12 371 VAL A O 1
ATOM 2949 N N . ARG A 1 372 ? -6.203 -5.891 6.863 1 97.12 372 ARG A N 1
ATOM 2950 C CA . ARG A 1 372 ? -7.574 -5.52 6.527 1 97.12 372 ARG A CA 1
ATOM 2951 C C . ARG A 1 372 ? -7.66 -4.051 6.121 1 97.12 372 ARG A C 1
ATOM 2953 O O . ARG A 1 372 ? -8.266 -3.719 5.102 1 97.12 372 ARG A O 1
ATOM 2960 N N . ASN A 1 373 ? -7.039 -3.172 6.898 1 97.06 373 ASN A N 1
ATOM 2961 C CA . ASN A 1 373 ? -7.031 -1.744 6.598 1 97.06 373 ASN A CA 1
ATOM 2962 C C . ASN A 1 373 ? -6.398 -1.462 5.238 1 97.06 373 ASN A C 1
ATOM 2964 O O . ASN A 1 373 ? -6.855 -0.581 4.508 1 97.06 373 ASN A O 1
ATOM 2968 N N . PHE A 1 374 ? -5.387 -2.141 4.902 1 98.19 374 PHE A N 1
ATOM 2969 C CA . PHE A 1 374 ? -4.691 -1.918 3.641 1 98.19 374 PHE A CA 1
ATOM 2970 C C . PHE A 1 374 ? -5.621 -2.162 2.459 1 98.19 374 PHE A C 1
ATOM 2972 O O . PHE A 1 374 ? -5.609 -1.403 1.486 1 98.19 374 PHE A O 1
ATOM 2979 N N . TYR A 1 375 ? -6.426 -3.156 2.594 1 98.12 375 TYR A N 1
ATOM 2980 C CA . TYR A 1 375 ? -7.168 -3.582 1.411 1 98.12 375 TYR A CA 1
ATOM 2981 C C . TYR A 1 375 ? -8.586 -3.016 1.42 1 98.12 375 TYR A C 1
ATOM 2983 O O . TYR A 1 375 ? -9.141 -2.713 0.365 1 98.12 375 TYR A O 1
ATOM 2991 N N . ILE A 1 376 ? -9.242 -2.91 2.668 1 96.69 376 ILE A N 1
ATOM 2992 C CA . ILE A 1 376 ? -10.648 -2.537 2.611 1 96.69 376 ILE A CA 1
ATOM 2993 C C . ILE A 1 376 ? -10.938 -1.459 3.654 1 96.69 376 ILE A C 1
ATOM 2995 O O . ILE A 1 376 ? -12.094 -1.086 3.865 1 96.69 376 ILE A O 1
ATOM 2999 N N . GLY A 1 377 ? -9.938 -0.967 4.297 1 95.62 377 GLY A N 1
ATOM 3000 C CA . GLY A 1 377 ? -10.156 0.069 5.293 1 95.62 377 GLY A CA 1
ATOM 3001 C C . GLY A 1 377 ? -11.031 -0.386 6.445 1 95.62 377 GLY A C 1
ATOM 3002 O O . GLY A 1 377 ? -10.797 -1.449 7.027 1 95.62 377 GLY A O 1
ATOM 3003 N N . ASP A 1 378 ? -11.969 0.437 6.777 1 93.5 378 ASP A N 1
ATOM 3004 C CA . ASP A 1 378 ? -12.867 0.145 7.895 1 93.5 378 ASP A CA 1
ATOM 3005 C C . ASP A 1 378 ? -14.172 -0.474 7.398 1 93.5 378 ASP A C 1
ATOM 3007 O O . ASP A 1 378 ? -15.125 -0.632 8.172 1 93.5 378 ASP A O 1
ATOM 3011 N N . GLU A 1 379 ? -14.188 -0.766 6.133 1 93.25 379 GLU A N 1
ATOM 3012 C CA . GLU A 1 379 ? -15.43 -1.3 5.578 1 93.25 379 GLU A CA 1
ATOM 3013 C C . GLU A 1 379 ? -15.688 -2.723 6.07 1 93.25 379 GLU A C 1
ATOM 3015 O O . GLU A 1 379 ? -14.75 -3.451 6.391 1 93.25 379 GLU A O 1
ATOM 3020 N N . ILE A 1 380 ? -16.922 -3.086 6.113 1 92.06 380 ILE A N 1
ATOM 3021 C CA . ILE A 1 380 ? -17.281 -4.465 6.434 1 92.06 380 ILE A CA 1
ATOM 3022 C C . ILE A 1 380 ? -17.141 -5.336 5.188 1 92.06 380 ILE A C 1
ATOM 3024 O O . ILE A 1 380 ? -17.297 -4.855 4.062 1 92.06 380 ILE A O 1
ATOM 3028 N N . ILE A 1 381 ? -16.844 -6.551 5.387 1 93.62 381 ILE A N 1
ATOM 3029 C CA . ILE A 1 381 ? -16.734 -7.488 4.27 1 93.62 381 ILE A CA 1
ATOM 3030 C C . ILE A 1 381 ? -18.109 -7.648 3.607 1 93.62 381 ILE A C 1
ATOM 3032 O O . ILE A 1 381 ? -19.078 -8.055 4.254 1 93.62 381 ILE A O 1
ATOM 3036 N N . SER A 1 382 ? -18.188 -7.242 2.412 1 94.06 382 SER A N 1
ATOM 3037 C CA . SER A 1 382 ? -19.406 -7.289 1.598 1 94.06 382 SER A CA 1
ATOM 3038 C C . SER A 1 382 ? -19.078 -7.188 0.112 1 94.06 382 SER A C 1
ATOM 3040 O O . SER A 1 382 ? -17.906 -7.098 -0.265 1 94.06 382 SER A O 1
ATOM 3042 N N . LYS A 1 383 ? -20.062 -7.223 -0.68 1 93.19 383 LYS A N 1
ATOM 3043 C CA . LYS A 1 383 ? -19.875 -7.098 -2.123 1 93.19 383 LYS A CA 1
ATOM 3044 C C . LYS A 1 383 ? -19.344 -5.715 -2.49 1 93.19 383 LYS A C 1
ATOM 3046 O O . LYS A 1 383 ? -18.719 -5.547 -3.537 1 93.19 383 LYS A O 1
ATOM 3051 N N . ASP A 1 384 ? -19.5 -4.746 -1.575 1 93.31 384 ASP A N 1
ATOM 3052 C CA . ASP A 1 384 ? -19.078 -3.373 -1.847 1 93.31 384 ASP A CA 1
ATOM 3053 C C . ASP A 1 384 ? -17.547 -3.254 -1.857 1 93.31 384 ASP A C 1
ATOM 3055 O O . ASP A 1 384 ? -17 -2.309 -2.428 1 93.31 384 ASP A O 1
ATOM 3059 N N . VAL A 1 385 ? -16.906 -4.176 -1.225 1 95.38 385 VAL A N 1
ATOM 3060 C CA . VAL A 1 385 ? -15.445 -4.109 -1.159 1 95.38 385 VAL A CA 1
ATOM 3061 C C . VAL A 1 385 ? -14.844 -5.301 -1.9 1 95.38 385 VAL A C 1
ATOM 3063 O O . VAL A 1 385 ? -13.719 -5.723 -1.601 1 95.38 385 VAL A O 1
ATOM 3066 N N . ILE A 1 386 ? -15.539 -5.871 -2.844 1 96 386 ILE A N 1
ATOM 3067 C CA . ILE A 1 386 ? -15.141 -7.086 -3.547 1 96 386 ILE A CA 1
ATOM 3068 C C . ILE A 1 386 ? -13.797 -6.867 -4.242 1 96 386 ILE A C 1
ATOM 3070 O O . ILE A 1 386 ? -12.992 -7.793 -4.352 1 96 386 ILE A O 1
ATOM 3074 N N . GLY A 1 387 ? -13.492 -5.66 -4.723 1 96.69 387 GLY A N 1
ATOM 3075 C CA . GLY A 1 387 ? -12.203 -5.352 -5.328 1 96.69 387 GLY A CA 1
ATOM 3076 C C . GLY A 1 387 ? -11.031 -5.602 -4.398 1 96.69 387 GLY A C 1
ATOM 3077 O O . GLY A 1 387 ? -10.031 -6.211 -4.797 1 96.69 387 GLY A O 1
ATOM 3078 N N . GLY A 1 388 ? -11.195 -5.105 -3.156 1 97.19 388 GLY A N 1
ATOM 3079 C CA . GLY A 1 388 ? -10.156 -5.344 -2.168 1 97.19 388 GLY A CA 1
ATOM 3080 C C . GLY A 1 388 ? -9.984 -6.812 -1.827 1 97.19 388 GLY A C 1
ATOM 3081 O O . GLY A 1 388 ? -8.859 -7.277 -1.608 1 97.19 388 GLY A O 1
ATOM 3082 N N . LEU A 1 389 ? -11.094 -7.523 -1.819 1 96.94 389 LEU A N 1
ATOM 3083 C CA . LEU A 1 389 ? -11.047 -8.953 -1.516 1 96.94 389 LEU A CA 1
ATOM 3084 C C . LEU A 1 389 ? -10.359 -9.727 -2.639 1 96.94 389 LEU A C 1
ATOM 3086 O O . LEU A 1 389 ? -9.57 -10.633 -2.381 1 96.94 389 LEU A O 1
ATOM 3090 N N . ILE A 1 390 ? -10.609 -9.344 -3.871 1 97.56 390 ILE A N 1
ATOM 3091 C CA . ILE A 1 390 ? -9.953 -9.945 -5.027 1 97.56 390 ILE A CA 1
ATOM 3092 C C . ILE A 1 390 ? -8.453 -9.68 -4.961 1 97.56 390 ILE A C 1
ATOM 3094 O O . ILE A 1 390 ? -7.645 -10.578 -5.207 1 97.56 390 ILE A O 1
ATOM 3098 N N . GLN A 1 391 ? -8.086 -8.523 -4.52 1 97.81 391 GLN A N 1
ATOM 3099 C CA . GLN A 1 391 ? -6.68 -8.133 -4.48 1 97.81 391 GLN A CA 1
ATOM 3100 C C . GLN A 1 391 ? -5.914 -8.945 -3.439 1 97.81 391 GLN A C 1
ATOM 3102 O O . GLN A 1 391 ? -4.82 -9.445 -3.715 1 97.81 391 GLN A O 1
ATOM 3107 N N . ILE A 1 392 ? -6.453 -9.047 -2.273 1 96.69 392 ILE A N 1
ATOM 3108 C CA . ILE A 1 392 ? -5.699 -9.75 -1.242 1 96.69 392 ILE A CA 1
ATOM 3109 C C . ILE A 1 392 ? -5.57 -11.227 -1.615 1 96.69 392 ILE A C 1
ATOM 3111 O O . ILE A 1 392 ? -4.516 -11.836 -1.41 1 96.69 392 ILE A O 1
ATOM 3115 N N . TYR A 1 393 ? -6.652 -11.781 -2.137 1 95.5 393 TYR A N 1
ATOM 3116 C CA . TYR A 1 393 ? -6.574 -13.172 -2.588 1 95.5 393 TYR A CA 1
ATOM 3117 C C . TYR A 1 393 ? -5.512 -13.328 -3.668 1 95.5 393 TYR A C 1
ATOM 3119 O O . TYR A 1 393 ? -4.699 -14.258 -3.613 1 95.5 393 TYR A O 1
ATOM 3127 N N . SER A 1 394 ? -5.5 -12.461 -4.641 1 97.69 394 SER A N 1
ATOM 3128 C CA . SER A 1 394 ? -4.527 -12.5 -5.727 1 97.69 394 SER A CA 1
ATOM 3129 C C . SER A 1 394 ? -3.102 -12.375 -5.195 1 97.69 394 SER A C 1
ATOM 3131 O O . SER A 1 394 ? -2.203 -13.094 -5.637 1 97.69 394 SER A O 1
ATOM 3133 N N . ASP A 1 395 ? -2.941 -11.43 -4.242 1 97.25 395 ASP A N 1
ATOM 3134 C CA . ASP A 1 395 ? -1.614 -11.141 -3.711 1 97.25 395 ASP A CA 1
ATOM 3135 C C . ASP A 1 395 ? -1.073 -12.32 -2.908 1 97.25 395 ASP A C 1
ATOM 3137 O O . ASP A 1 395 ? 0.085 -12.711 -3.072 1 97.25 395 ASP A O 1
ATOM 3141 N N . LEU A 1 396 ? -1.881 -12.914 -2.102 1 94.38 396 LEU A N 1
ATOM 3142 C CA . LEU A 1 396 ? -1.405 -13.945 -1.184 1 94.38 396 LEU A CA 1
ATOM 3143 C C . LEU A 1 396 ? -1.205 -15.273 -1.911 1 94.38 396 LEU A C 1
ATOM 3145 O O . LEU A 1 396 ? -0.286 -16.031 -1.589 1 94.38 396 LEU A O 1
ATOM 3149 N N . MET A 1 397 ? -2 -15.453 -2.891 1 94.38 397 MET A N 1
ATOM 3150 C CA . MET A 1 397 ? -1.987 -16.781 -3.5 1 94.38 397 MET A CA 1
ATOM 3151 C C . MET A 1 397 ? -1.023 -16.828 -4.68 1 94.38 397 MET A C 1
ATOM 3153 O O . MET A 1 397 ? -0.435 -17.875 -4.965 1 94.38 397 MET A O 1
ATOM 3157 N N . TYR A 1 398 ? -0.894 -15.656 -5.34 1 97.31 398 TYR A N 1
ATOM 3158 C CA . TYR A 1 398 ? -0.211 -15.805 -6.621 1 97.31 398 TYR A CA 1
ATOM 3159 C C . TYR A 1 398 ? 0.802 -14.688 -6.832 1 97.31 398 TYR A C 1
ATOM 3161 O O . TYR A 1 398 ? 1.976 -14.945 -7.109 1 97.31 398 TYR A O 1
ATOM 3169 N N . ILE A 1 399 ? 0.413 -13.453 -6.586 1 98.06 399 ILE A N 1
ATOM 3170 C CA . ILE A 1 399 ? 1.209 -12.305 -7.008 1 98.06 399 ILE A CA 1
ATOM 3171 C C . ILE A 1 399 ? 2.463 -12.203 -6.141 1 98.06 399 ILE A C 1
ATOM 3173 O O . ILE A 1 399 ? 3.582 -12.164 -6.66 1 98.06 399 ILE A O 1
ATOM 3177 N N . TYR A 1 400 ? 2.312 -12.148 -4.848 1 97.56 400 TYR A N 1
ATOM 3178 C CA . TYR A 1 400 ? 3.459 -11.953 -3.969 1 97.56 400 TYR A CA 1
ATOM 3179 C C . TYR A 1 400 ? 4.348 -13.188 -3.945 1 97.56 400 TYR A C 1
ATOM 3181 O O . TYR A 1 400 ? 5.574 -13.078 -3.941 1 97.56 400 TYR A O 1
ATOM 3189 N N . PRO A 1 401 ? 3.764 -14.414 -3.932 1 97.31 401 PRO A N 1
ATOM 3190 C CA . PRO A 1 401 ? 4.617 -15.602 -4.031 1 97.31 401 PRO A CA 1
ATOM 3191 C C . PRO A 1 401 ? 5.457 -15.617 -5.305 1 97.31 401 PRO A C 1
ATOM 3193 O O . PRO A 1 401 ? 6.605 -16.078 -5.285 1 97.31 401 PRO A O 1
ATOM 3196 N N . THR A 1 402 ? 4.895 -15.188 -6.383 1 97.88 402 THR A N 1
ATOM 3197 C CA . THR A 1 402 ? 5.656 -15.078 -7.621 1 97.88 402 THR A CA 1
ATOM 3198 C C . THR A 1 402 ? 6.828 -14.117 -7.449 1 97.88 402 THR A C 1
ATOM 3200 O O . THR A 1 402 ? 7.953 -14.422 -7.852 1 97.88 402 THR A O 1
ATOM 3203 N N . ALA A 1 403 ? 6.57 -13.008 -6.797 1 97.12 403 ALA A N 1
ATOM 3204 C CA . ALA A 1 403 ? 7.629 -12.039 -6.551 1 97.12 403 ALA A CA 1
ATOM 3205 C C . ALA A 1 403 ? 8.711 -12.625 -5.648 1 97.12 403 ALA A C 1
ATOM 3207 O O . ALA A 1 403 ? 9.906 -12.453 -5.914 1 97.12 403 ALA A O 1
ATOM 3208 N N . ARG A 1 404 ? 8.336 -13.305 -4.629 1 95.94 404 ARG A N 1
ATOM 3209 C CA . ARG A 1 404 ? 9.297 -13.938 -3.734 1 95.94 404 ARG A CA 1
ATOM 3210 C C . ARG A 1 404 ? 10.156 -14.953 -4.484 1 95.94 404 ARG A C 1
ATOM 3212 O O . ARG A 1 404 ? 11.367 -15.047 -4.246 1 95.94 404 ARG A O 1
ATOM 3219 N N . THR A 1 405 ? 9.531 -15.602 -5.387 1 96.62 405 THR A N 1
ATOM 3220 C CA . THR A 1 405 ? 10.203 -16.688 -6.098 1 96.62 405 THR A CA 1
ATOM 3221 C C . THR A 1 405 ? 11.242 -16.125 -7.062 1 96.62 405 THR A C 1
ATOM 3223 O O . THR A 1 405 ? 12.406 -16.547 -7.027 1 96.62 405 THR A O 1
ATOM 3226 N N . TYR A 1 406 ? 10.859 -15.219 -7.973 1 96.25 406 TYR A N 1
ATOM 3227 C CA . TYR A 1 406 ? 11.844 -14.758 -8.953 1 96.25 406 TYR A CA 1
ATOM 3228 C C . TYR A 1 406 ? 12.969 -13.984 -8.281 1 96.25 406 TYR A C 1
ATOM 3230 O O . TYR A 1 406 ? 14.109 -14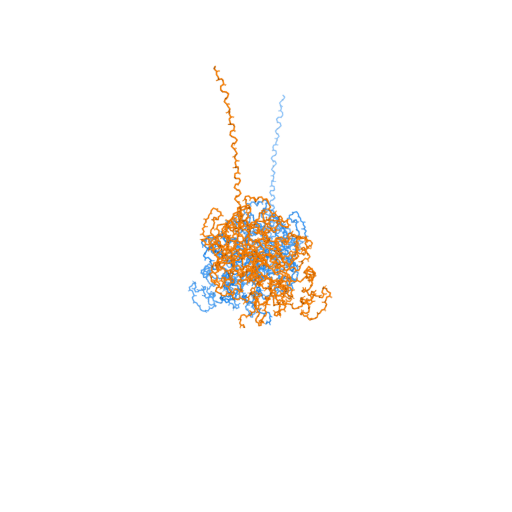.016 -8.742 1 96.25 406 TYR A O 1
ATOM 3238 N N . ARG A 1 407 ? 12.695 -13.336 -7.176 1 95.06 407 ARG A N 1
ATOM 3239 C CA . ARG A 1 407 ? 13.758 -12.641 -6.453 1 95.06 407 ARG A CA 1
ATOM 3240 C C . ARG A 1 407 ? 14.734 -13.625 -5.828 1 95.06 407 ARG A C 1
ATOM 3242 O O . ARG A 1 407 ? 15.945 -13.398 -5.836 1 95.06 407 ARG A O 1
ATOM 3249 N N . LYS A 1 408 ? 14.172 -14.656 -5.242 1 93.31 408 LYS A N 1
ATOM 3250 C CA . LYS A 1 408 ? 15.023 -15.719 -4.711 1 93.31 408 LYS A CA 1
ATOM 3251 C C . LYS A 1 408 ? 15.922 -16.297 -5.801 1 93.31 408 LYS A C 1
ATOM 3253 O O . LYS A 1 408 ? 17.109 -16.531 -5.574 1 93.31 408 LYS A O 1
ATOM 3258 N N . TYR A 1 409 ? 15.406 -16.516 -6.953 1 94.56 409 TYR A N 1
ATOM 3259 C CA . TYR A 1 409 ? 16.172 -17.078 -8.055 1 94.56 409 TYR A CA 1
ATOM 3260 C C . TYR A 1 409 ? 17.234 -16.109 -8.555 1 94.56 409 TYR A C 1
ATOM 3262 O O . TYR A 1 409 ? 18.344 -16.5 -8.875 1 94.56 409 TYR A O 1
ATOM 3270 N N . LEU A 1 410 ? 16.859 -14.859 -8.602 1 93.5 410 LEU A N 1
ATOM 3271 C CA . LEU A 1 410 ? 17.828 -13.828 -8.961 1 93.5 410 LEU A CA 1
ATOM 3272 C C . LEU A 1 410 ? 18.969 -13.781 -7.945 1 93.5 410 LEU A C 1
ATOM 3274 O O . LEU A 1 410 ? 20.141 -13.695 -8.32 1 93.5 410 LEU A O 1
ATOM 3278 N N . ASP A 1 411 ? 18.625 -13.844 -6.719 1 90.69 411 ASP A N 1
ATOM 3279 C CA . ASP A 1 411 ? 19.625 -13.844 -5.652 1 90.69 411 ASP A CA 1
ATOM 3280 C C . ASP A 1 411 ? 20.531 -15.07 -5.75 1 90.69 411 ASP A C 1
ATOM 3282 O O . ASP A 1 411 ? 21.688 -15.016 -5.34 1 90.69 411 ASP A O 1
ATOM 3286 N N . ASN A 1 412 ? 19.984 -16.094 -6.328 1 89.31 412 ASN A N 1
ATOM 3287 C CA . ASN A 1 412 ? 20.734 -17.344 -6.457 1 89.31 412 ASN A CA 1
ATOM 3288 C C . ASN A 1 412 ? 21.453 -17.422 -7.801 1 89.31 412 ASN A C 1
ATOM 3290 O O . ASN A 1 412 ? 21.891 -18.5 -8.211 1 89.31 412 ASN A O 1
ATOM 3294 N N . GLY A 1 413 ? 21.453 -16.359 -8.562 1 88.88 413 GLY A N 1
ATOM 3295 C CA . GLY A 1 413 ? 22.344 -16.25 -9.703 1 88.88 413 GLY A CA 1
ATOM 3296 C C . GLY A 1 413 ? 21.641 -16.422 -11.039 1 88.88 413 GLY A C 1
ATOM 3297 O O . GLY A 1 413 ? 22.266 -16.375 -12.094 1 88.88 413 GLY A O 1
ATOM 3298 N N . LEU A 1 414 ? 20.344 -16.594 -10.969 1 91.69 414 LEU A N 1
ATOM 3299 C CA . LEU A 1 414 ? 19.609 -16.719 -12.234 1 91.69 414 LEU A CA 1
ATOM 3300 C C . LEU A 1 414 ? 19.734 -15.445 -13.055 1 91.69 414 LEU A C 1
ATOM 3302 O O . LEU A 1 414 ? 19.594 -14.336 -12.523 1 91.69 414 LEU A O 1
ATOM 3306 N N . LYS A 1 415 ? 20.016 -15.562 -14.352 1 88.56 415 LYS A N 1
ATOM 3307 C CA . LYS A 1 415 ? 20.266 -14.391 -15.18 1 88.56 415 LYS A CA 1
ATOM 3308 C C . LYS A 1 415 ? 19.156 -14.195 -16.203 1 88.56 415 LYS A C 1
ATOM 3310 O O . LYS A 1 415 ? 18.859 -13.062 -16.594 1 88.56 415 LYS A O 1
ATOM 3315 N N . ASN A 1 416 ? 18.578 -15.242 -16.766 1 92.56 416 ASN A N 1
ATOM 3316 C CA . ASN A 1 416 ? 17.578 -15.172 -17.844 1 92.56 416 ASN A CA 1
ATOM 3317 C C . ASN A 1 416 ? 16.188 -15.484 -17.328 1 92.56 416 ASN A C 1
ATOM 3319 O O . ASN A 1 416 ? 15.648 -16.562 -17.578 1 92.56 416 ASN A O 1
ATOM 3323 N N . ILE A 1 417 ? 15.625 -14.492 -16.672 1 96.88 417 ILE A N 1
ATOM 3324 C CA . ILE A 1 417 ? 14.273 -14.672 -16.141 1 96.88 417 ILE A CA 1
ATOM 3325 C C . ILE A 1 417 ? 13.336 -13.633 -16.75 1 96.88 417 ILE A C 1
ATOM 3327 O O . ILE A 1 417 ? 13.609 -12.43 -16.688 1 96.88 417 ILE A O 1
ATOM 3331 N N . TYR A 1 418 ? 12.289 -14.078 -17.359 1 98.5 418 TYR A N 1
ATOM 3332 C CA . TYR A 1 418 ? 11.281 -13.234 -18 1 98.5 418 TYR A CA 1
ATOM 3333 C C . TYR A 1 418 ? 9.969 -13.266 -17.219 1 98.5 418 TYR A C 1
ATOM 3335 O O . TYR A 1 418 ? 9.438 -14.344 -16.938 1 98.5 418 TYR A O 1
ATOM 3343 N N . LEU A 1 419 ? 9.477 -12.062 -16.875 1 98.56 419 LEU A N 1
ATOM 3344 C CA . LEU A 1 419 ? 8.234 -11.945 -16.109 1 98.56 419 LEU A CA 1
ATOM 3345 C C . LEU A 1 419 ? 7.094 -11.461 -17 1 98.56 419 LEU A C 1
ATOM 3347 O O . LEU A 1 419 ? 7.309 -10.648 -17.906 1 98.56 419 LEU A O 1
ATOM 3351 N N . TYR A 1 420 ? 5.875 -11.938 -16.719 1 98.75 420 TYR A N 1
ATOM 3352 C CA . TYR A 1 420 ? 4.742 -11.406 -17.469 1 98.75 420 TYR A CA 1
ATOM 3353 C C . TYR A 1 420 ? 3.547 -11.172 -16.547 1 98.75 420 TYR A C 1
ATOM 3355 O O . TYR A 1 420 ? 3.488 -11.719 -15.438 1 98.75 420 TYR A O 1
ATOM 3363 N N . MET A 1 421 ? 2.715 -10.344 -16.938 1 98.81 421 MET A N 1
ATOM 3364 C CA . MET A 1 421 ? 1.372 -10.133 -16.406 1 98.81 421 MET A CA 1
ATOM 3365 C C . MET A 1 421 ? 0.324 -10.273 -17.5 1 98.81 421 MET A C 1
ATOM 3367 O O . MET A 1 421 ? 0.356 -9.547 -18.484 1 98.81 421 MET A O 1
ATOM 3371 N N . PHE A 1 422 ? -0.518 -11.297 -17.344 1 98.88 422 PHE A N 1
ATOM 3372 C CA . PHE A 1 422 ? -1.619 -11.438 -18.281 1 98.88 422 PHE A CA 1
ATOM 3373 C C . PHE A 1 422 ? -2.801 -10.562 -17.875 1 98.88 422 PHE A C 1
ATOM 3375 O O . PHE A 1 422 ? -3.342 -10.727 -16.766 1 98.88 422 PHE A O 1
ATOM 3382 N N . SER A 1 423 ? -3.207 -9.695 -18.766 1 98.81 423 SER A N 1
ATOM 3383 C CA . SER A 1 423 ? -4.211 -8.695 -18.406 1 98.81 423 SER A CA 1
ATOM 3384 C C . SER A 1 423 ? -5.363 -8.703 -19.406 1 98.81 423 SER A C 1
ATOM 3386 O O . SER A 1 423 ? -6.359 -7.996 -19.219 1 98.81 423 SER A O 1
ATOM 3388 N N . TYR A 1 424 ? -5.289 -9.539 -20.391 1 98.81 424 TYR A N 1
ATOM 3389 C CA . TYR A 1 424 ? -6.262 -9.484 -21.484 1 98.81 424 TYR A CA 1
ATOM 3390 C C . TYR A 1 424 ? -7.605 -10.055 -21.047 1 98.81 424 TYR A C 1
ATOM 3392 O O . TYR A 1 424 ? -7.664 -11.125 -20.438 1 98.81 424 TYR A O 1
ATOM 3400 N N . ASP A 1 425 ? -8.602 -9.328 -21.234 1 98.56 425 ASP A N 1
ATOM 3401 C CA . ASP A 1 425 ? -9.992 -9.711 -21 1 98.56 425 ASP A CA 1
ATOM 3402 C C . ASP A 1 425 ? -10.742 -9.883 -22.312 1 98.56 425 ASP A C 1
ATOM 3404 O O . ASP A 1 425 ? -11.297 -8.922 -22.844 1 98.56 425 ASP A O 1
ATOM 3408 N N . GLY A 1 426 ? -10.742 -11.148 -22.828 1 97.81 426 GLY A N 1
ATOM 3409 C CA . GLY A 1 426 ? -11.391 -11.438 -24.094 1 97.81 426 GLY A CA 1
ATOM 3410 C C . GLY A 1 426 ? -12.375 -12.586 -24.016 1 97.81 426 GLY A C 1
ATOM 3411 O O . GLY A 1 426 ? -12.867 -12.922 -22.922 1 97.81 426 GLY A O 1
ATOM 3412 N N . GLY A 1 427 ? -12.695 -13.102 -25.141 1 96.94 427 GLY A N 1
ATOM 3413 C CA . GLY A 1 427 ? -13.766 -14.086 -25.234 1 96.94 427 GLY A CA 1
ATOM 3414 C C . GLY A 1 427 ? -13.305 -15.492 -24.906 1 96.94 427 GLY A C 1
ATOM 3415 O O . GLY A 1 427 ? -14.125 -16.406 -24.766 1 96.94 427 GLY A O 1
ATOM 3416 N N . ARG A 1 428 ? -12.008 -15.695 -24.641 1 97.81 428 ARG A N 1
ATOM 3417 C CA . ARG A 1 428 ? -11.5 -17.047 -24.406 1 97.81 428 ARG A CA 1
ATOM 3418 C C . ARG A 1 428 ? -10.828 -17.156 -23.047 1 97.81 428 ARG A C 1
ATOM 3420 O O . ARG A 1 428 ? -9.984 -18.016 -22.828 1 97.81 428 ARG A O 1
ATOM 3427 N N . ASN A 1 429 ? -11.148 -16.125 -22.234 1 98.56 429 ASN A N 1
ATOM 3428 C CA . ASN A 1 429 ? -10.727 -16.281 -20.844 1 98.56 429 ASN A CA 1
ATOM 3429 C C . ASN A 1 429 ? -11.336 -17.531 -20.219 1 98.56 429 ASN A C 1
ATOM 3431 O O . ASN A 1 429 ? -12.523 -17.547 -19.875 1 98.56 429 ASN A O 1
ATOM 3435 N N . TYR A 1 430 ? -10.539 -18.5 -19.984 1 97.75 430 TYR A N 1
ATOM 3436 C CA . TYR A 1 430 ? -10.969 -19.875 -19.75 1 97.75 430 TYR A CA 1
ATOM 3437 C C . TYR A 1 430 ? -11.836 -19.969 -18.5 1 97.75 430 TYR A C 1
ATOM 3439 O O . TYR A 1 430 ? -12.984 -20.422 -18.578 1 97.75 430 TYR A O 1
ATOM 3447 N N . VAL A 1 431 ? -11.266 -19.562 -17.391 1 97.38 431 VAL A N 1
ATOM 3448 C CA . VAL A 1 431 ? -11.977 -19.781 -16.141 1 97.38 431 VAL A CA 1
ATOM 3449 C C . VAL A 1 431 ? -13.195 -18.859 -16.062 1 97.38 431 VAL A C 1
ATOM 3451 O O . VAL A 1 431 ? -14.234 -19.234 -15.531 1 97.38 431 VAL A O 1
ATOM 3454 N N . LYS A 1 432 ? -13.117 -17.609 -16.562 1 97.06 432 LYS A N 1
ATOM 3455 C CA . LYS A 1 432 ? -14.297 -16.75 -16.641 1 97.06 432 LYS A CA 1
ATOM 3456 C C . LYS A 1 432 ? -15.391 -17.406 -17.484 1 97.06 432 LYS A C 1
ATOM 3458 O O . LYS A 1 432 ? -16.562 -17.359 -17.125 1 97.06 432 LYS A O 1
ATOM 3463 N N . ASP A 1 433 ? -14.977 -18.016 -18.625 1 96.81 433 ASP A N 1
ATOM 3464 C CA . ASP A 1 433 ? -15.93 -18.703 -19.484 1 96.81 433 ASP A CA 1
ATOM 3465 C C . ASP A 1 433 ? -16.547 -19.906 -18.781 1 96.81 433 ASP A C 1
ATOM 3467 O O . ASP A 1 433 ? -17.766 -20.094 -18.797 1 96.81 433 ASP A O 1
ATOM 3471 N N . LYS A 1 434 ? -15.688 -20.688 -18.188 1 94.12 434 LYS A N 1
ATOM 3472 C CA . LYS 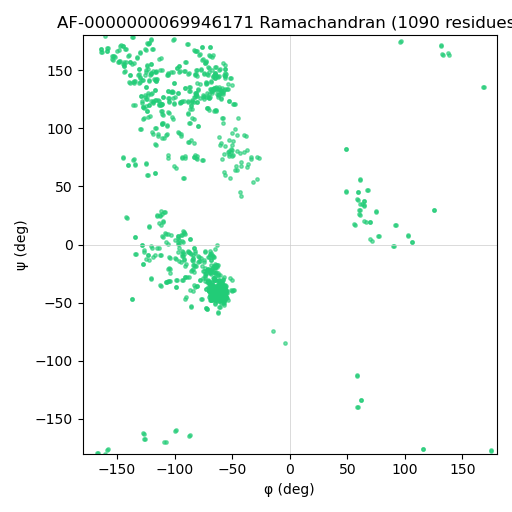A 1 434 ? -16.109 -21.922 -17.5 1 94.12 434 LYS A CA 1
ATOM 3473 C C . LYS A 1 434 ? -17.172 -21.625 -16.453 1 94.12 434 LYS A C 1
ATOM 3475 O O . LYS A 1 434 ? -18.109 -22.406 -16.281 1 94.12 434 LYS A O 1
ATOM 3480 N N . PHE A 1 435 ? -17.062 -20.469 -15.781 1 94.69 435 PHE A N 1
ATOM 3481 C CA . PHE A 1 435 ? -17.938 -20.188 -14.664 1 94.69 435 PHE A CA 1
ATOM 3482 C C . PHE A 1 435 ? -18.922 -19.078 -15.016 1 94.69 435 PHE A C 1
ATOM 3484 O O . PHE A 1 435 ? -19.609 -18.547 -14.141 1 94.69 435 PHE A O 1
ATOM 3491 N N . ASN A 1 436 ? -18.953 -18.641 -16.234 1 95.56 436 ASN A N 1
ATOM 3492 C CA . ASN A 1 436 ? -19.875 -17.641 -16.75 1 95.56 436 ASN A CA 1
ATOM 3493 C C . ASN A 1 436 ? -19.75 -16.312 -16 1 95.56 436 ASN A C 1
ATOM 3495 O O . ASN A 1 436 ? -20.75 -15.758 -15.555 1 95.56 436 ASN A O 1
ATOM 3499 N N . VAL A 1 437 ? -18.531 -15.883 -15.773 1 97.06 437 VAL A N 1
ATOM 3500 C CA . VAL A 1 437 ? -18.25 -14.602 -15.141 1 97.06 437 VAL A CA 1
ATOM 3501 C C . VAL A 1 437 ? -17.969 -13.547 -16.203 1 97.06 437 VAL A C 1
ATOM 3503 O O . VAL A 1 437 ? -17.109 -13.734 -17.062 1 97.06 437 VAL A O 1
ATOM 3506 N N . THR A 1 438 ? -18.641 -12.406 -16.094 1 97.12 438 THR A N 1
ATOM 3507 C CA . THR A 1 438 ? -18.516 -11.383 -17.125 1 97.12 438 THR A CA 1
ATOM 3508 C C . THR A 1 438 ? -17.797 -10.148 -1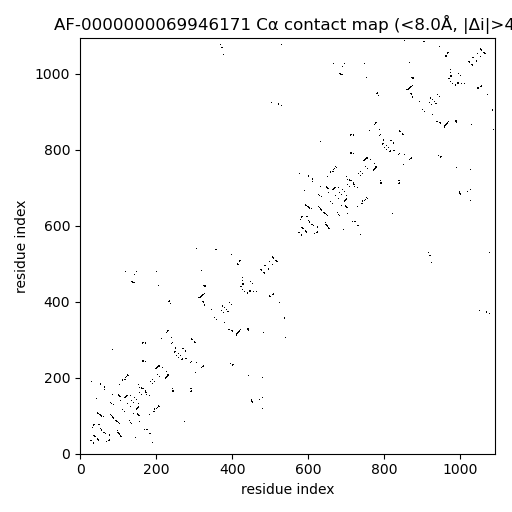6.594 1 97.12 438 THR A C 1
ATOM 3510 O O . THR A 1 438 ? -17.469 -9.234 -17.344 1 97.12 438 THR A O 1
ATOM 3513 N N . ALA A 1 439 ? -17.594 -10.125 -15.305 1 96.94 439 ALA A N 1
ATOM 3514 C CA . ALA A 1 439 ? -16.875 -8.992 -14.727 1 96.94 439 ALA A CA 1
ATOM 3515 C C . ALA A 1 439 ? -15.555 -8.758 -15.453 1 96.94 439 ALA A C 1
ATOM 3517 O O . ALA A 1 439 ? -14.875 -9.711 -15.852 1 96.94 439 ALA A O 1
ATOM 3518 N N . ALA A 1 440 ? -15.203 -7.48 -15.594 1 97.69 440 ALA A N 1
ATOM 3519 C CA . ALA A 1 440 ? -13.969 -7.133 -16.297 1 97.69 440 ALA A CA 1
ATOM 3520 C C . ALA A 1 440 ? -12.742 -7.613 -15.531 1 97.69 440 ALA A C 1
ATOM 3522 O O . ALA A 1 440 ? -12.734 -7.605 -14.297 1 97.69 440 ALA A O 1
ATOM 3523 N N . GLY A 1 441 ? -11.68 -8.055 -16.312 1 98.31 441 GLY A N 1
ATOM 3524 C CA . GLY A 1 441 ? -10.43 -8.492 -15.711 1 98.31 441 GLY A CA 1
ATOM 3525 C C . GLY A 1 441 ? -9.938 -9.82 -16.25 1 98.31 441 GLY A C 1
ATOM 3526 O O . GLY A 1 441 ? -10.617 -10.453 -17.062 1 98.31 441 GLY A O 1
ATOM 3527 N N . ALA A 1 442 ? -8.773 -10.18 -15.914 1 98.75 442 ALA A N 1
ATOM 3528 C CA . ALA A 1 442 ? -8.18 -11.469 -16.25 1 98.75 442 ALA A CA 1
ATOM 3529 C C . ALA A 1 442 ? -8.039 -12.352 -15.016 1 98.75 442 ALA A C 1
ATOM 3531 O O . ALA A 1 442 ? -7.195 -12.094 -14.156 1 98.75 442 ALA A O 1
ATOM 3532 N N . ALA A 1 443 ? -8.797 -13.391 -14.969 1 98.75 443 ALA A N 1
ATOM 3533 C CA . ALA A 1 443 ? -8.867 -14.242 -13.789 1 98.75 443 ALA A CA 1
ATOM 3534 C C . ALA A 1 443 ? -7.809 -15.344 -13.836 1 98.75 443 ALA A C 1
ATOM 3536 O O . ALA A 1 443 ? -7.09 -15.477 -14.828 1 98.75 443 ALA A O 1
ATOM 3537 N N . HIS A 1 444 ? -7.723 -16.047 -12.734 1 98.38 444 HIS A N 1
ATOM 3538 C CA . HIS A 1 444 ? -6.832 -17.188 -12.602 1 98.38 444 HIS A CA 1
ATOM 3539 C C . HIS A 1 444 ? -7.055 -18.188 -13.734 1 98.38 444 HIS A C 1
ATOM 3541 O O . HIS A 1 444 ? -8.188 -18.578 -14.016 1 98.38 444 HIS A O 1
ATOM 3547 N N . ALA A 1 445 ? -5.969 -18.516 -14.492 1 98.38 445 ALA A N 1
ATOM 3548 C CA . ALA A 1 445 ? -5.922 -19.562 -15.508 1 98.38 445 ALA A CA 1
ATOM 3549 C C . ALA A 1 445 ? -6.605 -19.109 -16.797 1 98.38 445 ALA A C 1
ATOM 3551 O O . ALA A 1 445 ? -6.746 -19.891 -17.734 1 98.38 445 ALA A O 1
ATOM 3552 N N . ASP A 1 446 ? -6.973 -17.875 -16.875 1 98.69 446 ASP A N 1
ATOM 3553 C CA . ASP A 1 446 ? -7.676 -17.406 -18.047 1 98.69 446 ASP A CA 1
ATOM 3554 C C . ASP A 1 446 ? -6.805 -17.547 -19.297 1 98.69 446 ASP A C 1
ATOM 3556 O O . ASP A 1 446 ? -7.316 -17.781 -20.391 1 98.69 446 ASP A O 1
ATOM 3560 N N . GLU A 1 447 ? -5.52 -17.391 -19.203 1 98.44 447 GLU A N 1
ATOM 3561 C CA . GLU A 1 447 ? -4.629 -17.359 -20.359 1 98.44 447 GLU A CA 1
ATOM 3562 C C . GLU A 1 447 ? -4.551 -18.719 -21.031 1 98.44 447 GLU A C 1
ATOM 3564 O O . GLU A 1 447 ? -4.078 -18.844 -22.156 1 98.44 447 GLU A O 1
ATOM 3569 N N . ILE A 1 448 ? -5.043 -19.766 -20.375 1 98.12 448 ILE A N 1
ATOM 3570 C CA . ILE A 1 448 ? -5.027 -21.125 -20.938 1 98.12 448 ILE A CA 1
ATOM 3571 C C . ILE A 1 448 ? -5.844 -21.156 -22.219 1 98.12 448 ILE A C 1
ATOM 3573 O O . ILE A 1 448 ? -5.496 -21.859 -23.172 1 98.12 448 ILE A O 1
ATOM 3577 N N . GLY A 1 449 ? -6.879 -20.312 -22.25 1 98.31 449 GLY A N 1
ATOM 3578 C CA . GLY A 1 449 ? -7.73 -20.266 -23.438 1 98.31 449 GLY A CA 1
ATOM 3579 C C . GLY A 1 449 ? -7.035 -19.672 -24.641 1 98.31 449 GLY A C 1
ATOM 3580 O O . GLY A 1 449 ? -7.543 -19.781 -25.766 1 98.31 449 GLY A O 1
ATOM 3581 N N . TYR A 1 450 ? -5.859 -19.188 -24.469 1 98.62 450 TYR A N 1
ATOM 3582 C CA . TYR A 1 450 ? -5.109 -18.562 -25.547 1 98.62 450 TYR A CA 1
ATOM 3583 C C . TYR A 1 450 ? -3.857 -19.375 -25.875 1 98.62 450 TYR A C 1
ATOM 3585 O O . TYR A 1 450 ? -3.145 -19.062 -26.844 1 98.62 450 TYR A O 1
ATOM 3593 N N . LEU A 1 451 ? -3.611 -20.406 -25.156 1 98.62 451 LEU A N 1
ATOM 3594 C CA . LEU A 1 451 ? -2.479 -21.297 -25.391 1 98.62 451 LEU A CA 1
ATOM 3595 C C . LEU A 1 451 ? -2.941 -22.625 -25.969 1 98.62 451 LEU A C 1
ATOM 3597 O O . LEU A 1 451 ? -2.217 -23.25 -26.75 1 98.62 451 LEU A O 1
ATOM 3601 N N . PHE A 1 452 ? -4.133 -23.047 -25.578 1 98.5 452 PHE A N 1
ATOM 3602 C CA . PHE A 1 452 ? -4.648 -24.359 -25.984 1 98.5 452 PHE A CA 1
ATOM 3603 C C . PHE A 1 452 ? -5.957 -24.203 -26.75 1 98.5 452 PHE A C 1
ATOM 3605 O O . PHE A 1 452 ? -6.738 -23.281 -26.484 1 98.5 452 PHE A O 1
ATOM 3612 N N . ASP A 1 453 ? -6.129 -25.094 -27.656 1 97.56 453 ASP A N 1
ATOM 3613 C CA . ASP A 1 453 ? -7.379 -25.188 -28.406 1 97.56 453 ASP A CA 1
ATOM 3614 C C . ASP A 1 453 ? -8.422 -25.984 -27.641 1 97.56 453 ASP A C 1
ATOM 3616 O O . ASP A 1 453 ? -8.602 -27.188 -27.891 1 97.56 453 ASP A O 1
ATOM 3620 N N . ILE A 1 454 ? -9.156 -25.344 -26.812 1 96.94 454 ILE A N 1
ATOM 3621 C CA . ILE A 1 454 ? -10.141 -25.984 -25.953 1 96.94 454 ILE A CA 1
ATOM 3622 C C . ILE A 1 454 ? -11.312 -26.484 -26.812 1 96.94 454 ILE A C 1
ATOM 3624 O O . ILE A 1 454 ? -11.914 -25.719 -27.547 1 96.94 454 ILE A O 1
ATOM 3628 N N . SER A 1 455 ? -11.664 -27.719 -26.625 1 94.69 455 SER A N 1
ATOM 3629 C CA . SER A 1 455 ? -12.555 -28.422 -27.547 1 94.69 455 SER A CA 1
ATOM 3630 C C . SER A 1 455 ? -13.953 -27.812 -27.516 1 94.69 455 SER A C 1
ATOM 3632 O O . SER A 1 455 ? -14.625 -27.766 -28.547 1 94.69 455 SER A O 1
ATOM 3634 N N . TYR A 1 456 ? -14.406 -27.344 -26.312 1 92.94 456 TYR A N 1
ATOM 3635 C CA . TYR A 1 456 ? -15.781 -26.891 -26.234 1 92.94 456 TYR A CA 1
ATOM 3636 C C . TYR A 1 456 ? -15.898 -25.438 -26.688 1 92.94 456 TYR A C 1
ATOM 3638 O O . TYR A 1 456 ? -17 -24.938 -26.922 1 92.94 456 TYR A O 1
ATOM 3646 N N . MET A 1 457 ? -14.773 -24.797 -26.797 1 94.06 457 MET A N 1
ATOM 3647 C CA . MET A 1 457 ? -14.766 -23.484 -27.453 1 94.06 457 MET A CA 1
ATOM 3648 C C . MET A 1 457 ? -14.688 -23.625 -28.969 1 94.06 457 MET A C 1
ATOM 3650 O O . MET A 1 457 ? -13.672 -23.297 -29.578 1 94.06 457 MET A O 1
ATOM 3654 N N . ASP A 1 458 ? -15.727 -23.984 -29.594 1 87.38 458 ASP A N 1
ATOM 3655 C CA . ASP A 1 458 ? -15.711 -24.5 -30.953 1 87.38 458 ASP A CA 1
ATOM 3656 C C . ASP A 1 458 ? -15.938 -23.375 -31.953 1 87.38 458 ASP A C 1
ATOM 3658 O O . ASP A 1 458 ? -15.742 -23.562 -33.156 1 87.38 458 ASP A O 1
ATOM 3662 N N . LYS A 1 459 ? -16.266 -22.172 -31.531 1 88.56 459 LYS A N 1
ATOM 3663 C CA . LYS A 1 459 ? -16.422 -21.047 -32.438 1 88.56 459 LYS A CA 1
ATOM 3664 C C . LYS A 1 459 ? -15.07 -20.438 -32.812 1 88.56 459 LYS A C 1
ATOM 3666 O O . LYS A 1 459 ? -14.148 -20.438 -31.984 1 88.56 459 LYS A O 1
ATOM 3671 N N . SER A 1 460 ? -15.031 -20.016 -33.969 1 93.12 460 SER A N 1
ATOM 3672 C CA . SER A 1 460 ? -13.828 -19.297 -34.375 1 93.12 460 SER A CA 1
ATOM 3673 C C . SER A 1 460 ? -13.57 -18.109 -33.438 1 93.12 460 SER A C 1
ATOM 3675 O O . SER A 1 460 ? -14.484 -17.344 -33.125 1 93.12 460 SER A O 1
ATOM 3677 N N . PRO A 1 461 ? -12.289 -18.062 -33.062 1 95.94 461 PRO A N 1
ATOM 3678 C CA . PRO A 1 461 ? -12 -16.906 -32.219 1 95.94 461 PRO A CA 1
ATOM 3679 C C . PRO A 1 461 ? -12.219 -15.578 -32.906 1 95.94 461 PRO A C 1
ATOM 3681 O O . PRO A 1 461 ? -11.953 -15.453 -34.125 1 95.94 461 PRO A O 1
ATOM 3684 N N . ALA A 1 462 ? -12.719 -14.539 -32.125 1 96.69 462 ALA A N 1
ATOM 3685 C CA . ALA A 1 462 ? -12.734 -13.172 -32.625 1 96.69 462 ALA A CA 1
ATOM 3686 C C . ALA A 1 462 ? -11.336 -12.719 -33.031 1 96.69 462 ALA A C 1
ATOM 3688 O O . ALA A 1 462 ? -10.336 -13.234 -32.5 1 96.69 462 ALA A O 1
ATOM 3689 N N . PRO A 1 463 ? -11.258 -11.734 -33.969 1 97.38 463 PRO A N 1
ATOM 3690 C CA . PRO A 1 463 ? -9.945 -11.297 -34.438 1 97.38 463 PRO A CA 1
ATOM 3691 C C . PRO A 1 463 ? -9.016 -10.867 -33.312 1 97.38 463 PRO A C 1
ATOM 3693 O O . PRO A 1 463 ? -7.82 -11.172 -33.344 1 97.38 463 PRO A O 1
ATOM 3696 N N . GLU A 1 464 ? -9.562 -10.141 -32.344 1 97.56 464 GLU A N 1
ATOM 3697 C CA . GLU A 1 464 ? -8.75 -9.695 -31.219 1 97.56 464 GLU A CA 1
ATOM 3698 C C . GLU A 1 464 ? -8.242 -10.883 -30.406 1 97.56 464 GLU A C 1
ATOM 3700 O O . GLU A 1 464 ? -7.102 -10.883 -29.938 1 97.56 464 GLU A O 1
ATOM 3705 N N . ASP A 1 465 ? -9.078 -11.883 -30.266 1 98.31 465 ASP A N 1
ATOM 3706 C CA . ASP A 1 465 ? -8.688 -13.094 -29.547 1 98.31 465 ASP A CA 1
ATOM 3707 C C . ASP A 1 465 ? -7.652 -13.891 -30.328 1 98.31 465 ASP A C 1
ATOM 3709 O O . ASP A 1 465 ? -6.715 -14.438 -29.75 1 98.31 465 ASP A O 1
ATOM 3713 N N . GLN A 1 466 ? -7.859 -13.93 -31.625 1 98.12 466 GLN A N 1
ATOM 3714 C CA . GLN A 1 466 ? -6.898 -14.633 -32.469 1 98.12 466 GLN A CA 1
ATOM 3715 C C . GLN A 1 466 ? -5.516 -13.992 -32.406 1 98.12 466 GLN A C 1
ATOM 3717 O O . GLN A 1 466 ? -4.5 -14.688 -32.375 1 98.12 466 GLN A O 1
ATOM 3722 N N . LEU A 1 467 ? -5.531 -12.695 -32.406 1 98.31 467 LEU A N 1
ATOM 3723 C CA . LEU A 1 467 ? -4.258 -12 -32.281 1 98.31 467 LEU A CA 1
ATOM 3724 C C . LEU A 1 467 ? -3.555 -12.367 -30.969 1 98.31 467 LEU A C 1
ATOM 3726 O O . LEU A 1 467 ? -2.342 -12.586 -30.953 1 98.31 467 LEU A O 1
ATOM 3730 N N . VAL A 1 468 ? -4.297 -12.414 -29.891 1 98.56 468 VAL A N 1
ATOM 3731 C CA . VAL A 1 468 ? -3.715 -12.758 -28.609 1 98.56 468 VAL A CA 1
ATOM 3732 C C . VAL A 1 468 ? -3.254 -14.219 -28.609 1 98.56 468 VAL A C 1
ATOM 3734 O O . VAL A 1 468 ? -2.207 -14.547 -28.047 1 98.56 468 VAL A O 1
ATOM 3737 N N . ILE A 1 469 ? -4.004 -15.148 -29.266 1 98.5 469 ILE A N 1
ATOM 3738 C CA . ILE A 1 469 ? -3.578 -16.531 -29.438 1 98.5 469 ILE A CA 1
ATOM 3739 C C . ILE A 1 469 ? -2.234 -16.578 -30.172 1 98.5 469 ILE A C 1
ATOM 3741 O O . ILE A 1 469 ? -1.29 -17.219 -29.703 1 98.5 469 ILE A O 1
ATOM 3745 N N . ASP A 1 470 ? -2.168 -15.836 -31.266 1 98.44 470 ASP A N 1
ATOM 3746 C CA . ASP A 1 470 ? -0.953 -15.82 -32.062 1 98.44 470 ASP A CA 1
ATOM 3747 C C . ASP A 1 470 ? 0.227 -15.258 -31.281 1 98.44 470 ASP A C 1
ATOM 3749 O O . ASP A 1 470 ? 1.328 -15.812 -31.328 1 98.44 470 ASP A O 1
ATOM 3753 N N . ARG A 1 471 ? 0.003 -14.211 -30.578 1 98.62 471 ARG A N 1
ATOM 3754 C CA . ARG A 1 471 ? 1.061 -13.578 -29.797 1 98.62 471 ARG A CA 1
ATOM 3755 C C . ARG A 1 471 ? 1.547 -14.508 -28.688 1 98.62 471 ARG A C 1
ATOM 3757 O O . ARG A 1 471 ? 2.748 -14.758 -28.562 1 98.62 471 ARG A O 1
ATOM 3764 N N . MET A 1 472 ? 0.67 -15.055 -27.906 1 98.75 472 MET A N 1
ATOM 3765 C CA . MET A 1 472 ? 1.055 -15.867 -26.75 1 98.75 472 MET A CA 1
ATOM 3766 C C . MET A 1 472 ? 1.754 -17.141 -27.203 1 98.75 472 MET A C 1
ATOM 3768 O O . MET A 1 472 ? 2.775 -17.531 -26.641 1 98.75 472 MET A O 1
ATOM 3772 N N . THR A 1 473 ? 1.219 -17.812 -28.219 1 98.69 473 THR A N 1
ATOM 3773 C CA . THR A 1 473 ? 1.834 -19.062 -28.672 1 98.69 473 THR A CA 1
ATOM 3774 C C . THR A 1 473 ? 3.199 -18.797 -29.312 1 98.69 473 THR A C 1
ATOM 3776 O O . THR A 1 473 ? 4.121 -19.594 -29.172 1 98.69 473 THR A O 1
ATOM 3779 N N . THR A 1 474 ? 3.342 -17.625 -29.953 1 98.69 474 THR A N 1
ATOM 3780 C CA . THR A 1 474 ? 4.645 -17.25 -30.484 1 98.69 474 THR A CA 1
ATOM 3781 C C . THR A 1 474 ? 5.633 -16.953 -29.359 1 98.69 474 THR A C 1
ATOM 3783 O O . THR A 1 474 ? 6.789 -17.375 -29.422 1 98.69 474 THR A O 1
ATOM 3786 N N . LEU A 1 475 ? 5.207 -16.188 -28.359 1 98.88 475 LEU A N 1
ATOM 3787 C CA . LEU A 1 475 ? 6.062 -15.875 -27.203 1 98.88 475 LEU A CA 1
ATOM 3788 C C . LEU A 1 475 ? 6.539 -17.156 -26.531 1 98.88 475 LEU A C 1
ATOM 3790 O O . LEU A 1 475 ? 7.734 -17.312 -26.25 1 98.88 475 LEU A O 1
ATOM 3794 N N . TRP A 1 476 ? 5.656 -18.062 -26.219 1 98.81 476 TRP A N 1
ATOM 3795 C CA . TRP A 1 476 ? 5.984 -19.312 -25.562 1 98.81 476 TRP A CA 1
ATOM 3796 C C . TRP A 1 476 ? 6.883 -20.172 -26.438 1 98.81 476 TRP A C 1
ATOM 3798 O O . TRP A 1 476 ? 7.863 -20.75 -25.953 1 98.81 476 TRP A O 1
ATOM 3808 N N . ALA A 1 477 ? 6.562 -20.25 -27.719 1 98.69 477 ALA A N 1
ATOM 3809 C CA . ALA A 1 477 ? 7.363 -21.062 -28.641 1 98.69 477 ALA A CA 1
ATOM 3810 C C . ALA A 1 477 ? 8.773 -20.484 -28.766 1 98.69 477 ALA A C 1
ATOM 3812 O O . ALA A 1 477 ? 9.75 -21.25 -28.797 1 98.69 477 ALA A O 1
ATOM 3813 N N . ASN A 1 478 ? 8.875 -19.156 -28.906 1 98.69 478 ASN A N 1
ATOM 3814 C CA . ASN A 1 478 ? 10.188 -18.531 -28.938 1 98.69 478 ASN A CA 1
ATOM 3815 C C . ASN A 1 478 ? 11 -18.859 -27.703 1 98.69 478 ASN A C 1
ATOM 3817 O O . ASN A 1 478 ? 12.195 -19.156 -27.797 1 98.69 478 ASN A O 1
ATOM 3821 N N . PHE A 1 479 ? 10.352 -18.797 -26.594 1 98.69 479 PHE A N 1
ATOM 3822 C CA . PHE A 1 479 ? 11.055 -19.125 -25.359 1 98.69 479 PHE A CA 1
ATOM 3823 C C . PHE A 1 479 ? 11.555 -20.562 -25.391 1 98.69 479 PHE A C 1
ATOM 3825 O O . PHE A 1 479 ? 12.695 -20.844 -25 1 98.69 479 PHE A O 1
ATOM 3832 N N . VAL A 1 480 ? 10.742 -21.484 -25.797 1 98.56 480 VAL A N 1
ATOM 3833 C CA . VAL A 1 480 ? 11.086 -22.906 -25.891 1 98.56 480 VAL A CA 1
ATOM 3834 C C . VAL A 1 480 ? 12.273 -23.078 -26.828 1 98.56 480 VAL A C 1
ATOM 3836 O O . VAL A 1 480 ? 13.203 -23.844 -26.547 1 98.56 480 VAL A O 1
ATOM 3839 N N . LYS A 1 481 ? 12.266 -22.359 -27.906 1 98.06 481 LYS A N 1
ATOM 3840 C CA . LYS A 1 481 ? 13.25 -22.547 -28.969 1 98.06 481 LYS A CA 1
ATOM 3841 C C . LYS A 1 481 ? 14.547 -21.812 -28.656 1 98.06 481 LYS A C 1
ATOM 3843 O O . LYS A 1 481 ? 15.633 -22.312 -28.953 1 98.06 481 LYS A O 1
ATOM 3848 N N . PHE A 1 482 ? 14.438 -20.609 -27.984 1 97.38 482 PHE A N 1
ATOM 3849 C CA . PHE A 1 482 ? 15.594 -19.719 -27.953 1 97.38 482 PHE A CA 1
ATOM 3850 C C . PHE A 1 482 ? 15.945 -19.328 -26.531 1 97.38 482 PHE A C 1
ATOM 3852 O O . PHE A 1 482 ? 16.969 -18.703 -26.281 1 97.38 482 PHE A O 1
ATOM 3859 N N . GLY A 1 483 ? 15.133 -19.719 -25.609 1 97.06 483 GLY A N 1
ATOM 3860 C CA . GLY A 1 483 ? 15.328 -19.234 -24.25 1 97.06 483 GLY A CA 1
ATOM 3861 C C . GLY A 1 483 ? 15.008 -17.766 -24.094 1 97.06 483 GLY A C 1
ATOM 3862 O O . GLY A 1 483 ? 15.258 -17.172 -23.031 1 97.06 483 GLY A O 1
ATOM 3863 N N . ASN A 1 484 ? 14.508 -17.156 -25.141 1 97.81 484 ASN A N 1
ATOM 3864 C CA . ASN A 1 484 ? 14.102 -15.758 -25.234 1 97.81 484 ASN A CA 1
ATOM 3865 C C . ASN A 1 484 ? 12.758 -15.617 -25.953 1 97.81 484 ASN A C 1
ATOM 3867 O O . ASN A 1 484 ? 12.641 -15.953 -27.125 1 97.81 484 ASN A O 1
ATOM 3871 N N . PRO A 1 485 ? 11.75 -15.055 -25.281 1 98.5 485 PRO A N 1
ATOM 3872 C CA . PRO A 1 485 ? 10.43 -14.984 -25.906 1 98.5 485 PRO A CA 1
ATOM 3873 C C . PRO A 1 485 ? 10.367 -13.977 -27.047 1 98.5 485 PRO A C 1
ATOM 3875 O O . PRO A 1 485 ? 9.469 -14.039 -27.891 1 98.5 485 PRO A O 1
ATOM 3878 N N . THR A 1 486 ? 11.297 -13.055 -27.031 1 98.5 486 THR A N 1
ATOM 3879 C CA . THR A 1 486 ? 11.32 -12.055 -28.094 1 98.5 486 THR A CA 1
ATOM 3880 C C . THR A 1 486 ? 12.742 -11.867 -28.625 1 98.5 486 THR A C 1
ATOM 3882 O O . THR A 1 486 ? 13.312 -10.781 -28.531 1 98.5 486 THR A O 1
ATOM 3885 N N . PRO A 1 487 ? 13.258 -12.867 -29.297 1 97.75 487 PRO A N 1
ATOM 3886 C CA . PRO A 1 487 ? 14.609 -12.734 -29.859 1 97.75 487 PRO A CA 1
ATOM 3887 C C . PRO A 1 487 ? 14.727 -11.586 -30.859 1 97.75 487 PRO A C 1
ATOM 3889 O O . PRO A 1 487 ? 15.812 -11.047 -31.062 1 97.7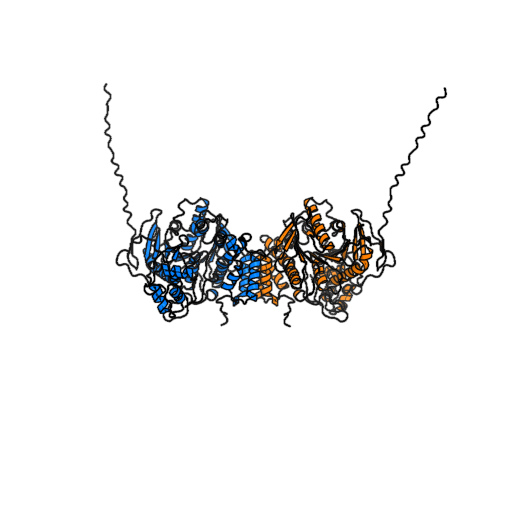5 487 PRO A O 1
ATOM 3892 N N . GLN A 1 488 ? 13.617 -11.242 -31.469 1 97.31 488 GLN A N 1
ATOM 3893 C CA . GLN A 1 488 ? 13.5 -10.094 -32.375 1 97.31 488 GLN A CA 1
ATOM 3894 C C . GLN A 1 488 ? 12.078 -9.555 -32.375 1 97.31 488 GLN A C 1
ATOM 3896 O O . GLN A 1 488 ? 11.148 -10.227 -31.922 1 97.31 488 GLN A O 1
ATOM 3901 N N . THR A 1 489 ? 11.969 -8.336 -32.844 1 97.75 489 THR A N 1
ATOM 3902 C CA . THR A 1 489 ? 10.617 -7.801 -33 1 97.75 489 THR A CA 1
ATOM 3903 C C . THR A 1 489 ? 10.008 -8.281 -34.312 1 97.75 489 THR A C 1
ATOM 3905 O O . THR A 1 489 ? 10.719 -8.508 -35.281 1 97.75 489 THR A O 1
ATOM 3908 N N . THR A 1 490 ? 8.75 -8.477 -34.312 1 97.69 490 THR A N 1
ATOM 3909 C CA . THR A 1 490 ? 7.945 -8.797 -35.5 1 97.69 490 THR A CA 1
ATOM 3910 C C . THR A 1 490 ? 6.641 -8.008 -35.5 1 97.69 490 THR A C 1
ATOM 3912 O O . THR A 1 490 ? 6.375 -7.246 -34.562 1 97.69 490 THR A O 1
ATOM 3915 N N . ASP A 1 491 ? 5.816 -8.156 -36.5 1 96.56 491 ASP A N 1
ATOM 3916 C CA . ASP A 1 491 ? 4.527 -7.473 -36.562 1 96.56 491 ASP A CA 1
ATOM 3917 C C . ASP A 1 491 ? 3.615 -7.906 -35.406 1 96.56 491 ASP A C 1
ATOM 3919 O O . ASP A 1 491 ? 2.908 -7.082 -34.844 1 96.56 491 ASP A O 1
ATOM 3923 N N . ILE A 1 492 ? 3.707 -9.148 -35.031 1 95.75 492 ILE A N 1
ATOM 3924 C CA . ILE A 1 492 ? 2.816 -9.656 -34 1 95.75 492 ILE A CA 1
ATOM 3925 C C . ILE A 1 492 ? 3.436 -9.406 -32.625 1 95.75 492 ILE A C 1
ATOM 3927 O O . ILE A 1 492 ? 2.723 -9.344 -31.609 1 95.75 492 ILE A O 1
ATOM 3931 N N . LEU A 1 493 ? 4.75 -9.359 -32.562 1 98.38 493 LEU A N 1
ATOM 3932 C CA . LEU A 1 493 ? 5.477 -9.016 -31.359 1 98.38 493 LEU A CA 1
ATOM 3933 C C . LEU A 1 493 ? 6.273 -7.73 -31.547 1 98.38 493 LEU A C 1
ATOM 3935 O O . LEU A 1 493 ? 7.492 -7.773 -31.734 1 98.38 493 LEU A O 1
ATOM 3939 N N . PRO A 1 494 ? 5.66 -6.57 -31.328 1 97.81 494 PRO A N 1
ATOM 3940 C CA . PRO A 1 494 ? 6.293 -5.301 -31.688 1 97.81 494 PRO A CA 1
ATOM 3941 C C . PRO A 1 494 ? 7.211 -4.766 -30.578 1 97.81 494 PRO A C 1
ATOM 3943 O O . PRO A 1 494 ? 7.742 -3.66 -30.703 1 97.81 494 PRO A O 1
ATOM 3946 N N . VAL A 1 495 ? 7.422 -5.477 -29.516 1 97.94 495 VAL A N 1
ATOM 3947 C CA . VAL A 1 495 ? 8.266 -5.008 -28.406 1 97.94 495 VAL A CA 1
ATOM 3948 C C . VAL A 1 495 ? 9.273 -6.094 -28.031 1 97.94 495 VAL A C 1
ATOM 3950 O O . VAL A 1 495 ? 9.016 -7.281 -28.234 1 97.94 495 VAL A O 1
ATOM 3953 N N . LEU A 1 496 ? 10.398 -5.672 -27.531 1 98.19 496 LEU A N 1
ATOM 3954 C CA . LEU A 1 496 ? 11.336 -6.594 -26.906 1 98.19 496 LEU A CA 1
ATOM 3955 C C . LEU A 1 496 ? 11.008 -6.781 -25.422 1 98.19 496 LEU A C 1
ATOM 3957 O O . LEU A 1 496 ? 10.633 -5.824 -24.734 1 98.19 496 LEU A O 1
ATOM 3961 N N . TRP A 1 497 ? 11.031 -7.973 -24.984 1 97.75 497 TRP A N 1
ATOM 3962 C CA . TRP A 1 497 ? 10.781 -8.375 -23.594 1 97.75 497 TRP A CA 1
ATOM 3963 C C . TRP A 1 497 ? 12.086 -8.539 -22.844 1 97.75 497 TRP A C 1
ATOM 3965 O O . TRP A 1 497 ? 12.727 -9.594 -22.906 1 97.75 497 TRP A O 1
ATOM 3975 N N . PRO A 1 498 ? 12.516 -7.469 -22.094 1 97.12 498 PRO A N 1
ATOM 3976 C CA . PRO A 1 498 ? 13.789 -7.594 -21.375 1 97.12 498 PRO A CA 1
ATOM 3977 C C . PRO A 1 498 ? 13.703 -8.555 -20.188 1 97.12 498 PRO A C 1
ATOM 3979 O O . PRO A 1 498 ? 12.664 -8.633 -19.531 1 97.12 498 PRO A O 1
ATOM 3982 N N . ALA A 1 499 ? 14.789 -9.266 -19.922 1 96.94 499 ALA A N 1
ATOM 3983 C CA . ALA A 1 499 ? 14.891 -10.086 -18.703 1 96.94 499 ALA A CA 1
ATOM 3984 C C . ALA A 1 499 ? 14.883 -9.211 -17.453 1 96.94 499 ALA A C 1
ATOM 3986 O O . ALA A 1 499 ? 15.391 -8.094 -17.469 1 96.94 499 ALA A O 1
ATOM 3987 N N . ALA A 1 500 ? 14.328 -9.719 -16.438 1 96.56 500 ALA A N 1
ATOM 3988 C CA . ALA A 1 500 ? 14.336 -9.008 -15.156 1 96.56 500 ALA A CA 1
ATOM 3989 C C . ALA A 1 500 ? 15.711 -9.078 -14.508 1 96.56 500 ALA A C 1
ATOM 3991 O O . ALA A 1 500 ? 16.453 -10.039 -14.711 1 96.56 500 ALA A O 1
ATOM 3992 N N . THR A 1 501 ? 16.078 -8.008 -13.773 1 94.38 501 THR A N 1
ATOM 3993 C CA . THR A 1 501 ? 17.281 -7.965 -12.953 1 94.38 501 THR A CA 1
ATOM 3994 C C . THR A 1 501 ? 16.922 -7.672 -11.5 1 94.38 501 THR A C 1
ATOM 3996 O O . THR A 1 501 ? 15.766 -7.441 -11.172 1 94.38 501 THR A O 1
ATOM 3999 N N . LYS A 1 502 ? 17.938 -7.75 -10.68 1 90.69 502 LYS A N 1
ATOM 4000 C CA . LYS A 1 502 ? 17.719 -7.453 -9.266 1 90.69 502 LYS A CA 1
ATOM 4001 C C . LYS A 1 502 ? 17.234 -6.02 -9.078 1 90.69 502 LYS A C 1
ATOM 4003 O O . LYS A 1 502 ? 16.406 -5.75 -8.203 1 90.69 502 LYS A O 1
ATOM 4008 N N . ASN A 1 503 ? 17.625 -5.129 -9.922 1 88.44 503 ASN A N 1
ATOM 4009 C CA . ASN A 1 503 ? 17.328 -3.707 -9.75 1 88.44 503 ASN A CA 1
ATOM 4010 C C . ASN A 1 503 ? 16.125 -3.273 -10.57 1 88.44 503 ASN A C 1
ATOM 4012 O O . ASN A 1 503 ? 15.453 -2.297 -10.227 1 88.44 503 ASN A O 1
ATOM 4016 N N . GLU A 1 504 ? 15.961 -3.947 -11.672 1 93.5 504 GLU A N 1
ATOM 4017 C CA . GLU A 1 504 ? 14.852 -3.625 -12.555 1 93.5 504 GLU A CA 1
ATOM 4018 C C . GLU A 1 504 ? 14.023 -4.867 -12.875 1 93.5 504 GLU A C 1
ATOM 4020 O O . GLU A 1 504 ? 14.391 -5.66 -13.75 1 93.5 504 GLU A O 1
ATOM 4025 N N . GLN A 1 505 ? 12.875 -4.891 -12.32 1 96.19 505 GLN A N 1
ATOM 4026 C CA . GLN A 1 505 ? 12.023 -6.059 -12.5 1 96.19 505 GLN A CA 1
ATOM 4027 C C . GLN A 1 505 ? 11.062 -5.855 -13.672 1 96.19 505 GLN A C 1
ATOM 4029 O O . GLN A 1 505 ? 9.852 -5.727 -13.477 1 96.19 505 GLN A O 1
ATOM 4034 N N . TYR A 1 506 ? 11.602 -5.969 -14.859 1 97.31 506 TYR A N 1
ATOM 4035 C CA . TYR A 1 506 ? 10.836 -5.828 -16.094 1 97.31 506 TYR A CA 1
ATOM 4036 C C . TYR A 1 506 ? 9.812 -6.949 -16.219 1 97.31 506 TYR A C 1
ATOM 4038 O O . TYR A 1 506 ? 10.062 -8.078 -15.805 1 97.31 506 TYR A O 1
ATOM 4046 N N . TYR A 1 507 ? 8.688 -6.594 -16.75 1 98.19 507 TYR A N 1
ATOM 4047 C CA . TYR A 1 507 ? 7.695 -7.602 -17.109 1 98.19 507 TYR A CA 1
ATOM 4048 C C . TYR A 1 507 ? 6.953 -7.203 -18.391 1 98.19 507 TYR A C 1
ATOM 4050 O O . TYR A 1 507 ? 6.918 -6.023 -18.75 1 98.19 507 TYR A O 1
ATOM 4058 N N . LEU A 1 508 ? 6.488 -8.172 -19.047 1 98.75 508 LEU A N 1
ATOM 4059 C CA . LEU A 1 508 ? 5.613 -7.93 -20.188 1 98.75 508 LEU A CA 1
ATOM 4060 C C . LEU A 1 508 ? 4.148 -7.996 -19.781 1 98.75 508 LEU A C 1
ATOM 4062 O O . LEU A 1 508 ? 3.701 -9 -19.219 1 98.75 508 LEU A O 1
ATOM 4066 N N . ASP A 1 509 ? 3.457 -6.922 -20.031 1 98.75 509 ASP A N 1
ATOM 4067 C CA . ASP A 1 509 ? 2.006 -6.922 -19.859 1 98.75 509 ASP A CA 1
ATOM 4068 C C . ASP A 1 509 ? 1.309 -7.379 -21.141 1 98.75 509 ASP A C 1
ATOM 4070 O O . ASP A 1 509 ? 1.384 -6.707 -22.172 1 98.75 509 ASP A O 1
ATOM 4074 N N . ILE A 1 510 ? 0.706 -8.523 -21.016 1 98.81 510 ILE A N 1
ATOM 4075 C CA . ILE A 1 510 ? 0.029 -9.117 -22.156 1 98.81 510 ILE A CA 1
ATOM 4076 C C . ILE A 1 510 ? -1.45 -8.742 -22.141 1 98.81 510 ILE A C 1
ATOM 4078 O O . ILE A 1 510 ? -2.254 -9.398 -21.469 1 98.81 510 ILE A O 1
ATOM 4082 N N . ASP A 1 511 ? -1.789 -7.762 -22.781 1 98.38 511 ASP A N 1
ATOM 4083 C CA . ASP A 1 511 ? -3.135 -7.23 -22.984 1 98.38 511 ASP A CA 1
ATOM 4084 C C . ASP A 1 511 ? -3.447 -7.07 -24.469 1 98.38 511 ASP A C 1
ATOM 4086 O O . ASP A 1 511 ? -2.828 -7.723 -25.312 1 98.38 511 ASP A O 1
ATOM 4090 N N . ALA A 1 512 ? -4.5 -6.371 -24.781 1 97.31 512 ALA A N 1
ATOM 4091 C CA . ALA A 1 512 ? -4.762 -6.105 -26.203 1 97.31 512 ALA A CA 1
ATOM 4092 C C . ALA A 1 512 ? -3.508 -5.598 -26.906 1 97.31 512 ALA A C 1
ATOM 4094 O O . ALA A 1 512 ? -3.232 -5.984 -28.047 1 97.31 512 ALA A O 1
ATOM 4095 N N . ASP A 1 513 ? -2.789 -4.785 -26.219 1 97.31 513 ASP A N 1
ATOM 4096 C CA . ASP A 1 513 ? -1.451 -4.375 -26.641 1 97.31 513 ASP A CA 1
ATOM 4097 C C . ASP A 1 513 ? -0.389 -4.934 -25.688 1 97.31 513 ASP A C 1
ATOM 4099 O O . ASP A 1 513 ? -0.665 -5.176 -24.516 1 97.31 513 ASP A O 1
ATOM 4103 N N . LEU A 1 514 ? 0.811 -5.18 -26.25 1 98.44 514 LEU A N 1
ATOM 4104 C CA . LEU A 1 514 ? 1.944 -5.605 -25.438 1 98.44 514 LEU A CA 1
ATOM 4105 C C . LEU A 1 514 ? 2.717 -4.402 -24.906 1 98.44 514 LEU A C 1
ATOM 4107 O O . LEU A 1 514 ? 3.113 -3.525 -25.688 1 98.44 514 LEU A O 1
ATOM 4111 N N . THR A 1 515 ? 2.867 -4.297 -23.625 1 98.19 515 THR A N 1
ATOM 4112 C CA . THR A 1 515 ? 3.625 -3.201 -23.031 1 98.19 515 THR A CA 1
ATOM 4113 C C . THR A 1 515 ? 4.641 -3.732 -22.016 1 98.19 515 THR A C 1
ATOM 4115 O O . THR A 1 515 ? 4.363 -4.688 -21.297 1 98.19 515 THR A O 1
ATOM 4118 N N . VAL A 1 516 ? 5.836 -3.146 -22.031 1 97.88 516 VAL A N 1
ATOM 4119 C CA . VAL A 1 516 ? 6.859 -3.494 -21.047 1 97.88 516 VAL A CA 1
ATOM 4120 C C . VAL A 1 516 ? 6.762 -2.561 -19.844 1 97.88 516 VAL A C 1
ATOM 4122 O O . VAL A 1 516 ? 6.715 -1.338 -20 1 97.88 516 VAL A O 1
ATOM 4125 N N . GLY A 1 517 ? 6.594 -3.117 -18.688 1 96.19 517 GLY A N 1
ATOM 4126 C CA . GLY A 1 517 ? 6.594 -2.365 -17.438 1 96.19 517 GLY A CA 1
ATOM 4127 C C . GLY A 1 517 ? 7.668 -2.816 -16.469 1 96.19 517 GLY A C 1
ATOM 4128 O O . GLY A 1 517 ? 8.484 -3.684 -16.797 1 96.19 517 GLY A O 1
ATOM 4129 N N . LYS A 1 518 ? 7.715 -2.068 -15.352 1 95.25 518 LYS A N 1
ATOM 4130 C CA . LYS A 1 518 ? 8.625 -2.453 -14.281 1 95.25 518 LYS A CA 1
ATOM 4131 C C . LYS A 1 518 ? 7.879 -2.627 -12.961 1 95.25 518 LYS A C 1
ATOM 4133 O O . LYS A 1 518 ? 7.008 -1.823 -12.625 1 95.25 518 LYS A O 1
ATOM 4138 N N . ARG A 1 519 ? 8.219 -3.676 -12.297 1 95.31 519 ARG A N 1
ATOM 4139 C CA . ARG A 1 519 ? 7.719 -3.967 -10.953 1 95.31 519 ARG A CA 1
ATOM 4140 C C . ARG A 1 519 ? 6.199 -3.816 -10.898 1 95.31 519 ARG A C 1
ATOM 4142 O O . ARG A 1 519 ? 5.691 -2.818 -10.383 1 95.31 519 ARG A O 1
ATOM 4149 N N . TYR A 1 520 ? 5.52 -4.789 -11.297 1 95.69 520 TYR A N 1
ATOM 4150 C CA . TYR A 1 520 ? 4.059 -4.754 -11.281 1 95.69 520 TYR A CA 1
ATOM 4151 C C . TYR A 1 520 ? 3.537 -4.664 -9.852 1 95.69 520 TYR A C 1
ATOM 4153 O O . TYR A 1 520 ? 4.145 -5.211 -8.922 1 95.69 520 TYR A O 1
ATOM 4161 N N . PHE A 1 521 ? 2.402 -3.984 -9.641 1 97.25 521 PHE A N 1
ATOM 4162 C CA . PHE A 1 521 ? 1.723 -3.852 -8.359 1 97.25 521 PHE A CA 1
ATOM 4163 C C . PHE A 1 521 ? 2.703 -3.449 -7.266 1 97.25 521 PHE A C 1
ATOM 4165 O O . PHE A 1 521 ? 2.732 -4.062 -6.195 1 97.25 521 PHE A O 1
ATOM 4172 N N . ASN A 1 522 ? 3.586 -2.443 -7.578 1 97.12 522 ASN A N 1
ATOM 4173 C CA . ASN A 1 522 ? 4.715 -2.082 -6.723 1 97.12 522 ASN A CA 1
ATOM 4174 C C . ASN A 1 522 ? 4.262 -1.766 -5.301 1 97.12 522 ASN A C 1
ATOM 4176 O O . ASN A 1 522 ? 4.887 -2.203 -4.332 1 97.12 522 ASN A O 1
ATOM 4180 N N . SER A 1 523 ? 3.123 -1.069 -5.062 1 98.06 523 SER A N 1
ATOM 4181 C CA . SER A 1 523 ? 2.684 -0.688 -3.727 1 98.06 523 SER A CA 1
ATOM 4182 C C . SER A 1 523 ? 2.27 -1.908 -2.91 1 98.06 523 SER A C 1
ATOM 4184 O O . SER A 1 523 ? 2.691 -2.066 -1.763 1 98.06 523 SER A O 1
ATOM 4186 N N . ARG A 1 524 ? 1.427 -2.812 -3.523 1 98.38 524 ARG A N 1
ATOM 4187 C CA . ARG A 1 524 ? 0.943 -3.992 -2.814 1 98.38 524 ARG A CA 1
ATOM 4188 C C . ARG A 1 524 ? 2.086 -4.953 -2.506 1 98.38 524 ARG A C 1
ATOM 4190 O O . ARG A 1 524 ? 2.156 -5.516 -1.41 1 98.38 524 ARG A O 1
ATOM 4197 N N . VAL A 1 525 ? 3.014 -5.121 -3.453 1 98.31 525 VAL A N 1
ATOM 4198 C CA . VAL A 1 525 ? 4.156 -6.008 -3.242 1 98.31 525 VAL A CA 1
ATOM 4199 C C . VAL A 1 525 ? 5.059 -5.434 -2.154 1 98.31 525 VAL A C 1
ATOM 4201 O O . VAL A 1 525 ? 5.547 -6.168 -1.293 1 98.31 525 VAL A O 1
ATOM 4204 N N . ALA A 1 526 ? 5.293 -4.074 -2.16 1 98.31 526 ALA A N 1
ATOM 4205 C CA . ALA A 1 526 ? 6.117 -3.432 -1.138 1 98.31 526 ALA A CA 1
ATOM 4206 C C . ALA A 1 526 ? 5.48 -3.572 0.243 1 98.31 526 ALA A C 1
ATOM 4208 O O . ALA A 1 526 ? 6.184 -3.717 1.245 1 98.31 526 ALA A O 1
ATOM 4209 N N . PHE A 1 527 ? 4.152 -3.477 0.334 1 98.62 527 PHE A N 1
ATOM 4210 C CA . PHE A 1 527 ? 3.447 -3.699 1.592 1 98.62 527 PHE A CA 1
ATOM 4211 C C . PHE A 1 527 ? 3.756 -5.086 2.146 1 98.62 527 PHE A C 1
ATOM 4213 O O . PHE A 1 527 ? 4.086 -5.227 3.326 1 98.62 527 PHE A O 1
ATOM 4220 N N . TRP A 1 528 ? 3.652 -6.074 1.301 1 98.12 528 TRP A N 1
ATOM 4221 C CA . TRP A 1 528 ? 3.902 -7.438 1.749 1 98.12 528 TRP A CA 1
ATOM 4222 C C . TRP A 1 528 ? 5.383 -7.656 2.037 1 98.12 528 TRP A C 1
ATOM 4224 O O . TRP A 1 528 ? 5.742 -8.43 2.926 1 98.12 528 TRP A O 1
ATOM 4234 N N . ASP A 1 529 ? 6.328 -6.949 1.302 1 97.75 529 ASP A N 1
ATOM 4235 C CA . ASP A 1 529 ? 7.738 -7 1.663 1 97.75 529 ASP A CA 1
ATOM 4236 C C . ASP A 1 529 ? 7.949 -6.582 3.117 1 97.75 529 ASP A C 1
ATOM 4238 O O . ASP A 1 529 ? 8.68 -7.242 3.859 1 97.75 529 ASP A O 1
ATOM 4242 N N . LEU A 1 530 ? 7.289 -5.512 3.473 1 97.88 530 LEU A N 1
ATOM 4243 C CA . LEU A 1 530 ? 7.398 -5.008 4.84 1 97.88 530 LEU A CA 1
ATOM 4244 C C . LEU A 1 530 ? 6.758 -5.977 5.828 1 97.88 530 LEU A C 1
ATOM 4246 O O . LEU A 1 530 ? 7.297 -6.215 6.91 1 97.88 530 LEU A O 1
ATOM 4250 N N . PHE A 1 531 ? 5.578 -6.492 5.461 1 98.25 531 PHE A N 1
ATOM 4251 C CA . PHE A 1 531 ? 4.855 -7.41 6.332 1 98.25 531 PHE A CA 1
ATOM 4252 C C . PHE A 1 531 ? 5.688 -8.656 6.621 1 98.25 531 PHE A C 1
ATOM 4254 O O . PHE A 1 531 ? 5.816 -9.07 7.773 1 98.25 531 PHE A O 1
ATOM 4261 N N . TYR A 1 532 ? 6.25 -9.242 5.586 1 96.5 532 TYR A N 1
ATOM 4262 C CA . TYR A 1 532 ? 7.035 -10.461 5.75 1 96.5 532 TYR A CA 1
ATOM 4263 C C . TYR A 1 532 ? 8.344 -10.172 6.473 1 96.5 532 TYR A C 1
ATOM 4265 O O . TYR A 1 532 ? 8.852 -11.023 7.207 1 96.5 532 TYR A O 1
ATOM 4273 N N . LYS A 1 533 ? 8.922 -8.992 6.266 1 96.38 533 LYS A N 1
ATOM 4274 C CA . LYS A 1 533 ? 10.117 -8.633 7.02 1 96.38 533 LYS A CA 1
ATOM 4275 C C . LYS A 1 533 ? 9.828 -8.555 8.516 1 96.38 533 LYS A C 1
ATOM 4277 O O . LYS A 1 533 ? 10.578 -9.094 9.328 1 96.38 533 LYS A O 1
ATOM 4282 N N . LEU A 1 534 ? 8.711 -7.887 8.844 1 97.06 534 LEU A N 1
ATOM 4283 C CA . LEU A 1 534 ? 8.312 -7.75 10.242 1 97.06 534 LEU A CA 1
ATOM 4284 C C . LEU A 1 534 ? 8.047 -9.117 10.867 1 97.06 534 LEU A C 1
ATOM 4286 O O . LEU A 1 534 ? 8.352 -9.336 12.039 1 97.06 534 LEU A O 1
ATOM 4290 N N . ASN A 1 535 ? 7.488 -10.055 10.062 1 97.12 535 ASN A N 1
ATOM 4291 C CA . ASN A 1 535 ? 7.035 -11.336 10.586 1 97.12 535 ASN A CA 1
ATOM 4292 C C . ASN A 1 535 ? 7.887 -12.492 10.062 1 97.12 535 ASN A C 1
ATOM 4294 O O . ASN A 1 535 ? 7.406 -13.617 9.953 1 97.12 535 ASN A O 1
ATOM 4298 N N . GLU A 1 536 ? 9.086 -12.258 9.688 1 94.81 536 GLU A N 1
ATOM 4299 C CA . GLU A 1 536 ? 9.961 -13.234 9.047 1 94.81 536 GLU A CA 1
ATOM 4300 C C . GLU A 1 536 ? 10.062 -14.508 9.875 1 94.81 536 GLU A C 1
ATOM 4302 O O . GLU A 1 536 ? 9.867 -15.609 9.359 1 94.81 536 GLU A O 1
ATOM 4307 N N . LYS A 1 537 ? 10.289 -14.398 11.172 1 95.31 537 LYS A N 1
ATOM 4308 C CA . LYS A 1 537 ? 10.539 -15.547 12.039 1 95.31 537 LYS A CA 1
ATOM 4309 C C . LYS A 1 537 ? 9.234 -16.25 12.391 1 95.31 537 LYS A C 1
ATOM 4311 O O . LYS A 1 537 ? 9.25 -17.391 12.875 1 95.31 537 LYS A O 1
ATOM 4316 N N . ALA A 1 538 ? 8.141 -15.57 12.125 1 96.25 538 ALA A N 1
ATOM 4317 C CA . ALA A 1 538 ? 6.848 -16.141 12.477 1 96.25 538 ALA A CA 1
ATOM 4318 C C . ALA A 1 538 ? 6.305 -17 11.336 1 96.25 538 ALA A C 1
ATOM 4320 O O . ALA A 1 538 ? 5.297 -17.703 11.5 1 96.25 538 ALA A O 1
ATOM 4321 N N . GLN A 1 539 ? 6.965 -17.062 10.133 1 94.69 539 GLN A N 1
ATOM 4322 C CA . GLN A 1 539 ? 6.492 -17.875 9.016 1 94.69 539 GLN A CA 1
ATOM 4323 C C . GLN A 1 539 ? 6.523 -19.359 9.359 1 94.69 539 GLN A C 1
ATOM 4325 O O . GLN A 1 539 ? 7.504 -19.844 9.922 1 94.69 539 GLN A O 1
ATOM 4330 N N . ILE A 1 540 ? 5.531 -19.953 9.031 1 92.81 540 ILE A N 1
ATOM 4331 C CA . ILE A 1 540 ? 5.5 -21.391 9.25 1 92.81 540 ILE A CA 1
ATOM 4332 C C . ILE A 1 540 ? 6.605 -22.062 8.438 1 92.81 540 ILE A C 1
ATOM 4334 O O . ILE A 1 540 ? 6.734 -21.812 7.234 1 92.81 540 ILE A O 1
ATOM 4338 N N . GLY A 1 541 ? 7.367 -22.859 9.07 1 91.69 541 GLY A N 1
ATOM 4339 C CA . GLY A 1 541 ? 8.445 -23.594 8.422 1 91.69 541 GLY A CA 1
ATOM 4340 C C . GLY A 1 541 ? 9.766 -22.844 8.438 1 91.69 541 GLY A C 1
ATOM 4341 O O . GLY A 1 541 ? 10.781 -23.359 7.973 1 91.69 541 GLY A O 1
ATOM 4342 N N . TYR A 1 542 ? 9.781 -21.578 9.016 1 93.44 542 TYR A N 1
ATOM 4343 C CA . TYR A 1 542 ? 10.984 -20.75 9.023 1 93.44 542 TYR A CA 1
ATOM 4344 C C . TYR A 1 542 ? 12.07 -21.391 9.883 1 93.44 542 TYR A C 1
ATOM 4346 O O . TYR A 1 542 ? 11.789 -21.922 10.969 1 93.44 542 TYR A O 1
ATOM 4354 N N . LYS A 1 543 ? 13.312 -21.422 9.367 1 91.56 543 LYS A N 1
ATOM 4355 C CA . LYS A 1 543 ? 14.492 -21.859 10.102 1 91.56 543 LYS A CA 1
ATOM 4356 C C . LYS A 1 543 ? 15.562 -20.766 10.125 1 91.56 543 LYS A C 1
ATOM 4358 O O . LYS A 1 543 ? 15.836 -20.141 9.102 1 91.56 543 LYS A O 1
ATOM 4363 N N . ASP A 1 544 ? 16.094 -20.422 11.312 1 82.88 544 ASP A N 1
ATOM 4364 C CA . ASP A 1 544 ? 17.172 -19.438 11.438 1 82.88 544 ASP A CA 1
ATOM 4365 C C . ASP A 1 544 ? 18.438 -19.922 10.75 1 82.88 544 ASP A C 1
ATOM 4367 O O . ASP A 1 544 ? 18.812 -21.094 10.875 1 82.88 544 ASP A O 1
ATOM 4371 N N . SER A 1 545 ? 18.891 -19.297 9.719 1 65.44 545 SER A N 1
ATOM 4372 C CA . SER A 1 545 ? 20.109 -19.688 9.031 1 65.44 545 SER A CA 1
ATOM 4373 C C . SER A 1 545 ? 21.266 -19.859 10.008 1 65.44 545 SER A C 1
ATOM 4375 O O . SER A 1 545 ? 22.312 -20.422 9.656 1 65.44 545 SER A O 1
ATOM 4377 N N . SER A 1 546 ? 21.391 -19.156 11.172 1 49.47 546 SER A N 1
ATOM 4378 C CA . SER A 1 546 ? 22.531 -19.281 12.07 1 49.47 546 SER A CA 1
ATOM 4379 C C . SER A 1 546 ? 22.625 -20.672 12.672 1 49.47 546 SER A C 1
ATOM 4381 O O . SER A 1 546 ? 23.625 -21.031 13.289 1 49.47 546 SER A O 1
ATOM 4383 N N . ASN A 1 547 ? 21.656 -21.516 12.711 1 39.03 547 ASN A N 1
ATOM 4384 C CA . ASN A 1 547 ? 21.875 -22.844 13.273 1 39.03 547 ASN A CA 1
ATOM 4385 C C . ASN A 1 547 ? 22.188 -23.859 12.188 1 39.03 547 ASN A C 1
ATOM 4387 O O . ASN A 1 547 ? 21.562 -23.859 11.117 1 39.03 547 ASN A O 1
ATOM 4391 N N . MET B 1 1 ? -61.406 96.938 -12.156 1 26.34 1 MET B N 1
ATOM 4392 C CA . MET B 1 1 ? -61.312 95.562 -11.859 1 26.34 1 MET B CA 1
ATOM 4393 C C . MET B 1 1 ? -59.844 95.062 -11.766 1 26.34 1 MET B C 1
ATOM 4395 O O . MET B 1 1 ? -59.094 95.188 -12.734 1 26.34 1 MET B O 1
ATOM 4399 N N . TRP B 1 2 ? -59.281 95.25 -10.516 1 22.31 2 TRP B N 1
ATOM 4400 C CA . TRP B 1 2 ? -57.969 95.188 -9.883 1 22.31 2 TRP B CA 1
ATOM 4401 C C . TRP B 1 2 ? -57.375 93.812 -9.984 1 22.31 2 TRP B C 1
ATOM 4403 O O . TRP B 1 2 ? -57.969 92.812 -9.531 1 22.31 2 TRP B O 1
ATOM 4413 N N . ARG B 1 3 ? -56.688 93.562 -11.148 1 27.52 3 ARG B N 1
ATOM 4414 C CA . ARG B 1 3 ? -55.875 92.5 -11.625 1 27.52 3 ARG B CA 1
ATOM 4415 C C . ARG B 1 3 ? -54.812 92.062 -10.586 1 27.52 3 ARG B C 1
ATOM 4417 O O . ARG B 1 3 ? -53.844 92.812 -10.367 1 27.52 3 ARG B O 1
ATOM 4424 N N . TYR B 1 4 ? -55.281 91.5 -9.359 1 21.41 4 TYR B N 1
ATOM 4425 C CA . TYR B 1 4 ? -54.438 91.125 -8.234 1 21.41 4 TYR B CA 1
ATOM 4426 C C . TYR B 1 4 ? -53.406 90.062 -8.672 1 21.41 4 TYR B C 1
ATOM 4428 O O . TYR B 1 4 ? -53.75 89.062 -9.25 1 21.41 4 TYR B O 1
ATOM 4436 N N . LYS B 1 5 ? -52.281 90.625 -9.18 1 30.27 5 LYS B N 1
ATOM 4437 C CA . LYS B 1 5 ? -51.031 89.938 -9.484 1 30.27 5 LYS B CA 1
ATOM 4438 C C . LYS B 1 5 ? -50.625 89 -8.328 1 30.27 5 LYS B C 1
ATOM 4440 O O . LYS B 1 5 ? -50.375 89.5 -7.219 1 30.27 5 LYS B O 1
ATOM 4445 N N . CYS B 1 6 ? -51 87.562 -8.328 1 25.38 6 CYS B N 1
ATOM 4446 C CA . CYS B 1 6 ? -50.719 86.5 -7.434 1 25.38 6 CYS B CA 1
ATOM 4447 C C . CYS B 1 6 ? -49.219 86.312 -7.242 1 25.38 6 CYS B C 1
ATOM 4449 O O . CYS B 1 6 ? -48.469 86.125 -8.211 1 25.38 6 CYS B O 1
ATOM 4451 N N . ASN B 1 7 ? -48.594 87 -6.391 1 28.31 7 ASN B N 1
ATOM 4452 C CA . ASN B 1 7 ? -47.219 86.812 -5.941 1 28.31 7 ASN B CA 1
ATOM 4453 C C . ASN B 1 7 ? -46.938 85.375 -5.465 1 28.31 7 ASN B C 1
ATOM 4455 O O . ASN B 1 7 ? -47.562 84.938 -4.508 1 28.31 7 ASN B O 1
ATOM 4459 N N . THR B 1 8 ? -46.781 84.438 -6.395 1 32.06 8 THR B N 1
ATOM 4460 C CA . THR B 1 8 ? -46.375 83.062 -6.121 1 32.06 8 THR B CA 1
ATOM 4461 C C . THR B 1 8 ? -45.094 83.062 -5.297 1 32.06 8 THR B C 1
ATOM 4463 O O . THR B 1 8 ? -44.062 83.562 -5.734 1 32.06 8 THR B O 1
ATOM 4466 N N . ILE B 1 9 ? -45.156 83.25 -4.008 1 31.58 9 ILE B N 1
ATOM 4467 C CA . ILE B 1 9 ? -44.062 83 -3.102 1 31.58 9 ILE B CA 1
ATOM 4468 C C . ILE B 1 9 ? -43.531 81.562 -3.316 1 31.58 9 ILE B C 1
ATOM 4470 O O . ILE B 1 9 ? -44.281 80.562 -3.211 1 31.58 9 ILE B O 1
ATOM 4474 N N . LEU B 1 10 ? -42.562 81.375 -4.203 1 34.47 10 LEU B N 1
ATOM 4475 C CA . LEU B 1 10 ? -41.75 80.188 -4.34 1 34.47 10 LEU B CA 1
ATOM 4476 C C . LEU B 1 10 ? -41.125 79.812 -3.008 1 34.47 10 LEU B C 1
ATOM 4478 O O . LEU B 1 10 ? -40.312 80.562 -2.461 1 34.47 10 LEU B O 1
ATOM 4482 N N . LEU B 1 11 ? -41.875 79.188 -2.062 1 33.34 11 LEU B N 1
ATOM 4483 C CA . LEU B 1 11 ? -41.281 78.5 -0.903 1 33.34 11 LEU B CA 1
ATOM 4484 C C . LEU B 1 11 ? -40.188 77.562 -1.327 1 33.34 11 LEU B C 1
ATOM 4486 O O . LEU B 1 11 ? -40.438 76.625 -2.043 1 33.34 11 LEU B O 1
ATOM 4490 N N . LEU B 1 12 ? -38.938 78.062 -1.416 1 34.19 12 LEU B N 1
ATOM 4491 C CA . LEU B 1 12 ? -37.75 77.25 -1.496 1 34.19 12 LEU B CA 1
ATOM 4492 C C . LEU B 1 12 ? -37.688 76.25 -0.337 1 34.19 12 LEU B C 1
ATOM 4494 O O . LEU B 1 12 ? -37.562 76.625 0.823 1 34.19 12 LEU B O 1
ATOM 4498 N N . SER B 1 13 ? -38.406 75.125 -0.381 1 35.19 13 SER B N 1
ATOM 4499 C CA . SER B 1 13 ? -38.188 74 0.528 1 35.19 13 SER B CA 1
ATOM 4500 C C . SER B 1 13 ? -36.719 73.625 0.565 1 35.19 13 SER B C 1
ATOM 4502 O O . SER B 1 13 ? -36.156 73.188 -0.442 1 35.19 13 SER B O 1
ATOM 4504 N N . PHE B 1 14 ? -35.938 74.375 1.359 1 35.5 14 PHE B N 1
ATOM 4505 C CA . PHE B 1 14 ? -34.625 73.812 1.722 1 35.5 14 PHE B CA 1
ATOM 4506 C C . PHE B 1 14 ? -34.75 72.438 2.25 1 35.5 14 PHE B C 1
ATOM 4508 O O . PHE B 1 14 ? -35.344 72.188 3.314 1 35.5 14 PHE B O 1
ATOM 4515 N N . VAL B 1 15 ? -34.844 71.438 1.416 1 36.84 15 VAL B N 1
ATOM 4516 C CA . VAL B 1 15 ? -34.594 70.062 1.791 1 36.84 15 VAL B CA 1
ATOM 4517 C C . VAL B 1 15 ? -33.25 70 2.514 1 36.84 15 VAL B C 1
ATOM 4519 O O . VAL B 1 15 ? -32.188 70.188 1.912 1 36.84 15 VAL B O 1
ATOM 4522 N N . PHE B 1 16 ? -33.219 70.438 3.795 1 34.81 16 PHE B N 1
ATOM 4523 C CA . PHE B 1 16 ? -32.094 69.938 4.609 1 34.81 16 PHE B CA 1
ATOM 4524 C C . PHE B 1 16 ? -31.891 68.438 4.441 1 34.81 16 PHE B C 1
ATOM 4526 O O . PHE B 1 16 ? -32.75 67.625 4.84 1 34.81 16 PHE B O 1
ATOM 4533 N N . ASN B 1 17 ? -31.266 68.125 3.408 1 33.09 17 ASN B N 1
ATOM 4534 C CA . ASN B 1 17 ? -30.656 66.812 3.42 1 33.09 17 ASN B CA 1
ATOM 4535 C C . ASN B 1 17 ? -29.906 66.5 4.727 1 33.09 17 ASN B C 1
ATOM 4537 O O . ASN B 1 17 ? -28.859 67.125 4.973 1 33.09 17 ASN B O 1
ATOM 4541 N N . TYR B 1 18 ? -30.641 66.438 5.867 1 32.69 18 TYR B N 1
ATOM 4542 C CA . TYR B 1 18 ? -29.969 65.75 6.98 1 32.69 18 TYR B CA 1
ATOM 4543 C C . TYR B 1 18 ? -29.141 64.562 6.492 1 32.69 18 TYR B C 1
ATOM 4545 O O . TYR B 1 18 ? -29.688 63.5 6.137 1 32.69 18 TYR B O 1
ATOM 4553 N N . GLY B 1 19 ? -28.125 64.875 5.762 1 36.06 19 GLY B N 1
ATOM 4554 C CA . GLY B 1 19 ? -27.141 63.812 5.809 1 36.06 19 GLY B CA 1
ATOM 4555 C C . GLY B 1 19 ? -27.031 63.156 7.176 1 36.06 19 GLY B C 1
ATOM 4556 O O . GLY B 1 19 ? -26.812 63.844 8.18 1 36.06 19 GLY B O 1
ATOM 4557 N N . THR B 1 20 ? -27.891 62.25 7.504 1 35.84 20 THR B N 1
ATOM 4558 C CA . THR B 1 20 ? -27.609 61.375 8.633 1 35.84 20 THR B CA 1
ATOM 4559 C C . THR B 1 20 ? -26.109 61.125 8.766 1 35.84 20 THR B C 1
ATOM 4561 O O . THR B 1 20 ? -25.547 60.312 8.039 1 35.84 20 THR B O 1
ATOM 4564 N N . ALA B 1 21 ? -25.344 62.156 8.836 1 40.47 21 ALA B N 1
ATOM 4565 C CA . ALA B 1 21 ? -24.047 61.875 9.453 1 40.47 21 ALA B CA 1
ATOM 4566 C C . ALA B 1 21 ? -24.203 61 10.695 1 40.47 21 ALA B C 1
ATOM 4568 O O . ALA B 1 21 ? -24.484 61.5 11.781 1 40.47 21 ALA B O 1
ATOM 4569 N N . MET B 1 22 ? -24.953 59.969 10.703 1 39.53 22 MET B N 1
ATOM 4570 C CA . MET B 1 22 ? -24.688 59.062 11.812 1 39.53 22 MET B CA 1
ATOM 4571 C C . MET B 1 22 ? -23.203 59.062 12.156 1 39.53 22 MET B C 1
ATOM 4573 O O . MET B 1 22 ? -22.375 58.656 11.336 1 39.53 22 MET B O 1
ATOM 4577 N N . SER B 1 23 ? -22.625 59.938 12.711 1 42.16 23 SER B N 1
ATOM 4578 C CA . SER B 1 23 ? -21.281 60 13.273 1 42.16 23 SER B CA 1
ATOM 4579 C C . SER B 1 23 ? -20.828 58.594 13.711 1 42.16 23 SER B C 1
ATOM 4581 O O . SER B 1 23 ? -21.438 58 14.586 1 42.16 23 SER B O 1
ATOM 4583 N N . ARG B 1 24 ? -20.469 57.719 12.906 1 52.84 24 ARG B N 1
ATOM 4584 C CA . ARG B 1 24 ? -19.953 56.375 13.156 1 52.84 24 ARG B CA 1
ATOM 4585 C C . ARG B 1 24 ? -18.953 56.375 14.305 1 52.84 24 ARG B C 1
ATOM 4587 O O . ARG B 1 24 ? -17.812 56.812 14.141 1 52.84 24 ARG B O 1
ATOM 4594 N N . ILE B 1 25 ? -19.391 56.562 15.586 1 64.88 25 ILE B N 1
ATOM 4595 C CA . ILE B 1 25 ? -18.562 56.469 16.781 1 64.88 25 ILE B CA 1
ATOM 4596 C C . ILE B 1 25 ? -17.734 55.188 16.734 1 64.88 25 ILE B C 1
ATOM 4598 O O . ILE B 1 25 ? -18.266 54.125 16.516 1 64.88 25 ILE B O 1
ATOM 4602 N N . ASP B 1 26 ? -16.422 55.406 16.781 1 78 26 ASP B N 1
ATOM 4603 C CA . ASP B 1 26 ? -15.484 54.312 16.828 1 78 26 ASP B CA 1
ATOM 4604 C C . ASP B 1 26 ? -15.727 53.438 18.062 1 78 26 ASP B C 1
ATOM 4606 O O . ASP B 1 26 ? -16.031 53.938 19.141 1 78 26 ASP B O 1
ATOM 4610 N N . PRO B 1 27 ? -15.773 52.188 17.828 1 92.19 27 PRO B N 1
ATOM 4611 C CA . PRO B 1 27 ? -15.961 51.281 18.969 1 92.19 27 PRO B CA 1
ATOM 4612 C C . PRO B 1 27 ? -14.859 51.438 20.016 1 92.19 27 PRO B C 1
ATOM 4614 O O . PRO B 1 27 ? -13.688 51.594 19.672 1 92.19 27 PRO B O 1
ATOM 4617 N N . LEU B 1 28 ? -15.203 51.562 21.25 1 95.69 28 LEU B N 1
ATOM 4618 C CA . LEU B 1 28 ? -14.32 51.656 22.406 1 95.69 28 LEU B CA 1
ATOM 4619 C C . LEU B 1 28 ? -14.656 50.625 23.453 1 95.69 28 LEU B C 1
ATOM 4621 O O . LEU B 1 28 ? -15.82 50.469 23.828 1 95.69 28 LEU B O 1
ATOM 4625 N N . VAL B 1 29 ? -13.664 49.906 23.875 1 96.56 29 VAL B N 1
ATOM 4626 C CA . VAL B 1 29 ? -13.891 48.844 24.875 1 96.56 29 VAL B CA 1
ATOM 4627 C C . VAL B 1 29 ? -12.977 49.062 26.078 1 96.56 29 VAL B C 1
ATOM 4629 O O . VAL B 1 29 ? -11.875 49.625 25.922 1 96.56 29 VAL B O 1
ATOM 4632 N N . ASP B 1 30 ? -13.391 48.656 27.219 1 96.75 30 ASP B N 1
ATOM 4633 C CA . ASP B 1 30 ? -12.633 48.75 28.469 1 96.75 30 ASP B CA 1
ATOM 4634 C C . ASP B 1 30 ? -12.109 47.375 28.891 1 96.75 30 ASP B C 1
ATOM 4636 O O . ASP B 1 30 ? -12.836 46.594 29.5 1 96.75 30 ASP B O 1
ATOM 4640 N N . THR B 1 31 ? -10.82 47.188 28.641 1 97.44 31 THR B N 1
ATOM 4641 C CA . THR B 1 31 ? -10.195 45.906 28.938 1 97.44 31 THR B CA 1
ATOM 4642 C C . THR B 1 31 ? -9.406 45.969 30.25 1 97.44 31 THR B C 1
ATOM 4644 O O . THR B 1 31 ? -9.305 47.031 30.859 1 97.44 31 THR B O 1
ATOM 4647 N N . ASN B 1 32 ? -8.836 44.812 30.672 1 96.44 32 ASN B N 1
ATOM 4648 C CA . ASN B 1 32 ? -8.008 44.75 31.875 1 96.44 32 ASN B CA 1
ATOM 4649 C C . ASN B 1 32 ? -6.695 45.531 31.672 1 96.44 32 ASN B C 1
ATOM 4651 O O . ASN B 1 32 ? -6.043 45.906 32.656 1 96.44 32 ASN B O 1
ATOM 4655 N N . VAL B 1 33 ? -6.383 45.719 30.375 1 97.12 33 VAL B N 1
ATOM 4656 C CA . VAL B 1 33 ? -5.117 46.406 30.094 1 97.12 33 VAL B CA 1
ATOM 4657 C C . VAL B 1 33 ? -5.383 47.844 29.688 1 97.12 33 VAL B C 1
ATOM 4659 O O . VAL B 1 33 ? -4.477 48.531 29.219 1 97.12 33 VAL B O 1
ATOM 4662 N N . GLY B 1 34 ? -6.609 48.281 29.812 1 97.5 34 GLY B N 1
ATOM 4663 C CA . GLY B 1 34 ? -6.957 49.625 29.453 1 97.5 34 GLY B CA 1
ATOM 4664 C C . GLY B 1 34 ? -7.938 49.719 28.297 1 97.5 34 GLY B C 1
ATOM 4665 O O . GLY B 1 34 ? -8.414 48.719 27.797 1 97.5 34 GLY B O 1
ATOM 4666 N N . MET B 1 35 ? -8.195 50.969 27.906 1 97.75 35 MET B N 1
ATOM 4667 C CA . MET B 1 35 ? -9.164 51.219 26.844 1 97.75 35 MET B CA 1
ATOM 4668 C C . MET B 1 35 ? -8.539 51 25.469 1 97.75 35 MET B C 1
ATOM 4670 O O . MET B 1 35 ? -7.387 51.344 25.234 1 97.75 35 MET B O 1
ATOM 4674 N N . ILE B 1 36 ? -9.344 50.375 24.641 1 98.31 36 ILE B N 1
ATOM 4675 C CA . ILE B 1 36 ? -8.906 50.094 23.281 1 98.31 36 ILE B CA 1
ATOM 4676 C C . ILE B 1 36 ? -9.953 50.594 22.281 1 98.31 36 ILE B C 1
ATOM 4678 O O . ILE B 1 36 ? -11.133 50.25 22.391 1 98.31 36 ILE B O 1
ATOM 4682 N N . ARG B 1 37 ? -9.516 51.438 21.375 1 98 37 ARG B N 1
ATOM 4683 C CA . ARG B 1 37 ? -10.383 52 20.344 1 98 37 ARG B CA 1
ATOM 4684 C C . ARG B 1 37 ? -10.172 51.281 19.016 1 98 37 ARG B C 1
ATOM 4686 O O . ARG B 1 37 ? -9.039 51.125 18.562 1 98 37 ARG B O 1
ATOM 4693 N N . GLY B 1 38 ? -11.297 50.812 18.484 1 97.69 38 GLY B N 1
ATOM 4694 C CA . GLY B 1 38 ? -11.234 50.125 17.203 1 97.69 38 GLY B CA 1
ATOM 4695 C C . GLY B 1 38 ? -11.844 50.938 16.062 1 97.69 38 GLY B C 1
ATOM 4696 O O . GLY B 1 38 ? -12.008 52.156 16.172 1 97.69 38 GLY B O 1
ATOM 4697 N N . LEU B 1 39 ? -12 50.219 14.891 1 96.75 39 LEU B N 1
ATOM 4698 C CA . LEU B 1 39 ? -12.617 50.781 13.688 1 96.75 39 LEU B CA 1
ATOM 4699 C C . LEU B 1 39 ? -13.844 49.969 13.281 1 96.75 39 LEU B C 1
ATOM 4701 O O . LEU B 1 39 ? -13.883 48.75 13.477 1 96.75 39 LEU B O 1
ATOM 4705 N N . ARG B 1 40 ? -14.766 50.625 12.758 1 96 40 ARG B N 1
ATOM 4706 C CA . ARG B 1 40 ? -15.883 49.938 12.141 1 96 40 ARG B CA 1
ATOM 4707 C C . ARG B 1 40 ? -15.508 49.438 10.734 1 96 40 ARG B C 1
ATOM 4709 O O . ARG B 1 40 ? -14.938 50.219 9.953 1 96 40 ARG B O 1
ATOM 4716 N N . ALA B 1 41 ? -15.852 48.281 10.516 1 95.06 41 ALA B N 1
ATOM 4717 C CA . ALA B 1 41 ? -15.578 47.719 9.188 1 95.06 41 ALA B CA 1
ATOM 4718 C C . ALA B 1 41 ? -16.469 48.375 8.133 1 95.06 41 ALA B C 1
ATOM 4720 O O . ALA B 1 41 ? -17.625 48.719 8.414 1 95.06 41 ALA B O 1
ATOM 4721 N N . THR B 1 42 ? -15.992 48.5 6.898 1 91.69 42 THR B N 1
ATOM 4722 C CA . THR B 1 42 ? -16.766 49.094 5.805 1 91.69 42 THR B CA 1
ATOM 4723 C C . THR B 1 42 ? -17.391 47.969 4.949 1 91.69 42 THR B C 1
ATOM 4725 O O . THR B 1 42 ? -18.297 48.25 4.156 1 91.69 42 THR B O 1
ATOM 4728 N N . ASP B 1 43 ? -16.969 46.812 5.148 1 90.81 43 ASP B N 1
ATOM 4729 C CA . ASP B 1 43 ? -17.391 45.719 4.277 1 90.81 43 ASP B CA 1
ATOM 4730 C C . ASP B 1 43 ? -18.25 44.719 5.031 1 90.81 43 ASP B C 1
ATOM 4732 O O . ASP B 1 43 ? -18.406 43.594 4.609 1 90.81 43 ASP B O 1
ATOM 4736 N N . GLY B 1 44 ? -18.766 45.125 6.117 1 92.19 44 GLY B N 1
ATOM 4737 C CA . GLY B 1 44 ? -19.609 44.219 6.898 1 92.19 44 GLY B CA 1
ATOM 4738 C C . GLY B 1 44 ? -20.047 44.812 8.227 1 92.19 44 GLY B C 1
ATOM 4739 O O . GLY B 1 44 ? -19.719 45.969 8.531 1 92.19 44 GLY B O 1
ATOM 4740 N N . ASP B 1 45 ? -20.766 44 9 1 95 45 ASP B N 1
ATOM 4741 C CA . ASP B 1 45 ? -21.312 44.438 10.289 1 95 45 ASP B CA 1
ATOM 4742 C C . ASP B 1 45 ? -20.438 43.938 11.445 1 95 45 ASP B C 1
ATOM 4744 O O . ASP B 1 45 ? -20.906 43.188 12.289 1 95 45 ASP B O 1
ATOM 4748 N N . TYR B 1 46 ? -19.25 44.5 11.477 1 97.12 46 TYR B N 1
ATOM 4749 C CA . TYR B 1 46 ? -18.344 44.094 12.547 1 97.12 46 TYR B CA 1
ATOM 4750 C C . TYR B 1 46 ? -17.344 45.219 12.836 1 97.12 46 TYR B C 1
ATOM 4752 O O . TYR B 1 46 ? -17.188 46.156 12.039 1 97.12 46 TYR B O 1
ATOM 4760 N N . ALA B 1 47 ? -16.734 45.219 13.992 1 97.94 47 ALA B N 1
ATOM 4761 C CA . ALA B 1 47 ? -15.68 46.125 14.422 1 97.94 47 ALA B CA 1
ATOM 4762 C C . ALA B 1 47 ? -14.312 45.438 14.359 1 97.94 47 ALA B C 1
ATOM 4764 O O . ALA B 1 47 ? -14.219 44.219 14.492 1 97.94 47 ALA B O 1
ATOM 4765 N N . MET B 1 48 ? -13.359 46.25 14.094 1 98.25 48 MET B N 1
ATOM 4766 C CA . MET B 1 48 ? -11.992 45.75 14.008 1 98.25 48 MET B CA 1
ATOM 4767 C C . MET B 1 48 ? -11.102 46.406 15.047 1 98.25 48 MET B C 1
ATOM 4769 O O . MET B 1 48 ? -11.078 47.656 15.148 1 98.25 48 MET B O 1
ATOM 4773 N N . PHE B 1 49 ? -10.484 45.688 15.891 1 98.62 49 PHE B N 1
ATOM 4774 C CA . PHE B 1 49 ? -9.43 46.125 16.797 1 98.62 49 PHE B CA 1
ATOM 4775 C C . PHE B 1 49 ? -8.086 45.531 16.391 1 98.62 49 PHE B C 1
ATOM 4777 O O . PHE B 1 49 ? -7.824 44.344 16.656 1 98.62 49 PHE B O 1
ATOM 4784 N N . MET B 1 50 ? -7.203 46.344 15.781 1 98.44 50 MET B N 1
ATOM 4785 C CA . MET B 1 50 ? -6.039 45.812 15.078 1 98.44 50 MET B CA 1
ATOM 4786 C C . MET B 1 50 ? -4.746 46.281 15.75 1 98.44 50 MET B C 1
ATOM 4788 O O . MET B 1 50 ? -4.648 47.406 16.219 1 98.44 50 MET B O 1
ATOM 4792 N N . GLY B 1 51 ? -3.779 45.312 15.797 1 98.31 51 GLY B N 1
ATOM 4793 C CA . GLY B 1 51 ? -2.426 45.625 16.234 1 98.31 51 GLY B CA 1
ATOM 4794 C C . GLY B 1 51 ? -2.307 45.812 17.734 1 98.31 51 GLY B C 1
ATOM 4795 O O . GLY B 1 51 ? -1.479 46.625 18.188 1 98.31 51 GLY B O 1
ATOM 4796 N N . ILE B 1 52 ? -3.1 45.219 18.516 1 98.62 52 ILE B N 1
ATOM 4797 C CA . ILE B 1 52 ? -3.039 45.344 19.969 1 98.62 52 ILE B CA 1
ATOM 4798 C C . ILE B 1 52 ? -1.81 44.594 20.5 1 98.62 52 ILE B C 1
ATOM 4800 O O . ILE B 1 52 ? -1.677 43.406 20.328 1 98.62 52 ILE B O 1
ATOM 4804 N N . PRO B 1 53 ? -0.854 45.281 21.125 1 98.38 53 PRO B N 1
ATOM 4805 C CA . PRO B 1 53 ? 0.296 44.562 21.672 1 98.38 53 PRO B CA 1
ATOM 4806 C C . PRO B 1 53 ? -0.072 43.719 22.891 1 98.38 53 PRO B C 1
ATOM 4808 O O . PRO B 1 53 ? -0.674 44.219 23.844 1 98.38 53 PRO B O 1
ATOM 4811 N N . TYR B 1 54 ? 0.228 42.469 22.922 1 98.38 54 TYR B N 1
ATOM 4812 C CA . TYR B 1 54 ? -0.063 41.625 24.062 1 98.38 54 TYR B CA 1
ATOM 4813 C C . TYR B 1 54 ? 1.2 41.312 24.859 1 98.38 54 TYR B C 1
ATOM 4815 O O . TYR B 1 54 ? 1.125 40.906 26.031 1 98.38 54 TYR B O 1
ATOM 4823 N N . ALA B 1 55 ? 2.338 41.438 24.234 1 98.38 55 ALA B N 1
ATOM 4824 C CA . ALA B 1 55 ? 3.623 41.156 24.875 1 98.38 55 ALA B CA 1
ATOM 4825 C C . ALA B 1 55 ? 4.727 42.031 24.281 1 98.38 55 ALA B C 1
ATOM 4827 O O . ALA B 1 55 ? 4.523 42.688 23.266 1 98.38 55 ALA B O 1
ATOM 4828 N N . THR B 1 56 ? 5.863 42.062 24.984 1 97.69 56 THR B N 1
ATOM 4829 C CA . THR B 1 56 ? 7.039 42.781 24.516 1 97.69 56 THR B CA 1
ATOM 4830 C C . THR B 1 56 ? 8.273 41.906 24.516 1 97.69 56 THR B C 1
ATOM 4832 O O . THR B 1 56 ? 8.43 41.062 25.406 1 97.69 56 THR B O 1
ATOM 4835 N N . VAL B 1 57 ? 9.047 42.094 23.516 1 97.38 57 VAL B N 1
ATOM 4836 C CA . VAL B 1 57 ? 10.312 41.375 23.406 1 97.38 57 VAL B CA 1
ATOM 4837 C C . VAL B 1 57 ? 11.398 42.156 24.172 1 97.38 57 VAL B C 1
ATOM 4839 O O . VAL B 1 57 ? 11.492 43.375 24.062 1 97.38 57 VAL B O 1
ATOM 4842 N N . ASP B 1 58 ? 12.156 41.406 25 1 94.69 58 ASP B N 1
ATOM 4843 C CA . ASP B 1 58 ? 13.305 42.031 25.656 1 94.69 58 ASP B CA 1
ATOM 4844 C C . ASP B 1 58 ? 14.422 42.312 24.656 1 94.69 58 ASP B C 1
ATOM 4846 O O . ASP B 1 58 ? 15.039 41.406 24.109 1 94.69 58 ASP B O 1
ATOM 4850 N N . GLU B 1 59 ? 14.75 43.5 24.469 1 91.19 59 GLU B N 1
ATOM 4851 C CA . GLU B 1 59 ? 15.734 43.906 23.469 1 91.19 59 GLU B CA 1
ATOM 4852 C C . GLU B 1 59 ? 17.125 43.375 23.828 1 91.19 59 GLU B C 1
ATOM 4854 O O . GLU B 1 59 ? 17.953 43.125 22.953 1 91.19 59 GLU B O 1
ATOM 4859 N N . ALA B 1 60 ? 17.344 43.25 25.094 1 92.5 60 ALA B N 1
ATOM 4860 C CA . ALA B 1 60 ? 18.656 42.781 25.547 1 92.5 60 ALA B CA 1
ATOM 4861 C C . ALA B 1 60 ? 18.797 41.281 25.312 1 92.5 60 ALA B C 1
ATOM 4863 O O . ALA B 1 60 ? 19.906 40.781 25.219 1 92.5 60 ALA B O 1
ATOM 4864 N N . ASN B 1 61 ? 17.719 40.656 25.219 1 94.25 61 ASN B N 1
ATOM 4865 C CA . ASN B 1 61 ? 17.688 39.219 24.906 1 94.25 61 ASN B CA 1
ATOM 4866 C C . ASN B 1 61 ? 16.484 38.844 24.047 1 94.25 61 ASN B C 1
ATOM 4868 O O . ASN B 1 61 ? 15.578 38.156 24.5 1 94.25 61 ASN B O 1
ATOM 4872 N N . PRO B 1 62 ? 16.531 39.188 22.797 1 97.06 62 PRO B N 1
ATOM 4873 C CA . PRO B 1 62 ? 15.367 38.969 21.938 1 97.06 62 PRO B CA 1
ATOM 4874 C C . PRO B 1 62 ? 15.117 37.469 21.672 1 97.06 62 PRO B C 1
ATOM 4876 O O . PRO B 1 62 ? 14.07 37.094 21.141 1 97.06 62 PRO B O 1
ATOM 4879 N N . PHE B 1 63 ? 16.047 36.594 22.078 1 96.62 63 PHE B N 1
ATOM 4880 C CA . PHE B 1 63 ? 15.938 35.156 21.875 1 96.62 63 PHE B CA 1
ATOM 4881 C C . PHE B 1 63 ? 15.297 34.5 23.094 1 96.62 63 PHE B C 1
ATOM 4883 O O . PHE B 1 63 ? 15 33.281 23.062 1 96.62 63 PHE B O 1
ATOM 4890 N N . GLY B 1 64 ? 15.07 35.219 24.125 1 94.88 64 GLY B N 1
ATOM 4891 C CA . GLY B 1 64 ? 14.523 34.688 25.359 1 94.88 64 GLY B CA 1
ATOM 4892 C C . GLY B 1 64 ? 13.039 34.906 25.516 1 94.88 64 GLY B C 1
ATOM 4893 O O . GLY B 1 64 ? 12.344 35.188 24.531 1 94.88 64 GLY B O 1
ATOM 4894 N N . LEU B 1 65 ? 12.555 34.844 26.703 1 95.31 65 LEU B N 1
ATOM 4895 C CA . LEU B 1 65 ? 11.133 34.938 27 1 95.31 65 LEU B CA 1
ATOM 4896 C C . LEU B 1 65 ? 10.633 36.344 26.797 1 95.31 65 LEU B C 1
ATOM 4898 O O . LEU B 1 65 ? 11.336 37.312 27.125 1 95.31 65 LEU B O 1
ATOM 4902 N N . SER B 1 66 ? 9.469 36.469 26.219 1 96.88 66 SER B N 1
ATOM 4903 C CA . SER B 1 66 ? 8.781 37.75 26.188 1 96.88 66 SER B CA 1
ATOM 4904 C C . SER B 1 66 ? 8.023 38 27.484 1 96.88 66 SER B C 1
ATOM 4906 O O . SER B 1 66 ? 7.918 37.125 28.344 1 96.88 66 SER B O 1
ATOM 4908 N N . LYS B 1 67 ? 7.609 39.219 27.641 1 96.19 67 LYS B N 1
ATOM 4909 C CA . LYS B 1 67 ? 6.859 39.625 28.828 1 96.19 67 LYS B CA 1
ATOM 4910 C C . LYS B 1 67 ? 5.527 40.281 28.453 1 96.19 67 LYS B C 1
ATOM 4912 O O . LYS B 1 67 ? 5.418 40.906 27.406 1 96.19 67 LYS B O 1
ATOM 4917 N N . PRO B 1 68 ? 4.484 40.062 29.297 1 97.5 68 PRO B N 1
ATOM 4918 C CA . PRO B 1 68 ? 3.217 40.75 29.016 1 97.5 68 PRO B CA 1
ATOM 4919 C C . PRO B 1 68 ? 3.381 42.25 28.781 1 97.5 68 PRO B C 1
ATOM 4921 O O . PRO B 1 68 ? 4.176 42.906 29.469 1 97.5 68 PRO B O 1
ATOM 4924 N N . TYR B 1 69 ? 2.713 42.75 27.812 1 97.06 69 TYR B N 1
ATOM 4925 C CA . TYR B 1 69 ? 2.734 44.188 27.547 1 97.06 69 TYR B CA 1
ATOM 4926 C C . TYR B 1 69 ? 2.121 44.938 28.719 1 97.06 69 TYR B C 1
ATOM 4928 O O . TYR B 1 69 ? 1.121 44.531 29.297 1 97.06 69 TYR B O 1
ATOM 4936 N N . PRO B 1 70 ? 2.639 46.125 29.031 1 95.06 70 PRO B N 1
ATOM 4937 C CA . PRO B 1 70 ? 2.08 46.938 30.125 1 95.06 70 PRO B CA 1
ATOM 4938 C C . PRO B 1 70 ? 0.696 47.5 29.797 1 95.06 70 PRO B C 1
ATOM 4940 O O . PRO B 1 70 ? 0.316 47.562 28.641 1 95.06 70 PRO B O 1
ATOM 4943 N N . ARG B 1 71 ? 0.011 47.906 30.844 1 96.69 71 ARG B N 1
ATOM 4944 C CA . ARG B 1 71 ? -1.315 48.5 30.688 1 96.69 71 ARG B CA 1
ATOM 4945 C C . ARG B 1 71 ? -1.246 49.812 29.906 1 96.69 71 ARG B C 1
ATOM 4947 O O . ARG B 1 71 ? -0.257 50.531 30 1 96.69 71 ARG B O 1
ATOM 4954 N N . PHE B 1 72 ? -2.354 50.062 29.266 1 97.06 72 PHE B N 1
ATOM 4955 C CA . PHE B 1 72 ? -2.453 51.344 28.547 1 97.06 72 PHE B CA 1
ATOM 4956 C C . PHE B 1 72 ? -2.848 52.469 29.5 1 97.06 72 PHE B C 1
ATOM 4958 O O . PHE B 1 72 ? -3.828 52.344 30.25 1 97.06 72 PHE B O 1
ATOM 4965 N N . ASN B 1 73 ? -2.156 53.562 29.484 1 94.88 73 ASN B N 1
ATOM 4966 C CA . ASN B 1 73 ? -2.525 54.719 30.281 1 94.88 73 ASN B CA 1
ATOM 4967 C C . ASN B 1 73 ? -3.627 55.531 29.609 1 94.88 73 ASN B C 1
ATOM 4969 O O . ASN B 1 73 ? -4.461 56.156 30.281 1 94.88 73 ASN B O 1
ATOM 4973 N N . GLU B 1 74 ? -3.561 55.594 28.281 1 96 74 GLU B N 1
ATOM 4974 C CA . GLU B 1 74 ? -4.586 56.188 27.422 1 96 74 GLU B CA 1
ATOM 4975 C C . GLU B 1 74 ? -5.172 55.156 26.469 1 96 74 GLU B C 1
ATOM 4977 O O . GLU B 1 74 ? -4.66 54.031 26.359 1 96 74 GLU B O 1
ATOM 4982 N N . ALA B 1 75 ? -6.215 55.625 25.906 1 96.44 75 ALA B N 1
ATOM 4983 C CA . ALA B 1 75 ? -6.852 54.719 24.969 1 96.44 75 ALA B CA 1
ATOM 4984 C C . ALA B 1 75 ? -5.887 54.344 23.844 1 96.44 75 ALA B C 1
ATOM 4986 O O . ALA B 1 75 ? -5.258 55.188 23.234 1 96.44 75 ALA B O 1
ATOM 4987 N N . PHE B 1 76 ? -5.703 53.031 23.656 1 97.62 76 PHE B N 1
ATOM 4988 C CA . PHE B 1 76 ? -4.875 52.531 22.562 1 97.62 76 PHE B CA 1
ATOM 4989 C C . PHE B 1 76 ? -5.645 52.531 21.25 1 97.62 76 PHE B C 1
ATOM 4991 O O . PHE B 1 76 ? -6.715 51.938 21.156 1 97.62 76 PHE B O 1
ATOM 4998 N N . ASP B 1 77 ? -5.156 53.219 20.188 1 97.69 77 ASP B N 1
ATOM 4999 C CA . ASP B 1 77 ? -5.754 53.219 18.859 1 97.69 77 ASP B CA 1
ATOM 5000 C C . ASP B 1 77 ? -5.371 51.938 18.094 1 97.69 77 ASP B C 1
ATOM 5002 O O . ASP B 1 77 ? -4.277 51.875 17.531 1 97.69 77 ASP B O 1
ATOM 5006 N N . ALA B 1 78 ? -6.281 51.031 18.047 1 98.06 78 ALA B N 1
ATOM 5007 C CA . ALA B 1 78 ? -6.059 49.75 17.406 1 98.06 78 ALA B CA 1
ATOM 5008 C C . ALA B 1 78 ? -6.461 49.781 15.938 1 98.06 78 ALA B C 1
ATOM 5010 O O . ALA B 1 78 ? -7.398 49.094 15.531 1 98.06 78 ALA B O 1
ATOM 5011 N N . TYR B 1 79 ? -5.625 50.406 15.086 1 97 79 TYR B N 1
ATOM 5012 C CA . TYR B 1 79 ? -6.02 50.719 13.711 1 97 79 TYR B CA 1
ATOM 5013 C C . TYR B 1 79 ? -5.102 50 12.719 1 97 79 TYR B C 1
ATOM 5015 O O . TYR B 1 79 ? -5.387 49.969 11.523 1 97 79 TYR B O 1
ATOM 5023 N N . ASN B 1 80 ? -4.027 49.438 13.242 1 96.44 80 ASN B N 1
ATOM 5024 C CA . ASN B 1 80 ? -2.971 48.969 12.344 1 96.44 80 ASN B CA 1
ATOM 5025 C C . ASN B 1 80 ? -2.633 47.5 12.57 1 96.44 80 ASN B C 1
ATOM 5027 O O . ASN B 1 80 ? -2.154 47.125 13.641 1 96.44 80 ASN B O 1
ATOM 5031 N N . ASP B 1 81 ? -2.838 46.75 11.508 1 95.5 81 ASP B N 1
ATOM 5032 C CA . ASP B 1 81 ? -2.559 45.312 11.633 1 95.5 81 ASP B CA 1
ATOM 5033 C C . ASP B 1 81 ? -1.314 44.906 10.836 1 95.5 81 ASP B C 1
ATOM 5035 O O . ASP B 1 81 ? -1.164 43.75 10.43 1 95.5 81 ASP B O 1
ATOM 5039 N N . THR B 1 82 ? -0.298 45.75 10.578 1 94.69 82 THR B N 1
ATOM 5040 C CA . THR B 1 82 ? 0.809 45.5 9.656 1 94.69 82 THR B CA 1
ATOM 5041 C C . THR B 1 82 ? 2.027 44.969 10.398 1 94.69 82 THR B C 1
ATOM 5043 O O . THR B 1 82 ? 3.033 44.625 9.781 1 94.69 82 THR B O 1
ATOM 5046 N N . ALA B 1 83 ? 1.934 44.875 11.734 1 95.56 83 ALA B N 1
ATOM 5047 C CA . ALA B 1 83 ? 3.076 44.375 12.492 1 95.56 83 ALA B CA 1
ATOM 5048 C C . ALA B 1 83 ? 3.422 42.938 12.086 1 95.56 83 ALA B C 1
ATOM 5050 O O . ALA B 1 83 ? 2.531 42.125 11.852 1 95.56 83 ALA B O 1
ATOM 5051 N N . MET B 1 84 ? 4.73 42.719 11.906 1 95.94 84 MET B N 1
ATOM 5052 C CA . MET B 1 84 ? 5.27 41.406 11.586 1 95.94 84 MET B CA 1
ATOM 5053 C C . MET B 1 84 ? 6.566 41.156 12.344 1 95.94 84 MET B C 1
ATOM 5055 O O . MET B 1 84 ? 7.379 42.062 12.516 1 95.94 84 MET B O 1
ATOM 5059 N N . CYS B 1 85 ? 6.676 39.938 12.789 1 97.19 85 CYS B N 1
ATOM 5060 C CA . CYS B 1 85 ? 7.973 39.594 13.352 1 97.19 85 CYS B CA 1
ATOM 5061 C C . CYS B 1 85 ? 9.016 39.438 12.25 1 97.19 85 CYS B C 1
ATOM 5063 O O . CYS B 1 85 ? 8.68 39.125 11.109 1 97.19 85 CYS B O 1
ATOM 5065 N N . PRO B 1 86 ? 10.289 39.594 12.609 1 96.44 86 PRO B N 1
ATOM 5066 C CA . PRO B 1 86 ? 11.328 39.531 11.586 1 96.44 86 PRO B CA 1
ATOM 5067 C C . PRO B 1 86 ? 11.391 38.156 10.883 1 96.44 86 PRO B C 1
ATOM 5069 O O . PRO B 1 86 ? 11.469 37.125 11.539 1 96.44 86 PRO B O 1
ATOM 5072 N N . HIS B 1 87 ? 11.336 38.188 9.547 1 95.5 87 HIS B N 1
ATOM 5073 C CA . HIS B 1 87 ? 11.492 36.969 8.75 1 95.5 87 HIS B CA 1
ATOM 5074 C C . HIS B 1 87 ? 11.797 37.312 7.293 1 95.5 87 HIS B C 1
ATOM 5076 O O . HIS B 1 87 ? 11.703 38.469 6.887 1 95.5 87 HIS B O 1
ATOM 5082 N N . LEU B 1 88 ? 12.219 36.344 6.602 1 93.25 88 LEU B N 1
ATOM 5083 C CA . LEU B 1 88 ? 12.469 36.469 5.172 1 93.25 88 LEU B CA 1
ATOM 5084 C C . LEU B 1 88 ? 11.195 36.25 4.371 1 93.25 88 LEU B C 1
ATOM 5086 O O . LEU B 1 88 ? 10.633 35.156 4.391 1 93.25 88 LEU B O 1
ATOM 5090 N N . ASP B 1 89 ? 10.781 37.25 3.701 1 88.88 89 ASP B N 1
ATOM 5091 C CA . ASP B 1 89 ? 9.578 37.094 2.891 1 88.88 89 ASP B CA 1
ATOM 5092 C C . ASP B 1 89 ? 9.805 36.156 1.722 1 88.88 89 ASP B C 1
ATOM 5094 O O . ASP B 1 89 ? 10.781 36.281 0.985 1 88.88 89 ASP B O 1
ATOM 5098 N N . ASP B 1 90 ? 8.914 35.25 1.564 1 79.62 90 ASP B N 1
ATOM 5099 C CA . ASP B 1 90 ? 9.109 34.156 0.601 1 79.62 90 ASP B CA 1
ATOM 5100 C C . ASP B 1 90 ? 8.938 34.688 -0.83 1 79.62 90 ASP B C 1
ATOM 5102 O O . ASP B 1 90 ? 9.453 34.062 -1.773 1 79.62 90 ASP B O 1
ATOM 5106 N N . LEU B 1 91 ? 8.172 35.719 -1.021 1 75.25 91 LEU B N 1
ATOM 5107 C CA . LEU B 1 91 ? 7.906 36.219 -2.365 1 75.25 91 LEU B CA 1
ATOM 5108 C C . LEU B 1 91 ? 8.938 37.281 -2.775 1 75.25 91 LEU B C 1
ATOM 5110 O O . LEU B 1 91 ? 9.555 37.156 -3.836 1 75.25 91 LEU B O 1
ATOM 5114 N N . THR B 1 92 ? 9.234 38.219 -1.857 1 80.56 92 THR B N 1
ATOM 5115 C CA . THR B 1 92 ? 10.125 39.344 -2.199 1 80.56 92 THR B CA 1
ATOM 5116 C C . THR B 1 92 ? 11.57 38.969 -1.862 1 80.56 92 THR B C 1
ATOM 5118 O O . THR B 1 92 ? 12.5 39.656 -2.33 1 80.56 92 THR B O 1
ATOM 5121 N N . LYS B 1 93 ? 11.773 38 -1.055 1 86.06 93 LYS B N 1
ATOM 5122 C CA . LYS B 1 93 ? 13.086 37.594 -0.583 1 86.06 93 LYS B CA 1
ATOM 5123 C C . LYS B 1 93 ? 13.781 38.719 0.186 1 86.06 93 LYS B C 1
ATOM 5125 O O . LYS B 1 93 ? 15.008 38.844 0.148 1 86.06 93 LYS B O 1
ATOM 5130 N N . GLU B 1 94 ? 12.961 39.562 0.711 1 92 94 GLU B N 1
ATOM 5131 C CA . GLU B 1 94 ? 13.461 40.594 1.598 1 92 94 GLU B CA 1
ATOM 5132 C C . GLU B 1 94 ? 13.125 40.281 3.055 1 92 94 GLU B C 1
ATOM 5134 O O . GLU B 1 94 ? 12.102 39.688 3.346 1 92 94 GLU B O 1
ATOM 5139 N N . VAL B 1 95 ? 14.031 40.719 3.873 1 94 95 VAL B N 1
ATOM 5140 C CA . VAL B 1 95 ? 13.75 40.562 5.297 1 94 95 VAL B CA 1
ATOM 5141 C C . VAL B 1 95 ? 12.844 41.688 5.758 1 94 95 VAL B C 1
ATOM 5143 O O . VAL B 1 95 ? 13.141 42.875 5.531 1 94 95 VAL B O 1
ATOM 5146 N N . ILE B 1 96 ? 11.773 41.375 6.402 1 94.5 96 ILE B N 1
ATOM 5147 C CA . ILE B 1 96 ? 10.797 42.344 6.855 1 94.5 96 ILE B CA 1
ATOM 5148 C C . ILE B 1 96 ? 10.477 42.125 8.336 1 94.5 96 ILE B C 1
ATOM 5150 O O . ILE B 1 96 ? 10.875 41.094 8.906 1 94.5 96 ILE B O 1
ATOM 5154 N N . GLY B 1 97 ? 9.82 43.219 8.922 1 95.38 97 GLY B N 1
ATOM 5155 C CA . GLY B 1 97 ? 9.344 43.094 10.289 1 95.38 97 GLY B CA 1
ATOM 5156 C C . GLY B 1 97 ? 10.305 43.656 11.312 1 95.38 97 GLY B C 1
ATOM 5157 O O . GLY B 1 97 ? 11.398 44.094 10.961 1 95.38 97 GLY B O 1
ATOM 5158 N N . SER B 1 98 ? 9.867 43.656 12.508 1 96 98 SER B N 1
ATOM 5159 C CA . SER B 1 98 ? 10.641 44.125 13.648 1 96 98 SER B CA 1
ATOM 5160 C C . SER B 1 98 ? 10.32 43.344 14.914 1 96 98 SER B C 1
ATOM 5162 O O . SER B 1 98 ? 9.375 42.562 14.938 1 96 98 SER B O 1
ATOM 5164 N N . LEU B 1 99 ? 11.078 43.594 15.914 1 96.69 99 LEU B N 1
ATOM 5165 C CA . LEU B 1 99 ? 10.898 42.844 17.156 1 96.69 99 LEU B CA 1
ATOM 5166 C C . LEU B 1 99 ? 9.664 43.375 17.906 1 96.69 99 LEU B C 1
ATOM 5168 O O . LEU B 1 99 ? 9.172 42.688 18.828 1 96.69 99 LEU B O 1
ATOM 5172 N N . ASP B 1 100 ? 9.227 44.562 17.578 1 96.69 100 ASP B N 1
ATOM 5173 C CA . ASP B 1 100 ? 7.938 45 18.109 1 96.69 100 ASP B CA 1
ATOM 5174 C C . ASP B 1 100 ? 6.781 44.438 17.281 1 96.69 100 ASP B C 1
ATOM 5176 O O . ASP B 1 100 ? 6.113 45.156 16.547 1 96.69 100 ASP B O 1
ATOM 5180 N N . CYS B 1 101 ? 6.535 43.188 17.469 1 97.69 101 CYS B N 1
ATOM 5181 C CA . CYS B 1 101 ? 5.629 42.5 16.562 1 97.69 101 CYS B CA 1
ATOM 5182 C C . CYS B 1 101 ? 4.625 41.656 17.328 1 97.69 101 CYS B C 1
ATOM 5184 O O . CYS B 1 101 ? 3.721 41.062 16.734 1 97.69 101 CYS B O 1
ATOM 5186 N N . LEU B 1 102 ? 4.762 41.5 18.625 1 98.62 102 LEU B N 1
ATOM 5187 C CA . LEU B 1 102 ? 3.881 40.625 19.406 1 98.62 102 LEU B CA 1
ATOM 5188 C C . LEU B 1 102 ? 2.523 41.281 19.625 1 98.62 102 LEU B C 1
ATOM 5190 O O . LEU B 1 102 ? 2.213 41.719 20.734 1 98.62 102 LEU B O 1
ATOM 5194 N N . HIS B 1 103 ? 1.779 41.312 18.531 1 98.56 103 HIS B N 1
ATOM 5195 C CA . HIS B 1 103 ? 0.473 41.969 18.438 1 98.56 103 HIS B CA 1
ATOM 5196 C C . HIS B 1 103 ? -0.61 40.969 18.062 1 98.56 103 HIS B C 1
ATOM 5198 O O . HIS B 1 103 ? -0.312 39.875 17.516 1 98.56 103 HIS B O 1
ATOM 5204 N N . LEU B 1 104 ? -1.87 41.25 18.422 1 98.69 104 LEU B N 1
ATOM 5205 C CA . LEU B 1 104 ? -3.016 40.469 17.953 1 98.69 104 LEU B CA 1
ATOM 5206 C C . LEU B 1 104 ? -4.129 41.375 17.453 1 98.69 104 LEU B C 1
ATOM 5208 O O . LEU B 1 104 ? -4.074 42.594 17.656 1 98.69 104 LEU B O 1
ATOM 5212 N N . ASN B 1 105 ? -5.008 40.875 16.688 1 98.81 105 ASN B N 1
ATOM 5213 C CA . ASN B 1 105 ? -6.188 41.531 16.141 1 98.81 105 ASN B CA 1
ATOM 5214 C C . ASN B 1 105 ? -7.473 40.875 16.625 1 98.81 105 ASN B C 1
ATOM 5216 O O . ASN B 1 105 ? -7.539 39.625 16.734 1 98.81 105 ASN B O 1
ATOM 5220 N N . VAL B 1 106 ? -8.484 41.688 16.906 1 98.81 106 VAL B N 1
ATOM 5221 C CA . VAL B 1 106 ? -9.797 41.188 17.297 1 98.81 106 VAL B CA 1
ATOM 5222 C C . VAL B 1 106 ? -10.867 41.75 16.359 1 98.81 106 VAL B C 1
ATOM 5224 O O . VAL B 1 106 ? -10.984 42.969 16.188 1 98.81 106 VAL B O 1
ATOM 5227 N N . TYR B 1 107 ? -11.617 40.875 15.781 1 98.75 107 TYR B N 1
ATOM 5228 C CA . TYR B 1 107 ? -12.727 41.219 14.898 1 98.75 107 TYR B CA 1
ATOM 5229 C C . TYR B 1 107 ? -14.062 40.781 15.508 1 98.75 107 TYR B C 1
ATOM 5231 O O . TYR B 1 107 ? -14.273 39.625 15.773 1 98.75 107 TYR B O 1
ATOM 5239 N N . VAL B 1 108 ? -14.977 41.75 15.648 1 98.38 108 VAL B N 1
ATOM 5240 C CA . VAL B 1 108 ? -16.141 41.531 16.516 1 98.38 108 VAL B CA 1
ATOM 5241 C C . VAL B 1 108 ? -17.422 41.844 15.742 1 98.38 108 VAL B C 1
ATOM 5243 O O . VAL B 1 108 ? -17.656 43 15.359 1 98.38 108 VAL B O 1
ATOM 5246 N N . PRO B 1 109 ? -18.234 40.781 15.625 1 97.62 109 PRO B N 1
ATOM 5247 C CA . PRO B 1 109 ? -19.562 41.094 15.094 1 97.62 109 PRO B CA 1
ATOM 5248 C C . PRO B 1 109 ? -20.297 42.156 15.93 1 97.62 109 PRO B C 1
ATOM 5250 O O . PRO B 1 109 ? -20.219 42.125 17.172 1 97.62 109 PRO B O 1
ATOM 5253 N N . ASN B 1 110 ? -21.031 43 15.273 1 94.56 110 ASN B N 1
ATOM 5254 C CA . ASN B 1 110 ? -21.703 44.094 15.977 1 94.56 110 ASN B CA 1
ATOM 5255 C C . ASN B 1 110 ? -22.75 43.562 16.953 1 94.56 110 ASN B C 1
ATOM 5257 O O . ASN B 1 110 ? -23.094 44.25 17.922 1 94.56 110 ASN B O 1
ATOM 5261 N N . LYS B 1 111 ? -23.125 42.406 16.75 1 93.88 111 LYS B N 1
ATOM 5262 C CA . LYS B 1 111 ? -24.156 41.812 17.594 1 93.88 111 LYS B CA 1
ATOM 5263 C C . LYS B 1 111 ? -23.562 41.375 18.938 1 93.88 111 LYS B C 1
ATOM 5265 O O . LYS B 1 111 ? -24.297 41.156 19.906 1 93.88 111 LYS B O 1
ATOM 5270 N N . ALA B 1 112 ? -22.297 41.312 19.062 1 95.44 112 ALA B N 1
ATOM 5271 C CA . ALA B 1 112 ? -21.656 40.875 20.297 1 95.44 112 ALA B CA 1
ATOM 5272 C C . ALA B 1 112 ? -21.766 41.938 21.391 1 95.44 112 ALA B C 1
ATOM 5274 O O . ALA B 1 112 ? -21.469 43.125 21.156 1 95.44 112 ALA B O 1
ATOM 5275 N N . ASN B 1 113 ? -22.266 41.531 22.531 1 91.56 113 ASN B N 1
ATOM 5276 C CA . ASN B 1 113 ? -22.344 42.375 23.719 1 91.56 113 ASN B CA 1
ATOM 5277 C C . ASN B 1 113 ? -22.453 41.531 25 1 91.56 113 ASN B C 1
ATOM 5279 O O . ASN B 1 113 ? -22.359 40.312 24.969 1 91.56 113 ASN B O 1
ATOM 5283 N N . SER B 1 114 ? -22.609 42.25 26.078 1 90.38 114 SER B N 1
ATOM 5284 C CA . SER B 1 114 ? -22.594 41.562 27.375 1 90.38 114 SER B CA 1
ATOM 5285 C C . SER B 1 114 ? -23.812 40.656 27.531 1 90.38 114 SER B C 1
ATOM 5287 O O . SER B 1 114 ? -23.766 39.688 28.297 1 90.38 114 SER B O 1
ATOM 5289 N N . ASN B 1 115 ? -24.828 40.906 26.828 1 92.25 115 ASN B N 1
ATOM 5290 C CA . ASN B 1 115 ? -26.031 40.094 26.906 1 92.25 115 ASN B CA 1
ATOM 5291 C C . ASN B 1 115 ? -26.047 39 25.844 1 92.25 115 ASN B C 1
ATOM 5293 O O . ASN B 1 115 ? -26.859 38.094 25.891 1 92.25 115 ASN B O 1
ATOM 5297 N N . ASN B 1 116 ? -25.188 39.156 24.906 1 94.38 116 ASN B N 1
ATOM 5298 C CA . ASN B 1 116 ? -25.016 38.188 23.828 1 94.38 116 ASN B CA 1
ATOM 5299 C C . ASN B 1 116 ? -23.547 37.906 23.562 1 94.38 116 ASN B C 1
ATOM 5301 O O . ASN B 1 116 ? -23.016 38.219 22.5 1 94.38 116 ASN B O 1
ATOM 5305 N N . ARG B 1 117 ? -22.953 37.188 24.438 1 97.5 117 ARG B N 1
ATOM 5306 C CA . ARG B 1 117 ? -21.531 36.906 24.328 1 97.5 117 ARG B CA 1
ATOM 5307 C C . ARG B 1 117 ? -21.266 35.812 23.281 1 97.5 117 ARG B C 1
ATOM 5309 O O . ARG B 1 117 ? -21.906 34.781 23.281 1 97.5 117 ARG B O 1
ATOM 5316 N N . LEU B 1 118 ? -20.438 36.125 22.391 1 98.44 118 LEU B N 1
ATOM 5317 C CA . LEU B 1 118 ? -20.156 35.219 21.281 1 98.44 118 LEU B CA 1
ATOM 5318 C C . LEU B 1 118 ? -18.922 34.375 21.547 1 98.44 118 LEU B C 1
ATOM 5320 O O . LEU B 1 118 ? -18.047 34.781 22.328 1 98.44 118 LEU B O 1
ATOM 5324 N N . PRO B 1 119 ? -18.875 33.125 21.016 1 98.44 119 PRO B N 1
ATOM 5325 C CA . PRO B 1 119 ? -17.641 32.344 21.125 1 98.44 119 PRO B CA 1
ATOM 5326 C C . PRO B 1 119 ? -16.484 32.938 20.312 1 98.44 119 PRO B C 1
ATOM 5328 O O . PRO B 1 119 ? -16.703 33.781 19.438 1 98.44 119 PRO B O 1
ATOM 5331 N N . VAL B 1 120 ? -15.258 32.531 20.609 1 98.69 120 VAL B N 1
ATOM 5332 C CA . VAL B 1 120 ? -14.039 33.094 20.031 1 98.69 120 VAL B CA 1
ATOM 5333 C C . VAL B 1 120 ? -13.289 32.031 19.234 1 98.69 120 VAL B C 1
ATOM 5335 O O . VAL B 1 120 ? -13.203 30.891 19.656 1 98.69 120 VAL B O 1
ATOM 5338 N N . LEU B 1 121 ? -12.891 32.344 18.094 1 98.88 121 LEU B N 1
ATOM 5339 C CA . LEU B 1 121 ? -11.984 31.578 17.266 1 98.88 121 LEU B CA 1
ATOM 5340 C C . LEU B 1 121 ? -10.633 32.281 17.125 1 98.88 121 LEU B C 1
ATOM 5342 O O . LEU B 1 121 ? -10.562 33.406 16.656 1 98.88 121 LEU B O 1
ATOM 5346 N N . VAL B 1 122 ? -9.555 31.625 17.547 1 98.88 122 VAL B N 1
ATOM 5347 C CA . VAL B 1 122 ? -8.227 32.219 17.578 1 98.88 122 VAL B CA 1
ATOM 5348 C C . VAL B 1 122 ? -7.336 31.562 16.531 1 98.88 122 VAL B C 1
ATOM 5350 O O . VAL B 1 122 ? -7.027 30.359 16.641 1 98.88 122 VAL B O 1
ATOM 5353 N N . TRP B 1 123 ? -6.805 32.312 15.602 1 98.88 123 TRP B N 1
ATOM 5354 C CA . TRP B 1 123 ? -5.988 31.844 14.492 1 98.88 123 TRP B CA 1
ATOM 5355 C C . TRP B 1 123 ? -4.504 31.938 14.82 1 98.88 123 TRP B C 1
ATOM 5357 O O . TRP B 1 123 ? -4.012 33.031 15.164 1 98.88 123 TRP B O 1
ATOM 5367 N N . ILE B 1 124 ? -3.855 30.844 14.75 1 98.75 124 ILE B N 1
ATOM 5368 C CA . ILE B 1 124 ? -2.398 30.781 14.797 1 98.75 124 ILE B CA 1
ATOM 5369 C C . ILE B 1 124 ? -1.854 30.484 13.398 1 98.75 124 ILE B C 1
ATOM 5371 O O . ILE B 1 124 ? -2.059 29.391 12.867 1 98.75 124 ILE B O 1
ATOM 5375 N N . HIS B 1 125 ? -1.146 31.422 12.812 1 97.88 125 HIS B N 1
ATOM 5376 C CA . HIS B 1 125 ? -0.777 31.328 11.406 1 97.88 125 HIS B CA 1
ATOM 5377 C C . HIS B 1 125 ? 0.323 30.297 11.188 1 97.88 125 HIS B C 1
ATOM 5379 O O . HIS B 1 125 ? 1.085 29.984 12.109 1 97.88 125 HIS B O 1
ATOM 5385 N N . GLY B 1 126 ? 0.356 29.812 9.969 1 97.06 126 GLY B N 1
ATOM 5386 C CA . GLY B 1 126 ? 1.424 28.922 9.547 1 97.06 126 GLY B CA 1
ATOM 5387 C C . GLY B 1 126 ? 2.645 29.641 9.023 1 97.06 126 GLY B C 1
ATOM 5388 O O . GLY B 1 126 ? 2.85 30.828 9.336 1 97.06 126 GLY B O 1
ATOM 5389 N N . GLY B 1 127 ? 3.475 28.875 8.344 1 95.38 127 GLY B N 1
ATOM 5390 C CA . GLY B 1 127 ? 4.691 29.453 7.793 1 95.38 127 GLY B CA 1
ATOM 5391 C C . GLY B 1 127 ? 5.949 28.719 8.234 1 95.38 127 GLY B C 1
ATOM 5392 O O . GLY B 1 127 ? 7 29.328 8.414 1 95.38 127 GLY B O 1
ATOM 5393 N N . SER B 1 128 ? 5.824 27.438 8.492 1 94.06 128 SER B N 1
ATOM 5394 C CA . SER B 1 128 ? 6.93 26.547 8.836 1 94.06 128 SER B CA 1
ATOM 5395 C C . SER B 1 128 ? 7.699 27.062 10.047 1 94.06 128 SER B C 1
ATOM 5397 O O . SER B 1 128 ? 8.898 26.812 10.18 1 94.06 128 SER B O 1
ATOM 5399 N N . LEU B 1 129 ? 7.059 27.984 10.797 1 95.69 129 LEU B N 1
ATOM 5400 C CA . LEU B 1 129 ? 7.641 28.594 11.992 1 95.69 129 LEU B CA 1
ATOM 5401 C C . LEU B 1 129 ? 8.789 29.516 11.617 1 95.69 129 LEU B C 1
ATOM 5403 O O . LEU B 1 129 ? 9.633 29.844 12.461 1 95.69 129 LEU B O 1
ATOM 5407 N N . LYS B 1 130 ? 8.797 29.922 10.336 1 94.56 130 LYS B N 1
ATOM 5408 C CA . LYS B 1 130 ? 9.875 30.766 9.836 1 94.56 130 LYS B CA 1
ATOM 5409 C C . LYS B 1 130 ? 9.336 32.094 9.312 1 94.56 130 LYS B C 1
ATOM 5411 O O . LYS B 1 130 ? 10.055 33.094 9.289 1 94.56 130 LYS B O 1
ATOM 5416 N N . ILE B 1 131 ? 8.117 31.969 8.852 1 94.06 131 ILE B N 1
ATOM 5417 C CA . ILE B 1 131 ? 7.523 33.188 8.273 1 94.06 131 ILE B CA 1
ATOM 5418 C C . ILE B 1 131 ? 6.062 33.281 8.695 1 94.06 131 ILE B C 1
ATOM 5420 O O . ILE B 1 131 ? 5.48 32.312 9.195 1 94.06 131 ILE B O 1
ATOM 5424 N N . GLY B 1 132 ? 5.527 34.531 8.531 1 94.62 132 GLY B N 1
ATOM 5425 C CA . GLY B 1 132 ? 4.09 34.688 8.703 1 94.62 132 GLY B CA 1
ATOM 5426 C C . GLY B 1 132 ? 3.727 35.938 9.469 1 94.62 132 GLY B C 1
ATOM 5427 O O . GLY B 1 132 ? 4.598 36.594 10.031 1 94.62 132 GLY B O 1
ATOM 5428 N N . TYR B 1 133 ? 2.492 36.281 9.344 1 95.06 133 TYR B N 1
ATOM 5429 C CA . TYR B 1 133 ? 1.901 37.406 10.047 1 95.06 133 TYR B CA 1
ATOM 5430 C C . TYR B 1 133 ? 0.388 37.25 10.148 1 95.06 133 TYR B C 1
ATOM 5432 O O . TYR B 1 133 ? -0.202 36.406 9.484 1 95.06 133 TYR B O 1
ATOM 5440 N N . SER B 1 134 ? -0.225 38.062 10.938 1 96.38 134 SER B N 1
ATOM 5441 C CA . SER B 1 134 ? -1.618 37.844 11.305 1 96.38 134 SER B CA 1
ATOM 5442 C C . SER B 1 134 ? -2.541 38.844 10.633 1 96.38 134 SER B C 1
ATOM 5444 O O . SER B 1 134 ? -3.754 38.844 10.844 1 96.38 134 SER B O 1
ATOM 5446 N N . GLY B 1 135 ? -2.094 39.625 9.727 1 96.12 135 GLY B N 1
ATOM 5447 C CA . GLY B 1 135 ? -2.855 40.75 9.188 1 96.12 135 GLY B CA 1
ATOM 5448 C C . GLY B 1 135 ? -3.941 40.312 8.219 1 96.12 135 GLY B C 1
ATOM 5449 O O . GLY B 1 135 ? -3.938 39.188 7.734 1 96.12 135 GLY B O 1
ATOM 5450 N N . ARG B 1 136 ? -4.824 41.281 7.852 1 95.62 136 ARG B N 1
ATOM 5451 C CA . ARG B 1 136 ? -6.012 41.031 7.035 1 95.62 136 ARG B CA 1
ATOM 5452 C C . ARG B 1 136 ? -5.641 40.812 5.574 1 95.62 136 ARG B C 1
ATOM 5454 O O . ARG B 1 136 ? -6.461 40.344 4.789 1 95.62 136 ARG B O 1
ATOM 5461 N N . TYR B 1 137 ? -4.418 41.156 5.312 1 94 137 TYR B N 1
ATOM 5462 C CA . TYR B 1 137 ? -4.016 40.938 3.932 1 94 137 TYR B CA 1
ATOM 5463 C C . TYR B 1 137 ? -4.23 39.469 3.541 1 94 137 TYR B C 1
ATOM 5465 O O . TYR B 1 137 ? -4.723 39.188 2.449 1 94 137 TYR B O 1
ATOM 5473 N N . LEU B 1 138 ? -3.932 38.594 4.41 1 95.38 138 LEU B N 1
ATOM 5474 C CA . LEU B 1 138 ? -4.117 37.156 4.141 1 95.38 138 LEU B CA 1
ATOM 5475 C C . LEU B 1 138 ? -5.312 36.625 4.914 1 95.38 138 LEU B C 1
ATOM 5477 O O . LEU B 1 138 ? -5.977 35.688 4.457 1 95.38 138 LEU B O 1
ATOM 5481 N N . TYR B 1 139 ? -5.516 37.219 6.066 1 97.88 139 TYR B N 1
ATOM 5482 C CA . TYR B 1 139 ? -6.52 36.625 6.945 1 97.88 139 TYR B CA 1
ATOM 5483 C C . TYR B 1 139 ? -7.668 37.594 7.18 1 97.88 139 TYR B C 1
ATOM 5485 O O . TYR B 1 139 ? -7.98 37.938 8.328 1 97.88 139 TYR B O 1
ATOM 5493 N N . GLY B 1 140 ? -8.328 37.938 6.055 1 97.62 140 GLY B N 1
ATOM 5494 C CA . GLY B 1 140 ? -9.508 38.781 6.145 1 97.62 140 GLY B CA 1
ATOM 5495 C C . GLY B 1 140 ? -10.664 38.125 6.887 1 97.62 140 GLY B C 1
ATOM 5496 O O . GLY B 1 140 ? -11 37 6.621 1 97.62 140 GLY B O 1
ATOM 5497 N N . PRO B 1 141 ? -11.281 38.844 7.793 1 98 141 PRO B N 1
ATOM 5498 C CA . PRO B 1 141 ? -12.211 38.219 8.742 1 98 141 PRO B CA 1
ATOM 5499 C C . PRO B 1 141 ? -13.625 38.094 8.18 1 98 141 PRO B C 1
ATOM 5501 O O . PRO B 1 141 ? -14.477 37.438 8.781 1 98 141 PRO B O 1
ATOM 5504 N N . ARG B 1 142 ? -13.922 38.656 7.07 1 96.81 142 ARG B N 1
ATOM 5505 C CA . ARG B 1 142 ? -15.289 38.875 6.609 1 96.81 142 ARG B CA 1
ATOM 5506 C C . ARG B 1 142 ? -16.078 37.562 6.566 1 96.81 142 ARG B C 1
ATOM 5508 O O . ARG B 1 142 ? -17.219 37.5 7.02 1 96.81 142 ARG B O 1
ATOM 5515 N N . PHE B 1 143 ? -15.484 36.469 6.016 1 97.44 143 PHE B N 1
ATOM 5516 C CA . PHE B 1 143 ? -16.188 35.219 5.832 1 97.44 143 PHE B CA 1
ATOM 5517 C C . PHE B 1 143 ? -16.578 34.625 7.176 1 97.44 143 PHE B C 1
ATOM 5519 O O . PHE B 1 143 ? -17.688 34.125 7.34 1 97.44 143 PHE B O 1
ATOM 5526 N N . LEU B 1 144 ? -15.703 34.688 8.172 1 98.25 144 LEU B N 1
ATOM 5527 C CA . LEU B 1 144 ? -15.891 34 9.445 1 98.25 144 LEU B CA 1
ATOM 5528 C C . LEU B 1 144 ? -16.75 34.812 10.398 1 98.25 144 LEU B C 1
ATOM 5530 O O . LEU B 1 144 ? -17.609 34.281 11.086 1 98.25 144 LEU B O 1
ATOM 5534 N N . VAL B 1 145 ? -16.562 36.125 10.438 1 97.69 145 VAL B N 1
ATOM 5535 C CA . VAL B 1 145 ? -17.25 36.969 11.398 1 97.69 145 VAL B CA 1
ATOM 5536 C C . VAL B 1 145 ? -18.75 37.031 11.055 1 97.69 145 VAL B C 1
ATOM 5538 O O . VAL B 1 145 ? -19.578 37.188 11.945 1 97.69 145 VAL B O 1
ATOM 5541 N N . LYS B 1 146 ? -19.047 36.781 9.781 1 96.5 146 LYS B N 1
ATOM 5542 C CA . LYS B 1 146 ? -20.438 36.75 9.344 1 96.5 146 LYS B CA 1
ATOM 5543 C C . LYS B 1 146 ? -21.188 35.594 10.023 1 96.5 146 LYS B C 1
ATOM 5545 O O . LYS B 1 146 ? -22.422 35.594 10.07 1 96.5 146 LYS B O 1
ATOM 5550 N N . GLN B 1 147 ? -20.484 34.688 10.547 1 97.5 147 GLN B N 1
ATOM 5551 C CA . GLN B 1 147 ? -21.062 33.5 11.164 1 97.5 147 GLN B CA 1
ATOM 5552 C C . GLN B 1 147 ? -21.312 33.719 12.648 1 97.5 147 GLN B C 1
ATOM 5554 O O . GLN B 1 147 ? -21.562 32.75 13.391 1 97.5 147 GLN B O 1
ATOM 5559 N N . ASP B 1 148 ? -21.188 34.875 13.188 1 97.12 148 ASP B N 1
ATOM 5560 C CA . ASP B 1 148 ? -21.438 35.25 14.57 1 97.12 148 ASP B CA 1
ATOM 5561 C C . ASP B 1 148 ? -20.438 34.625 15.516 1 97.12 148 ASP B C 1
ATOM 5563 O O . ASP B 1 148 ? -20.812 34.031 16.531 1 97.12 148 ASP B O 1
ATOM 5567 N N . ILE B 1 149 ? -19.219 34.719 15.164 1 98.06 149 ILE B N 1
ATOM 5568 C CA . ILE B 1 149 ? -18.078 34.344 16.016 1 98.06 149 ILE B CA 1
ATOM 5569 C C . ILE B 1 149 ? -17.062 35.469 16.031 1 98.06 149 ILE B C 1
ATOM 5571 O O . ILE B 1 149 ? -16.922 36.219 15.039 1 98.06 149 ILE B O 1
ATOM 5575 N N . ILE B 1 150 ? -16.438 35.688 17.125 1 98.69 150 ILE B N 1
ATOM 5576 C CA . ILE B 1 150 ? -15.336 36.656 17.219 1 98.69 150 ILE B CA 1
ATOM 5577 C C . ILE B 1 150 ? -14.039 36 16.75 1 98.69 150 ILE B C 1
ATOM 5579 O O . ILE B 1 150 ? -13.719 34.875 17.156 1 98.69 150 ILE B O 1
ATOM 5583 N N . LEU B 1 151 ? -13.367 36.625 15.82 1 98.81 151 LEU B N 1
ATOM 5584 C CA . LEU B 1 151 ? -12.102 36.125 15.312 1 98.81 151 LEU B CA 1
ATOM 5585 C C . LEU B 1 151 ? -10.922 36.875 15.914 1 98.81 151 LEU B C 1
ATOM 5587 O O . LEU B 1 151 ? -10.945 38.125 15.984 1 98.81 151 LEU B O 1
ATOM 5591 N N . VAL B 1 152 ? -9.945 36.188 16.391 1 98.88 152 VAL B N 1
ATOM 5592 C CA . VAL B 1 152 ? -8.68 36.781 16.844 1 98.88 152 VAL B CA 1
ATOM 5593 C C . VAL B 1 152 ? -7.527 36.188 16.031 1 98.88 152 VAL B C 1
ATOM 5595 O O . VAL B 1 152 ? -7.473 34.969 15.805 1 98.88 152 VAL B O 1
ATOM 5598 N N . THR B 1 153 ? -6.691 37 15.492 1 98.81 153 THR B N 1
ATOM 5599 C CA . THR B 1 153 ? -5.441 36.562 14.875 1 98.81 153 THR B CA 1
ATOM 5600 C C . THR B 1 153 ? -4.242 37.125 15.641 1 98.81 153 THR B C 1
ATOM 5602 O O . THR B 1 153 ? -4.32 38.188 16.25 1 98.81 153 THR B O 1
ATOM 5605 N N . LEU B 1 154 ? -3.104 36.438 15.68 1 98.75 154 LEU B N 1
ATOM 5606 C CA . LEU B 1 154 ? -1.984 36.875 16.5 1 98.75 154 LEU B CA 1
ATOM 5607 C C . LEU B 1 154 ? -0.655 36.594 15.812 1 98.75 154 LEU B C 1
ATOM 5609 O O . LEU B 1 154 ? -0.549 35.656 15.023 1 98.75 154 LEU B O 1
ATOM 5613 N N . ASN B 1 155 ? 0.313 37.438 16.078 1 98.56 155 ASN B N 1
ATOM 5614 C CA . ASN B 1 155 ? 1.705 37.188 15.703 1 98.56 155 ASN B CA 1
ATOM 5615 C C . ASN B 1 155 ? 2.469 36.469 16.797 1 98.56 155 ASN B C 1
ATOM 5617 O O . ASN B 1 155 ? 2.062 36.469 17.969 1 98.56 155 ASN B O 1
ATOM 5621 N N . TYR B 1 156 ? 3.465 35.844 16.453 1 98.56 156 TYR B N 1
ATOM 5622 C CA . TYR B 1 156 ? 4.469 35.25 17.344 1 98.56 156 TYR B CA 1
ATOM 5623 C C . TYR B 1 156 ? 5.844 35.281 16.688 1 98.56 156 TYR B C 1
ATOM 5625 O O . TYR B 1 156 ? 5.953 35.375 15.461 1 98.56 156 TYR B O 1
ATOM 5633 N N . ARG B 1 157 ? 6.879 35.219 17.453 1 98.25 157 ARG B N 1
ATOM 5634 C CA . ARG B 1 157 ? 8.219 35.219 16.891 1 98.25 157 ARG B CA 1
ATOM 5635 C C . ARG B 1 157 ? 8.5 33.938 16.125 1 98.25 157 ARG B C 1
ATOM 5637 O O . ARG B 1 157 ? 8.109 32.844 16.562 1 98.25 157 ARG B O 1
ATOM 5644 N N . VAL B 1 158 ? 9.195 34.062 14.984 1 97.12 158 VAL B N 1
ATOM 5645 C CA . VAL B 1 158 ? 9.523 32.938 14.109 1 97.12 158 VAL B CA 1
ATOM 5646 C C . VAL B 1 158 ? 11.031 32.875 13.891 1 97.12 158 VAL B C 1
ATOM 5648 O O . VAL B 1 158 ? 11.773 33.719 14.414 1 97.12 158 VAL B O 1
ATOM 5651 N N . GLY B 1 159 ? 11.484 31.828 13.234 1 96.06 159 GLY B N 1
ATOM 5652 C CA . GLY B 1 159 ? 12.891 31.703 12.898 1 96.06 159 GLY B CA 1
ATOM 5653 C C . GLY B 1 159 ? 13.805 31.719 14.109 1 96.06 159 GLY B C 1
ATOM 5654 O O . GLY B 1 159 ? 13.492 31.125 15.133 1 96.06 159 GLY B O 1
ATOM 5655 N N . PRO B 1 160 ? 14.922 32.406 13.961 1 95.81 160 PRO B N 1
ATOM 5656 C CA . PRO B 1 160 ? 15.906 32.375 15.047 1 95.81 160 PRO B CA 1
ATOM 5657 C C . PRO B 1 160 ? 15.391 33.031 16.328 1 95.81 160 PRO B C 1
ATOM 5659 O O . PRO B 1 160 ? 15.82 32.68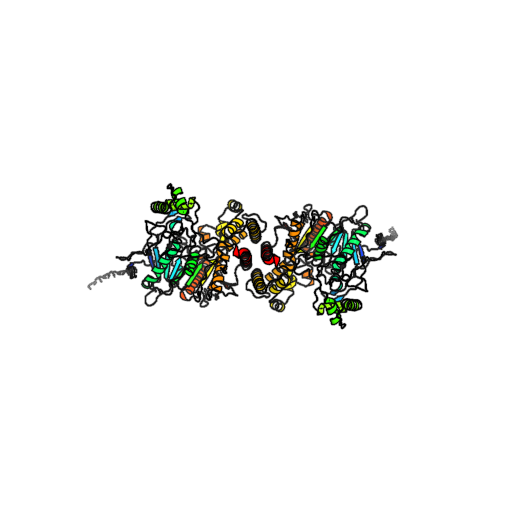8 17.422 1 95.81 160 PRO B O 1
ATOM 5662 N N . TYR B 1 161 ? 14.453 33.906 16.188 1 97.12 161 TYR B N 1
ATOM 5663 C CA . TYR B 1 161 ? 13.984 34.656 17.359 1 97.12 161 TYR B CA 1
ATOM 5664 C C . TYR B 1 161 ? 12.898 33.844 18.094 1 97.12 161 TYR B C 1
ATOM 5666 O O . TYR B 1 161 ? 12.656 34.094 19.281 1 97.12 161 TYR B O 1
ATOM 5674 N N . GLY B 1 162 ? 12.273 32.969 17.406 1 97.31 162 GLY B N 1
ATOM 5675 C CA . GLY B 1 162 ? 11.188 32.25 18.016 1 97.31 162 GLY B CA 1
ATOM 5676 C C . GLY B 1 162 ? 11.562 30.812 18.391 1 97.31 162 GLY B C 1
ATOM 5677 O O . GLY B 1 162 ? 10.945 30.219 19.266 1 97.31 162 GLY B O 1
ATOM 5678 N N . PHE B 1 163 ? 12.633 30.281 17.75 1 97 163 PHE B N 1
ATOM 5679 C CA . PHE B 1 163 ? 12.797 28.844 17.891 1 97 163 PHE B CA 1
ATOM 5680 C C . PHE B 1 163 ? 14.273 28.469 18.016 1 97 163 PHE B C 1
ATOM 5682 O O . PHE B 1 163 ? 14.672 27.359 17.672 1 97 163 PHE B O 1
ATOM 5689 N N . MET B 1 164 ? 15.086 29.375 18.438 1 95.12 164 MET B N 1
ATOM 5690 C CA . MET B 1 164 ? 16.422 29 18.891 1 95.12 164 MET B CA 1
ATOM 5691 C C . MET B 1 164 ? 16.359 28.25 20.203 1 95.12 164 MET B C 1
ATOM 5693 O O . MET B 1 164 ? 15.688 28.688 21.141 1 95.12 164 MET B O 1
ATOM 5697 N N . CYS B 1 165 ? 16.953 27.109 20.219 1 93.75 165 CYS B N 1
ATOM 5698 C CA . CYS B 1 165 ? 16.922 26.219 21.391 1 93.75 165 CYS B CA 1
ATOM 5699 C C . CYS B 1 165 ? 18.328 25.922 21.891 1 93.75 165 CYS B C 1
ATOM 5701 O O . CYS B 1 165 ? 19.047 25.141 21.266 1 93.75 165 CYS B O 1
ATOM 5703 N N . LEU B 1 166 ? 18.812 26.391 23.062 1 92.69 166 LEU B N 1
ATOM 5704 C CA . LEU B 1 166 ? 20.219 26.312 23.469 1 92.69 166 LEU B CA 1
ATOM 5705 C C . LEU B 1 166 ? 20.359 25.516 24.766 1 92.69 166 LEU B C 1
ATOM 5707 O O . LEU B 1 166 ? 21.469 25.188 25.188 1 92.69 166 LEU B O 1
ATOM 5711 N N . ASP B 1 167 ? 19.406 25.031 25.406 1 89.38 167 ASP B N 1
ATOM 5712 C CA . ASP B 1 167 ? 19.469 24.281 26.656 1 89.38 167 ASP B CA 1
ATOM 5713 C C . ASP B 1 167 ? 20.078 25.125 27.781 1 89.38 167 ASP B C 1
ATOM 5715 O O . ASP B 1 167 ? 20.953 24.656 28.516 1 89.38 167 ASP B O 1
ATOM 5719 N N . VAL B 1 168 ? 19.859 26.344 27.828 1 92 168 VAL B N 1
ATOM 5720 C CA . VAL B 1 168 ? 20.219 27.25 28.922 1 92 168 VAL B CA 1
ATOM 5721 C C . VAL B 1 168 ? 18.969 27.984 29.422 1 92 168 VAL B C 1
ATOM 5723 O O . VAL B 1 168 ? 18.031 28.203 28.656 1 92 168 VAL B O 1
ATOM 5726 N N . PRO B 1 169 ? 18.953 28.406 30.625 1 91.62 169 PRO B N 1
ATOM 5727 C CA . PRO B 1 169 ? 17.75 29 31.203 1 91.62 169 PRO B CA 1
ATOM 5728 C C . PRO B 1 169 ? 17.344 30.312 30.531 1 91.62 169 PRO B C 1
ATOM 5730 O O . PRO B 1 169 ? 16.172 30.641 30.469 1 91.62 169 PRO B O 1
ATOM 5733 N N . GLU B 1 170 ? 18.328 31.031 29.984 1 91.31 170 GLU B N 1
ATOM 5734 C CA . GLU B 1 170 ? 18.047 32.312 29.359 1 91.31 170 GLU B CA 1
ATOM 5735 C C . GLU B 1 170 ? 17.375 32.125 28 1 91.31 170 GLU B C 1
ATOM 5737 O O . GLU B 1 170 ? 16.656 33 27.547 1 91.31 170 GLU B O 1
ATOM 5742 N N . VAL B 1 171 ? 17.672 31.016 27.375 1 94.12 171 VAL B N 1
ATOM 5743 C CA . VAL B 1 171 ? 17.094 30.656 26.078 1 94.12 171 VAL B CA 1
ATOM 5744 C C . VAL B 1 171 ? 16.781 29.172 26.031 1 94.12 171 VAL B C 1
ATOM 5746 O O . VAL B 1 171 ? 17.391 28.422 25.25 1 94.12 171 VAL B O 1
ATOM 5749 N N . PRO B 1 172 ? 15.82 28.719 26.781 1 89.44 172 PRO B N 1
ATOM 5750 C CA . PRO B 1 172 ? 15.539 27.281 26.859 1 89.44 172 PRO B CA 1
ATOM 5751 C C . PRO B 1 172 ? 14.977 26.719 25.562 1 89.44 172 PRO B C 1
ATOM 5753 O O . PRO B 1 172 ? 15.234 25.562 25.234 1 89.44 172 PRO B O 1
ATOM 5756 N N . GLY B 1 173 ? 14.172 27.562 24.875 1 94.06 173 GLY B N 1
ATOM 5757 C CA . GLY B 1 173 ? 13.609 27.125 23.609 1 94.06 173 GLY B CA 1
ATOM 5758 C C . GLY B 1 173 ? 12.125 27.406 23.484 1 94.06 173 GLY B C 1
ATOM 5759 O O . GLY B 1 173 ? 11.477 27.781 24.469 1 94.06 173 GLY B O 1
ATOM 5760 N N . ASN B 1 174 ? 11.672 27.344 22.25 1 97.38 174 ASN B N 1
ATOM 5761 C CA . ASN B 1 174 ? 10.266 27.375 21.875 1 97.38 174 ASN B CA 1
ATOM 5762 C C . ASN B 1 174 ? 9.625 28.719 22.234 1 97.38 174 ASN B C 1
ATOM 5764 O O . ASN B 1 174 ? 8.477 28.766 22.688 1 97.38 174 ASN B O 1
ATOM 5768 N N . GLN B 1 175 ? 10.336 29.812 22.078 1 96.94 175 GLN B N 1
ATOM 5769 C CA . GLN B 1 175 ? 9.82 31.125 22.422 1 96.94 175 GLN B CA 1
ATOM 5770 C C . GLN B 1 175 ? 8.594 31.469 21.578 1 96.94 175 GLN B C 1
ATOM 5772 O O . GLN B 1 175 ? 7.688 32.156 22.047 1 96.94 175 GLN B O 1
ATOM 5777 N N . GLY B 1 176 ? 8.617 31.047 20.328 1 98.06 176 GLY B N 1
ATOM 5778 C CA . GLY B 1 176 ? 7.445 31.266 19.5 1 98.06 176 GLY B CA 1
ATOM 5779 C C . GLY B 1 176 ? 6.184 30.656 20.078 1 98.06 176 GLY B C 1
ATOM 5780 O O . GLY B 1 176 ? 5.113 31.266 20.031 1 98.06 176 GLY B O 1
ATOM 5781 N N . LEU B 1 177 ? 6.285 29.453 20.609 1 97.88 177 LEU B N 1
ATOM 5782 C CA . LEU B 1 177 ? 5.152 28.797 21.25 1 97.88 177 LEU B CA 1
ATOM 5783 C C . LEU B 1 177 ? 4.781 29.484 22.547 1 97.88 177 LEU B C 1
ATOM 5785 O O . LEU B 1 177 ? 3.602 29.594 22.891 1 97.88 177 LEU B O 1
ATOM 5789 N N . LYS B 1 178 ? 5.773 29.938 23.281 1 96.88 178 LYS B N 1
ATOM 5790 C CA . LYS B 1 178 ? 5.543 30.656 24.531 1 96.88 178 LYS B CA 1
ATOM 5791 C C . LYS B 1 178 ? 4.914 32.031 24.266 1 96.88 178 LYS B C 1
ATOM 5793 O O . LYS B 1 178 ? 4.113 32.5 25.078 1 96.88 178 LYS B O 1
ATOM 5798 N N . ASP B 1 179 ? 5.316 32.656 23.125 1 98.31 179 ASP B N 1
ATOM 5799 C CA . ASP B 1 179 ? 4.613 33.875 22.703 1 98.31 179 ASP B CA 1
ATOM 5800 C C . ASP B 1 179 ? 3.125 33.594 22.5 1 98.31 179 ASP B C 1
ATOM 5802 O O . ASP B 1 179 ? 2.279 34.375 22.938 1 98.31 179 ASP B O 1
ATOM 5806 N N . GLN B 1 180 ? 2.807 32.531 21.828 1 98.19 180 GLN B N 1
ATOM 5807 C CA . GLN B 1 180 ? 1.419 32.156 21.594 1 98.19 180 GLN B CA 1
ATOM 5808 C C . GLN B 1 180 ? 0.682 31.938 22.922 1 98.19 180 GLN B C 1
ATOM 5810 O O . GLN B 1 180 ? -0.473 32.344 23.062 1 98.19 180 GLN B O 1
ATOM 5815 N N . GLN B 1 181 ? 1.348 31.312 23.844 1 96.62 181 GLN B N 1
ATOM 5816 C CA . GLN B 1 181 ? 0.769 31.094 25.172 1 96.62 181 GLN B CA 1
ATOM 5817 C C . GLN B 1 181 ? 0.426 32.406 25.844 1 96.62 181 GLN B C 1
ATOM 5819 O O . GLN B 1 181 ? -0.635 32.531 26.453 1 96.62 181 GLN B O 1
ATOM 5824 N N . LEU B 1 182 ? 1.295 33.344 25.75 1 97 182 LEU B N 1
ATOM 5825 C CA . LEU B 1 182 ? 1.053 34.656 26.328 1 97 182 LEU B CA 1
ATOM 5826 C C . LEU B 1 182 ? -0.129 35.344 25.656 1 97 182 LEU B C 1
ATOM 5828 O O . LEU B 1 182 ? -0.919 36.031 26.312 1 97 182 LEU B O 1
ATOM 5832 N N . ALA B 1 183 ? -0.16 35.219 24.359 1 98.56 183 ALA B N 1
ATOM 5833 C CA . ALA B 1 183 ? -1.296 35.781 23.625 1 98.56 183 ALA B CA 1
ATOM 5834 C C . ALA B 1 183 ? -2.607 35.156 24.094 1 98.56 183 ALA B C 1
ATOM 5836 O O . ALA B 1 183 ? -3.607 35.844 24.281 1 98.56 183 ALA B O 1
ATOM 5837 N N . LEU B 1 184 ? -2.627 33.844 24.281 1 98.19 184 LEU B N 1
ATOM 5838 C CA . LEU B 1 184 ? -3.824 33.156 24.719 1 98.19 184 LEU B CA 1
ATOM 5839 C C . LEU B 1 184 ? -4.23 33.594 26.125 1 98.19 184 LEU B C 1
ATOM 5841 O O . LEU B 1 184 ? -5.418 33.719 26.422 1 98.19 184 LEU B O 1
ATOM 5845 N N . LYS B 1 185 ? -3.268 33.781 26.969 1 97.25 185 LYS B N 1
ATOM 5846 C CA . LYS B 1 185 ? -3.561 34.312 28.297 1 97.25 185 LYS B CA 1
ATOM 5847 C C . LYS B 1 185 ? -4.168 35.719 28.219 1 97.25 185 LYS B C 1
ATOM 5849 O O . LYS B 1 185 ? -5.129 36.031 28.922 1 97.25 185 LYS B O 1
ATOM 5854 N N . TRP B 1 186 ? -3.57 36.531 27.359 1 98.38 186 TRP B N 1
ATOM 5855 C CA . TRP B 1 186 ? -4.117 37.844 27.141 1 98.38 186 TRP B CA 1
ATOM 5856 C C . TRP B 1 186 ? -5.574 37.781 26.688 1 98.38 186 TRP B C 1
ATOM 5858 O O . TRP B 1 186 ? -6.418 38.531 27.172 1 98.38 186 TRP B O 1
ATOM 5868 N N . ILE B 1 187 ? -5.871 36.938 25.75 1 98.69 187 ILE B N 1
ATOM 5869 C CA . ILE B 1 187 ? -7.215 36.781 25.203 1 98.69 187 ILE B CA 1
ATOM 5870 C C . ILE B 1 187 ? -8.164 36.344 26.312 1 98.69 187 ILE B C 1
ATOM 5872 O O . ILE B 1 187 ? -9.234 36.938 26.484 1 98.69 187 ILE B O 1
ATOM 5876 N N . LYS B 1 188 ? -7.781 35.375 27.047 1 97.62 188 LYS B N 1
ATOM 5877 C CA . LYS B 1 188 ? -8.602 34.875 28.141 1 97.62 188 LYS B CA 1
ATOM 5878 C C . LYS B 1 188 ? -8.953 36 29.125 1 97.62 188 LYS B C 1
ATOM 5880 O O . LYS B 1 188 ? -10.102 36.094 29.562 1 97.62 188 LYS B O 1
ATOM 5885 N N . ASP B 1 189 ? -8.07 36.844 29.375 1 97.38 189 ASP B N 1
ATOM 5886 C CA . ASP B 1 189 ? -8.195 37.844 30.406 1 97.38 189 ASP B CA 1
ATOM 5887 C C . ASP B 1 189 ? -8.984 39.062 29.891 1 97.38 189 ASP B C 1
ATOM 5889 O O . ASP B 1 189 ? -9.586 39.781 30.672 1 97.38 189 ASP B O 1
ATOM 5893 N N . ASN B 1 190 ? -9.008 39.281 28.562 1 98.31 190 ASN B N 1
ATOM 5894 C CA . ASN B 1 190 ? -9.461 40.562 28.094 1 98.31 190 ASN B CA 1
ATOM 5895 C C . ASN B 1 190 ? -10.641 40.438 27.141 1 98.31 190 ASN B C 1
ATOM 5897 O O . ASN B 1 190 ? -11.344 41.406 26.875 1 98.31 190 ASN B O 1
ATOM 5901 N N . ILE B 1 191 ? -10.953 39.281 26.641 1 98.25 191 ILE B N 1
ATOM 5902 C CA . ILE B 1 191 ? -11.805 39.125 25.469 1 98.25 191 ILE B CA 1
ATOM 5903 C C . ILE B 1 191 ? -13.258 39.438 25.844 1 98.25 191 ILE B C 1
ATOM 5905 O O . ILE B 1 191 ? -14.07 39.75 24.984 1 98.25 191 ILE B O 1
ATOM 5909 N N . ALA B 1 192 ? -13.586 39.281 27.078 1 97.94 192 ALA B N 1
ATOM 5910 C CA . ALA B 1 192 ? -14.938 39.594 27.547 1 97.94 192 ALA B CA 1
ATOM 5911 C C . ALA B 1 192 ? -15.305 41.031 27.234 1 97.94 192 ALA B C 1
ATOM 5913 O O . ALA B 1 192 ? -16.469 41.344 26.953 1 97.94 192 ALA B O 1
ATOM 5914 N N . ALA B 1 193 ? -14.359 41.969 27.281 1 97.75 193 ALA B N 1
ATOM 5915 C CA . ALA B 1 193 ? -14.594 43.375 27.016 1 97.75 193 ALA B CA 1
ATOM 5916 C C . ALA B 1 193 ? -15.055 43.594 25.578 1 97.75 193 ALA B C 1
ATOM 5918 O O . ALA B 1 193 ? -15.68 44.625 25.281 1 97.75 193 ALA B O 1
ATOM 5919 N N . PHE B 1 194 ? -14.852 42.656 24.75 1 97.94 194 PHE B N 1
ATOM 5920 C CA . PHE B 1 194 ? -15.211 42.75 23.344 1 97.94 194 PHE B CA 1
ATOM 5921 C C . PHE B 1 194 ? -16.547 42.094 23.078 1 97.94 194 PHE B C 1
ATOM 5923 O O . PHE B 1 194 ? -16.938 41.906 21.922 1 97.94 194 PHE B O 1
ATOM 5930 N N . GLY B 1 195 ? -17.172 41.594 24.125 1 97.31 195 GLY B N 1
ATOM 5931 C CA . GLY B 1 195 ? -18.453 40.906 23.953 1 97.31 195 GLY B CA 1
ATOM 5932 C C . GLY B 1 195 ? -18.297 39.406 23.766 1 97.31 195 GLY B C 1
ATOM 5933 O O . GLY B 1 195 ? -19.234 38.719 23.312 1 97.31 195 GLY B O 1
ATOM 5934 N N . ALA B 1 196 ? -17.188 38.906 24.094 1 97.81 196 ALA B N 1
ATOM 5935 C CA . ALA B 1 196 ? -16.891 37.5 23.906 1 97.81 196 ALA B CA 1
ATOM 5936 C C . ALA B 1 196 ? -17.141 36.719 25.188 1 97.81 196 ALA B C 1
ATOM 5938 O O . ALA B 1 196 ? -17.156 37.281 26.281 1 97.81 196 ALA B O 1
ATOM 5939 N N . ASN B 1 197 ? -17.453 35.406 25.062 1 97.25 197 ASN B N 1
ATOM 5940 C CA . ASN B 1 197 ? -17.438 34.469 26.188 1 97.25 197 ASN B CA 1
ATOM 5941 C C . ASN B 1 197 ? -16.047 33.906 26.438 1 97.25 197 ASN B C 1
ATOM 5943 O O . ASN B 1 197 ? -15.547 33.094 25.641 1 97.25 197 ASN B O 1
ATOM 5947 N N . PRO B 1 198 ? -15.398 34.281 27.5 1 96.69 198 PRO B N 1
ATOM 5948 C CA . PRO B 1 198 ? -14.016 33.844 27.734 1 96.69 198 PRO B CA 1
ATOM 5949 C C . PRO B 1 198 ? -13.891 32.344 27.984 1 96.69 198 PRO B C 1
ATOM 5951 O O . PRO B 1 198 ? -12.781 31.828 28.016 1 96.69 198 PRO B O 1
ATOM 5954 N N . ASP B 1 199 ? -15.039 31.672 28.172 1 95.94 199 ASP B N 1
ATOM 5955 C CA . ASP B 1 199 ? -15 30.219 28.406 1 95.94 199 ASP B CA 1
ATOM 5956 C C . ASP B 1 199 ? -15.242 29.438 27.125 1 95.94 199 ASP B C 1
ATOM 5958 O O . ASP B 1 199 ? -15.211 28.203 27.125 1 95.94 199 ASP B O 1
ATOM 5962 N N . ARG B 1 200 ? -15.43 30.109 26.016 1 97.56 200 ARG B N 1
ATOM 5963 C CA . ARG B 1 200 ? -15.672 29.484 24.734 1 97.56 200 ARG B CA 1
ATOM 5964 C C . ARG B 1 200 ? -14.664 29.953 23.688 1 97.56 200 ARG B C 1
ATOM 5966 O O . ARG B 1 200 ? -15.031 30.641 22.719 1 97.56 200 ARG B O 1
ATOM 5973 N N . ILE B 1 201 ? -13.438 29.5 23.906 1 98.19 201 ILE B N 1
ATOM 5974 C CA . ILE B 1 201 ? -12.328 29.859 23.031 1 98.19 201 ILE B CA 1
ATOM 5975 C C . ILE B 1 201 ? -11.852 28.609 22.266 1 98.19 201 ILE B C 1
ATOM 5977 O O . ILE B 1 201 ? -11.539 27.594 22.875 1 98.19 201 ILE B O 1
ATOM 5981 N N . THR B 1 202 ? -11.906 28.641 20.969 1 98.5 202 THR B N 1
ATOM 5982 C CA . THR B 1 202 ? -11.344 27.625 20.078 1 98.5 202 THR B CA 1
ATOM 5983 C C . THR B 1 202 ? -10.07 28.125 19.422 1 98.5 202 THR B C 1
ATOM 5985 O O . THR B 1 202 ? -10.055 29.219 18.828 1 98.5 202 THR B O 1
ATOM 5988 N N . ILE B 1 203 ? -9 27.406 19.531 1 98.56 203 ILE B N 1
ATOM 5989 C CA . ILE B 1 203 ? -7.793 27.781 18.797 1 98.56 203 ILE B CA 1
ATOM 5990 C C . ILE B 1 203 ? -7.664 26.922 17.547 1 98.56 203 ILE B C 1
ATOM 5992 O O . ILE B 1 203 ? -8.031 25.75 17.547 1 98.56 203 ILE B O 1
ATOM 5996 N N . PHE B 1 204 ? -7.262 27.5 16.438 1 98.75 204 PHE B N 1
ATOM 5997 C CA . PHE B 1 204 ? -7.078 26.781 15.195 1 98.75 204 PHE B CA 1
ATOM 5998 C C . PHE B 1 204 ? -5.898 27.344 14.406 1 98.75 204 PHE B C 1
ATOM 6000 O O . PHE B 1 204 ? -5.453 28.453 14.664 1 98.75 204 PHE B O 1
ATOM 6007 N N . GLY B 1 205 ? -5.328 26.594 13.594 1 98.62 205 GLY B N 1
ATOM 6008 C CA . GLY B 1 205 ? -4.199 26.969 12.758 1 98.62 205 GLY B CA 1
ATOM 6009 C C . GLY B 1 205 ? -3.957 26.016 11.602 1 98.62 205 GLY B C 1
ATOM 6010 O O . GLY B 1 205 ? -4.625 24.984 11.492 1 98.62 205 GLY B O 1
ATOM 6011 N N . GLU B 1 206 ? -3.123 26.406 10.688 1 98.25 206 GLU B N 1
ATOM 6012 C CA . GLU B 1 206 ? -2.746 25.641 9.5 1 98.25 206 GLU B CA 1
ATOM 6013 C C . GLU B 1 206 ? -1.238 25.406 9.445 1 98.25 206 GLU B C 1
ATOM 6015 O O . GLU B 1 206 ? -0.457 26.281 9.82 1 98.25 206 GLU B O 1
ATOM 6020 N N . SER B 1 207 ? -0.821 24.203 9 1 97.62 207 SER B N 1
ATOM 6021 C CA . SER B 1 207 ? 0.592 23.875 8.836 1 97.62 207 SER B CA 1
ATOM 6022 C C . SER B 1 207 ? 1.354 24.031 10.148 1 97.62 207 SER B C 1
ATOM 6024 O O . SER B 1 207 ? 1.005 23.422 11.156 1 97.62 207 SER B O 1
ATOM 6026 N N . ALA B 1 208 ? 2.279 25.047 10.219 1 97.25 208 ALA B N 1
ATOM 6027 C CA . ALA B 1 208 ? 3.006 25.312 11.461 1 97.25 208 ALA B CA 1
ATOM 6028 C C . ALA B 1 208 ? 2.068 25.828 12.547 1 97.25 208 ALA B C 1
ATOM 6030 O O . ALA B 1 208 ? 2.262 25.531 13.727 1 97.25 208 ALA B O 1
ATOM 6031 N N . GLY B 1 209 ? 1.058 26.609 12.164 1 98.31 209 GLY B N 1
ATOM 6032 C CA . GLY B 1 209 ? 0.052 27.047 13.117 1 98.31 209 GLY B CA 1
ATOM 6033 C C . GLY B 1 209 ? -0.737 25.891 13.719 1 98.31 209 GLY B C 1
ATOM 6034 O O . GLY B 1 209 ? -1.057 25.906 14.906 1 98.31 209 GLY B O 1
ATOM 6035 N N . SER B 1 210 ? -1.044 24.938 12.836 1 98.5 210 SER B N 1
ATOM 6036 C CA . SER B 1 210 ? -1.727 23.734 13.297 1 98.5 210 SER B CA 1
ATOM 6037 C C . SER B 1 210 ? -0.846 22.938 14.25 1 98.5 210 SER B C 1
ATOM 6039 O O . SER B 1 210 ? -1.331 22.391 15.25 1 98.5 210 SER B O 1
ATOM 6041 N N . LYS B 1 211 ? 0.395 22.797 13.953 1 98.12 211 LYS B N 1
ATOM 6042 C CA . LYS B 1 211 ? 1.347 22.172 14.859 1 98.12 211 LYS B CA 1
ATOM 6043 C C . LYS B 1 211 ? 1.384 22.891 16.203 1 98.12 211 LYS B C 1
ATOM 6045 O O . LYS B 1 211 ? 1.434 22.25 17.25 1 98.12 211 LYS B O 1
ATOM 6050 N N . SER B 1 212 ? 1.343 24.188 16.156 1 98 212 SER B N 1
ATOM 6051 C CA . SER B 1 212 ? 1.308 24.984 17.359 1 98 212 SER B CA 1
ATOM 6052 C C . SER B 1 212 ? 0.07 24.672 18.203 1 98 212 SER B C 1
ATOM 6054 O O . SER B 1 212 ? 0.152 24.578 19.422 1 98 212 SER B O 1
ATOM 6056 N N . VAL B 1 213 ? -1.032 24.531 17.547 1 97.94 213 VAL B N 1
ATOM 6057 C CA . VAL B 1 213 ? -2.27 24.188 18.234 1 97.94 213 VAL B CA 1
ATOM 6058 C C . VAL B 1 213 ? -2.088 22.859 18.984 1 97.94 213 VAL B C 1
ATOM 6060 O O . VAL B 1 213 ? -2.48 22.75 20.156 1 97.94 213 VAL B O 1
ATOM 6063 N N . ASP B 1 214 ? -1.498 21.922 18.328 1 96.94 214 ASP B N 1
ATOM 6064 C CA . ASP B 1 214 ? -1.273 20.609 18.938 1 96.94 214 ASP B CA 1
ATOM 6065 C C . ASP B 1 214 ? -0.323 20.719 20.125 1 96.94 214 ASP B C 1
ATOM 6067 O O . ASP B 1 214 ? -0.559 20.109 21.172 1 96.94 214 ASP B O 1
ATOM 6071 N N . PHE B 1 215 ? 0.72 21.484 20 1 96.56 215 PHE B N 1
ATOM 6072 C CA . PHE B 1 215 ? 1.662 21.688 21.094 1 96.56 215 PHE B CA 1
ATOM 6073 C C . PHE B 1 215 ? 0.985 22.391 22.266 1 96.56 215 PHE B C 1
ATOM 6075 O O . PHE B 1 215 ? 1.249 22.047 23.438 1 96.56 215 PHE B O 1
ATOM 6082 N N . GLN B 1 216 ? 0.165 23.375 21.969 1 96.25 216 GLN B N 1
ATOM 6083 C CA . GLN B 1 216 ? -0.583 24.047 23.016 1 96.25 216 GLN B CA 1
ATOM 6084 C C . GLN B 1 216 ? -1.484 23.062 23.766 1 96.25 216 GLN B C 1
ATOM 6086 O O . GLN B 1 216 ? -1.607 23.141 24.984 1 96.25 216 GLN B O 1
ATOM 6091 N N . LEU B 1 217 ? -2.115 22.188 23.016 1 93.69 217 LEU B N 1
ATOM 6092 C CA . LEU B 1 217 ? -2.975 21.172 23.625 1 93.69 217 LEU B CA 1
ATOM 6093 C C . LEU B 1 217 ? -2.17 20.25 24.516 1 93.69 217 LEU B C 1
ATOM 6095 O O . LEU B 1 217 ? -2.605 19.906 25.625 1 93.69 217 LEU B O 1
ATOM 6099 N N . MET B 1 218 ? -1.015 19.891 24.109 1 90.69 218 MET B N 1
ATOM 6100 C CA . MET B 1 218 ? -0.158 18.984 24.875 1 90.69 218 MET B CA 1
ATOM 6101 C C . MET B 1 218 ? 0.358 19.656 26.141 1 90.69 218 MET B C 1
ATOM 6103 O O . MET B 1 218 ? 0.5 19.016 27.172 1 90.69 218 MET B O 1
ATOM 6107 N N . TYR B 1 219 ? 0.694 20.844 26.047 1 88.19 219 TYR B N 1
ATOM 6108 C CA . TYR B 1 219 ? 1.273 21.625 27.141 1 88.19 219 TYR B CA 1
ATOM 6109 C C . TYR B 1 219 ? 0.221 21.953 28.203 1 88.19 219 TYR B C 1
ATOM 6111 O O . TYR B 1 219 ? 0.507 21.938 29.406 1 88.19 219 TYR B O 1
ATOM 6119 N N . SER B 1 220 ? -0.983 22.125 27.844 1 70.88 220 SER B N 1
ATOM 6120 C CA . SER B 1 220 ? -2.096 22.781 28.531 1 70.88 220 SER B CA 1
ATOM 6121 C C . SER B 1 220 ? -2.053 22.5 30.031 1 70.88 220 SER B C 1
ATOM 6123 O O . SER B 1 220 ? -2.352 21.391 30.469 1 70.88 220 SER B O 1
ATOM 6125 N N . GLN B 1 221 ? -1.395 23.484 30.594 1 68.88 221 GLN B N 1
ATOM 6126 C CA . GLN B 1 221 ? -1.388 23.562 32.062 1 68.88 221 GLN B CA 1
ATOM 6127 C C . GLN B 1 221 ? -2.545 24.406 32.562 1 68.88 221 GLN B C 1
ATOM 6129 O O . GLN B 1 221 ? -3.047 24.172 33.656 1 68.88 221 GLN B O 1
ATOM 6134 N N . GLU B 1 222 ? -2.938 25.281 31.766 1 74.25 222 GLU B N 1
ATOM 6135 C CA . GLU B 1 222 ? -4.074 26.141 32.062 1 74.25 222 GLU B CA 1
ATOM 6136 C C . GLU B 1 222 ? -5.195 25.953 31.047 1 74.25 222 GLU B C 1
ATOM 6138 O O . GLU B 1 222 ? -4.953 25.516 29.922 1 74.25 222 GLU B O 1
ATOM 6143 N N . LYS B 1 223 ? -6.406 26.156 31.531 1 86.81 223 LYS B N 1
ATOM 6144 C CA . LYS B 1 223 ? -7.559 26.047 30.641 1 86.81 223 LYS B CA 1
ATOM 6145 C C . LYS B 1 223 ? -7.77 27.328 29.844 1 86.81 223 LYS B C 1
ATOM 6147 O O . LYS B 1 223 ? -8.703 28.094 30.125 1 86.81 223 LYS B O 1
ATOM 6152 N N . LEU B 1 224 ? -6.938 27.516 28.812 1 94.62 224 LEU B N 1
ATOM 6153 C CA . LEU B 1 224 ? -6.961 28.75 28.031 1 94.62 224 LEU B CA 1
ATOM 6154 C C . LEU B 1 224 ? -7.898 28.625 26.828 1 94.62 224 LEU B C 1
ATOM 6156 O O . LEU B 1 224 ? -8.273 29.625 26.219 1 94.62 224 LEU B O 1
ATOM 6160 N N . PHE B 1 225 ? -8.305 27.438 26.547 1 95.69 225 PHE B N 1
ATOM 6161 C CA . PHE B 1 225 ? -9.227 27.141 25.453 1 95.69 225 PHE B CA 1
ATOM 6162 C C . PHE B 1 225 ? -9.992 25.859 25.719 1 95.69 225 PHE B C 1
ATOM 6164 O O . PHE B 1 225 ? -9.617 25.078 26.609 1 95.69 225 PHE B O 1
ATOM 6171 N N . HIS B 1 226 ? -11.109 25.672 25 1 94 226 HIS B N 1
ATOM 6172 C CA . HIS B 1 226 ? -11.922 24.5 25.312 1 94 226 HIS B CA 1
ATOM 6173 C C . HIS B 1 226 ? -12.109 23.625 24.078 1 94 226 HIS B C 1
ATOM 6175 O O . HIS B 1 226 ? -12.633 22.516 24.188 1 94 226 HIS B O 1
ATOM 6181 N N . GLN B 1 227 ? -11.68 24.109 22.812 1 96.38 227 GLN B N 1
ATOM 6182 C CA . GLN B 1 227 ? -11.734 23.359 21.562 1 96.38 227 GLN B CA 1
ATOM 6183 C C . GLN B 1 227 ? -10.516 23.641 20.688 1 96.38 227 GLN B C 1
ATOM 6185 O O . GLN B 1 227 ? -9.844 24.672 20.875 1 96.38 227 GLN B O 1
ATOM 6190 N N . VAL B 1 228 ? -10.242 22.641 19.766 1 97.5 228 VAL B N 1
ATOM 6191 C CA . VAL B 1 228 ? -9.109 22.891 18.875 1 97.5 228 VAL B CA 1
ATOM 6192 C C . VAL B 1 228 ? -9.461 22.438 17.469 1 97.5 228 VAL B C 1
ATOM 6194 O O . VAL B 1 228 ? -10.211 21.484 17.281 1 97.5 228 VAL B O 1
ATOM 6197 N N . ILE B 1 229 ? -8.945 23.156 16.469 1 98.75 229 ILE B N 1
ATOM 6198 C CA . ILE B 1 229 ? -8.977 22.781 15.062 1 98.75 229 ILE B CA 1
ATOM 6199 C C . ILE B 1 229 ? -7.555 22.719 14.508 1 98.75 229 ILE B C 1
ATOM 6201 O O . ILE B 1 229 ? -6.816 23.703 14.578 1 98.75 229 ILE B O 1
ATOM 6205 N N . MET B 1 230 ? -7.164 21.562 14.031 1 98.62 230 MET B N 1
ATOM 6206 C CA . MET B 1 230 ? -5.836 21.344 13.461 1 98.62 230 MET B CA 1
ATOM 6207 C C . MET B 1 230 ? -5.918 21.109 11.961 1 98.62 230 MET B C 1
ATOM 6209 O O . MET B 1 230 ? -6.41 20.062 11.523 1 98.62 230 MET B O 1
ATOM 6213 N N . GLN B 1 231 ? -5.324 22.078 11.164 1 98.75 231 GLN B N 1
ATOM 6214 C CA . GLN B 1 231 ? -5.395 22 9.711 1 98.75 231 GLN B CA 1
ATOM 6215 C C . GLN B 1 231 ? -4.027 21.688 9.109 1 98.75 231 GLN B C 1
ATOM 6217 O O . GLN B 1 231 ? -3.182 22.578 8.992 1 98.75 231 GLN B O 1
ATOM 6222 N N . SER B 1 232 ? -3.789 20.5 8.688 1 98.19 232 SER B N 1
ATOM 6223 C CA . SER B 1 232 ? -2.602 20.047 7.969 1 98.19 232 SER B CA 1
ATOM 6224 C C . SER B 1 232 ? -1.342 20.234 8.805 1 98.19 232 SER B C 1
ATOM 6226 O O . SER B 1 232 ? -0.374 20.844 8.344 1 98.19 232 SER B O 1
ATOM 6228 N N . GLY B 1 233 ? -1.308 19.672 10 1 97.5 233 GLY B N 1
ATOM 6229 C CA . GLY B 1 233 ? -0.131 19.734 10.852 1 97.5 233 GLY B CA 1
ATOM 6230 C C . GLY B 1 233 ? -0.398 19.281 12.266 1 97.5 233 GLY B C 1
ATOM 6231 O O . GLY B 1 233 ? -1.443 19.594 12.844 1 97.5 233 GLY B O 1
ATOM 6232 N N . THR B 1 234 ? 0.514 18.469 12.789 1 97.69 234 THR B N 1
ATOM 6233 C CA . THR B 1 234 ? 0.45 18.031 14.18 1 97.69 234 THR B CA 1
ATOM 6234 C C . THR B 1 234 ? 1.847 17.953 14.789 1 97.69 234 THR B C 1
ATOM 6236 O O . THR B 1 234 ? 2.848 18.062 14.07 1 97.69 234 THR B O 1
ATOM 6239 N N . ALA B 1 235 ? 1.868 17.812 16.078 1 96 235 ALA B N 1
ATOM 6240 C CA . ALA B 1 235 ? 3.139 17.719 16.797 1 96 235 ALA B CA 1
ATOM 6241 C C . ALA B 1 235 ? 3.881 16.438 16.422 1 96 235 ALA B C 1
ATOM 6243 O O . ALA B 1 235 ? 5.082 16.312 16.688 1 96 235 ALA B O 1
ATOM 6244 N N . MET B 1 236 ? 3.191 15.562 15.719 1 93.19 236 MET B N 1
ATOM 6245 C CA . MET B 1 236 ? 3.76 14.258 15.375 1 93.19 236 MET B CA 1
ATOM 6246 C C . MET B 1 236 ? 4.434 14.305 14.008 1 93.19 236 MET B C 1
ATOM 6248 O O . MET B 1 236 ? 4.941 13.297 13.523 1 93.19 236 MET B O 1
ATOM 6252 N N . ALA B 1 237 ? 4.43 15.453 13.43 1 91.88 237 ALA B N 1
ATOM 6253 C CA . ALA B 1 237 ? 5.051 15.57 12.109 1 91.88 237 ALA B CA 1
ATOM 6254 C C . ALA B 1 237 ? 6.5 15.086 12.141 1 91.88 237 ALA B C 1
ATOM 6256 O O . ALA B 1 237 ? 7.207 15.289 13.133 1 91.88 237 ALA B O 1
ATOM 6257 N N . THR B 1 238 ? 6.879 14.547 11.078 1 81.56 238 THR B N 1
ATOM 6258 C CA . THR B 1 238 ? 8.203 13.945 10.977 1 81.56 238 THR B CA 1
ATOM 6259 C C . THR B 1 238 ? 9.289 15.008 11.07 1 81.56 238 THR B C 1
ATOM 6261 O O . THR B 1 238 ? 9.18 16.078 10.469 1 81.56 238 THR B O 1
ATOM 6264 N N . SER B 1 239 ? 10.258 14.742 11.836 1 81.75 239 SER B N 1
ATOM 6265 C CA . SER B 1 239 ? 11.469 15.547 11.969 1 81.75 239 SER B CA 1
ATOM 6266 C C . SER B 1 239 ? 11.141 16.953 12.453 1 81.75 239 SER B C 1
ATOM 6268 O O . SER B 1 239 ? 11.828 17.922 12.094 1 81.75 239 SER B O 1
ATOM 6270 N N . LEU B 1 240 ? 10.086 17.078 13.219 1 91 240 LEU B N 1
ATOM 6271 C CA . LEU B 1 240 ? 9.656 18.406 13.68 1 91 240 LEU B CA 1
ATOM 6272 C C . LEU B 1 240 ? 10.398 18.797 14.953 1 91 240 LEU B C 1
ATOM 6274 O O . LEU B 1 240 ? 11.055 19.844 15 1 91 240 LEU B O 1
ATOM 6278 N N . VAL B 1 241 ? 10.383 17.953 15.984 1 94.5 241 VAL B N 1
ATOM 6279 C CA . VAL B 1 241 ? 10.984 18.281 17.281 1 94.5 241 VAL B CA 1
ATOM 6280 C C . VAL B 1 241 ? 12.438 17.812 17.297 1 94.5 241 VAL B C 1
ATOM 6282 O O . VAL B 1 241 ? 12.734 16.688 16.891 1 94.5 241 VAL B O 1
ATOM 6285 N N . LYS B 1 242 ? 13.281 18.688 17.781 1 94.12 242 LYS B N 1
ATOM 6286 C CA . LYS B 1 242 ? 14.711 18.391 17.797 1 94.12 242 LYS B CA 1
ATOM 6287 C C . LYS B 1 242 ? 15.289 18.547 19.203 1 94.12 242 LYS B C 1
ATOM 6289 O O . LYS B 1 242 ? 14.609 19.031 20.109 1 94.12 242 LYS B O 1
ATOM 6294 N N . TYR B 1 243 ? 16.516 18.047 19.312 1 93.19 243 TYR B N 1
ATOM 6295 C CA . TYR B 1 243 ? 17.281 18.359 20.5 1 93.19 243 TYR B CA 1
ATOM 6296 C C . TYR B 1 243 ? 17.859 19.766 20.453 1 93.19 243 TYR B C 1
ATOM 6298 O O . TYR B 1 243 ? 18.062 20.312 19.359 1 93.19 243 TYR B O 1
ATOM 6306 N N . PRO B 1 244 ? 18.047 20.375 21.641 1 94.56 244 PRO B N 1
ATOM 6307 C CA . PRO B 1 244 ? 18.672 21.703 21.625 1 94.56 244 PRO B CA 1
ATOM 6308 C C . PRO B 1 244 ? 20.078 21.688 21.031 1 94.56 244 PRO B C 1
ATOM 6310 O O . PRO B 1 244 ? 20.781 20.672 21.109 1 94.56 244 PRO B O 1
ATOM 6313 N N . ASP B 1 245 ? 20.453 22.781 20.438 1 94.12 245 ASP B N 1
ATOM 6314 C CA . ASP B 1 245 ? 21.766 22.938 19.828 1 94.12 245 ASP B CA 1
ATOM 6315 C C . ASP B 1 245 ? 22.453 24.219 20.297 1 94.12 245 ASP B C 1
ATOM 6317 O O . ASP B 1 245 ? 22.312 25.266 19.688 1 94.12 245 ASP B O 1
ATOM 6321 N N . PRO B 1 246 ? 23.312 24.094 21.203 1 92.88 246 PRO B N 1
ATOM 6322 C CA . PRO B 1 246 ? 23.969 25.281 21.766 1 92.88 246 PRO B CA 1
ATOM 6323 C C . PRO B 1 246 ? 24.984 25.891 20.828 1 92.88 246 PRO B C 1
ATOM 6325 O O . PRO B 1 246 ? 25.484 27 21.078 1 92.88 246 PRO B O 1
ATOM 6328 N N . SER B 1 247 ? 25.25 25.266 19.734 1 94.69 247 SER B N 1
ATOM 6329 C CA . SER B 1 247 ? 26.281 25.781 18.828 1 94.69 247 SER B CA 1
ATOM 6330 C C . SER B 1 247 ? 25.719 26.859 17.906 1 94.69 247 SER B C 1
ATOM 6332 O O . SER B 1 247 ? 26.484 27.578 17.25 1 94.69 247 SER B O 1
ATOM 6334 N N . VAL B 1 248 ? 24.422 27.031 17.859 1 95.44 248 VAL B N 1
ATOM 6335 C CA . VAL B 1 248 ? 23.766 27.859 16.859 1 95.44 248 VAL B CA 1
ATOM 6336 C C . VAL B 1 248 ? 24.203 29.312 17.016 1 95.44 248 VAL B C 1
ATOM 6338 O O . VAL B 1 248 ? 24.625 29.953 16.047 1 95.44 248 VAL B O 1
ATOM 6341 N N . PRO B 1 249 ? 24.203 29.906 18.219 1 95.88 249 PRO B N 1
ATOM 6342 C CA . PRO B 1 249 ? 24.609 31.312 18.359 1 95.88 249 PRO B CA 1
ATOM 6343 C C . PRO B 1 249 ? 26.078 31.531 18.016 1 95.88 249 PRO B C 1
ATOM 6345 O O . PRO B 1 249 ? 26.453 32.594 17.516 1 95.88 249 PRO B O 1
ATOM 6348 N N . LEU B 1 250 ? 26.891 30.484 18.281 1 96.88 250 LEU B N 1
ATOM 6349 C CA . LEU B 1 250 ? 28.312 30.578 17.969 1 96.88 250 LEU B CA 1
ATOM 6350 C C . LEU B 1 250 ? 28.531 30.625 16.453 1 96.88 250 LEU B C 1
ATOM 6352 O O . LEU B 1 250 ? 29.297 31.453 15.961 1 96.88 250 LEU B O 1
ATOM 6356 N N . LYS B 1 251 ? 27.781 29.781 15.805 1 96.94 251 LYS B N 1
ATOM 6357 C CA . LYS B 1 251 ? 27.859 29.75 14.352 1 96.94 251 LYS B CA 1
ATOM 6358 C C . LYS B 1 251 ? 27.375 31.062 13.742 1 96.94 251 LYS B C 1
ATOM 6360 O O . LYS B 1 251 ? 28 31.609 12.828 1 96.94 251 LYS B O 1
ATOM 6365 N N . LEU B 1 252 ? 26.312 31.562 14.234 1 96.88 252 LEU B N 1
ATOM 6366 C CA . LEU B 1 252 ? 25.719 32.781 13.719 1 96.88 252 LEU B CA 1
ATOM 6367 C C . LEU B 1 252 ? 26.625 34 13.977 1 96.88 252 LEU B C 1
ATOM 6369 O O . LEU B 1 252 ? 26.828 34.812 13.086 1 96.88 252 LEU B O 1
ATOM 6373 N N . SER B 1 253 ? 27.125 34.125 15.172 1 97.62 253 SER B N 1
ATOM 6374 C CA . SER B 1 253 ? 28.016 35.219 15.523 1 97.62 253 SER B CA 1
ATOM 6375 C C . SER B 1 253 ? 29.266 35.219 14.664 1 97.62 253 SER B C 1
ATOM 6377 O O . SER B 1 253 ? 29.734 36.281 14.211 1 97.62 253 SER B O 1
ATOM 6379 N N . GLU B 1 254 ? 29.766 34 14.5 1 97.88 254 GLU B N 1
ATOM 6380 C CA . GLU B 1 254 ? 30.953 33.875 13.664 1 97.88 254 GLU B CA 1
ATOM 6381 C C . GLU B 1 254 ? 30.672 34.281 12.227 1 97.88 254 GLU B C 1
ATOM 6383 O O . GLU B 1 254 ? 31.469 35 11.609 1 97.88 254 GLU B O 1
ATOM 6388 N N . GLN B 1 255 ? 29.547 33.844 11.719 1 97.5 255 GLN B N 1
ATOM 6389 C CA . GLN B 1 255 ? 29.141 34.219 10.367 1 97.5 255 GLN B CA 1
ATOM 6390 C C . GLN B 1 255 ? 29.047 35.75 10.219 1 97.5 255 GLN B C 1
ATOM 6392 O O . GLN B 1 255 ? 29.281 36.281 9.141 1 97.5 255 GLN B O 1
ATOM 6397 N N . LEU B 1 256 ? 28.734 36.469 11.312 1 97.56 256 LEU B N 1
ATOM 6398 C CA . LEU B 1 256 ? 28.531 37.906 11.289 1 97.56 256 LEU B CA 1
ATOM 6399 C C . LEU B 1 256 ? 29.797 38.656 11.719 1 97.56 256 LEU B C 1
ATOM 6401 O O . LEU B 1 256 ? 29.781 39.875 11.93 1 97.56 256 LEU B O 1
ATOM 6405 N N . GLY B 1 257 ? 30.906 37.906 11.93 1 96.94 257 GLY B N 1
ATOM 6406 C CA . GLY B 1 257 ? 32.219 38.531 12.109 1 96.94 257 GLY B CA 1
ATOM 6407 C C . GLY B 1 257 ? 32.656 38.562 13.562 1 96.94 257 GLY B C 1
ATOM 6408 O O . GLY B 1 257 ? 33.656 39.219 13.898 1 96.94 257 GLY B O 1
ATOM 6409 N N . PHE B 1 258 ? 31.922 37.938 14.406 1 97.94 258 PHE B N 1
ATOM 6410 C CA . PHE B 1 258 ? 32.281 37.906 15.82 1 97.94 258 PHE B CA 1
ATOM 6411 C C . PHE B 1 258 ? 32.5 36.469 16.266 1 97.94 258 PHE B C 1
ATOM 6413 O O . PHE B 1 258 ? 31.547 35.781 16.688 1 97.94 258 PHE B O 1
ATOM 6420 N N . LYS B 1 259 ? 33.688 36 16.297 1 97.56 259 LYS B N 1
ATOM 6421 C CA . LYS B 1 259 ? 34.031 34.656 16.719 1 97.56 259 LYS B CA 1
ATOM 6422 C C . LYS B 1 259 ? 34.188 34.562 18.234 1 97.56 259 LYS B C 1
ATOM 6424 O O . LYS B 1 259 ? 34.906 35.375 18.844 1 97.56 259 LYS B O 1
ATOM 6429 N N . THR B 1 260 ? 33.469 33.719 18.875 1 97.38 260 THR B N 1
ATOM 6430 C CA . THR B 1 260 ? 33.531 33.469 20.312 1 97.38 260 THR B CA 1
ATOM 6431 C C . THR B 1 260 ? 33.188 32 20.625 1 97.38 260 THR B C 1
ATOM 6433 O O . THR B 1 260 ? 32.625 31.312 19.781 1 97.38 260 THR B O 1
ATOM 6436 N N . THR B 1 261 ? 33.656 31.531 21.781 1 95.94 261 THR B N 1
ATOM 6437 C CA . THR B 1 261 ? 33.312 30.188 22.234 1 95.94 261 THR B CA 1
ATOM 6438 C C . THR B 1 261 ? 32.344 30.234 23.391 1 95.94 261 THR B C 1
ATOM 6440 O O . THR B 1 261 ? 31.953 29.188 23.922 1 95.94 261 THR B O 1
ATOM 6443 N N . HIS B 1 262 ? 31.953 31.438 23.75 1 95.25 262 HIS B N 1
ATOM 6444 C CA . HIS B 1 262 ? 31.016 31.625 24.859 1 95.25 262 HIS B CA 1
ATOM 6445 C C . HIS B 1 262 ? 29.625 31.984 24.344 1 95.25 262 HIS B C 1
ATOM 6447 O O . HIS B 1 262 ? 29.438 33.031 23.734 1 95.25 262 HIS B O 1
ATOM 6453 N N . THR B 1 263 ? 28.672 31.219 24.703 1 94.75 263 THR B N 1
ATOM 6454 C CA . THR B 1 263 ? 27.297 31.375 24.234 1 94.75 263 THR B CA 1
ATOM 6455 C C . THR B 1 263 ? 26.719 32.719 24.672 1 94.75 263 THR B C 1
ATOM 6457 O O . THR B 1 263 ? 26.031 33.375 23.891 1 94.75 263 THR B O 1
ATOM 6460 N N . LYS B 1 264 ? 26.969 33.094 25.844 1 93.88 264 LYS B N 1
ATOM 6461 C CA . LYS B 1 264 ? 26.422 34.344 26.359 1 93.88 264 LYS B CA 1
ATOM 6462 C C . LYS B 1 264 ? 26.938 35.531 25.562 1 93.88 264 LYS B C 1
ATOM 6464 O O . LYS B 1 264 ? 26.203 36.469 25.281 1 93.88 264 LYS B O 1
ATOM 6469 N N . GLU B 1 265 ? 28.203 35.469 25.219 1 96.06 265 GLU B N 1
ATOM 6470 C CA . GLU B 1 265 ? 28.797 36.531 24.406 1 96.06 265 GLU B CA 1
ATOM 6471 C C . GLU B 1 265 ? 28.188 36.562 23 1 96.06 265 GLU B C 1
ATOM 6473 O O . GLU B 1 265 ? 27.906 37.625 22.469 1 96.06 265 GLU B O 1
ATOM 6478 N N . ALA B 1 266 ? 28.062 35.406 22.516 1 96.88 266 ALA B N 1
ATOM 6479 C CA . ALA B 1 266 ? 27.469 35.312 21.188 1 96.88 266 ALA B CA 1
ATOM 6480 C C . ALA B 1 266 ? 26.047 35.875 21.172 1 96.88 266 ALA B C 1
ATOM 6482 O O . ALA B 1 266 ? 25.688 36.625 20.266 1 96.88 266 ALA B O 1
ATOM 6483 N N . LEU B 1 267 ? 25.281 35.562 22.172 1 96.19 267 LEU B N 1
ATOM 6484 C CA . LEU B 1 267 ? 23.906 36.031 22.266 1 96.19 267 LEU B CA 1
ATOM 6485 C C . LEU B 1 267 ? 23.844 37.531 22.422 1 96.19 267 LEU B C 1
ATOM 6487 O O . LEU B 1 267 ? 23 38.188 21.812 1 96.19 267 LEU B O 1
ATOM 6491 N N . SER B 1 268 ? 24.688 38.031 23.234 1 96.31 268 SER B N 1
ATOM 6492 C CA . SER B 1 268 ? 24.75 39.469 23.438 1 96.31 268 SER B CA 1
ATOM 6493 C C . SER B 1 268 ? 25.094 40.188 22.141 1 96.31 268 SER B C 1
ATOM 6495 O O . SER B 1 268 ? 24.516 41.25 21.828 1 96.31 268 SER B O 1
ATOM 6497 N N . PHE B 1 269 ? 26.047 39.688 21.5 1 97.44 269 PHE B N 1
ATOM 6498 C CA . PHE B 1 269 ? 26.438 40.219 20.203 1 97.44 269 PHE B CA 1
ATOM 6499 C C . PHE B 1 269 ? 25.266 40.188 19.234 1 97.44 269 PHE B C 1
ATOM 6501 O O . PHE B 1 269 ? 24.938 41.219 18.625 1 97.44 269 PHE B O 1
ATOM 6508 N N . LEU B 1 270 ? 24.656 39.062 19.109 1 97.31 270 LEU B N 1
ATOM 6509 C CA . LEU B 1 270 ? 23.547 38.906 18.172 1 97.31 270 LEU B CA 1
ATOM 6510 C C . LEU B 1 270 ? 22.391 39.844 18.516 1 97.31 270 LEU B C 1
ATOM 6512 O O . LEU B 1 270 ? 21.688 40.344 17.641 1 97.31 270 LEU B O 1
ATOM 6516 N N . ALA B 1 271 ? 22.156 40.094 19.812 1 96.5 271 ALA B N 1
ATOM 6517 C CA . ALA B 1 271 ? 21.094 40.969 20.266 1 96.5 271 ALA B CA 1
ATOM 6518 C C . ALA B 1 271 ? 21.359 42.406 19.828 1 96.5 271 ALA B C 1
ATOM 6520 O O . ALA B 1 271 ? 20.422 43.188 19.688 1 96.5 271 ALA B O 1
ATOM 6521 N N . SER B 1 272 ? 22.609 42.688 19.594 1 96 272 SER B N 1
ATOM 6522 C CA . SER B 1 272 ? 22.984 44.062 19.281 1 96 272 SER B CA 1
ATOM 6523 C C . SER B 1 272 ? 23 44.312 17.781 1 96 272 SER B C 1
ATOM 6525 O O . SER B 1 272 ? 23.141 45.438 17.328 1 96 272 SER B O 1
ATOM 6527 N N . ILE B 1 273 ? 22.875 43.25 17.016 1 94.62 273 ILE B N 1
ATOM 6528 C CA . ILE B 1 273 ? 22.969 43.312 15.562 1 94.62 273 ILE B CA 1
ATOM 6529 C C . ILE B 1 273 ? 21.578 43.531 14.969 1 94.62 273 ILE B C 1
ATOM 6531 O O . ILE B 1 273 ? 20.578 43.094 15.539 1 94.62 273 ILE B O 1
ATOM 6535 N N . ASP B 1 274 ? 21.562 44.188 13.859 1 95.5 274 ASP B N 1
ATOM 6536 C CA . ASP B 1 274 ? 20.328 44.375 13.109 1 95.5 274 ASP B CA 1
ATOM 6537 C C . ASP B 1 274 ? 19.672 43 12.82 1 95.5 274 ASP B C 1
ATOM 6539 O O . ASP B 1 274 ? 20.359 42.062 12.406 1 95.5 274 ASP B O 1
ATOM 6543 N N . THR B 1 275 ? 18.375 42.906 13.055 1 95.56 275 THR B N 1
ATOM 6544 C CA . THR B 1 275 ? 17.641 41.656 12.875 1 95.56 275 THR B CA 1
ATOM 6545 C C . THR B 1 275 ? 17.797 41.125 11.453 1 95.56 275 THR B C 1
ATOM 6547 O O . THR B 1 275 ? 17.844 39.906 11.242 1 95.56 275 THR B O 1
ATOM 6550 N N . LYS B 1 276 ? 17.859 42 10.484 1 96.06 276 LYS B N 1
ATOM 6551 C CA . LYS B 1 276 ? 18 41.625 9.086 1 96.06 276 LYS B CA 1
ATOM 6552 C C . LYS B 1 276 ? 19.266 40.812 8.859 1 96.06 276 LYS B C 1
ATOM 6554 O O . LYS B 1 276 ? 19.266 39.812 8.141 1 96.06 276 LYS B O 1
ATOM 6559 N N . LEU B 1 277 ? 20.297 41.25 9.445 1 96.25 277 LEU B N 1
ATOM 6560 C CA . LEU B 1 277 ? 21.578 40.562 9.281 1 96.25 277 LEU B CA 1
ATOM 6561 C C . LEU B 1 277 ? 21.562 39.188 9.938 1 96.25 277 LEU B C 1
ATOM 6563 O O . LEU B 1 277 ? 22.125 38.219 9.414 1 96.25 277 LEU B O 1
ATOM 6567 N N . VAL B 1 278 ? 20.891 39.094 11.086 1 96.44 278 VAL B N 1
ATOM 6568 C CA . VAL B 1 278 ? 20.797 37.844 11.789 1 96.44 278 VAL B CA 1
ATOM 6569 C C . VAL B 1 278 ? 20.016 36.844 10.938 1 96.44 278 VAL B C 1
ATOM 6571 O O . VAL B 1 278 ? 20.422 35.688 10.797 1 96.44 278 VAL B O 1
ATOM 6574 N N . ILE B 1 279 ? 18.938 37.25 10.344 1 96.38 279 ILE B N 1
ATOM 6575 C CA . ILE B 1 279 ? 18.078 36.406 9.539 1 96.38 279 ILE B CA 1
ATOM 6576 C C . ILE B 1 279 ? 18.812 35.938 8.273 1 96.38 279 ILE B C 1
ATOM 6578 O O . ILE B 1 279 ? 18.766 34.781 7.906 1 96.38 279 ILE B O 1
ATOM 6582 N N . VAL B 1 280 ? 19.453 36.844 7.617 1 95.44 280 VAL B N 1
ATOM 6583 C CA . VAL B 1 280 ? 20.203 36.5 6.398 1 95.44 280 VAL B CA 1
ATOM 6584 C C . VAL B 1 280 ? 21.297 35.5 6.719 1 95.44 280 VAL B C 1
ATOM 6586 O O . VAL B 1 280 ? 21.5 34.531 5.969 1 95.44 280 VAL B O 1
ATOM 6589 N N . ALA B 1 281 ? 22.031 35.75 7.82 1 96.31 281 ALA B N 1
ATOM 6590 C CA . ALA B 1 281 ? 23.078 34.812 8.227 1 96.31 281 ALA B CA 1
ATOM 6591 C C . ALA B 1 281 ? 22.516 33.438 8.508 1 96.31 281 ALA B C 1
ATOM 6593 O O . ALA B 1 281 ? 23.141 32.406 8.164 1 96.31 281 ALA B O 1
ATOM 6594 N N . ALA B 1 282 ? 21.438 33.406 9.219 1 95.44 282 ALA B N 1
ATOM 6595 C CA . ALA B 1 282 ? 20.781 32.125 9.523 1 95.44 282 ALA B CA 1
ATOM 6596 C C . ALA B 1 282 ? 20.422 31.375 8.242 1 95.44 282 ALA B C 1
ATOM 6598 O O . ALA B 1 282 ? 20.578 30.156 8.156 1 95.44 282 ALA B O 1
ATOM 6599 N N . GLU B 1 283 ? 19.875 32.062 7.27 1 93.56 283 GLU B N 1
ATOM 6600 C CA . GLU B 1 283 ? 19.5 31.484 5.984 1 93.56 283 GLU B CA 1
ATOM 6601 C C . GLU B 1 283 ? 20.734 30.969 5.238 1 93.56 283 GLU B C 1
ATOM 6603 O O . GLU B 1 283 ? 20.672 29.906 4.621 1 93.56 283 GLU B O 1
ATOM 6608 N N . GLU B 1 284 ? 21.766 31.688 5.246 1 94.25 284 GLU B N 1
ATOM 6609 C CA . GLU B 1 284 ? 23 31.312 4.566 1 94.25 284 GLU B CA 1
ATOM 6610 C C . GLU B 1 284 ? 23.594 30.047 5.176 1 94.25 284 GLU B C 1
ATOM 6612 O O . GLU B 1 284 ? 24.172 29.219 4.461 1 94.25 284 GLU B O 1
ATOM 6617 N N . LEU B 1 285 ? 23.453 29.953 6.461 1 95.12 285 LEU B N 1
ATOM 6618 C CA . LEU B 1 285 ? 23.984 28.797 7.16 1 95.12 285 LEU B CA 1
ATOM 6619 C C . LEU B 1 285 ? 23.031 27.609 7.078 1 95.12 285 LEU B C 1
ATOM 6621 O O . LEU B 1 285 ? 23.328 26.516 7.559 1 95.12 285 LEU B O 1
ATOM 6625 N N . LYS B 1 286 ? 21.828 27.828 6.531 1 91.06 286 LYS B N 1
ATOM 6626 C CA . LYS B 1 286 ? 20.797 26.812 6.371 1 91.06 286 LYS B CA 1
ATOM 6627 C C . LYS B 1 286 ? 20.391 26.219 7.719 1 91.06 286 LYS B C 1
ATOM 6629 O O . LYS B 1 286 ? 20.234 25 7.848 1 91.06 286 LYS B O 1
ATOM 6634 N N . LEU B 1 287 ? 20.344 27.125 8.68 1 90.56 287 LEU B N 1
ATOM 6635 C CA . LEU B 1 287 ? 19.938 26.688 10.008 1 90.56 287 LEU B CA 1
ATOM 6636 C C . LEU B 1 287 ? 18.438 26.391 10.047 1 90.56 287 LEU B C 1
ATOM 6638 O O . LEU B 1 287 ? 17.656 27.094 9.414 1 90.56 287 LEU B O 1
ATOM 6642 N N . LYS B 1 288 ? 18.125 25.328 10.734 1 85.94 288 LYS B N 1
ATOM 6643 C CA . LYS B 1 288 ? 16.719 24.969 10.922 1 85.94 288 LYS B CA 1
ATOM 6644 C C . LYS B 1 288 ? 16.234 25.344 12.32 1 85.94 288 LYS B C 1
ATOM 6646 O O . LYS B 1 288 ? 16.953 25.172 13.297 1 85.94 288 LYS B O 1
ATOM 6651 N N . TYR B 1 289 ? 15.148 25.969 12.32 1 90.06 289 TYR B N 1
ATOM 6652 C CA . TYR B 1 289 ? 14.555 26.406 13.578 1 90.06 289 TYR B CA 1
ATOM 6653 C C . TYR B 1 289 ? 13.242 25.688 13.836 1 90.06 289 TYR B C 1
ATOM 6655 O O . TYR B 1 289 ? 12.195 26.078 13.328 1 90.06 289 TYR B O 1
ATOM 6663 N N . ASN B 1 290 ? 13.375 24.609 14.57 1 92 290 ASN B N 1
ATOM 6664 C CA . ASN B 1 290 ? 12.273 23.734 14.953 1 92 290 ASN B CA 1
ATOM 6665 C C . ASN B 1 290 ? 11.992 23.812 16.453 1 92 290 ASN B C 1
ATOM 6667 O O . ASN B 1 290 ? 12.844 24.25 17.234 1 92 290 ASN B O 1
ATOM 6671 N N . PRO B 1 291 ? 10.781 23.391 16.812 1 96.75 291 PRO B N 1
ATOM 6672 C CA . PRO B 1 291 ? 10.594 23.141 18.25 1 96.75 291 PRO B CA 1
ATOM 6673 C C . PRO B 1 291 ? 11.586 22.141 18.812 1 96.75 291 PRO B C 1
ATOM 6675 O O . PRO B 1 291 ? 12.086 21.281 18.078 1 96.75 291 PRO B O 1
ATOM 6678 N N . CYS B 1 292 ? 11.914 22.281 20.094 1 96.38 292 CYS B N 1
ATOM 6679 C CA . CYS B 1 292 ? 12.914 21.391 20.688 1 96.38 292 CYS B CA 1
ATOM 6680 C C . CYS B 1 292 ? 12.469 20.891 22.047 1 96.38 292 CYS B C 1
ATOM 6682 O O . CYS B 1 292 ? 11.586 21.484 22.672 1 96.38 292 CYS B O 1
ATOM 6684 N N . VAL B 1 293 ? 13 19.781 22.422 1 95.31 293 VAL B N 1
ATOM 6685 C CA . VAL B 1 293 ? 12.844 19.297 23.781 1 95.31 293 VAL B CA 1
ATOM 6686 C C . VAL B 1 293 ? 13.586 20.219 24.75 1 95.31 293 VAL B C 1
ATOM 6688 O O . VAL B 1 293 ? 14.711 20.641 24.469 1 95.31 293 VAL B O 1
ATOM 6691 N N . GLU B 1 294 ? 12.883 20.578 25.797 1 95.06 294 GLU B N 1
ATOM 6692 C CA . GLU B 1 294 ? 13.477 21.469 26.797 1 95.06 294 GLU B CA 1
ATOM 6693 C C . GLU B 1 294 ? 13.844 20.719 28.062 1 95.06 294 GLU B C 1
ATOM 6695 O O . GLU B 1 294 ? 13.016 19.984 28.625 1 95.06 294 GLU B O 1
ATOM 6700 N N . ASN B 1 295 ? 15.078 20.953 28.531 1 92.38 295 ASN B N 1
ATOM 6701 C CA . ASN B 1 295 ? 15.523 20.375 29.797 1 92.38 295 ASN B CA 1
ATOM 6702 C C . ASN B 1 295 ? 15.023 21.172 30.984 1 92.38 295 ASN B C 1
ATOM 6704 O O . ASN B 1 295 ? 14.578 22.312 30.844 1 92.38 295 ASN B O 1
ATOM 6708 N N . TYR B 1 296 ? 15.141 20.562 32.125 1 92 296 TYR B N 1
ATOM 6709 C CA . TYR B 1 296 ? 14.641 21.188 33.344 1 92 296 TYR B CA 1
ATOM 6710 C C . TYR B 1 296 ? 15.641 22.203 33.875 1 92 296 TYR B C 1
ATOM 6712 O O . TYR B 1 296 ? 16.828 21.922 34 1 92 296 TYR B O 1
ATOM 6720 N N . PHE B 1 297 ? 15.141 23.391 34.156 1 91.5 297 PHE B N 1
ATOM 6721 C CA . PHE B 1 297 ? 15.844 24.438 34.875 1 91.5 297 PHE B CA 1
ATOM 6722 C C . PHE B 1 297 ? 14.969 25.016 35.969 1 91.5 297 PHE B C 1
ATOM 6724 O O . PHE B 1 297 ? 13.758 25.172 35.781 1 91.5 297 PHE B O 1
ATOM 6731 N N . GLU B 1 298 ? 15.547 25.375 37 1 91.31 298 GLU B N 1
ATOM 6732 C CA . GLU B 1 298 ? 14.797 25.969 38.125 1 91.31 298 GLU B CA 1
ATOM 6733 C C . GLU B 1 298 ? 14.109 27.266 37.688 1 91.31 298 GLU B C 1
ATOM 6735 O O . GLU B 1 298 ? 14.727 28.125 37.062 1 91.31 298 GLU B O 1
ATOM 6740 N N . ASN B 1 299 ? 12.898 27.391 37.938 1 87 299 ASN B N 1
ATOM 6741 C CA . ASN B 1 299 ? 12.07 28.562 37.719 1 87 299 ASN B CA 1
ATOM 6742 C C . ASN B 1 299 ? 11.93 28.906 36.25 1 87 299 ASN B C 1
ATOM 6744 O O . ASN B 1 299 ? 11.711 30.062 35.875 1 87 299 ASN B O 1
ATOM 6748 N N . VAL B 1 300 ? 12.188 27.922 35.438 1 88 300 VAL B N 1
ATOM 6749 C CA . VAL B 1 300 ? 12.016 28.109 34 1 88 300 VAL B CA 1
ATOM 6750 C C . VAL B 1 300 ? 10.938 27.156 33.469 1 88 300 VAL B C 1
ATOM 6752 O O . VAL B 1 300 ? 11.008 25.953 33.719 1 88 300 VAL B O 1
ATOM 6755 N N . GLU B 1 301 ? 9.961 27.703 32.844 1 85.38 301 GLU B N 1
ATOM 6756 C CA . GLU B 1 301 ? 8.891 26.891 32.281 1 85.38 301 GLU B CA 1
ATOM 6757 C C . GLU B 1 301 ? 9.383 26.047 31.109 1 85.38 301 GLU B C 1
ATOM 6759 O O . GLU B 1 301 ? 10.125 26.531 30.25 1 85.38 301 GLU B O 1
ATOM 6764 N N . ARG B 1 302 ? 9 24.656 31.094 1 90.19 302 ARG B N 1
ATOM 6765 C CA . ARG B 1 302 ? 9.289 23.75 29.984 1 90.19 302 ARG B CA 1
ATOM 6766 C C . ARG B 1 302 ? 8.039 23.516 29.125 1 90.19 302 ARG B C 1
ATOM 6768 O O . ARG B 1 302 ? 7.105 22.828 29.562 1 90.19 302 ARG B O 1
ATOM 6775 N N . PHE B 1 303 ? 8.125 24.047 28.031 1 93.88 303 PHE B N 1
ATOM 6776 C CA . PHE B 1 303 ? 6.953 23.938 27.156 1 93.88 303 PHE B CA 1
ATOM 6777 C C . PHE B 1 303 ? 6.859 22.562 26.531 1 93.88 303 PHE B C 1
ATOM 6779 O O . PHE B 1 303 ? 5.781 21.953 26.484 1 93.88 303 PHE B O 1
ATOM 6786 N N . ILE B 1 304 ? 7.953 22 25.984 1 95.19 304 ILE B N 1
ATOM 6787 C CA . ILE B 1 304 ? 8.031 20.656 25.422 1 95.19 304 ILE B CA 1
ATOM 6788 C C . ILE B 1 304 ? 9.023 19.812 26.234 1 95.19 304 ILE B C 1
ATOM 6790 O O . ILE B 1 304 ? 10.227 19.844 25.969 1 95.19 304 ILE B O 1
ATOM 6794 N N . PRO B 1 305 ? 8.516 19.016 27.094 1 93.06 305 PRO B N 1
ATOM 6795 C CA . PRO B 1 305 ? 9.414 18.312 28.016 1 93.06 305 PRO B CA 1
ATOM 6796 C C . PRO B 1 305 ? 10.008 17.047 27.406 1 93.06 305 PRO B C 1
ATOM 6798 O O . PRO B 1 305 ? 10.977 16.5 27.938 1 93.06 305 PRO B O 1
ATOM 6801 N N . ASP B 1 306 ? 9.383 16.547 26.312 1 93.69 306 ASP B N 1
ATOM 6802 C CA . ASP B 1 306 ? 9.82 15.336 25.641 1 93.69 306 ASP B CA 1
ATOM 6803 C C . ASP B 1 306 ? 9.312 15.289 24.203 1 93.69 306 ASP B C 1
ATOM 6805 O O . ASP B 1 306 ? 8.508 16.141 23.797 1 93.69 306 ASP B O 1
ATOM 6809 N N . PHE B 1 307 ? 9.898 14.359 23.438 1 94.44 307 PHE B N 1
ATOM 6810 C CA . PHE B 1 307 ? 9.352 14.133 22.109 1 94.44 307 PHE B CA 1
ATOM 6811 C C . PHE B 1 307 ? 7.875 13.781 22.188 1 94.44 307 PHE B C 1
ATOM 6813 O O . PHE B 1 307 ? 7.449 13.062 23.094 1 94.44 307 PHE B O 1
ATOM 6820 N N . PRO B 1 308 ? 7.098 14.227 21.203 1 93.62 308 PRO B N 1
ATOM 6821 C CA . PRO B 1 308 ? 5.645 14.031 21.234 1 93.62 308 PRO B CA 1
ATOM 6822 C C . PRO B 1 308 ? 5.242 12.562 21.328 1 93.62 308 PRO B C 1
ATOM 6824 O O . PRO B 1 308 ? 4.219 12.234 21.938 1 93.62 308 PRO B O 1
ATOM 6827 N N . ILE B 1 309 ? 6.039 11.641 20.781 1 91.38 309 ILE B N 1
ATOM 6828 C CA . ILE B 1 309 ? 5.715 10.219 20.797 1 91.38 309 ILE B CA 1
ATOM 6829 C C . ILE B 1 309 ? 5.703 9.711 22.234 1 91.38 309 ILE B C 1
ATOM 6831 O O . ILE B 1 309 ? 5.02 8.734 22.547 1 91.38 309 ILE B O 1
ATOM 6835 N N . ASN B 1 310 ? 6.344 10.438 23.156 1 92.62 310 ASN B N 1
ATOM 6836 C CA . ASN B 1 310 ? 6.48 9.992 24.531 1 92.62 310 ASN B CA 1
ATOM 6837 C C . ASN B 1 310 ? 5.535 10.734 25.469 1 92.62 310 ASN B C 1
ATOM 6839 O O . ASN B 1 310 ? 5.402 10.383 26.641 1 92.62 310 ASN B O 1
ATOM 6843 N N . ILE B 1 311 ? 4.945 11.797 24.938 1 89.62 311 ILE B N 1
ATOM 6844 C CA . ILE B 1 311 ? 4.09 12.625 25.781 1 89.62 311 ILE B CA 1
ATOM 6845 C C . ILE B 1 311 ? 2.678 12.047 25.812 1 89.62 311 ILE B C 1
ATOM 6847 O O . ILE B 1 311 ? 2.053 11.852 24.766 1 89.62 311 ILE B O 1
ATOM 6851 N N . LYS B 1 312 ? 2.252 11.695 27.031 1 82.06 312 LYS B N 1
ATOM 6852 C CA . LYS B 1 312 ? 0.887 11.211 27.219 1 82.06 312 LYS B CA 1
ATOM 6853 C C . LYS B 1 312 ? -0.017 12.305 27.766 1 82.06 312 LYS B C 1
ATOM 6855 O O . LYS B 1 312 ? 0.392 13.078 28.641 1 82.06 312 LYS B O 1
ATOM 6860 N N . LYS B 1 313 ? -0.979 12.594 27.109 1 79.94 313 LYS B N 1
ATOM 6861 C CA . LYS B 1 313 ? -1.992 13.523 27.609 1 79.94 313 LYS B CA 1
ATOM 6862 C C . LYS B 1 313 ? -3.277 12.789 27.969 1 79.94 313 LYS B C 1
ATOM 6864 O O . LYS B 1 313 ? -4.152 12.594 27.125 1 79.94 313 LYS B O 1
ATOM 6869 N N . PRO B 1 314 ? -3.301 12.492 29.219 1 75.75 314 PRO B N 1
ATOM 6870 C CA . PRO B 1 314 ? -4.52 11.789 29.625 1 75.75 314 PRO B CA 1
ATOM 6871 C C . PRO B 1 314 ? -5.711 12.727 29.781 1 75.75 314 PRO B C 1
ATOM 6873 O O . PRO B 1 314 ? -5.551 13.953 29.766 1 75.75 314 PRO B O 1
ATOM 6876 N N . ASN B 1 315 ? -6.844 12.289 29.828 1 72.06 315 ASN B N 1
ATOM 6877 C CA . ASN B 1 315 ? -8.094 12.945 30.188 1 72.06 315 ASN B CA 1
ATOM 6878 C C . ASN B 1 315 ? -8.445 14.055 29.203 1 72.06 315 ASN B C 1
ATOM 6880 O O . ASN B 1 315 ? -8.812 15.164 29.609 1 72.06 315 ASN B O 1
ATOM 6884 N N . LEU B 1 316 ? -8.023 13.734 28 1 76.56 316 LEU B N 1
ATOM 6885 C CA . LEU B 1 316 ? -8.445 14.672 26.969 1 76.56 316 LEU B CA 1
ATOM 6886 C C . LEU B 1 316 ? -9.961 14.688 26.828 1 76.56 316 LEU B C 1
ATOM 6888 O O . LEU B 1 316 ? -10.523 15.602 26.219 1 76.56 316 LEU B O 1
ATOM 6892 N N . GLY B 1 317 ? -10.57 13.867 27.641 1 69.25 317 GLY B N 1
ATOM 6893 C CA . GLY B 1 317 ? -11.984 13.523 27.734 1 69.25 317 GLY B CA 1
ATOM 6894 C C . GLY B 1 317 ? -12.852 14.32 26.797 1 69.25 317 GLY B C 1
ATOM 6895 O O . GLY B 1 317 ? -12.961 13.992 25.609 1 69.25 317 GLY B O 1
ATOM 6896 N N . ASN B 1 318 ? -13.289 15.461 27.109 1 81.69 318 ASN B N 1
ATOM 6897 C CA . ASN B 1 318 ? -14.391 16.094 26.391 1 81.69 318 ASN B CA 1
ATOM 6898 C C . ASN B 1 318 ? -13.922 17.312 25.609 1 81.69 318 ASN B C 1
ATOM 6900 O O . ASN B 1 318 ? -14.688 18.25 25.391 1 81.69 318 ASN B O 1
ATOM 6904 N N . LEU B 1 319 ? -12.719 17.328 25.188 1 91 319 LEU B N 1
ATOM 6905 C CA . LEU B 1 319 ? -12.25 18.453 24.391 1 91 319 LEU B CA 1
ATOM 6906 C C . LEU B 1 319 ? -12.547 18.219 22.906 1 91 319 LEU B C 1
ATOM 6908 O O . LEU B 1 319 ? -11.836 17.484 22.234 1 91 319 LEU B O 1
ATOM 6912 N N . PRO B 1 320 ? -13.578 18.906 22.359 1 95.81 320 PRO B N 1
ATOM 6913 C CA . PRO B 1 320 ? -13.859 18.734 20.938 1 95.81 320 PRO B CA 1
ATOM 6914 C C . PRO B 1 320 ? -12.672 19.094 20.047 1 95.81 320 PRO B C 1
ATOM 6916 O O . PRO B 1 320 ? -12.023 20.125 20.281 1 95.81 320 PRO B O 1
ATOM 6919 N N . THR B 1 321 ? -12.367 18.203 19.172 1 97.44 321 THR B N 1
ATOM 6920 C CA . THR B 1 321 ? -11.219 18.359 18.281 1 97.44 321 THR B CA 1
ATOM 6921 C C . THR B 1 321 ? -11.609 18.141 16.828 1 97.44 321 THR B C 1
ATOM 6923 O O . THR B 1 321 ? -12.32 17.188 16.516 1 97.44 321 THR B O 1
ATOM 6926 N N . LEU B 1 322 ? -11.273 19.062 15.984 1 98.44 322 LEU B N 1
ATOM 6927 C CA . LEU B 1 322 ? -11.422 18.969 14.531 1 98.44 322 LEU B CA 1
ATOM 6928 C C . LEU B 1 322 ? -10.062 18.938 13.852 1 98.44 322 LEU B C 1
ATOM 6930 O O . LEU B 1 322 ? -9.227 19.812 14.086 1 98.44 322 LEU B O 1
ATOM 6934 N N . LEU B 1 323 ? -9.805 17.875 13.125 1 97.81 323 LEU B N 1
ATOM 6935 C CA . LEU B 1 323 ? -8.484 17.656 12.539 1 97.81 323 LEU B CA 1
ATOM 6936 C C . LEU B 1 323 ? -8.609 17.203 11.086 1 97.81 323 LEU B C 1
ATOM 6938 O O . LEU B 1 323 ? -9.508 16.438 10.742 1 97.81 323 LEU B O 1
ATOM 6942 N N . GLY B 1 324 ? -7.664 17.734 10.227 1 98.12 324 GLY B N 1
ATOM 6943 C CA . GLY B 1 324 ? -7.727 17.266 8.852 1 98.12 324 GLY B CA 1
ATOM 6944 C C . GLY B 1 324 ? -6.508 17.641 8.031 1 98.12 324 GLY B C 1
ATOM 6945 O O . GLY B 1 324 ? -5.527 18.156 8.57 1 98.12 324 GLY B O 1
ATOM 6946 N N . ALA B 1 325 ? -6.508 17.25 6.746 1 98.5 325 ALA B N 1
ATOM 6947 C CA . ALA B 1 325 ? -5.461 17.5 5.762 1 98.5 325 ALA B CA 1
ATOM 6948 C C . ALA B 1 325 ? -6.051 17.719 4.371 1 98.5 325 ALA B C 1
ATOM 6950 O O . ALA B 1 325 ? -7.27 17.656 4.195 1 98.5 325 ALA B O 1
ATOM 6951 N N . ASN B 1 326 ? -5.18 18.125 3.51 1 98.88 326 ASN B N 1
ATOM 6952 C CA . ASN B 1 326 ? -5.574 18.25 2.111 1 98.88 326 ASN B CA 1
ATOM 6953 C C . ASN B 1 326 ? -5.152 17.031 1.301 1 98.88 326 ASN B C 1
ATOM 6955 O O . ASN B 1 326 ? -4.141 16.391 1.608 1 98.88 326 ASN B O 1
ATOM 6959 N N . LYS B 1 327 ? -5.871 16.781 0.311 1 98.56 327 LYS B N 1
ATOM 6960 C CA . LYS B 1 327 ? -5.746 15.547 -0.443 1 98.56 327 LYS B CA 1
ATOM 6961 C C . LYS B 1 327 ? -4.371 15.43 -1.093 1 98.56 327 LYS B C 1
ATOM 6963 O O . LYS B 1 327 ? -3.805 14.344 -1.178 1 98.56 327 LYS B O 1
ATOM 6968 N N . ASP B 1 328 ? -3.848 16.547 -1.638 1 98.56 328 ASP B N 1
ATOM 6969 C CA . ASP B 1 328 ? -2.586 16.578 -2.371 1 98.56 328 ASP B CA 1
ATOM 6970 C C . ASP B 1 328 ? -1.617 17.594 -1.747 1 98.56 328 ASP B C 1
ATOM 6972 O O . ASP B 1 328 ? -1.14 18.5 -2.424 1 98.56 328 ASP B O 1
ATOM 6976 N N . GLU B 1 329 ? -1.293 17.344 -0.455 1 98.5 329 GLU B N 1
ATOM 6977 C CA . GLU B 1 329 ? -0.487 18.25 0.346 1 98.5 329 GLU B CA 1
ATOM 6978 C C . GLU B 1 329 ? 0.8 18.641 -0.379 1 98.5 329 GLU B C 1
ATOM 6980 O O . GLU B 1 329 ? 1.203 19.797 -0.37 1 98.5 329 GLU B O 1
ATOM 6985 N N . GLY B 1 330 ? 1.438 17.719 -1.06 1 97.69 330 GLY B N 1
ATOM 6986 C CA . GLY B 1 330 ? 2.744 17.938 -1.659 1 97.69 330 GLY B CA 1
ATOM 6987 C C . GLY B 1 330 ? 2.67 18.438 -3.094 1 97.69 330 GLY B C 1
ATOM 6988 O O . GLY B 1 330 ? 3.691 18.531 -3.777 1 97.69 330 GLY B O 1
ATOM 6989 N N . LEU B 1 331 ? 1.485 18.812 -3.584 1 98.31 331 LEU B N 1
ATOM 6990 C CA . LEU B 1 331 ? 1.275 19.125 -4.992 1 98.31 331 LEU B CA 1
ATOM 6991 C C . LEU B 1 331 ? 2.15 20.297 -5.43 1 98.31 331 LEU B C 1
ATOM 6993 O O . LEU B 1 331 ? 2.928 20.172 -6.379 1 98.31 331 LEU B O 1
ATOM 6997 N N . VAL B 1 332 ? 2.072 21.406 -4.719 1 97.31 332 VAL B N 1
ATOM 6998 C CA . VAL B 1 332 ? 2.773 22.625 -5.133 1 97.31 332 VAL B CA 1
ATOM 6999 C C . VAL B 1 332 ? 4.277 22.438 -4.934 1 97.31 332 VAL B C 1
ATOM 7001 O O . VAL B 1 332 ? 5.078 22.953 -5.723 1 97.31 332 VAL B O 1
ATOM 7004 N N . GLU B 1 333 ? 4.66 21.656 -3.906 1 94.25 333 GLU B N 1
ATOM 7005 C CA . GLU B 1 333 ? 6.066 21.391 -3.643 1 94.25 333 GLU B CA 1
ATOM 7006 C C . GLU B 1 333 ? 6.754 20.797 -4.871 1 94.25 333 GLU B C 1
ATOM 7008 O O . GLU B 1 333 ? 7.891 21.156 -5.184 1 94.25 333 GLU B O 1
ATOM 7013 N N . PHE B 1 334 ? 6.086 19.984 -5.605 1 95.31 334 PHE B N 1
ATOM 7014 C CA . PHE B 1 334 ? 6.746 19.266 -6.688 1 95.31 334 PHE B CA 1
ATOM 7015 C C . PHE B 1 334 ? 6.395 19.875 -8.039 1 95.31 334 PHE B C 1
ATOM 7017 O O . PHE B 1 334 ? 7.203 19.844 -8.969 1 95.31 334 PHE B O 1
ATOM 7024 N N . GLU B 1 335 ? 5.207 20.422 -8.18 1 95.06 335 GLU B N 1
ATOM 7025 C CA . GLU B 1 335 ? 4.793 21.016 -9.445 1 95.06 335 GLU B CA 1
ATOM 7026 C C . GLU B 1 335 ? 5.578 22.281 -9.758 1 95.06 335 GLU B C 1
ATOM 7028 O O . GLU B 1 335 ? 5.672 22.688 -10.914 1 95.06 335 GLU B O 1
ATOM 7033 N N . THR B 1 336 ? 6.105 22.922 -8.742 1 94.56 336 THR B N 1
ATOM 7034 C CA . THR B 1 336 ? 6.863 24.141 -8.953 1 94.56 336 THR B CA 1
ATOM 7035 C C . THR B 1 336 ? 8.336 23.828 -9.227 1 94.56 336 THR B C 1
ATOM 7037 O O . THR B 1 336 ? 9.117 24.734 -9.547 1 94.56 336 THR B O 1
ATOM 7040 N N . ARG B 1 337 ? 8.758 22.609 -9.125 1 93.44 337 ARG B N 1
ATOM 7041 C CA . ARG B 1 337 ? 10.141 22.219 -9.359 1 93.44 337 ARG B CA 1
ATOM 7042 C C . ARG B 1 337 ? 10.367 21.891 -10.836 1 93.44 337 ARG B C 1
ATOM 7044 O O . ARG B 1 337 ? 9.5 21.297 -11.484 1 93.44 337 ARG B O 1
ATOM 7051 N N . THR B 1 338 ? 11.578 22.188 -11.305 1 92.44 338 THR B N 1
ATOM 7052 C CA . THR B 1 338 ? 11.953 21.781 -12.656 1 92.44 338 THR B CA 1
ATOM 7053 C C . THR B 1 338 ? 12.258 20.297 -12.719 1 92.44 338 THR B C 1
ATOM 7055 O O . THR B 1 338 ? 12.547 19.672 -11.695 1 92.44 338 THR B O 1
ATOM 7058 N N . ALA B 1 339 ? 12.188 19.797 -13.875 1 91 339 ALA B N 1
ATOM 7059 C CA . ALA B 1 339 ? 12.539 18.391 -14.078 1 91 339 ALA B CA 1
ATOM 7060 C C . ALA B 1 339 ? 13.961 18.109 -13.602 1 91 339 ALA B C 1
ATOM 7062 O O . ALA B 1 339 ? 14.227 17.047 -13.039 1 91 339 ALA B O 1
ATOM 7063 N N . GLU B 1 340 ? 14.812 19 -13.773 1 92.94 340 GLU B N 1
ATOM 7064 C CA . GLU B 1 340 ? 16.203 18.859 -13.375 1 92.94 340 GLU B CA 1
ATOM 7065 C C . GLU B 1 340 ? 16.344 18.797 -11.859 1 92.94 340 GLU B C 1
ATOM 7067 O O . GLU B 1 340 ? 17.078 17.953 -11.328 1 92.94 340 GLU B O 1
ATOM 7072 N N . LYS B 1 341 ? 15.633 19.625 -11.164 1 92.81 341 LYS B N 1
ATOM 7073 C CA . LYS B 1 341 ? 15.711 19.656 -9.703 1 92.81 341 LYS B CA 1
ATOM 7074 C C . LYS B 1 341 ? 15.156 18.359 -9.109 1 92.81 341 LYS B C 1
ATOM 7076 O O . LYS B 1 341 ? 15.688 17.844 -8.125 1 92.81 341 LYS B O 1
ATOM 7081 N N . ILE B 1 342 ? 14.117 17.891 -9.727 1 91.81 342 ILE B N 1
ATOM 7082 C CA . ILE B 1 342 ? 13.516 16.641 -9.258 1 91.81 342 ILE B CA 1
ATOM 7083 C C . ILE B 1 342 ? 14.5 15.492 -9.453 1 91.81 342 ILE B C 1
ATOM 7085 O O . ILE B 1 342 ? 14.711 14.688 -8.539 1 91.81 342 ILE B O 1
ATOM 7089 N N . SER B 1 343 ? 15.125 15.438 -10.555 1 89.88 343 SER B N 1
ATOM 7090 C CA . SER B 1 343 ? 16.031 14.352 -10.883 1 89.88 343 SER B CA 1
ATOM 7091 C C . SER B 1 343 ? 17.297 14.406 -10.031 1 89.88 343 SER B C 1
ATOM 7093 O O . SER B 1 343 ? 17.922 13.375 -9.766 1 89.88 343 SER B O 1
ATOM 7095 N N . GLN B 1 344 ? 17.594 15.562 -9.5 1 88.44 344 GLN B N 1
ATOM 7096 C CA . GLN B 1 344 ? 18.812 15.75 -8.711 1 88.44 344 GLN B CA 1
ATOM 7097 C C . GLN B 1 344 ? 18.609 15.289 -7.273 1 88.44 344 GLN B C 1
ATOM 7099 O O . GLN B 1 344 ? 19.578 15.047 -6.551 1 88.44 344 GLN B O 1
ATOM 7104 N N . ASP B 1 345 ? 17.438 15.18 -6.898 1 85.88 345 ASP B N 1
ATOM 7105 C CA . ASP B 1 345 ? 17.172 14.742 -5.535 1 85.88 345 ASP B CA 1
ATOM 7106 C C . ASP B 1 345 ? 16.984 13.227 -5.473 1 85.88 345 ASP B C 1
ATOM 7108 O O . ASP B 1 345 ? 15.992 12.727 -4.949 1 85.88 345 ASP B O 1
ATOM 7112 N N . TYR B 1 346 ? 17.969 12.523 -5.93 1 80 346 TYR B N 1
ATOM 7113 C CA . TYR B 1 346 ? 17.891 11.078 -6.059 1 80 346 TYR B CA 1
ATOM 7114 C C . TYR B 1 346 ? 17.891 10.406 -4.691 1 80 346 TYR B C 1
ATOM 7116 O O . TYR B 1 346 ? 17.484 9.25 -4.562 1 80 346 TYR B O 1
ATOM 7124 N N . ASP B 1 347 ? 18.188 11.242 -3.658 1 87.69 347 ASP B N 1
ATOM 7125 C CA . ASP B 1 347 ? 18.297 10.656 -2.328 1 87.69 347 ASP B CA 1
ATOM 7126 C C . ASP B 1 347 ? 17.125 11.086 -1.441 1 87.69 347 ASP B C 1
ATOM 7128 O O . ASP B 1 347 ? 17.219 11 -0.214 1 87.69 347 ASP B O 1
ATOM 7132 N N . MET B 1 348 ? 16.109 11.508 -2.016 1 90.31 348 MET B N 1
ATOM 7133 C CA . MET B 1 348 ? 15.016 12.086 -1.246 1 90.31 348 MET B CA 1
ATOM 7134 C C . MET B 1 348 ? 14.453 11.062 -0.261 1 90.31 348 MET B C 1
ATOM 7136 O O . MET B 1 348 ? 14.18 11.398 0.894 1 90.31 348 MET B O 1
ATOM 7140 N N . PHE B 1 349 ? 14.234 9.852 -0.704 1 93.94 349 PHE B N 1
ATOM 7141 C CA . PHE B 1 349 ? 13.695 8.805 0.156 1 93.94 349 PHE B CA 1
ATOM 7142 C C . PHE B 1 349 ? 14.641 8.516 1.318 1 93.94 349 PHE B C 1
ATOM 7144 O O . PHE B 1 349 ? 14.203 8.375 2.461 1 93.94 349 PHE B O 1
ATOM 7151 N N . LEU B 1 350 ? 15.922 8.453 1.012 1 93.94 350 LEU B N 1
ATOM 7152 C CA . LEU B 1 350 ? 16.938 8.219 2.031 1 93.94 350 LEU B CA 1
ATOM 7153 C C . LEU B 1 350 ? 16.953 9.359 3.047 1 93.94 350 LEU B C 1
ATOM 7155 O O . LEU B 1 350 ? 17.078 9.117 4.25 1 93.94 350 LEU B O 1
ATOM 7159 N N . ASN B 1 351 ? 16.844 10.539 2.58 1 91.5 351 ASN B N 1
ATOM 7160 C CA . ASN B 1 351 ? 16.875 11.711 3.447 1 91.5 351 ASN B CA 1
ATOM 7161 C C . ASN B 1 351 ? 15.68 11.734 4.398 1 91.5 351 ASN B C 1
ATOM 7163 O O . ASN B 1 351 ? 15.828 12.055 5.578 1 91.5 351 ASN B O 1
ATOM 7167 N N . TYR B 1 352 ? 14.547 11.406 3.9 1 89.38 352 TYR B N 1
ATOM 7168 C CA . TYR B 1 352 ? 13.352 11.359 4.738 1 89.38 352 TYR B CA 1
ATOM 7169 C C . TYR B 1 352 ? 13.523 10.367 5.879 1 89.38 352 TYR B C 1
ATOM 7171 O O . TYR B 1 352 ? 13.164 10.656 7.023 1 89.38 352 TYR B O 1
ATOM 7179 N N . LEU B 1 353 ? 14.07 9.234 5.555 1 94.44 353 LEU B N 1
ATOM 7180 C CA . LEU B 1 353 ? 14.219 8.188 6.562 1 94.44 353 LEU B CA 1
ATOM 7181 C C . LEU B 1 353 ? 15.32 8.547 7.555 1 94.44 353 LEU B C 1
ATOM 7183 O O . LEU B 1 353 ? 15.156 8.352 8.758 1 94.44 353 LEU B O 1
ATOM 7187 N N . ASN B 1 354 ? 16.375 9.141 7.035 1 92.62 354 ASN B N 1
ATOM 7188 C CA . ASN B 1 354 ? 17.5 9.516 7.891 1 92.62 354 ASN B CA 1
ATOM 7189 C C . ASN B 1 354 ? 17.094 10.586 8.898 1 92.62 354 ASN B C 1
ATOM 7191 O O . ASN B 1 354 ? 17.609 10.625 10.016 1 92.62 354 ASN B O 1
ATOM 7195 N N . ASP B 1 355 ? 16.219 11.359 8.539 1 89.44 355 ASP B N 1
ATOM 7196 C CA . ASP B 1 355 ? 15.797 12.469 9.391 1 89.44 355 ASP B CA 1
ATOM 7197 C C . ASP B 1 355 ? 14.844 11.977 10.477 1 89.44 355 ASP B C 1
ATOM 7199 O O . ASP B 1 355 ? 14.602 12.688 11.461 1 89.44 355 ASP B O 1
ATOM 7203 N N . ASN B 1 356 ? 14.383 10.773 10.398 1 92.31 356 ASN B N 1
ATOM 7204 C CA . ASN B 1 356 ? 13.305 10.375 11.297 1 92.31 356 ASN B CA 1
ATOM 7205 C C . ASN B 1 356 ? 13.641 9.094 12.047 1 92.31 356 ASN B C 1
ATOM 7207 O O . ASN B 1 356 ? 13.023 8.789 13.07 1 92.31 356 ASN B O 1
ATOM 7211 N N . PHE B 1 357 ? 14.648 8.359 11.547 1 95.56 357 PHE B N 1
ATOM 7212 C CA . PHE B 1 357 ? 14.93 7.051 12.141 1 95.56 357 PHE B CA 1
ATOM 7213 C C . PHE B 1 357 ? 16.422 6.859 12.336 1 95.56 357 PHE B C 1
ATOM 7215 O O . PHE B 1 357 ? 17.234 7.293 11.508 1 95.56 357 PHE B O 1
ATOM 7222 N N . ASN B 1 358 ? 16.734 6.281 13.461 1 95.56 358 ASN B N 1
ATOM 7223 C CA . ASN B 1 358 ? 18.078 5.793 13.711 1 95.56 358 ASN B CA 1
ATOM 7224 C C . ASN B 1 358 ? 18.266 4.359 13.219 1 95.56 358 ASN B C 1
ATOM 7226 O O . ASN B 1 358 ? 18.094 3.408 13.984 1 95.56 358 ASN B O 1
ATOM 7230 N N . LEU B 1 359 ? 18.641 4.211 11.961 1 96.94 359 LEU B N 1
ATOM 7231 C CA . LEU B 1 359 ? 18.859 2.91 11.336 1 96.94 359 LEU B CA 1
ATOM 7232 C C . LEU B 1 359 ? 20.328 2.752 10.938 1 96.94 359 LEU B C 1
ATOM 7234 O O . LEU B 1 359 ? 20.984 3.727 10.555 1 96.94 359 LEU B O 1
ATOM 7238 N N . ASN B 1 360 ? 20.828 1.551 11.094 1 96.56 360 ASN B N 1
ATOM 7239 C CA . ASN B 1 360 ? 22.172 1.326 10.539 1 96.56 360 ASN B CA 1
ATOM 7240 C C . ASN B 1 360 ? 22.141 1.342 9.016 1 96.56 360 ASN B C 1
ATOM 7242 O O . ASN B 1 360 ? 21.078 1.386 8.406 1 96.56 360 ASN B O 1
ATOM 7246 N N . THR B 1 361 ? 23.234 1.363 8.414 1 96.12 361 THR B N 1
ATOM 7247 C CA . THR B 1 361 ? 23.375 1.575 6.973 1 96.12 361 THR B CA 1
ATOM 7248 C C . THR B 1 361 ? 22.609 0.517 6.191 1 96.12 361 THR B C 1
ATOM 7250 O O . THR B 1 361 ? 21.906 0.838 5.234 1 96.12 361 THR B O 1
ATOM 7253 N N . GLU B 1 362 ? 22.703 -0.7 6.617 1 95.88 362 GLU B N 1
ATOM 7254 C CA . GLU B 1 362 ? 22.047 -1.793 5.914 1 95.88 362 GLU B CA 1
ATOM 7255 C C . GLU B 1 362 ? 20.516 -1.682 6.031 1 95.88 362 GLU B C 1
ATOM 7257 O O . GLU B 1 362 ? 19.812 -1.823 5.039 1 95.88 362 GLU B O 1
ATOM 7262 N N . GLU B 1 363 ? 20.078 -1.443 7.234 1 96.31 363 GLU B N 1
ATOM 7263 C CA . GLU B 1 363 ? 18.641 -1.279 7.477 1 96.31 363 GLU B CA 1
ATOM 7264 C C . GLU B 1 363 ? 18.094 -0.08 6.711 1 96.31 363 GLU B C 1
ATOM 7266 O O . GLU B 1 363 ? 16.984 -0.14 6.168 1 96.31 363 GLU B O 1
ATOM 7271 N N . LEU B 1 364 ? 18.875 0.983 6.727 1 96.94 364 LEU B N 1
ATOM 7272 C CA . LEU B 1 364 ? 18.453 2.205 6.051 1 96.94 364 LEU B CA 1
ATOM 7273 C C . LEU B 1 364 ? 18.266 1.968 4.559 1 96.94 364 LEU B C 1
ATOM 7275 O O . LEU B 1 364 ? 17.281 2.41 3.973 1 96.94 364 LEU B O 1
ATOM 7279 N N . HIS B 1 365 ? 19.172 1.292 3.959 1 95.56 365 HIS B N 1
ATOM 7280 C CA . HIS B 1 365 ? 19.078 1.013 2.531 1 95.56 365 HIS B CA 1
ATOM 7281 C C . HIS B 1 365 ? 17.906 0.096 2.223 1 95.56 365 HIS B C 1
ATOM 7283 O O . HIS B 1 365 ? 17.219 0.281 1.217 1 95.56 365 HIS B O 1
ATOM 7289 N N . GLU B 1 366 ? 17.719 -0.862 3.035 1 96.38 366 GLU B N 1
ATOM 7290 C CA . GLU B 1 366 ? 16.594 -1.778 2.852 1 96.38 366 GLU B CA 1
ATOM 7291 C C . GLU B 1 366 ? 15.258 -1.048 2.971 1 96.38 366 GLU B C 1
ATOM 7293 O O . GLU B 1 366 ? 14.359 -1.241 2.146 1 96.38 366 GLU B O 1
ATOM 7298 N N . MET B 1 367 ? 15.148 -0.232 4.004 1 97.88 367 MET B N 1
ATOM 7299 C CA . MET B 1 367 ? 13.914 0.523 4.219 1 97.88 367 MET B CA 1
ATOM 7300 C C . MET B 1 367 ? 13.688 1.525 3.09 1 97.88 367 MET B C 1
ATOM 7302 O O . MET B 1 367 ? 12.562 1.713 2.639 1 97.88 367 MET B O 1
ATOM 7306 N N . GLU B 1 368 ? 14.781 2.152 2.68 1 97.44 368 GLU B N 1
ATOM 7307 C CA . GLU B 1 368 ? 14.68 3.104 1.575 1 97.44 368 GLU B CA 1
ATOM 7308 C C . GLU B 1 368 ? 14.156 2.428 0.312 1 97.44 368 GLU B C 1
ATOM 7310 O O . GLU B 1 368 ? 13.297 2.979 -0.382 1 97.44 368 GLU B O 1
ATOM 7315 N N . GLN B 1 369 ? 14.625 1.273 0.024 1 96 369 GLN B N 1
ATOM 7316 C CA . GLN B 1 369 ? 14.203 0.547 -1.167 1 96 369 GLN B CA 1
ATOM 7317 C C . GLN B 1 369 ? 12.719 0.179 -1.088 1 96 369 GLN B C 1
ATOM 7319 O O . GLN B 1 369 ? 11.992 0.314 -2.07 1 96 369 GLN B O 1
ATOM 7324 N N . ILE B 1 370 ? 12.273 -0.313 0.044 1 97.44 370 ILE B N 1
ATOM 7325 C CA . ILE B 1 370 ? 10.883 -0.724 0.216 1 97.44 370 ILE B CA 1
ATOM 7326 C C . ILE B 1 370 ? 9.961 0.486 0.059 1 97.44 370 ILE B C 1
ATOM 7328 O O . ILE B 1 370 ? 8.938 0.411 -0.625 1 97.44 370 ILE B O 1
ATOM 7332 N N . VAL B 1 371 ? 10.336 1.626 0.671 1 98.12 371 VAL B N 1
ATOM 7333 C CA . VAL B 1 371 ? 9.523 2.838 0.591 1 98.12 371 VAL B CA 1
ATOM 7334 C C . VAL B 1 371 ? 9.508 3.354 -0.846 1 98.12 371 VAL B C 1
ATOM 7336 O O . VAL B 1 371 ? 8.453 3.742 -1.362 1 98.12 371 VAL B O 1
ATOM 7339 N N . ARG B 1 372 ? 10.695 3.357 -1.441 1 97.19 372 ARG B N 1
ATOM 7340 C CA . ARG B 1 372 ? 10.781 3.775 -2.836 1 97.19 372 ARG B CA 1
ATOM 7341 C C . ARG B 1 372 ? 9.898 2.9 -3.727 1 97.19 372 ARG B C 1
ATOM 7343 O O . ARG B 1 372 ? 9.141 3.41 -4.551 1 97.19 372 ARG B O 1
ATOM 7350 N N . ASN B 1 373 ? 9.984 1.586 -3.549 1 97.12 373 ASN B N 1
ATOM 7351 C CA . ASN B 1 373 ? 9.18 0.651 -4.324 1 97.12 373 ASN B CA 1
ATOM 7352 C C . ASN B 1 373 ? 7.688 0.898 -4.125 1 97.12 373 ASN B C 1
ATOM 7354 O O . ASN B 1 373 ? 6.902 0.78 -5.07 1 97.12 373 ASN B O 1
ATOM 7358 N N . PHE B 1 374 ? 7.285 1.2 -2.969 1 98.19 374 PHE B N 1
ATOM 7359 C CA . PHE B 1 374 ? 5.875 1.416 -2.672 1 98.19 374 PHE B CA 1
ATOM 7360 C C . PHE B 1 374 ? 5.316 2.572 -3.494 1 98.19 374 PHE B C 1
ATOM 7362 O O . PHE B 1 374 ? 4.199 2.496 -4.008 1 98.19 374 PHE B O 1
ATOM 7369 N N . TYR B 1 375 ? 6.117 3.572 -3.643 1 98.12 375 TYR B N 1
ATOM 7370 C CA . TYR B 1 375 ? 5.562 4.797 -4.211 1 98.12 375 TYR B CA 1
ATOM 7371 C C . TYR B 1 375 ? 5.883 4.902 -5.695 1 98.12 375 TYR B C 1
ATOM 7373 O O . TYR B 1 375 ? 5.086 5.438 -6.473 1 98.12 375 TYR B O 1
ATOM 7381 N N . ILE B 1 376 ? 7.145 4.426 -6.133 1 96.69 376 ILE B N 1
ATOM 7382 C CA . ILE B 1 376 ? 7.48 4.711 -7.523 1 96.69 376 ILE B CA 1
ATOM 7383 C C . ILE B 1 376 ? 8.055 3.459 -8.188 1 96.69 376 ILE B C 1
ATOM 7385 O O . ILE B 1 376 ? 8.523 3.51 -9.32 1 96.69 376 ILE B O 1
ATOM 7389 N N . GLY B 1 377 ? 8.031 2.363 -7.508 1 95.69 377 GLY B N 1
ATOM 7390 C CA . GLY B 1 377 ? 8.555 1.14 -8.094 1 95.69 377 GLY B CA 1
ATOM 7391 C C . GLY B 1 377 ? 10.031 1.229 -8.438 1 95.69 377 GLY B C 1
ATOM 7392 O O . GLY B 1 377 ? 10.844 1.658 -7.609 1 95.69 377 GLY B O 1
ATOM 7393 N N . ASP B 1 378 ? 10.352 0.795 -9.609 1 93.62 378 ASP B N 1
ATOM 7394 C CA . ASP B 1 378 ? 11.742 0.787 -10.055 1 93.62 378 ASP B CA 1
ATOM 7395 C C . ASP B 1 378 ? 12.047 2.016 -10.906 1 93.62 378 ASP B C 1
ATOM 7397 O O . ASP B 1 378 ? 13.117 2.104 -11.516 1 93.62 378 ASP B O 1
ATOM 7401 N N . GLU B 1 379 ? 11.094 2.895 -10.953 1 93.38 379 GLU B N 1
ATOM 7402 C CA . GLU B 1 379 ? 11.297 4.066 -11.797 1 93.38 379 GLU B CA 1
ATOM 7403 C C . GLU B 1 379 ? 12.352 4.996 -11.211 1 93.38 379 GLU B C 1
ATOM 7405 O O . GLU B 1 379 ? 12.547 5.031 -9.992 1 93.38 379 GLU B O 1
ATOM 7410 N N . ILE B 1 380 ? 13.008 5.723 -12.055 1 92.06 380 ILE B N 1
ATOM 7411 C CA . ILE B 1 380 ? 13.938 6.746 -11.594 1 92.06 380 ILE B CA 1
ATOM 7412 C C . ILE B 1 380 ? 13.172 8 -11.195 1 92.06 380 ILE B C 1
ATOM 7414 O O . ILE B 1 380 ? 12.102 8.281 -11.734 1 92.06 380 ILE B O 1
ATOM 7418 N N . ILE B 1 381 ? 13.68 8.711 -10.281 1 93.69 381 ILE B N 1
ATOM 7419 C CA . ILE B 1 381 ? 13.062 9.961 -9.867 1 93.69 381 ILE B CA 1
ATOM 7420 C C . ILE B 1 381 ? 13.078 10.953 -11.023 1 93.69 381 ILE B C 1
ATOM 7422 O O . ILE B 1 381 ? 14.141 11.297 -11.539 1 93.69 381 ILE B O 1
ATOM 7426 N N . SER B 1 382 ? 11.945 11.312 -11.477 1 94 382 SER B N 1
ATOM 7427 C CA . SER B 1 382 ? 11.734 12.234 -12.586 1 94 382 SER B CA 1
ATOM 7428 C C . SER B 1 382 ? 10.32 12.805 -12.562 1 94 382 SER B C 1
ATOM 7430 O O . SER B 1 382 ? 9.531 12.484 -11.68 1 94 382 SER B O 1
ATOM 7432 N N . LYS B 1 383 ? 10.039 13.617 -13.492 1 93.12 383 LYS B N 1
ATOM 7433 C CA . LYS B 1 383 ? 8.703 14.203 -13.602 1 93.12 383 LYS B CA 1
ATOM 7434 C C . LYS B 1 383 ? 7.66 13.141 -13.914 1 93.12 383 LYS B C 1
ATOM 7436 O O . LYS B 1 383 ? 6.477 13.312 -13.609 1 93.12 383 LYS B O 1
ATOM 7441 N N . ASP B 1 384 ? 8.109 11.977 -14.414 1 93.31 384 ASP B N 1
ATOM 7442 C CA . ASP B 1 384 ? 7.195 10.906 -14.805 1 93.31 384 ASP B CA 1
ATOM 7443 C C . ASP B 1 384 ? 6.57 10.242 -13.586 1 93.31 384 ASP B C 1
ATOM 7445 O O . ASP B 1 384 ? 5.52 9.602 -13.688 1 93.31 384 ASP B O 1
ATOM 7449 N N . VAL B 1 385 ? 7.215 10.367 -12.477 1 95.38 385 VAL B N 1
ATOM 7450 C CA . VAL B 1 385 ? 6.699 9.727 -11.266 1 95.38 385 VAL B CA 1
ATOM 7451 C C . VAL B 1 385 ? 6.305 10.781 -10.242 1 95.38 385 VAL B C 1
ATOM 7453 O O . VAL B 1 385 ? 6.297 10.523 -9.039 1 95.38 385 VAL B O 1
ATOM 7456 N N . ILE B 1 386 ? 5.996 11.977 -10.664 1 95.94 386 ILE B N 1
ATOM 7457 C CA . ILE B 1 386 ? 5.723 13.117 -9.805 1 95.94 386 ILE B CA 1
ATOM 7458 C C . ILE B 1 386 ? 4.551 12.797 -8.883 1 95.94 386 ILE B C 1
ATOM 7460 O O . ILE B 1 386 ? 4.512 13.25 -7.734 1 95.94 386 ILE B O 1
ATOM 7464 N N . GLY B 1 387 ? 3.559 12.008 -9.312 1 96.69 387 GLY B N 1
ATOM 7465 C CA . GLY B 1 387 ? 2.447 11.594 -8.469 1 96.69 387 GLY B CA 1
ATOM 7466 C C . GLY B 1 387 ? 2.885 10.844 -7.223 1 96.69 387 GLY B C 1
ATOM 7467 O O . GLY B 1 387 ? 2.408 11.133 -6.125 1 96.69 387 GLY B O 1
ATOM 7468 N N . GLY B 1 388 ? 3.809 9.891 -7.445 1 97.19 388 GLY B N 1
ATOM 7469 C CA . GLY B 1 388 ? 4.348 9.156 -6.309 1 97.19 388 GLY B CA 1
ATOM 7470 C C . GLY B 1 388 ? 5.133 10.031 -5.352 1 97.19 388 GLY B C 1
ATOM 7471 O O . GLY B 1 388 ? 5.078 9.844 -4.137 1 97.19 388 GLY B O 1
ATOM 7472 N N . LEU B 1 389 ? 5.832 11 -5.922 1 96.94 389 LEU B N 1
ATOM 7473 C CA . LEU B 1 389 ? 6.621 11.914 -5.098 1 96.94 389 LEU B CA 1
ATOM 7474 C C . LEU B 1 389 ? 5.711 12.82 -4.273 1 96.94 389 LEU B C 1
ATOM 7476 O O . LEU B 1 389 ? 5.984 13.078 -3.098 1 96.94 389 LEU B O 1
ATOM 7480 N N . ILE B 1 390 ? 4.617 13.266 -4.848 1 97.56 390 ILE B N 1
ATOM 7481 C CA . ILE B 1 390 ? 3.629 14.07 -4.141 1 97.56 390 ILE B CA 1
ATOM 7482 C C . ILE B 1 390 ? 3.016 13.258 -3.006 1 97.56 390 ILE B C 1
ATOM 7484 O O . ILE B 1 390 ? 2.854 13.758 -1.891 1 97.56 390 ILE B O 1
ATOM 7488 N N . GLN B 1 391 ? 2.805 12 -3.236 1 97.81 391 GLN B N 1
ATOM 7489 C CA . GLN B 1 391 ? 2.16 11.148 -2.246 1 97.81 391 GLN B CA 1
ATOM 7490 C C . GLN B 1 391 ? 3.062 10.93 -1.036 1 97.81 391 GLN B C 1
ATOM 7492 O O . GLN B 1 391 ? 2.611 11.031 0.107 1 97.81 391 GLN B O 1
ATOM 7497 N N . ILE B 1 392 ? 4.289 10.609 -1.279 1 96.69 392 ILE B N 1
ATOM 7498 C CA . ILE B 1 392 ? 5.145 10.32 -0.135 1 96.69 392 ILE B CA 1
ATOM 7499 C C . ILE B 1 392 ? 5.352 11.586 0.689 1 96.69 392 ILE B C 1
ATOM 7501 O O . ILE B 1 392 ? 5.363 11.539 1.921 1 96.69 392 ILE B O 1
ATOM 7505 N N . TYR B 1 393 ? 5.535 12.703 -0.004 1 95.5 393 TYR B N 1
ATOM 7506 C CA . TYR B 1 393 ? 5.66 13.969 0.716 1 95.5 393 TYR B CA 1
ATOM 7507 C C . TYR B 1 393 ? 4.418 14.242 1.55 1 95.5 393 TYR B C 1
ATOM 7509 O O . TYR B 1 393 ? 4.52 14.609 2.725 1 95.5 393 TYR B O 1
ATOM 7517 N N . SER B 1 394 ? 3.252 14.078 0.971 1 97.69 394 SER B N 1
ATOM 7518 C CA . SER B 1 394 ? 1.985 14.297 1.662 1 97.69 394 SER B CA 1
ATOM 7519 C C . SER B 1 394 ? 1.851 13.375 2.871 1 97.69 394 SER B C 1
ATOM 7521 O O . SER B 1 394 ? 1.421 13.805 3.943 1 97.69 394 SER B O 1
ATOM 7523 N N . ASP B 1 395 ? 2.229 12.102 2.65 1 97.25 395 ASP B N 1
ATOM 7524 C CA . ASP B 1 395 ? 2.064 11.094 3.691 1 97.25 395 ASP B CA 1
ATOM 7525 C C . ASP B 1 395 ? 2.994 11.367 4.871 1 97.25 395 ASP B C 1
ATOM 7527 O O . ASP B 1 395 ? 2.572 11.297 6.027 1 97.25 395 ASP B O 1
ATOM 7531 N N . LEU B 1 396 ? 4.211 11.711 4.609 1 94.38 396 LEU B N 1
ATOM 7532 C CA . LEU B 1 396 ? 5.203 11.836 5.676 1 94.38 396 LEU B CA 1
ATOM 7533 C C . LEU B 1 396 ? 5.031 13.148 6.43 1 94.38 396 LEU B C 1
ATOM 7535 O O . LEU B 1 396 ? 5.254 13.203 7.645 1 94.38 396 LEU B O 1
ATOM 7539 N N . MET B 1 397 ? 4.574 14.102 5.719 1 94.5 397 MET B N 1
ATOM 7540 C CA . MET B 1 397 ? 4.57 15.43 6.336 1 94.5 397 MET B CA 1
ATOM 7541 C C . MET B 1 397 ? 3.23 15.703 7.012 1 94.5 397 MET B C 1
ATOM 7543 O O . MET B 1 397 ? 3.174 16.422 8.016 1 94.5 397 MET B O 1
ATOM 7547 N N . TYR B 1 398 ? 2.174 15.102 6.426 1 97.31 398 TYR B N 1
ATOM 7548 C CA . TYR B 1 398 ? 0.895 15.617 6.902 1 97.31 398 TYR B CA 1
ATOM 7549 C C . TYR B 1 398 ? -0.092 14.484 7.148 1 97.31 398 TYR B C 1
ATOM 7551 O O . TYR B 1 398 ? -0.664 14.375 8.234 1 97.31 398 TYR B O 1
ATOM 7559 N N . ILE B 1 399 ? -0.214 13.562 6.215 1 98.12 399 ILE B N 1
ATOM 7560 C CA . ILE B 1 399 ? -1.311 12.602 6.23 1 98.12 399 ILE B CA 1
ATOM 7561 C C . ILE B 1 399 ? -1.091 11.594 7.355 1 98.12 399 ILE B C 1
ATOM 7563 O O . ILE B 1 399 ? -1.963 11.398 8.203 1 98.12 399 ILE B O 1
ATOM 7567 N N . TYR B 1 400 ? 0.023 10.93 7.375 1 97.56 400 TYR B N 1
ATOM 7568 C CA . TYR B 1 400 ? 0.257 9.875 8.359 1 97.56 400 TYR B CA 1
ATOM 7569 C C . TYR B 1 400 ? 0.421 10.469 9.758 1 97.56 400 TYR B C 1
ATOM 7571 O O . TYR B 1 400 ? -0.081 9.914 10.734 1 97.56 400 TYR B O 1
ATOM 7579 N N . PRO B 1 401 ? 1.131 11.625 9.898 1 97.31 401 PRO B N 1
ATOM 7580 C CA . PRO B 1 401 ? 1.185 12.25 11.219 1 97.31 401 PRO B CA 1
ATOM 7581 C C . PRO B 1 401 ? -0.198 12.609 11.758 1 97.31 401 PRO B C 1
ATOM 7583 O O . PRO B 1 401 ? -0.437 12.5 12.969 1 97.31 401 PRO B O 1
ATOM 7586 N N . THR B 1 402 ? -1.062 13.055 10.914 1 97.88 402 THR B N 1
ATOM 7587 C CA . THR B 1 402 ? -2.434 13.32 11.328 1 97.88 402 THR B CA 1
ATOM 7588 C C . THR B 1 402 ? -3.102 12.047 11.844 1 97.88 402 THR B C 1
ATOM 7590 O O . THR B 1 402 ? -3.746 12.055 12.891 1 97.88 402 THR B O 1
ATOM 7593 N N . ALA B 1 403 ? -2.875 10.969 11.148 1 97.12 403 ALA B N 1
ATOM 7594 C CA . ALA B 1 403 ? -3.438 9.688 11.562 1 97.12 403 ALA B CA 1
ATOM 7595 C C . ALA B 1 403 ? -2.861 9.242 12.906 1 97.12 403 ALA B C 1
ATOM 7597 O O . ALA B 1 403 ? -3.596 8.789 13.789 1 97.12 403 ALA B O 1
ATOM 7598 N N . ARG B 1 404 ? -1.6 9.383 13.086 1 95.94 404 ARG B N 1
ATOM 7599 C CA . ARG B 1 404 ? -0.964 9.031 14.352 1 95.94 404 ARG B CA 1
ATOM 7600 C C . ARG B 1 404 ? -1.529 9.859 15.492 1 95.94 404 ARG B C 1
ATOM 7602 O O . ARG B 1 404 ? -1.745 9.352 16.594 1 95.94 404 ARG B O 1
ATOM 7609 N N . THR B 1 405 ? -1.806 11.062 15.188 1 96.62 405 THR B N 1
ATOM 7610 C CA . THR B 1 405 ? -2.238 12.008 16.219 1 96.62 405 THR B CA 1
ATOM 7611 C C . THR B 1 405 ? -3.656 11.688 16.672 1 96.62 405 THR B C 1
ATOM 7613 O O . THR B 1 405 ? -3.906 11.531 17.875 1 96.62 405 THR B O 1
ATOM 7616 N N . TYR B 1 406 ? -4.633 11.617 15.758 1 96.25 406 TYR B N 1
ATOM 7617 C CA . TYR B 1 406 ? -6 11.406 16.203 1 96.25 406 TYR B CA 1
ATOM 7618 C C . TYR B 1 406 ? -6.16 10.031 16.844 1 96.25 406 TYR B C 1
ATOM 7620 O O . TYR B 1 406 ? -6.965 9.852 17.766 1 96.25 406 TYR B O 1
ATOM 7628 N N . ARG B 1 407 ? -5.375 9.062 16.438 1 95.06 407 ARG B N 1
ATOM 7629 C CA . ARG B 1 407 ? -5.438 7.746 17.062 1 95.06 407 ARG B CA 1
ATOM 7630 C C . ARG B 1 407 ? -4.898 7.797 18.484 1 95.06 407 ARG B C 1
ATOM 7632 O O . ARG B 1 407 ? -5.445 7.156 19.391 1 95.06 407 ARG B O 1
ATOM 7639 N N . LYS B 1 408 ? -3.785 8.492 18.625 1 93.31 408 LYS B N 1
ATOM 7640 C CA . LYS B 1 408 ? -3.252 8.695 19.969 1 93.31 408 LYS B CA 1
ATOM 7641 C C . LYS B 1 408 ? -4.285 9.359 20.875 1 93.31 408 LYS B C 1
ATOM 7643 O O . LYS B 1 408 ? -4.449 8.969 22.031 1 93.31 408 LYS B O 1
ATOM 7648 N N . TYR B 1 409 ? -4.984 10.32 20.406 1 94.5 409 TYR B N 1
ATOM 7649 C CA . TYR B 1 409 ? -5.984 11.039 21.188 1 94.5 409 TYR B CA 1
ATOM 7650 C C . TYR B 1 409 ? -7.176 10.141 21.5 1 94.5 409 TYR B C 1
ATOM 7652 O O . TYR B 1 409 ? -7.719 10.18 22.609 1 94.5 409 TYR B O 1
ATOM 7660 N N . LEU B 1 410 ? -7.551 9.359 20.547 1 93.44 410 LEU B N 1
ATOM 7661 C CA . LEU B 1 410 ? -8.617 8.391 20.781 1 93.44 410 LEU B CA 1
ATOM 7662 C C . LEU B 1 410 ? -8.203 7.391 21.859 1 93.44 410 LEU B C 1
ATOM 7664 O O . LEU B 1 410 ? -9 7.066 22.75 1 93.44 410 LEU B O 1
ATOM 7668 N N . ASP B 1 411 ? -7.016 6.93 21.766 1 90.62 411 ASP B N 1
ATOM 7669 C CA . ASP B 1 411 ? -6.492 5.992 22.75 1 90.62 411 ASP B CA 1
ATOM 7670 C C . ASP B 1 411 ? -6.445 6.625 24.141 1 90.62 411 ASP B C 1
ATOM 7672 O O . ASP B 1 411 ? -6.555 5.926 25.156 1 90.62 411 ASP B O 1
ATOM 7676 N N . ASN B 1 412 ? -6.348 7.926 24.141 1 89.38 412 ASN B N 1
ATOM 7677 C CA . ASN B 1 412 ? -6.266 8.648 25.406 1 89.38 412 ASN B CA 1
ATOM 7678 C C . ASN B 1 412 ? -7.637 9.133 25.859 1 89.38 412 ASN B C 1
ATOM 7680 O O . ASN B 1 412 ? -7.738 9.992 26.734 1 89.38 412 ASN B O 1
ATOM 7684 N N . GLY B 1 413 ? -8.688 8.727 25.203 1 88.75 413 GLY B N 1
ATOM 7685 C CA . GLY B 1 413 ? -10.031 8.891 25.734 1 88.75 413 GLY B CA 1
ATOM 7686 C C . GLY B 1 413 ? -10.82 9.984 25.031 1 88.75 413 GLY B C 1
ATOM 7687 O O . GLY B 1 413 ? -11.961 10.266 25.406 1 88.75 413 GLY B O 1
ATOM 7688 N N . LEU B 1 414 ? -10.203 10.578 24.047 1 91.56 414 LEU B N 1
ATOM 7689 C CA . LEU B 1 414 ? -10.945 11.602 23.312 1 91.56 414 LEU B CA 1
ATOM 7690 C C . LEU B 1 414 ? -12.172 11.016 22.641 1 91.56 414 LEU B C 1
ATOM 7692 O O . LEU B 1 414 ? -12.102 9.945 22.031 1 91.56 414 LEU B O 1
ATOM 7696 N N . LYS B 1 415 ? -13.32 11.68 22.766 1 88.38 415 LYS B N 1
ATOM 7697 C CA . LYS B 1 415 ? -14.57 11.117 22.234 1 88.38 415 LYS B CA 1
ATOM 7698 C C . LYS B 1 415 ? -15.094 11.938 21.062 1 88.38 415 LYS B C 1
ATOM 7700 O O . LYS B 1 415 ? -15.75 11.398 20.172 1 88.38 415 LYS B O 1
ATOM 7705 N N . ASN B 1 416 ? -14.945 13.242 21.031 1 92.5 416 ASN B N 1
ATOM 7706 C CA . ASN B 1 416 ? -15.5 14.141 20.016 1 92.5 416 ASN B CA 1
ATOM 7707 C C . ASN B 1 416 ? -14.43 14.648 19.062 1 92.5 416 ASN B C 1
ATOM 7709 O O . ASN B 1 416 ? -14.023 15.812 19.141 1 92.5 416 ASN B O 1
ATOM 7713 N N . ILE B 1 417 ? -14.031 13.742 18.188 1 96.81 417 ILE B N 1
ATOM 7714 C CA . ILE B 1 417 ? -13.008 14.125 17.219 1 96.81 417 ILE B CA 1
ATOM 7715 C C . ILE B 1 417 ? -13.57 14.008 15.797 1 96.81 417 ILE B C 1
ATOM 7717 O O . ILE B 1 417 ? -14.086 12.961 15.414 1 96.81 417 ILE B O 1
ATOM 7721 N N . TYR B 1 418 ? -13.523 15.07 15.055 1 98.5 418 TYR B N 1
ATOM 7722 C CA . TYR B 1 418 ? -14.008 15.141 13.68 1 98.5 418 TYR B CA 1
ATOM 7723 C C . TYR B 1 418 ? -12.852 15.273 12.703 1 98.5 418 TYR B C 1
ATOM 7725 O O . TYR B 1 418 ? -12 16.156 12.844 1 98.5 418 TYR B O 1
ATOM 7733 N N . LEU B 1 419 ? -12.828 14.367 11.703 1 98.56 419 LEU B N 1
ATOM 7734 C CA . LEU B 1 419 ? -11.766 14.359 10.703 1 98.56 419 LEU B CA 1
ATOM 7735 C C . LEU B 1 419 ? -12.273 14.898 9.367 1 98.56 419 LEU B C 1
ATOM 7737 O O . LEU B 1 419 ? -13.43 14.664 9 1 98.56 419 LEU B O 1
ATOM 7741 N N . TYR B 1 420 ? -11.391 15.578 8.625 1 98.75 420 TYR B N 1
ATOM 7742 C CA . TYR B 1 420 ? -11.797 16 7.289 1 98.75 420 TYR B CA 1
ATOM 7743 C C . TYR B 1 420 ? -10.664 15.797 6.285 1 98.75 420 TYR B C 1
ATOM 7745 O O . TYR B 1 420 ? -9.5 15.664 6.672 1 98.75 420 TYR B O 1
ATOM 7753 N N . MET B 1 421 ? -11 15.695 5.109 1 98.81 421 MET B N 1
ATOM 7754 C CA . MET B 1 421 ? -10.133 15.766 3.936 1 98.81 421 MET B CA 1
ATOM 7755 C C . MET B 1 421 ? -10.617 16.844 2.973 1 98.81 421 MET B C 1
ATOM 7757 O O . MET B 1 421 ? -11.742 16.797 2.479 1 98.81 421 MET B O 1
ATOM 7761 N N . PHE B 1 422 ? -9.766 17.859 2.818 1 98.88 422 PHE B N 1
ATOM 7762 C CA . PHE B 1 422 ? -10.094 18.891 1.829 1 98.88 422 PHE B CA 1
ATOM 7763 C C . PHE B 1 422 ? -9.633 18.469 0.439 1 98.88 422 PHE B C 1
ATOM 7765 O O . PHE B 1 422 ? -8.445 18.219 0.219 1 98.88 422 PHE B O 1
ATOM 7772 N N . SER B 1 423 ? -10.57 18.422 -0.48 1 98.81 423 SER B N 1
ATOM 7773 C CA . SER B 1 423 ? -10.281 17.875 -1.797 1 98.81 423 SER B CA 1
ATOM 7774 C C . SER B 1 423 ? -10.688 18.828 -2.906 1 98.81 423 SER B C 1
ATOM 7776 O O . SER B 1 423 ? -10.422 18.578 -4.082 1 98.81 423 SER B O 1
ATOM 7778 N N . TYR B 1 424 ? -11.227 19.969 -2.545 1 98.81 424 TYR B N 1
ATOM 7779 C CA . TYR B 1 424 ? -11.797 20.859 -3.545 1 98.81 424 TYR B CA 1
ATOM 7780 C C . TYR B 1 424 ? -10.703 21.578 -4.32 1 98.81 424 TYR B C 1
ATOM 7782 O O . TYR B 1 424 ? -9.758 22.109 -3.729 1 98.81 424 TYR B O 1
ATOM 7790 N N . ASP B 1 425 ? -10.781 21.516 -5.566 1 98.56 425 ASP B N 1
ATOM 7791 C CA . ASP B 1 425 ? -9.906 22.219 -6.504 1 98.56 425 ASP B CA 1
ATOM 7792 C C . ASP B 1 425 ? -10.664 23.312 -7.234 1 98.56 425 ASP B C 1
ATOM 7794 O O . ASP B 1 425 ? -11.273 23.078 -8.273 1 98.56 425 ASP B O 1
ATOM 7798 N N . GLY B 1 426 ? -10.617 24.547 -6.629 1 97.81 426 GLY B N 1
ATOM 7799 C CA . GLY B 1 426 ? -11.328 25.688 -7.203 1 97.81 426 GLY B CA 1
ATOM 7800 C C . GLY B 1 426 ? -10.453 26.891 -7.426 1 97.81 426 GLY B C 1
ATOM 7801 O O . GLY B 1 426 ? -9.227 26.766 -7.527 1 97.81 426 GLY B O 1
ATOM 7802 N N . GLY B 1 427 ? -11.086 27.984 -7.59 1 96.94 427 GLY B N 1
ATOM 7803 C CA . GLY B 1 427 ? -10.383 29.203 -7.992 1 96.94 427 GLY B CA 1
ATOM 7804 C C . GLY B 1 427 ? -9.734 29.938 -6.832 1 96.94 427 GLY B C 1
ATOM 7805 O O . GLY B 1 427 ? -8.969 30.875 -7.035 1 96.94 427 GLY B O 1
ATOM 7806 N N . ARG B 1 428 ? -9.922 29.453 -5.602 1 97.75 428 ARG B N 1
ATOM 7807 C CA . ARG B 1 428 ? -9.406 30.172 -4.438 1 97.75 428 ARG B CA 1
ATOM 7808 C C . ARG B 1 428 ? -8.461 29.281 -3.631 1 97.75 428 ARG B C 1
ATOM 7810 O O . ARG B 1 428 ? -8.25 29.516 -2.439 1 97.75 428 ARG B O 1
ATOM 7817 N N . ASN B 1 429 ? -8.055 28.188 -4.324 1 98.56 429 ASN B N 1
ATOM 7818 C CA . ASN B 1 429 ? -6.977 27.438 -3.697 1 98.56 429 ASN B CA 1
ATOM 7819 C C . ASN B 1 429 ? -5.738 28.297 -3.475 1 98.56 429 ASN B C 1
ATOM 7821 O O . ASN B 1 429 ? -4.992 28.578 -4.418 1 98.56 429 ASN B O 1
ATOM 7825 N N . TYR B 1 430 ? -5.473 28.609 -2.254 1 97.69 430 TYR B N 1
ATOM 7826 C CA . TYR B 1 430 ? -4.59 29.703 -1.872 1 97.69 430 TYR B CA 1
ATOM 7827 C C . TYR B 1 430 ? -3.172 29.453 -2.383 1 97.69 430 TYR B C 1
ATOM 7829 O O . TYR B 1 430 ? -2.625 30.281 -3.125 1 97.69 430 TYR B O 1
ATOM 7837 N N . VAL B 1 431 ? -2.609 28.344 -1.979 1 97.38 431 VAL B N 1
ATOM 7838 C CA . VAL B 1 431 ? -1.202 28.109 -2.293 1 97.38 431 VAL B CA 1
ATOM 7839 C C . VAL B 1 431 ? -1.04 27.844 -3.787 1 97.38 431 VAL B C 1
ATOM 7841 O O . VAL B 1 431 ? -0.05 28.266 -4.395 1 97.38 431 VAL B O 1
ATOM 7844 N N . LYS B 1 432 ? -1.971 27.141 -4.441 1 97 432 LYS B N 1
ATOM 7845 C CA . LYS B 1 432 ? -1.924 26.984 -5.891 1 97 432 LYS B CA 1
ATOM 7846 C C . LYS B 1 432 ? -1.988 28.344 -6.594 1 97 432 LYS B C 1
ATOM 7848 O O . LYS B 1 432 ? -1.261 28.578 -7.559 1 97 432 LYS B O 1
ATOM 7853 N N . ASP B 1 433 ? -2.855 29.219 -6.066 1 96.75 433 ASP B N 1
ATOM 7854 C CA . ASP B 1 433 ? -2.967 30.562 -6.637 1 96.75 433 ASP B CA 1
ATOM 7855 C C . ASP B 1 433 ? -1.678 31.359 -6.43 1 96.75 433 ASP B C 1
ATOM 7857 O O . ASP B 1 433 ? -1.166 31.969 -7.363 1 96.75 433 ASP B O 1
ATOM 7861 N N . LYS B 1 434 ? -1.192 31.312 -5.223 1 94.06 434 LYS B N 1
ATOM 7862 C CA . LYS B 1 434 ? 0.006 32.062 -4.844 1 94.06 434 LYS B CA 1
ATOM 7863 C C . LYS B 1 434 ? 1.184 31.703 -5.746 1 94.06 434 LYS B C 1
ATOM 7865 O O . LYS B 1 434 ? 1.986 32.562 -6.105 1 94.06 434 LYS B O 1
ATOM 7870 N N . PHE B 1 435 ? 1.253 30.422 -6.168 1 94.62 435 PHE B N 1
ATOM 7871 C CA . PHE B 1 435 ? 2.422 29.969 -6.91 1 94.62 435 PHE B CA 1
ATOM 7872 C C . PHE B 1 435 ? 2.061 29.672 -8.359 1 94.62 435 PHE B C 1
ATOM 7874 O O . PHE B 1 435 ? 2.857 29.094 -9.102 1 94.62 435 PHE B O 1
ATOM 7881 N N . ASN B 1 436 ? 0.885 29.984 -8.781 1 95.56 436 ASN B N 1
ATOM 7882 C CA . ASN B 1 436 ? 0.399 29.859 -10.148 1 95.56 436 ASN B CA 1
ATOM 7883 C C . ASN B 1 436 ? 0.477 28.406 -10.625 1 95.56 436 ASN B C 1
ATOM 7885 O O . ASN B 1 436 ? 1.02 28.125 -11.695 1 95.56 436 ASN B O 1
ATOM 7889 N N . VAL B 1 437 ? 0.048 27.484 -9.789 1 97.06 437 VAL B N 1
ATOM 7890 C CA . VAL B 1 437 ? -0.009 26.078 -10.133 1 97.06 437 VAL B CA 1
ATOM 7891 C C . VAL B 1 437 ? -1.42 25.703 -10.586 1 97.06 437 VAL B C 1
ATOM 7893 O O . VAL B 1 437 ? -2.395 25.969 -9.875 1 97.06 437 VAL B O 1
ATOM 7896 N N . THR B 1 438 ? -1.511 25.031 -11.727 1 97.12 438 THR B N 1
ATOM 7897 C CA . THR B 1 438 ? -2.82 24.75 -12.297 1 97.12 438 THR B CA 1
ATOM 7898 C C . THR B 1 438 ? -3.105 23.25 -12.258 1 97.12 438 THR B C 1
ATOM 7900 O O . THR B 1 438 ? -4.223 22.812 -12.555 1 97.12 438 THR B O 1
ATOM 7903 N N . ALA B 1 439 ? -2.104 22.469 -11.922 1 97 439 ALA B N 1
ATOM 7904 C CA . ALA B 1 439 ? -2.324 21.031 -11.812 1 97 439 ALA B CA 1
ATOM 7905 C C . ALA B 1 439 ? -3.523 20.719 -10.922 1 97 439 ALA B C 1
ATOM 7907 O O . ALA B 1 439 ? -3.742 21.391 -9.914 1 97 439 ALA B O 1
ATOM 7908 N N . ALA B 1 440 ? -4.262 19.688 -11.297 1 97.62 440 ALA B N 1
ATOM 7909 C CA . ALA B 1 440 ? -5.453 19.328 -10.539 1 97.62 440 ALA B CA 1
ATOM 7910 C C . ALA B 1 440 ? -5.082 18.828 -9.148 1 97.62 440 ALA B C 1
ATOM 7912 O O . ALA B 1 440 ? -4.051 18.172 -8.969 1 97.62 440 ALA B O 1
ATOM 7913 N N . GLY B 1 441 ? -5.957 19.156 -8.141 1 98.31 441 GLY B N 1
ATOM 7914 C CA . GLY B 1 441 ? -5.762 18.703 -6.77 1 98.31 441 GLY B CA 1
ATOM 7915 C C . GLY B 1 441 ? -5.891 19.812 -5.746 1 98.31 441 GLY B C 1
ATOM 7916 O O . GLY B 1 441 ? -6.082 20.969 -6.102 1 98.31 441 GLY B O 1
ATOM 7917 N N . ALA B 1 442 ? -5.895 19.453 -4.527 1 98.75 442 ALA B N 1
ATOM 7918 C CA . ALA B 1 442 ? -5.906 20.391 -3.4 1 98.75 442 ALA B CA 1
ATOM 7919 C C . ALA B 1 442 ? -4.578 20.359 -2.652 1 98.75 442 ALA B C 1
ATOM 7921 O O . ALA B 1 442 ? -4.266 19.391 -1.952 1 98.75 442 ALA B O 1
ATOM 7922 N N . ALA B 1 443 ? -3.855 21.422 -2.738 1 98.75 443 ALA B N 1
ATOM 7923 C CA . ALA B 1 443 ? -2.502 21.484 -2.193 1 98.75 443 ALA B CA 1
ATOM 7924 C C . ALA B 1 443 ? -2.52 21.953 -0.738 1 98.75 443 ALA B C 1
ATOM 7926 O O . ALA B 1 443 ? -3.572 22.297 -0.203 1 98.75 443 ALA B O 1
ATOM 7927 N N . HIS B 1 444 ? -1.355 21.875 -0.155 1 98.38 444 HIS B N 1
ATOM 7928 C CA . HIS B 1 444 ? -1.138 22.328 1.21 1 98.38 444 HIS B CA 1
ATOM 7929 C C . HIS B 1 444 ? -1.626 23.766 1.387 1 98.38 444 HIS B C 1
ATOM 7931 O O . HIS B 1 444 ? -1.283 24.641 0.594 1 98.38 444 HIS B O 1
ATOM 7937 N N . ALA B 1 445 ? -2.539 23.984 2.361 1 98.38 445 ALA B N 1
ATOM 7938 C CA . ALA B 1 445 ? -3.012 25.297 2.807 1 98.38 445 ALA B CA 1
ATOM 7939 C C . ALA B 1 445 ? -4.016 25.875 1.819 1 98.38 445 ALA B C 1
ATOM 7941 O O . ALA B 1 445 ? -4.465 27.016 1.983 1 98.38 445 ALA B O 1
ATOM 7942 N N . ASP B 1 446 ? -4.418 25.125 0.854 1 98.69 446 ASP B N 1
ATOM 7943 C CA . ASP B 1 446 ? -5.34 25.656 -0.151 1 98.69 446 ASP B CA 1
ATOM 7944 C C . ASP B 1 446 ? -6.664 26.078 0.483 1 98.69 446 ASP B C 1
ATOM 7946 O O . ASP B 1 446 ? -7.301 27.031 0.03 1 98.69 446 ASP B O 1
ATOM 7950 N N . GLU B 1 447 ? -7.109 25.406 1.502 1 98.38 447 GLU B N 1
ATOM 7951 C CA . GLU B 1 447 ? -8.43 25.641 2.078 1 98.38 447 GLU B CA 1
ATOM 7952 C C . GLU B 1 447 ? -8.5 27 2.762 1 98.38 447 GLU B C 1
ATOM 7954 O O . GLU B 1 447 ? -9.594 27.484 3.062 1 98.38 447 GLU B O 1
ATOM 7959 N N . ILE B 1 448 ? -7.367 27.641 2.984 1 98.12 448 ILE B N 1
ATOM 7960 C CA . ILE B 1 448 ? -7.332 28.953 3.619 1 98.12 448 ILE B CA 1
ATOM 7961 C C . ILE B 1 448 ? -8.094 29.969 2.766 1 98.12 448 ILE B C 1
ATOM 7963 O O . ILE B 1 448 ? -8.75 30.859 3.295 1 98.12 448 ILE B O 1
ATOM 7967 N N . GLY B 1 449 ? -8.055 29.75 1.455 1 98.31 449 GLY B N 1
ATOM 7968 C CA . GLY B 1 449 ? -8.75 30.656 0.545 1 98.31 449 GLY B CA 1
ATOM 7969 C C . GLY B 1 449 ? -10.258 30.578 0.66 1 98.31 449 GLY B C 1
ATOM 7970 O O . GLY B 1 449 ? -10.969 31.422 0.132 1 98.31 449 GLY B O 1
ATOM 7971 N N . TYR B 1 450 ? -10.742 29.641 1.422 1 98.62 450 TYR B N 1
ATOM 7972 C CA . TYR B 1 450 ? -12.18 29.453 1.584 1 98.62 450 TYR B CA 1
ATOM 7973 C C . TYR B 1 450 ? -12.609 29.766 3.014 1 98.62 450 TYR B C 1
ATOM 7975 O O . TYR B 1 450 ? -13.805 29.75 3.324 1 98.62 450 TYR B O 1
ATOM 7983 N N . LEU B 1 451 ? -11.688 30.078 3.854 1 98.56 451 LEU B N 1
ATOM 7984 C CA . LEU B 1 451 ? -11.977 30.438 5.238 1 98.56 451 LEU B CA 1
ATOM 7985 C C . LEU B 1 451 ? -11.781 31.938 5.457 1 98.56 451 LEU B C 1
ATOM 7987 O O . LEU B 1 451 ? -12.469 32.531 6.289 1 98.56 451 LEU B O 1
ATOM 7991 N N . PHE B 1 452 ? -10.836 32.531 4.734 1 98.44 452 PHE B N 1
ATOM 7992 C CA . PHE B 1 452 ? -10.484 33.906 4.918 1 98.44 452 PHE B CA 1
ATOM 7993 C C . PHE B 1 452 ? -10.703 34.719 3.631 1 98.44 452 PHE B C 1
ATOM 7995 O O . PHE B 1 452 ? -10.531 34.156 2.535 1 98.44 452 PHE B O 1
ATOM 8002 N N . ASP B 1 453 ? -11.047 35.938 3.834 1 97.5 453 ASP B N 1
ATOM 8003 C CA . ASP B 1 453 ? -11.18 36.844 2.721 1 97.5 453 ASP B CA 1
ATOM 8004 C C . ASP B 1 453 ? -9.836 37.469 2.365 1 97.5 453 ASP B C 1
ATOM 8006 O O . ASP B 1 453 ? -9.523 38.594 2.797 1 97.5 453 ASP B O 1
ATOM 8010 N N . ILE B 1 454 ? -9.125 36.844 1.519 1 96.88 454 ILE B N 1
ATOM 8011 C CA . ILE B 1 454 ? -7.781 37.281 1.142 1 96.88 454 ILE B CA 1
ATOM 8012 C C . ILE B 1 454 ? -7.867 38.531 0.294 1 96.88 454 ILE B C 1
ATOM 8014 O O . ILE B 1 454 ? -8.562 38.562 -0.722 1 96.88 454 ILE B O 1
ATOM 8018 N N . SER B 1 455 ? -7.098 39.5 0.671 1 94.62 455 SER B N 1
ATOM 8019 C CA . SER B 1 455 ? -7.273 40.875 0.152 1 94.62 455 SER B CA 1
ATOM 8020 C C . SER B 1 455 ? -6.961 40.938 -1.34 1 94.62 455 SER B C 1
ATOM 8022 O O . SER B 1 455 ? -7.602 41.688 -2.082 1 94.62 455 SER B O 1
ATOM 8024 N N . TYR B 1 456 ? -5.957 40.125 -1.802 1 92.81 456 TYR B N 1
ATOM 8025 C CA . TYR B 1 456 ? -5.547 40.25 -3.195 1 92.81 456 TYR B CA 1
ATOM 8026 C C . TYR B 1 456 ? -6.453 39.438 -4.109 1 92.81 456 TYR B C 1
ATOM 8028 O O . TYR B 1 456 ? -6.422 39.594 -5.332 1 92.81 456 TYR B O 1
ATOM 8036 N N . MET B 1 457 ? -7.223 38.562 -3.521 1 93.81 457 MET B N 1
ATOM 8037 C CA . MET B 1 457 ? -8.266 37.906 -4.289 1 93.81 457 MET B CA 1
ATOM 8038 C C . MET B 1 457 ? -9.523 38.781 -4.367 1 93.81 457 MET B C 1
ATOM 8040 O O . MET B 1 457 ? -10.547 38.438 -3.771 1 93.81 457 MET B O 1
ATOM 8044 N N . ASP B 1 458 ? -9.508 39.781 -5.145 1 87.56 458 ASP B N 1
ATOM 8045 C CA . ASP B 1 458 ? -10.469 40.875 -5.066 1 87.56 458 ASP B CA 1
ATOM 8046 C C . ASP B 1 458 ? -11.664 40.625 -5.977 1 87.56 458 ASP B C 1
ATOM 8048 O O . ASP B 1 458 ? -12.68 41.312 -5.879 1 87.56 458 ASP B O 1
ATOM 8052 N N . LYS B 1 459 ? -11.609 39.625 -6.789 1 90.62 459 LYS B N 1
ATOM 8053 C CA . LYS B 1 459 ? -12.766 39.312 -7.625 1 90.62 459 LYS B CA 1
ATOM 8054 C C . LYS B 1 459 ? -13.805 38.5 -6.848 1 90.62 459 LYS B C 1
ATOM 8056 O O . LYS B 1 459 ? -13.453 37.75 -5.945 1 90.62 459 LYS B O 1
ATOM 8061 N N . SER B 1 460 ? -15.016 38.781 -7.227 1 93.31 460 SER B N 1
ATOM 8062 C CA . SER B 1 460 ? -16.078 37.969 -6.633 1 93.31 460 SER B CA 1
ATOM 8063 C C . SER B 1 460 ? -15.859 36.5 -6.898 1 93.31 460 SER B C 1
ATOM 8065 O O . SER B 1 460 ? -15.539 36.094 -8.023 1 93.31 460 SER B O 1
ATOM 8067 N N . PRO B 1 461 ? -16.016 35.75 -5.801 1 95.94 461 PRO B N 1
ATOM 8068 C CA . PRO B 1 461 ? -15.852 34.312 -6.031 1 95.94 461 PRO B CA 1
ATOM 8069 C C . PRO B 1 461 ? -16.875 33.75 -7.012 1 95.94 461 PRO B C 1
ATOM 8071 O O . PRO B 1 461 ? -18.031 34.188 -7.008 1 95.94 461 PRO B O 1
ATOM 8074 N N . ALA B 1 462 ? -16.406 32.75 -7.832 1 96.62 462 ALA B N 1
ATOM 8075 C CA . ALA B 1 462 ? -17.359 31.984 -8.633 1 96.62 462 ALA B CA 1
ATOM 8076 C C . ALA B 1 462 ? -18.406 31.297 -7.742 1 96.62 462 ALA B C 1
ATOM 8078 O O . ALA B 1 462 ? -18.141 31.047 -6.562 1 96.62 462 ALA B O 1
ATOM 8079 N N . PRO B 1 463 ? -19.594 30.984 -8.312 1 97.31 463 PRO B N 1
ATOM 8080 C CA . PRO B 1 463 ? -20.656 30.391 -7.5 1 97.31 463 PRO B CA 1
ATOM 8081 C C . PRO B 1 463 ? -20.219 29.125 -6.785 1 97.31 463 PRO B C 1
ATOM 8083 O O . PRO B 1 463 ? -20.562 28.906 -5.621 1 97.31 463 PRO B O 1
ATOM 8086 N N . GLU B 1 464 ? -19.484 28.281 -7.484 1 97.56 464 GLU B N 1
ATOM 8087 C CA . GLU B 1 464 ? -19 27.047 -6.871 1 97.56 464 GLU B CA 1
ATOM 8088 C C . GLU B 1 464 ? -18.047 27.328 -5.719 1 97.56 464 GLU B C 1
ATOM 8090 O O . GLU B 1 464 ? -18.078 26.656 -4.691 1 97.56 464 GLU B O 1
ATOM 8095 N N . ASP B 1 465 ? -17.234 28.344 -5.879 1 98.31 465 ASP B N 1
ATOM 8096 C CA . ASP B 1 465 ? -16.297 28.75 -4.824 1 98.31 465 ASP B CA 1
ATOM 8097 C C . ASP B 1 465 ? -17.047 29.359 -3.641 1 98.31 465 ASP B C 1
ATOM 8099 O O . ASP B 1 465 ? -16.688 29.125 -2.486 1 98.31 465 ASP B O 1
ATOM 8103 N N . GLN B 1 466 ? -18.047 30.141 -3.979 1 98.12 466 GLN B N 1
ATOM 8104 C CA . GLN B 1 466 ? -18.844 30.75 -2.918 1 98.12 466 GLN B CA 1
ATOM 8105 C C . GLN B 1 466 ? -19.547 29.672 -2.076 1 98.12 466 GLN B C 1
ATOM 8107 O O . GLN B 1 466 ? -19.641 29.812 -0.854 1 98.12 466 GLN B O 1
ATOM 8112 N N . LEU B 1 467 ? -20.031 28.719 -2.766 1 98.31 467 LEU B N 1
ATOM 8113 C CA . LEU B 1 467 ? -20.688 27.625 -2.037 1 98.31 467 LEU B CA 1
ATOM 8114 C C . LEU B 1 467 ? -19.703 26.953 -1.072 1 98.31 467 LEU B C 1
ATOM 8116 O O . LEU B 1 467 ? -20.062 26.641 0.065 1 98.31 467 LEU B O 1
ATOM 8120 N N . VAL B 1 468 ? -18.516 26.719 -1.518 1 98.56 468 VAL B N 1
ATOM 8121 C CA . VAL B 1 468 ? -17.5 26.078 -0.667 1 98.56 468 VAL B CA 1
ATOM 8122 C C . VAL B 1 468 ? -17.125 27.031 0.476 1 98.56 468 VAL B C 1
ATOM 8124 O O . VAL B 1 468 ? -16.922 26.578 1.608 1 98.56 468 VAL B O 1
ATOM 8127 N N . ILE B 1 469 ? -17.031 28.359 0.234 1 98.5 469 ILE B N 1
ATOM 8128 C CA . ILE B 1 469 ? -16.812 29.344 1.288 1 98.5 469 ILE B CA 1
ATOM 8129 C C . ILE B 1 469 ? -17.906 29.234 2.34 1 98.5 469 ILE B C 1
ATOM 8131 O O . ILE B 1 469 ? -17.625 29.125 3.535 1 98.5 469 ILE B O 1
ATOM 8135 N N . ASP B 1 470 ? -19.141 29.203 1.861 1 98.44 470 ASP B N 1
ATOM 8136 C CA . ASP B 1 470 ? -20.281 29.141 2.766 1 98.44 470 ASP B CA 1
ATOM 8137 C C . ASP B 1 470 ? -20.281 27.859 3.58 1 98.44 470 ASP B C 1
ATOM 8139 O O . ASP B 1 470 ? -20.516 27.875 4.789 1 98.44 470 ASP B O 1
ATOM 8143 N N . ARG B 1 471 ? -20 26.781 2.941 1 98.62 471 ARG B N 1
ATOM 8144 C CA . ARG B 1 471 ? -19.984 25.484 3.615 1 98.62 471 ARG B CA 1
ATOM 8145 C C . ARG B 1 471 ? -18.875 25.438 4.66 1 98.62 471 ARG B C 1
ATOM 8147 O O . ARG B 1 471 ? -19.125 25.094 5.82 1 98.62 471 ARG B O 1
ATOM 8154 N N . MET B 1 472 ? -17.672 25.781 4.316 1 98.75 472 MET B N 1
ATOM 8155 C CA . MET B 1 472 ? -16.547 25.656 5.223 1 98.75 472 MET B CA 1
ATOM 8156 C C . MET B 1 472 ? -16.688 26.594 6.414 1 98.75 472 MET B C 1
ATOM 8158 O O . MET B 1 472 ? -16.453 26.203 7.555 1 98.75 472 MET B O 1
ATOM 8162 N N . THR B 1 473 ? -17.094 27.844 6.172 1 98.69 473 THR B N 1
ATOM 8163 C CA . THR B 1 473 ? -17.234 28.797 7.273 1 98.69 473 THR B CA 1
ATOM 8164 C C . THR B 1 473 ? -18.375 28.391 8.195 1 98.69 473 THR B C 1
ATOM 8166 O O . THR B 1 473 ? -18.297 28.594 9.406 1 98.69 473 THR B O 1
ATOM 8169 N N . THR B 1 474 ? -19.406 27.766 7.613 1 98.69 474 THR B N 1
ATOM 8170 C CA . THR B 1 474 ? -20.5 27.266 8.445 1 98.69 474 THR B CA 1
ATOM 8171 C C . THR B 1 474 ? -20.047 26.078 9.273 1 98.69 474 THR B C 1
ATOM 8173 O O . THR B 1 474 ? -20.359 25.984 10.469 1 98.69 474 THR B O 1
ATOM 8176 N N . LEU B 1 475 ? -19.328 25.125 8.664 1 98.88 475 LEU B N 1
ATOM 8177 C CA . LEU B 1 475 ? -18.812 23.969 9.383 1 98.88 475 LEU B CA 1
ATOM 8178 C C . LEU B 1 475 ? -17.922 24.406 10.539 1 98.88 475 LEU B C 1
ATOM 8180 O O . LEU B 1 475 ? -18.078 23.922 11.664 1 98.88 475 LEU B O 1
ATOM 8184 N N . TRP B 1 476 ? -16.984 25.266 10.305 1 98.81 476 TRP B N 1
ATOM 8185 C CA . TRP B 1 476 ? -16.062 25.75 11.328 1 98.81 476 TRP B CA 1
ATOM 8186 C C . TRP B 1 476 ? -16.797 26.531 12.414 1 98.81 476 TRP B C 1
ATOM 8188 O O . TRP B 1 476 ? -16.531 26.344 13.602 1 98.81 476 TRP B O 1
ATOM 8198 N N . ALA B 1 477 ? -17.719 27.375 12.008 1 98.69 477 ALA B N 1
ATOM 8199 C CA . ALA B 1 477 ? -18.484 28.156 12.977 1 98.69 477 ALA B CA 1
ATOM 8200 C C . ALA B 1 477 ? -19.344 27.25 13.852 1 98.69 477 ALA B C 1
ATOM 8202 O O . ALA B 1 477 ? -19.453 27.469 15.062 1 98.69 477 ALA B O 1
ATOM 8203 N N . ASN B 1 478 ? -20.016 26.281 13.227 1 98.69 478 ASN B N 1
ATOM 8204 C CA . ASN B 1 478 ? -20.781 25.312 14 1 98.69 478 ASN B CA 1
ATOM 8205 C C . ASN B 1 478 ? -19.906 24.594 15.031 1 98.69 478 ASN B C 1
ATOM 8207 O O . ASN B 1 478 ? -20.328 24.406 16.172 1 98.69 478 ASN B O 1
ATOM 8211 N N . PHE B 1 479 ? -18.766 24.219 14.602 1 98.69 479 PHE B N 1
ATOM 8212 C CA . PHE B 1 479 ? -17.859 23.562 15.539 1 98.69 479 PHE B CA 1
ATOM 8213 C C . PHE B 1 479 ? -17.516 24.469 16.703 1 98.69 479 PHE B C 1
ATOM 8215 O O . PHE B 1 479 ? -17.516 24.047 17.859 1 98.69 479 PHE B O 1
ATOM 8222 N N . VAL B 1 480 ? -17.203 25.703 16.438 1 98.56 480 VAL B N 1
ATOM 8223 C CA . VAL B 1 480 ? -16.859 26.703 17.453 1 98.56 480 VAL B CA 1
ATOM 8224 C C . VAL B 1 480 ? -18.031 26.875 18.406 1 98.56 480 VAL B C 1
ATOM 8226 O O . VAL B 1 480 ? -17.844 26.938 19.625 1 98.56 480 VAL B O 1
ATOM 8229 N N . LYS B 1 481 ? -19.219 26.891 17.891 1 98.06 481 LYS B N 1
ATOM 8230 C CA . LYS B 1 481 ? -20.422 27.203 18.656 1 98.06 481 LYS B CA 1
ATOM 8231 C C . LYS B 1 481 ? -20.922 25.969 19.422 1 98.06 481 LYS B C 1
ATOM 8233 O O . LYS B 1 481 ? -21.391 26.078 20.547 1 98.06 481 LYS B O 1
ATOM 8238 N N . PHE B 1 482 ? -20.781 24.75 18.781 1 97.38 482 PHE B N 1
ATOM 8239 C CA . PHE B 1 482 ? -21.531 23.625 19.312 1 97.38 482 PHE B CA 1
ATOM 8240 C C . PHE B 1 482 ? -20.609 22.438 19.594 1 97.38 482 PHE B C 1
ATOM 8242 O O . PHE B 1 482 ? -21.031 21.438 20.172 1 97.38 482 PHE B O 1
ATOM 8249 N N . GLY B 1 483 ? -19.375 22.578 19.234 1 97.06 483 GLY B N 1
ATOM 8250 C CA . GLY B 1 483 ? -18.5 21.422 19.344 1 97.06 483 GLY B CA 1
ATOM 8251 C C . GLY B 1 483 ? -18.797 20.344 18.328 1 97.06 483 GLY B C 1
ATOM 8252 O O . GLY B 1 483 ? -18.234 19.25 18.391 1 97.06 483 GLY B O 1
ATOM 8253 N N . ASN B 1 484 ? -19.734 20.609 17.453 1 97.81 484 ASN B N 1
ATOM 8254 C CA . ASN B 1 484 ? -20.203 19.766 16.359 1 97.81 484 ASN B CA 1
ATOM 8255 C C . ASN B 1 484 ? -20.344 20.547 15.062 1 97.81 484 ASN B C 1
ATOM 8257 O O . ASN B 1 484 ? -21.172 21.453 14.969 1 97.81 484 ASN B O 1
ATOM 8261 N N . PRO B 1 485 ? -19.609 20.141 14.016 1 98.5 485 PRO B N 1
ATOM 8262 C CA . PRO B 1 485 ? -19.672 20.922 12.781 1 98.5 485 PRO B CA 1
ATOM 8263 C C . PRO B 1 485 ? -21 20.781 12.047 1 98.5 485 PRO B C 1
ATOM 8265 O O . PRO B 1 485 ? -21.344 21.609 11.203 1 98.5 485 PRO B O 1
ATOM 8268 N N . THR B 1 486 ? -21.703 19.703 12.352 1 98.5 486 THR B N 1
ATOM 8269 C CA . THR B 1 486 ? -22.984 19.484 11.711 1 98.5 486 THR B CA 1
ATOM 8270 C C . THR B 1 486 ? -24.031 19.078 12.734 1 98.5 486 THR B C 1
ATOM 8272 O O . THR B 1 486 ? -24.578 17.984 12.672 1 98.5 486 THR B O 1
ATOM 8275 N N . PRO B 1 487 ? -24.422 20 13.594 1 97.81 487 PRO B N 1
ATOM 8276 C CA . PRO B 1 487 ? -25.438 19.656 14.594 1 97.81 487 PRO B CA 1
ATOM 8277 C C . PRO B 1 487 ? -26.766 19.266 13.953 1 97.81 487 PRO B C 1
ATOM 8279 O O . PRO B 1 487 ? -27.562 18.531 14.57 1 97.81 487 PRO B O 1
ATOM 8282 N N . GLN B 1 488 ? -27.016 19.734 12.766 1 97.38 488 GLN B N 1
ATOM 8283 C CA . GLN B 1 488 ? -28.156 19.375 11.945 1 97.38 488 GLN B CA 1
ATOM 8284 C C . GLN B 1 488 ? -27.844 19.516 10.461 1 97.38 488 GLN B C 1
ATOM 8286 O O . GLN B 1 488 ? -26.859 20.156 10.086 1 97.38 488 GLN B O 1
ATOM 8291 N N . THR B 1 489 ? -28.656 18.875 9.664 1 97.75 489 THR B N 1
ATOM 8292 C CA . THR B 1 489 ? -28.5 19.062 8.227 1 97.75 489 THR B CA 1
ATOM 8293 C C . THR B 1 489 ? -29.203 20.344 7.773 1 97.75 489 THR B C 1
ATOM 8295 O O . THR B 1 489 ? -30.203 20.75 8.359 1 97.75 489 THR B O 1
ATOM 8298 N N . THR B 1 490 ? -28.656 21 6.812 1 97.69 490 THR B N 1
ATOM 8299 C CA . THR B 1 490 ? -29.219 22.156 6.137 1 97.69 490 THR B CA 1
ATOM 8300 C C . THR B 1 490 ? -29.031 22.047 4.625 1 97.69 490 THR B C 1
ATOM 8302 O O . THR B 1 490 ? -28.438 21.078 4.137 1 97.69 490 THR B O 1
ATOM 8305 N N . ASP B 1 491 ? -29.516 23 3.869 1 96.62 491 ASP B N 1
ATOM 8306 C CA . ASP B 1 491 ? -29.344 23.016 2.42 1 96.62 491 ASP B CA 1
ATOM 8307 C C . ASP B 1 491 ? -27.875 23.094 2.029 1 96.62 491 ASP B C 1
ATOM 8309 O O . ASP B 1 491 ? -27.438 22.438 1.082 1 96.62 491 ASP B O 1
ATOM 8313 N N . ILE B 1 492 ? -27.094 23.797 2.801 1 95.81 492 ILE B N 1
ATOM 8314 C CA . ILE B 1 492 ? -25.688 23.984 2.447 1 95.81 492 ILE B CA 1
ATOM 8315 C C . ILE B 1 492 ? -24.859 22.844 3.035 1 95.81 492 ILE B C 1
ATOM 8317 O O . ILE B 1 492 ? -23.766 22.531 2.539 1 95.81 492 ILE B O 1
ATOM 8321 N N . LEU B 1 493 ? -25.328 22.281 4.141 1 98.38 493 LEU B N 1
ATOM 8322 C CA . LEU B 1 493 ? -24.703 21.109 4.746 1 98.38 493 LEU B CA 1
ATOM 8323 C C . LEU B 1 493 ? -25.656 19.922 4.73 1 98.38 493 LEU B C 1
ATOM 8325 O O . LEU B 1 493 ? -26.25 19.578 5.758 1 98.38 493 LEU B O 1
ATOM 8329 N N . PRO B 1 494 ? -25.688 19.156 3.643 1 97.81 494 PRO B N 1
ATOM 8330 C CA . PRO B 1 494 ? -26.719 18.141 3.471 1 97.81 494 PRO B CA 1
ATOM 8331 C C . PRO B 1 494 ? -26.344 16.812 4.113 1 97.81 494 PRO B C 1
ATOM 8333 O O . PRO B 1 494 ? -27.078 15.82 3.982 1 97.81 494 PRO B O 1
ATOM 8336 N N . VAL B 1 495 ? -25.25 16.703 4.805 1 97.94 495 VAL B N 1
ATOM 8337 C CA . VAL B 1 495 ? -24.828 15.453 5.422 1 97.94 495 VAL B CA 1
ATOM 8338 C C . VAL B 1 495 ? -24.453 15.695 6.887 1 97.94 495 VAL B C 1
ATOM 8340 O O . VAL B 1 495 ? -24.078 16.797 7.262 1 97.94 495 VAL B O 1
ATOM 8343 N N . LEU B 1 496 ? -24.625 14.68 7.695 1 98.19 496 LEU B N 1
ATOM 8344 C CA . LEU B 1 496 ? -24.094 14.695 9.055 1 98.19 496 LEU B CA 1
ATOM 8345 C C . LEU B 1 496 ? -22.641 14.203 9.07 1 98.19 496 LEU B C 1
ATOM 8347 O O . LEU B 1 496 ? -22.297 13.258 8.359 1 98.19 496 LEU B O 1
ATOM 8351 N N . TRP B 1 497 ? -21.828 14.867 9.773 1 97.81 497 TRP B N 1
ATOM 8352 C CA . TRP B 1 497 ? -20.422 14.547 9.969 1 97.81 497 TRP B CA 1
ATOM 8353 C C . TRP B 1 497 ? -20.203 13.781 11.266 1 97.81 497 TRP B C 1
ATOM 8355 O O . TRP B 1 497 ? -20.109 14.375 12.336 1 97.81 497 TRP B O 1
ATOM 8365 N N . PRO B 1 498 ? -20.125 12.422 11.164 1 97.12 498 PRO B N 1
ATOM 8366 C CA . PRO B 1 498 ? -19.953 11.656 12.398 1 97.12 498 PRO B CA 1
ATOM 8367 C C . PRO B 1 498 ? -18.547 11.805 12.992 1 97.12 498 PRO B C 1
ATOM 8369 O O . PRO B 1 498 ? -17.578 11.93 12.25 1 97.12 498 PRO B O 1
ATOM 8372 N N . ALA B 1 499 ? -18.469 11.773 14.328 1 96.94 499 ALA B N 1
ATOM 8373 C CA . ALA B 1 499 ? -17.172 11.727 15.008 1 96.94 499 ALA B CA 1
ATOM 8374 C C . ALA B 1 499 ? -16.453 10.414 14.719 1 96.94 499 ALA B C 1
ATOM 8376 O O . ALA B 1 499 ? -17.078 9.375 14.562 1 96.94 499 ALA B O 1
ATOM 8377 N N . ALA B 1 500 ? -15.188 10.484 14.648 1 96.56 500 ALA B N 1
ATOM 8378 C CA . ALA B 1 500 ? -14.383 9.281 14.469 1 96.56 500 ALA B CA 1
ATOM 8379 C C . ALA B 1 500 ? -14.312 8.461 15.75 1 96.56 500 ALA B C 1
ATOM 8381 O O . ALA B 1 500 ? -14.391 9.016 16.859 1 96.56 500 ALA B O 1
ATOM 8382 N N . THR B 1 501 ? -14.242 7.137 15.609 1 94.31 501 THR B N 1
ATOM 8383 C CA . THR B 1 501 ? -14.016 6.211 16.719 1 94.31 501 THR B CA 1
ATOM 8384 C C . THR B 1 501 ? -12.773 5.367 16.453 1 94.31 501 THR B C 1
ATOM 8386 O O . THR B 1 501 ? -12.148 5.469 15.398 1 94.31 501 THR B O 1
ATOM 8389 N N . LYS B 1 502 ? -12.43 4.609 17.453 1 90.69 502 LYS B N 1
ATOM 8390 C CA . LYS B 1 502 ? -11.273 3.734 17.312 1 90.69 502 LYS B CA 1
ATOM 8391 C C . LYS B 1 502 ? -11.484 2.725 16.188 1 90.69 502 LYS B C 1
ATOM 8393 O O . LYS B 1 502 ? -10.547 2.387 15.461 1 90.69 502 LYS B O 1
ATOM 8398 N N . ASN B 1 503 ? -12.68 2.336 15.93 1 88.25 503 ASN B N 1
ATOM 8399 C CA . ASN B 1 503 ? -12.977 1.27 14.984 1 88.25 503 ASN B CA 1
ATOM 8400 C C . ASN B 1 503 ? -13.391 1.83 13.625 1 88.25 503 ASN B C 1
ATOM 8402 O O . ASN B 1 503 ? -13.234 1.164 12.602 1 88.25 503 ASN B O 1
ATOM 8406 N N . GLU B 1 504 ? -13.992 2.977 13.688 1 93.38 504 GLU B N 1
ATOM 8407 C CA . GLU B 1 504 ? -14.453 3.621 12.461 1 93.38 504 GLU B CA 1
ATOM 8408 C C . GLU B 1 504 ? -13.93 5.051 12.359 1 93.38 504 GLU B C 1
ATOM 8410 O O . GLU B 1 504 ? -14.492 5.969 12.969 1 93.38 504 GLU B O 1
ATOM 8415 N N . GLN B 1 505 ? -13.023 5.227 11.484 1 96.19 505 GLN B N 1
ATOM 8416 C CA . GLN B 1 505 ? -12.406 6.543 11.336 1 96.19 505 GLN B CA 1
ATOM 8417 C C . GLN B 1 505 ? -13.117 7.367 10.266 1 96.19 505 GLN B C 1
ATOM 8419 O O . GLN B 1 505 ? -12.547 7.633 9.203 1 96.19 505 GLN B O 1
ATOM 8424 N N . TYR B 1 506 ? -14.281 7.859 10.609 1 97.31 506 TYR B N 1
ATOM 8425 C CA . TYR B 1 506 ? -15.086 8.688 9.719 1 97.31 506 TYR B CA 1
ATOM 8426 C C . TYR B 1 506 ? -14.383 10.008 9.422 1 97.31 506 TYR B C 1
ATOM 8428 O O . TYR B 1 506 ? -13.688 10.562 10.281 1 97.31 506 TYR B O 1
ATOM 8436 N N . TYR B 1 507 ? -14.539 10.438 8.211 1 98.12 507 TYR B N 1
ATOM 8437 C CA . TYR B 1 507 ? -14.086 11.773 7.852 1 98.12 507 TYR B CA 1
ATOM 8438 C C . TYR B 1 507 ? -15.031 12.414 6.84 1 98.12 507 TYR B C 1
ATOM 8440 O O . TYR B 1 507 ? -15.773 11.719 6.145 1 98.12 507 TYR B O 1
ATOM 8448 N N . LEU B 1 508 ? -15.039 13.688 6.863 1 98.81 508 LEU B N 1
ATOM 8449 C CA . LEU B 1 508 ? -15.773 14.438 5.844 1 98.81 508 LEU B CA 1
ATOM 8450 C C . LEU B 1 508 ? -14.844 14.836 4.699 1 98.81 508 LEU B C 1
ATOM 8452 O O . LEU B 1 508 ? -13.82 15.484 4.922 1 98.81 508 LEU B O 1
ATOM 8456 N N . ASP B 1 509 ? -15.211 14.414 3.52 1 98.75 509 ASP B N 1
ATOM 8457 C CA . ASP B 1 509 ? -14.531 14.883 2.316 1 98.75 509 ASP B CA 1
ATOM 8458 C C . ASP B 1 509 ? -15.172 16.156 1.789 1 98.75 509 ASP B C 1
ATOM 8460 O O . ASP B 1 509 ? -16.328 16.156 1.359 1 98.75 509 ASP B O 1
ATOM 8464 N N . ILE B 1 510 ? -14.391 17.203 1.901 1 98.81 510 ILE B N 1
ATOM 8465 C CA . ILE B 1 510 ? -14.875 18.5 1.481 1 98.81 510 ILE B CA 1
ATOM 8466 C C . ILE B 1 510 ? -14.445 18.781 0.042 1 98.81 510 ILE B C 1
ATOM 8468 O O . ILE B 1 510 ? -13.336 19.266 -0.202 1 98.81 510 ILE B O 1
ATOM 8472 N N . ASP B 1 511 ? -15.258 18.5 -0.849 1 98.38 511 ASP B N 1
ATOM 8473 C CA . ASP B 1 511 ? -15.125 18.719 -2.287 1 98.38 511 ASP B CA 1
ATOM 8474 C C . ASP B 1 511 ? -16.328 19.5 -2.838 1 98.38 511 ASP B C 1
ATOM 8476 O O . ASP B 1 511 ? -17.016 20.188 -2.092 1 98.38 511 ASP B O 1
ATOM 8480 N N . ALA B 1 512 ? -16.453 19.531 -4.133 1 97.31 512 ALA B N 1
ATOM 8481 C CA . ALA B 1 512 ? -17.641 20.172 -4.684 1 97.31 512 ALA B CA 1
ATOM 8482 C C . ALA B 1 512 ? -18.906 19.656 -3.988 1 97.31 512 ALA B C 1
ATOM 8484 O O . ALA B 1 512 ? -19.828 20.438 -3.709 1 97.31 512 ALA B O 1
ATOM 8485 N N . ASP B 1 513 ? -18.922 18.406 -3.715 1 97.31 513 ASP B N 1
ATOM 8486 C CA . ASP B 1 513 ? -19.922 17.797 -2.855 1 97.31 513 ASP B CA 1
ATOM 8487 C C . ASP B 1 513 ? -19.312 17.328 -1.54 1 97.31 513 ASP B C 1
ATOM 8489 O O . ASP B 1 513 ? -18.125 17 -1.483 1 97.31 513 ASP B O 1
ATOM 8493 N N . LEU B 1 514 ? -20.141 17.344 -0.477 1 98.44 514 LEU B N 1
ATOM 8494 C CA . LEU B 1 514 ? -19.719 16.797 0.812 1 98.44 514 LEU B CA 1
ATOM 8495 C C . LEU B 1 514 ? -20.031 15.312 0.913 1 98.44 514 LEU B C 1
ATOM 8497 O O . LEU B 1 514 ? -21.172 14.898 0.689 1 98.44 514 LEU B O 1
ATOM 8501 N N . THR B 1 515 ? -19.031 14.508 1.159 1 98.19 515 THR B N 1
ATOM 8502 C CA . THR B 1 515 ? -19.234 13.07 1.315 1 98.19 515 THR B CA 1
ATOM 8503 C C . THR B 1 515 ? -18.562 12.562 2.588 1 98.19 515 THR B C 1
ATOM 8505 O O . THR B 1 515 ? -17.484 13.031 2.957 1 98.19 515 THR B O 1
ATOM 8508 N N . VAL B 1 516 ? -19.234 11.648 3.285 1 97.88 516 VAL B N 1
ATOM 8509 C CA . VAL B 1 516 ? -18.656 11.016 4.465 1 97.88 516 VAL B CA 1
ATOM 8510 C C . VAL B 1 516 ? -17.969 9.711 4.066 1 97.88 516 VAL B C 1
ATOM 8512 O O . VAL B 1 516 ? -18.562 8.883 3.375 1 97.88 516 VAL B O 1
ATOM 8515 N N . GLY B 1 517 ? -16.719 9.594 4.375 1 96.12 517 GLY B N 1
ATOM 8516 C CA . GLY B 1 517 ? -15.961 8.367 4.16 1 96.12 517 GLY B CA 1
ATOM 8517 C C . GLY B 1 517 ? -15.375 7.797 5.438 1 96.12 517 GLY B C 1
ATOM 8518 O O . GLY B 1 517 ? -15.609 8.32 6.527 1 96.12 517 GLY B O 1
ATOM 8519 N N . LYS B 1 518 ? -14.727 6.625 5.238 1 95.19 518 LYS B N 1
ATOM 8520 C CA . LYS B 1 518 ? -14.016 6.004 6.355 1 95.19 518 LYS B CA 1
ATOM 8521 C C . LYS B 1 518 ? -12.562 5.738 6 1 95.19 518 LYS B C 1
ATOM 8523 O O . LYS B 1 518 ? -12.258 5.285 4.891 1 95.19 518 LYS B O 1
ATOM 8528 N N . ARG B 1 519 ? -11.727 6.062 6.922 1 95.25 519 ARG B N 1
ATOM 8529 C CA . ARG B 1 519 ? -10.297 5.785 6.832 1 95.25 519 ARG B CA 1
ATOM 8530 C C . ARG B 1 519 ? -9.734 6.227 5.484 1 95.25 519 ARG B C 1
ATOM 8532 O O . ARG B 1 519 ? -9.5 5.395 4.605 1 95.25 519 ARG B O 1
ATOM 8539 N N . TYR B 1 520 ? -9.438 7.441 5.355 1 95.75 520 TYR B N 1
ATOM 8540 C CA . TYR B 1 520 ? -8.891 7.965 4.109 1 95.75 520 TYR B CA 1
ATOM 8541 C C . TYR B 1 520 ? -7.523 7.352 3.82 1 95.75 520 TYR B C 1
ATOM 8543 O O . TYR B 1 520 ? -6.758 7.059 4.742 1 95.75 520 TYR B O 1
ATOM 8551 N N . PHE B 1 521 ? -7.195 7.164 2.543 1 97.38 521 PHE B N 1
ATOM 8552 C CA . PHE B 1 521 ? -5.91 6.656 2.074 1 97.38 521 PHE B CA 1
ATOM 8553 C C . PHE B 1 521 ? -5.512 5.402 2.846 1 97.38 521 PHE B C 1
ATOM 8555 O O . PHE B 1 521 ? -4.383 5.305 3.338 1 97.38 521 PHE B O 1
ATOM 8562 N N . ASN B 1 522 ? -6.484 4.457 3.021 1 97.19 522 ASN B N 1
ATOM 8563 C CA . ASN B 1 522 ? -6.328 3.307 3.904 1 97.19 522 ASN B CA 1
ATOM 8564 C C . ASN B 1 522 ? -5.082 2.5 3.557 1 97.19 522 ASN B C 1
ATOM 8566 O O . ASN B 1 522 ? -4.332 2.092 4.449 1 97.19 522 ASN B O 1
ATOM 8570 N N . SER B 1 523 ? -4.719 2.281 2.271 1 98.06 523 SER B N 1
ATOM 8571 C CA . SER B 1 523 ? -3.574 1.462 1.891 1 98.06 523 SER B CA 1
ATOM 8572 C C . SER B 1 523 ? -2.262 2.129 2.287 1 98.06 523 SER B C 1
ATOM 8574 O O . SER B 1 523 ? -1.391 1.493 2.883 1 98.06 523 SER B O 1
ATOM 8576 N N . ARG B 1 524 ? -2.113 3.465 1.952 1 98.44 524 ARG B N 1
ATOM 8577 C CA . ARG B 1 524 ? -0.88 4.184 2.256 1 98.44 524 ARG B CA 1
ATOM 8578 C C . ARG B 1 524 ? -0.68 4.316 3.762 1 98.44 524 ARG B C 1
ATOM 8580 O O . ARG B 1 524 ? 0.434 4.148 4.262 1 98.44 524 ARG B O 1
ATOM 8587 N N . VAL B 1 525 ? -1.763 4.582 4.504 1 98.31 525 VAL B N 1
ATOM 8588 C CA . VAL B 1 525 ? -1.675 4.707 5.953 1 98.31 525 VAL B CA 1
ATOM 8589 C C . VAL B 1 525 ? -1.317 3.357 6.57 1 98.31 525 VAL B C 1
ATOM 8591 O O . VAL B 1 525 ? -0.495 3.283 7.488 1 98.31 525 VAL B O 1
ATOM 8594 N N . ALA B 1 526 ? -1.93 2.24 6.062 1 98.31 526 ALA B N 1
ATOM 8595 C CA . ALA B 1 526 ? -1.625 0.902 6.566 1 98.31 526 ALA B CA 1
ATOM 8596 C C . ALA B 1 526 ? -0.169 0.533 6.297 1 98.31 526 ALA B C 1
ATOM 8598 O O . ALA B 1 526 ? 0.466 -0.147 7.105 1 98.31 526 ALA B O 1
ATOM 8599 N N . PHE B 1 527 ? 0.37 0.917 5.133 1 98.62 527 PHE B N 1
ATOM 8600 C CA . PHE B 1 527 ? 1.78 0.704 4.832 1 98.62 527 PHE B CA 1
ATOM 8601 C C . PHE B 1 527 ? 2.664 1.354 5.887 1 98.62 527 PHE B C 1
ATOM 8603 O O . PHE B 1 527 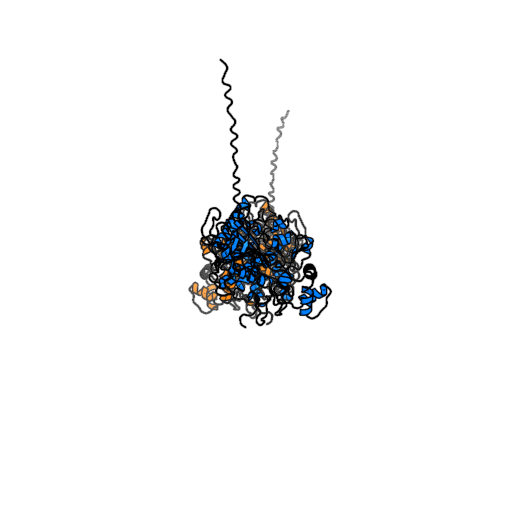? 3.592 0.724 6.402 1 98.62 527 PHE B O 1
ATOM 8610 N N . TRP B 1 528 ? 2.365 2.588 6.195 1 98.19 528 TRP B N 1
ATOM 8611 C CA . TRP B 1 528 ? 3.176 3.301 7.176 1 98.19 528 TRP B CA 1
ATOM 8612 C C . TRP B 1 528 ? 2.945 2.748 8.578 1 98.19 528 TRP B C 1
ATOM 8614 O O . TRP B 1 528 ? 3.857 2.74 9.406 1 98.19 528 TRP B O 1
ATOM 8624 N N . ASP B 1 529 ? 1.703 2.232 8.906 1 97.75 529 ASP B N 1
ATOM 8625 C CA . ASP B 1 529 ? 1.498 1.541 10.18 1 97.75 529 ASP B CA 1
ATOM 8626 C C . ASP B 1 529 ? 2.482 0.385 10.336 1 97.75 529 ASP B C 1
ATOM 8628 O O . ASP B 1 529 ? 3.086 0.222 11.398 1 97.75 529 ASP B O 1
ATOM 8632 N N . LEU B 1 530 ? 2.611 -0.36 9.273 1 97.88 530 LEU B N 1
ATOM 8633 C CA . LEU B 1 530 ? 3.525 -1.496 9.297 1 97.88 530 LEU B CA 1
ATOM 8634 C C . LEU B 1 530 ? 4.973 -1.027 9.398 1 97.88 530 LEU B C 1
ATOM 8636 O O . LEU B 1 530 ? 5.773 -1.618 10.125 1 97.88 530 LEU B O 1
ATOM 8640 N N . PHE B 1 531 ? 5.312 0.003 8.617 1 98.25 531 PHE B N 1
ATOM 8641 C CA . PHE B 1 531 ? 6.672 0.53 8.602 1 98.25 531 PHE B CA 1
ATOM 8642 C C . PHE B 1 531 ? 7.078 1.009 9.992 1 98.25 531 PHE B C 1
ATOM 8644 O O . PHE B 1 531 ? 8.164 0.678 10.477 1 98.25 531 PHE B O 1
ATOM 8651 N N . TYR B 1 532 ? 6.227 1.778 10.625 1 96.56 532 TYR B N 1
ATOM 8652 C CA . TYR B 1 532 ? 6.535 2.324 11.945 1 96.56 532 TYR B CA 1
ATOM 8653 C C . TYR B 1 532 ? 6.539 1.228 13 1 96.56 532 TYR B C 1
ATOM 8655 O O . TYR B 1 532 ? 7.293 1.301 13.977 1 96.56 532 TYR B O 1
ATOM 8663 N N . LYS B 1 533 ? 5.703 0.213 12.844 1 96.38 533 LYS B N 1
ATOM 8664 C CA . LYS B 1 533 ? 5.746 -0.913 13.773 1 96.38 533 LYS B CA 1
ATOM 8665 C C . LYS B 1 533 ? 7.082 -1.641 13.688 1 96.38 533 LYS B C 1
ATOM 8667 O O . LYS B 1 533 ? 7.695 -1.941 14.719 1 96.38 533 LYS B O 1
ATOM 8672 N N . LEU B 1 534 ? 7.523 -1.896 12.453 1 97.06 534 LEU B N 1
ATOM 8673 C CA . LEU B 1 534 ? 8.797 -2.572 12.234 1 97.06 534 LEU B CA 1
ATOM 8674 C C . LEU B 1 534 ? 9.953 -1.757 12.805 1 97.06 534 LEU B C 1
ATOM 8676 O O . LEU B 1 534 ? 10.914 -2.32 13.336 1 97.06 534 LEU B O 1
ATOM 8680 N N . ASN B 1 535 ? 9.844 -0.414 12.711 1 97.12 535 ASN B N 1
ATOM 8681 C CA . ASN B 1 535 ? 10.953 0.464 13.07 1 97.12 535 ASN B CA 1
ATOM 8682 C C . ASN B 1 535 ? 10.641 1.288 14.312 1 97.12 535 ASN B C 1
ATOM 8684 O O . ASN B 1 535 ? 11.164 2.391 14.484 1 97.12 535 ASN B O 1
ATOM 8688 N N . GLU B 1 536 ? 9.781 0.839 15.156 1 94.88 536 GLU B N 1
ATOM 8689 C CA . GLU B 1 536 ? 9.289 1.582 16.312 1 94.88 536 GLU B CA 1
ATOM 8690 C C . GLU B 1 536 ? 10.438 2.082 17.188 1 94.88 536 GLU B C 1
ATOM 8692 O O . GLU B 1 536 ? 10.5 3.266 17.516 1 94.88 536 GLU B O 1
ATOM 8697 N N . LYS B 1 537 ? 11.406 1.242 17.484 1 95.31 537 LYS B N 1
ATOM 8698 C CA . LYS B 1 537 ? 12.484 1.565 18.406 1 95.31 537 LYS B CA 1
ATOM 8699 C C . LYS B 1 537 ? 13.547 2.426 17.734 1 95.31 537 LYS B C 1
ATOM 8701 O O . LYS B 1 537 ? 14.383 3.033 18.406 1 95.31 537 LYS B O 1
ATOM 8706 N N . ALA B 1 538 ? 13.477 2.463 16.422 1 96.31 538 ALA B N 1
ATOM 8707 C CA . ALA B 1 538 ? 14.477 3.217 15.672 1 96.31 538 ALA B CA 1
ATOM 8708 C C . ALA B 1 538 ? 14.055 4.676 15.508 1 96.31 538 ALA B C 1
ATOM 8710 O O . ALA B 1 538 ? 14.844 5.504 15.039 1 96.31 538 ALA B O 1
ATOM 8711 N N . GLN B 1 539 ? 12.82 5.09 15.922 1 94.69 539 GLN B N 1
ATOM 8712 C CA . GLN B 1 539 ? 12.367 6.469 15.781 1 94.69 539 GLN B CA 1
ATOM 8713 C C . GLN B 1 539 ? 13.219 7.414 16.625 1 94.69 539 GLN B C 1
ATOM 8715 O O . GLN B 1 539 ? 13.508 7.121 17.797 1 94.69 539 GLN B O 1
ATOM 8720 N N . ILE B 1 540 ? 13.547 8.414 16.047 1 92.94 540 ILE B N 1
ATOM 8721 C CA . ILE B 1 540 ? 14.297 9.414 16.797 1 92.94 540 ILE B CA 1
ATOM 8722 C C . ILE B 1 540 ? 13.453 9.922 17.969 1 92.94 540 ILE B C 1
ATOM 8724 O O . ILE B 1 540 ? 12.297 10.32 17.781 1 92.94 540 ILE B O 1
ATOM 8728 N N . GLY B 1 541 ? 14.008 9.914 19.109 1 91.69 541 GLY B N 1
ATOM 8729 C CA . GLY B 1 541 ? 13.336 10.391 20.312 1 91.69 541 GLY B CA 1
ATOM 8730 C C . GLY B 1 541 ? 12.562 9.305 21.031 1 91.69 541 GLY B C 1
ATOM 8731 O O . GLY B 1 541 ? 11.984 9.547 22.094 1 91.69 541 GLY B O 1
ATOM 8732 N N . TYR B 1 542 ? 12.562 8.039 20.469 1 93.5 542 TYR B N 1
ATOM 8733 C CA . TYR B 1 542 ? 11.805 6.941 21.062 1 93.5 542 TYR B CA 1
ATOM 8734 C C . TYR B 1 542 ? 12.367 6.574 22.438 1 93.5 542 TYR B C 1
ATOM 8736 O O . TYR B 1 542 ? 13.578 6.512 22.625 1 93.5 542 TYR B O 1
ATOM 8744 N N . LYS B 1 543 ? 11.461 6.391 23.422 1 91.44 543 LYS B N 1
ATOM 8745 C CA . LYS B 1 543 ? 11.805 5.887 24.75 1 91.44 543 LYS B CA 1
ATOM 8746 C C . LYS B 1 543 ? 11.008 4.633 25.078 1 91.44 543 LYS B C 1
ATOM 8748 O O . LYS B 1 543 ? 9.805 4.574 24.844 1 91.44 543 LYS B O 1
ATOM 8753 N N . ASP B 1 544 ? 11.672 3.549 25.531 1 82.94 544 ASP B N 1
ATOM 8754 C CA . ASP B 1 544 ? 11 2.322 25.938 1 82.94 544 ASP B CA 1
ATOM 8755 C C . ASP B 1 544 ? 10.133 2.557 27.172 1 82.94 544 ASP B C 1
ATOM 8757 O O . ASP B 1 544 ? 10.547 3.242 28.109 1 82.94 544 ASP B O 1
ATOM 8761 N N . SER B 1 545 ? 8.852 2.426 27.062 1 65.5 545 SER B N 1
ATOM 8762 C CA . SER B 1 545 ? 7.961 2.625 28.203 1 65.5 545 SER B CA 1
ATOM 8763 C C . SER B 1 545 ? 8.406 1.793 29.391 1 65.5 545 SER B C 1
ATOM 8765 O O . SER B 1 545 ? 7.945 2.01 30.516 1 65.5 545 SER B O 1
ATOM 8767 N N . SER B 1 546 ? 9.078 0.601 29.281 1 49.47 546 SER B N 1
ATOM 8768 C CA . SER B 1 546 ? 9.438 -0.221 30.438 1 49.47 546 SER B CA 1
ATOM 8769 C C . SER B 1 546 ? 10.445 0.492 31.328 1 49.47 546 SER B C 1
ATOM 8771 O O . SER B 1 546 ? 10.703 0.051 32.469 1 49.47 546 SER B O 1
ATOM 8773 N N . ASN B 1 547 ? 11.188 1.478 30.953 1 38.75 547 ASN B N 1
ATOM 8774 C CA . ASN B 1 547 ? 12.094 2.104 31.922 1 38.75 547 ASN B CA 1
ATOM 8775 C C . ASN B 1 547 ? 11.469 3.338 32.562 1 38.75 547 ASN B C 1
ATOM 8777 O O . ASN B 1 547 ? 10.812 4.129 31.875 1 38.75 547 ASN B O 1
#

Organism: Trichoplusia ni (NCBI:txid7111)

Radius of gyration: 39.93 Å; Cα contacts (8 Å, |Δi|>4): 2371; chains: 2; bounding box: 95×152×137 Å

Secondary structure (DSSP, 8-state):
------------------------PPPEEEETTEEEE-EE-SSSSEEEEEEEE-EE--TT-TTS--EEPPPPSS-EE-B------SEE-TTT--EE--S---EEEEEEETT-BTTBPEEEEEEE--STTTS---STTT---HHHHTTS-EEEEE----HHHHH---SSTTS-S-HHHHHHHHHHHHHHHHGGGGTEEEEEEEEEEETHHHHHHHHHHHH--S---SEEEEES--TT-TT-SB---TTHHHHHHHHTT---S-HHHHHHHHHHS-HHHHHHHHHHTT-----B-----TT---S--S-GGG------TT--EEEEEETTTTHHHHHTS-HHHHHH-TTHHHHHHHTTB---HHHHHHHHHHHHHHHHTT--SSGGGHHHHHHHHHIIIIIHHHHHHHHHHHHTT---EEEEEE----TT-HHHHHTT--SSS--TTGGGGGTS--TT--SPPPHHHHHHHHHHHHHHHHHHHHS-S-SS--SS--S--PPP-SS--EEEEESSSEEEEESTTHHHHHHHHHHHHHTGGGBTT---TT-/------------------------PPPEEEETTEEEE-EE-SSSSEEEEEEEE-EE--TT-TTS--EEPPPPSS-EE-B------SEE-TTT--EE--S---EEEEEEETT-BTTBPEEEEEEE--STTTS---STTT---HHHHTTS-EEEEE----HHHHH---SBTTB-S-HHHHHHHHHHHHHHHHGGGGTEEEEEEEEEEETHHHHHHHHHHHH--S---SEEEEES--TT-TT-SB---TTHHHHHHHHTT---S-HHHHHHHHHHS-HHHHHHHHHHTT-----B-----TT---S--S-GGG------TT--EEEEEETTTTHHHHHTS-HHHHHH-TTHHHHHHHTTB---HHHHHHHHHHHHHHHHTT--SSGGGHHHHHHHHHIIIIIHHHHHHHHHHHHTT---EEEEEE----TT-HHHHHTT--SSS--TTGGGGGTS--TT--SPPPHHHHHHHHHHHHHHHHHHHHS-S-SS--SS--S--PPP-SS--EEEEESSSEEEEESTTHHHHHHHHHHHHHTGGGBTT---TT-